Protein AF-0000000084860671 (afdb_homodimer)

InterPro domains:
  IPR021858 Fungal transcription factor [PF11951] (123-595)

Sequence (1234 aa):
METSPEPEQSTESILPTATTIDDPVDGVSTYPQFEEAPGLEALSTAATTNMEYMPQLSVHTQSPRSFNTPQHSANNLDFILNPTRPEAHQSSPLVDHSLRSLSRTSTFISDADSVREHEVAFLLRHFGETTGQWMDLFDLGCYFAHHVPILAVSNPLLKYSVCAYAAKQLSRVGGRKAIVGGIVSEQALMELYPNSDKVDWVYISAKYYDRAISLLVEELSKSGGKDFPITPSIDGHFNSPVNIESPQSTPSQSNKRRRLSKPIHRDADETIAAAAILCVYEFLDNALHAWSRHLSGTKSLFDLAEREGMMPLHSPSPSTPGSLSFRTKPSVARRATFWNFARQDFLAAFINEGQTRLNTEDWDLWRAAGLLIDDHGFVISSNKESSYPELQMSMREDMISNALIWLMSKIVNFIATGDSIDNVYPQDRGSPTAVFGINQMTLLERWHELANELDVWYQGLPDTFKPCARLSIVTDGSLPKDSPRTVFPEIWYSIPMCGSTMQSYHFTRILLLTNKPHESTTKRTTVSNRLHSYRSIEMEVRHHSHEICGIALGRPEGSVRIHQVQPLFIAGQCLTETRERKVILDLLKDVEIDLGWATDYRVKQLVKDWNWHETMIMETSPEPEQSTESILPTATTIDDPVDGVSTYPQFEEAPGLEALSTAATTNMEYMPQLSVHTQSPRSFNTPQHSANNLDFILNPTRPEAHQSSPLVDHSLRSLSRTSTFISDADSVREHEVAFLLRHFGETTGQWMDLFDLGCYFAHHVPILAVSNPLLKYSVCAYAAKQLSRVGGRKAIVGGIVSEQALMELYPNSDKVDWVYISAKYYDRAISLLVEELSKSGGKDFPITPSIDGHFNSPVNIESPQSTPSQSNKRRRLSKPIHRDADETIAAAAILCVYEFLDNALHAWSRHLSGTKSLFDLAEREGMMPLHSPSPSTPGSLSFRTKPSVARRATFWNFARQDFLAAFINEGQTRLNTEDWDLWRAAGLLIDDHGFVISSNKESSYPELQMSMREDMISNALIWLMSKIVNFIATGDSIDNVYPQDRGSPTAVFGINQMTLLERWHELANELDVWYQGLPDTFKPCARLSIVTDGSLPKDSPRTVFPEIWYSIPMCGSTMQSYHFTRILLLTNKPHESTTKRTTVSNRLHSYRSIEMEVRHHSHEICGIALGRPEGSVRIHQVQPLFIAGQCLTETRERKVILDLLKDVEIDLGWATDYRVKQLVKDWNWHETMI

Secondary structure (DSSP, 8-state):
-------------------------------------HHHHHHHHHHHTT------------------------------------------------------------GGGSB--HHHHHHHHHIIIIIHHHHTTT-TT-IIIIIHHHHHTT-HHHHHHHHHHHHHHHHHTTT-----SS--SS--GGG--TTGGGS-HHHHHHHHHHHHHHHHHHHHHHHHTTT------------------------------------HHHHHHHHHHHHHHHHHHHHTT--SHHHHHHHHHHHHHHHHHHHHTSS------TTSTT-----PPPPHHHHHHHHHHHHHHHHHHHHTTS--SS-TT-HHHHHHTT--B-TTSPBPP-STTT--TTS-----HHHHHHHHHHHHHHHHHHHHHTT-GGGTS---TT-SHHHHHHHHHHHHHHHHHHHHHHHHHHHT--GGGS-SEEEPPP-SSSS-TT-GGGTS-EEE-SSHHHHHHHHHHHHHHHHHHHTPPPP-TTS---HHHHHHHHHHHHHHHHHHHHHHHHHHHT---HHHHHTTHHHHHHHHHH---HHHHHHHHHHHHHHHHHH----HHHHHHHHHHTT--GGG-/-------------------------------------HHHHHHHHHHHTT------------------------------------------------------------GGGSB--HHHHHHHHHIIIIIHHHHTTT-TT-IIIIIHHHHHTT-HHHHHHHHHHHHHHHHHTTT-----SS--SS--GGG--TTGGGS-HHHHHHHHHHHHHHHHHHHHHHHHTTT------------------------------------THHHHHHHHHHHHHHHHHHHTT--SHHHHHHHHHHHHHHHHHHHHTSS------TTSTT-----PPPPHHHHHHHHHHHHHHHHHHHHTTS--SS-TT-HHHHHHTT--B-TTSPBPP-STTT--TTS-----HHHHHHHHHHHHHHHHHHHHHTT-GGGTS---TT-HHHHHHHHHHHHHHHHHHHHHHHHHHHHT--GGGS-SEEEPPP-SS-S-TT-GGGTS-EEE-SSHHHHHHHHHHHHHHHHHHHTPPPP-TTS---HHHHHHHHHHHHHHHHHHHHHHHHHHHT---HHHHHTTHHHHHHHHHH---HHHHHHHHHHHHHHHHHH----HHHHHHHHHHTT--GGG-

Structure (mmCIF, N/CA/C/O backbone):
data_AF-0000000084860671-model_v1
#
loop_
_entity.id
_entity.type
_entity.pdbx_description
1 polymer 'Similar to transcription factor Cys6'
#
loop_
_atom_site.group_PDB
_atom_site.id
_atom_site.type_symbol
_atom_site.label_atom_id
_atom_site.label_alt_id
_atom_site.label_comp_id
_atom_site.label_asym_id
_atom_site.label_entity_id
_atom_site.label_seq_id
_atom_site.pdbx_PDB_ins_code
_atom_site.Cartn_x
_atom_site.Cartn_y
_atom_site.Cartn_z
_atom_site.occupancy
_atom_site.B_iso_or_equiv
_atom_site.auth_seq_id
_atom_site.auth_comp_id
_atom_site.auth_asym_id
_atom_site.auth_atom_id
_atom_site.pdbx_PDB_model_num
ATOM 1 N N . MET A 1 1 ? 19.609 88.75 -30.234 1 20.58 1 MET A N 1
ATOM 2 C CA . MET A 1 1 ? 18.484 88.312 -29.391 1 20.58 1 MET A CA 1
ATOM 3 C C . MET A 1 1 ? 18.797 87 -28.641 1 20.58 1 MET A C 1
ATOM 5 O O . MET A 1 1 ? 19.594 86.188 -29.109 1 20.58 1 MET A O 1
ATOM 9 N N . GLU A 1 2 ? 17.953 86.625 -27.656 1 18.27 2 GLU A N 1
ATOM 10 C CA . GLU A 1 2 ? 18.031 85.812 -26.422 1 18.27 2 GLU A CA 1
ATOM 11 C C . GLU A 1 2 ? 18.109 84.312 -26.719 1 18.27 2 GLU A C 1
ATOM 13 O O . GLU A 1 2 ? 17.672 83.875 -27.781 1 18.27 2 GLU A O 1
ATOM 18 N N . THR A 1 3 ? 18.031 83.438 -25.656 1 19.91 3 THR A N 1
ATOM 19 C CA . THR A 1 3 ? 18.781 82.312 -25.047 1 19.91 3 THR A CA 1
ATOM 20 C C . THR A 1 3 ? 18.203 81 -25.469 1 19.91 3 THR A C 1
ATOM 22 O O . THR A 1 3 ? 17.078 80.938 -25.984 1 19.91 3 THR A O 1
ATOM 25 N N . SER A 1 4 ? 18.203 79.812 -24.594 1 20.17 4 SER A N 1
ATOM 26 C CA . SER A 1 4 ? 18.938 78.562 -24.484 1 20.17 4 SER A CA 1
ATOM 27 C C . SER A 1 4 ? 18.047 77.375 -24.797 1 20.17 4 SER A C 1
ATOM 29 O O . SER A 1 4 ? 18.359 76.562 -25.672 1 20.17 4 SER A O 1
ATOM 31 N N . PRO A 1 5 ? 17.484 76.5 -23.75 1 19.53 5 PRO A N 1
ATOM 32 C CA . PRO A 1 5 ? 17.906 75.188 -23.328 1 19.53 5 PRO A CA 1
ATOM 33 C C . PRO A 1 5 ? 16.984 74.062 -23.828 1 19.53 5 PRO A C 1
ATOM 35 O O . PRO A 1 5 ? 17.266 73.438 -24.844 1 19.53 5 PRO A O 1
ATOM 38 N N . GLU A 1 6 ? 16.141 73.188 -22.938 1 19.88 6 GLU A N 1
ATOM 39 C CA . GLU A 1 6 ? 16.234 71.875 -22.328 1 19.88 6 GLU A CA 1
ATOM 40 C C . GLU A 1 6 ? 15.195 70.938 -22.922 1 19.88 6 GLU A C 1
ATOM 42 O O . GLU A 1 6 ? 14.156 71.375 -23.422 1 19.88 6 GLU A O 1
ATOM 47 N N . PRO A 1 7 ? 15.25 69.375 -22.922 1 22.77 7 PRO A N 1
ATOM 48 C CA . PRO A 1 7 ? 15.047 68.125 -23.641 1 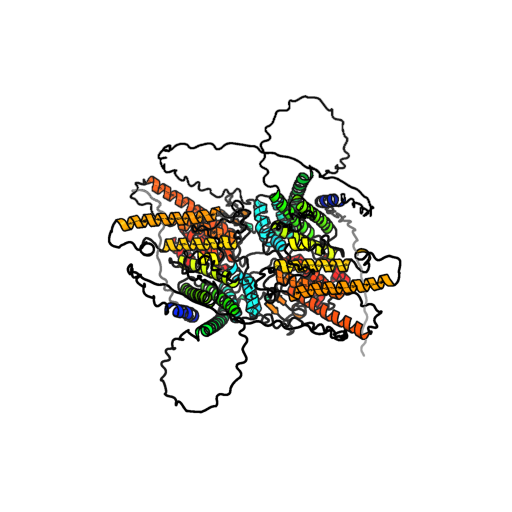22.77 7 PRO A CA 1
ATOM 49 C C . PRO A 1 7 ? 13.711 67.438 -23.297 1 22.77 7 PRO A C 1
ATOM 51 O O . PRO A 1 7 ? 13.344 66.438 -23.906 1 22.77 7 PRO A O 1
ATOM 54 N N . GLU A 1 8 ? 12.719 67.875 -22.469 1 18.59 8 GLU A N 1
ATOM 55 C CA . GLU A 1 8 ? 12.109 67 -21.438 1 18.59 8 GLU A CA 1
ATOM 56 C C . GLU A 1 8 ? 11.062 66.062 -22.016 1 18.59 8 GLU A C 1
ATOM 58 O O . GLU A 1 8 ? 10.195 66.5 -22.781 1 18.59 8 GLU A O 1
ATOM 63 N N . GLN A 1 9 ? 11.102 64.625 -21.906 1 20.14 9 GLN A N 1
ATOM 64 C CA . GLN A 1 9 ? 10.68 63.312 -22.391 1 20.14 9 GLN A CA 1
ATOM 65 C C . GLN A 1 9 ? 9.297 62.938 -21.859 1 20.14 9 GLN A C 1
ATOM 67 O O . GLN A 1 9 ? 8.789 61.844 -22.141 1 20.14 9 GLN A O 1
ATOM 72 N N . SER A 1 10 ? 8.43 63.75 -21.297 1 17.53 10 SER A N 1
ATOM 73 C CA . SER A 1 10 ? 7.57 63.25 -20.219 1 17.53 10 SER A CA 1
ATOM 74 C C . SER A 1 10 ? 6.5 62.312 -20.75 1 17.53 10 SER A C 1
ATOM 76 O O . SER A 1 10 ? 6.125 62.375 -21.922 1 17.53 10 SER A O 1
ATOM 78 N N . THR A 1 11 ? 5.961 61.25 -19.875 1 18.98 11 THR A N 1
ATOM 79 C CA . THR A 1 11 ? 5.391 59.969 -19.469 1 18.98 11 THR A CA 1
ATOM 80 C C . THR A 1 11 ? 3.867 60 -19.562 1 18.98 11 THR A C 1
ATOM 82 O O . THR A 1 11 ? 3.201 59 -19.281 1 18.98 11 THR A O 1
ATOM 85 N N . GLU A 1 12 ? 3.109 60.969 -20.031 1 17.53 12 GLU A N 1
ATOM 86 C CA . GLU A 1 12 ? 1.861 61.125 -19.297 1 17.53 12 GLU A CA 1
ATOM 87 C C . GLU A 1 12 ? 0.852 60.062 -19.641 1 17.53 12 GLU A C 1
ATOM 89 O O . GLU A 1 12 ? 0.796 59.594 -20.797 1 17.53 12 GLU A O 1
ATOM 94 N N . SER A 1 13 ? 0.077 59.562 -18.609 1 18.95 13 SER A N 1
ATOM 95 C CA . SER A 1 13 ? -0.787 58.562 -17.953 1 18.95 13 SER A CA 1
ATOM 96 C C . SER A 1 13 ? -2.191 58.594 -18.547 1 18.95 13 SER A C 1
ATOM 98 O O . SER A 1 13 ? -3.115 58 -17.984 1 18.95 13 SER A O 1
ATOM 100 N N . ILE A 1 14 ? -2.443 59.062 -19.719 1 17.92 14 ILE A N 1
ATOM 101 C CA . ILE A 1 14 ? -3.781 59.625 -19.734 1 17.92 14 ILE A CA 1
ATOM 102 C C . ILE A 1 14 ? -4.824 58.531 -19.562 1 17.92 14 ILE A C 1
ATOM 104 O O . ILE A 1 14 ? -4.555 57.375 -19.844 1 17.92 14 ILE A O 1
ATOM 108 N N . LEU A 1 15 ? -6.125 58.906 -19.891 1 17.97 15 LEU A N 1
ATOM 109 C CA . LEU A 1 15 ? -7.492 59.062 -19.391 1 17.97 15 LEU A CA 1
ATOM 110 C C . LEU A 1 15 ? -8.336 57.844 -19.781 1 17.97 15 LEU A C 1
ATOM 112 O O . LEU A 1 15 ? -8.164 57.281 -20.859 1 17.97 15 LEU A O 1
ATOM 116 N N . PRO A 1 16 ? -9.172 57.375 -18.844 1 19.84 16 PRO A N 1
ATOM 117 C CA . PRO A 1 16 ? -9.961 56.219 -18.375 1 19.84 16 PRO A CA 1
ATOM 118 C C . PRO A 1 16 ? -11.148 55.938 -19.281 1 19.84 16 PRO A C 1
ATOM 120 O O . PRO A 1 16 ? -11.977 55.062 -18.953 1 19.84 16 PRO A O 1
ATOM 123 N N . THR A 1 17 ? -11.188 56.25 -20.562 1 19.16 17 THR A N 1
ATOM 124 C CA . THR A 1 17 ? -12.555 56.5 -21 1 19.16 17 THR A CA 1
ATOM 125 C C . THR A 1 17 ? -13.391 55.219 -20.922 1 19.16 17 THR A C 1
ATOM 127 O O . THR A 1 17 ? -12.953 54.156 -21.391 1 19.16 17 THR A O 1
ATOM 130 N N . ALA A 1 18 ? -14.562 55.375 -20.312 1 19.67 18 ALA A N 1
ATOM 131 C CA . ALA A 1 18 ? -15.648 54.688 -19.609 1 19.67 18 ALA A CA 1
ATOM 132 C C . ALA A 1 18 ? -16.516 53.906 -20.578 1 19.67 18 ALA A C 1
ATOM 134 O O . ALA A 1 18 ? -17.75 53.969 -20.516 1 19.67 18 ALA A O 1
ATOM 135 N N . THR A 1 19 ? -15.969 53.312 -21.656 1 20.05 19 THR A N 1
ATOM 136 C CA . THR A 1 19 ? -16.984 52.906 -22.625 1 20.05 19 THR A CA 1
ATOM 137 C C . THR A 1 19 ? -17.969 51.938 -21.969 1 20.05 19 THR A C 1
ATOM 139 O O . THR A 1 19 ? -17.578 50.938 -21.359 1 20.05 19 THR A O 1
ATOM 142 N N . THR A 1 20 ? -19.234 52.344 -21.781 1 20.3 20 THR A N 1
ATOM 143 C CA . THR A 1 20 ? -20.469 51.906 -21.141 1 20.3 20 THR A CA 1
ATOM 144 C C . THR A 1 20 ? -20.938 50.562 -21.734 1 20.3 20 THR A C 1
ATOM 146 O O . THR A 1 20 ? -21.359 50.5 -22.891 1 20.3 20 THR A O 1
ATOM 149 N N . ILE A 1 21 ? -20.203 49.5 -21.5 1 20.02 21 ILE A N 1
ATOM 150 C CA . ILE A 1 21 ? -20.5 48.156 -22.016 1 20.02 21 ILE A CA 1
ATOM 151 C C . ILE A 1 21 ? -21.828 47.688 -21.453 1 20.02 21 ILE A C 1
ATOM 153 O O . ILE A 1 21 ? -21.969 47.438 -20.25 1 20.02 21 ILE A O 1
ATOM 157 N N . ASP A 1 22 ? -22.969 48.125 -21.906 1 20.52 22 ASP A N 1
ATOM 158 C CA . ASP A 1 22 ? -24.297 47.906 -21.312 1 20.52 22 ASP A CA 1
ATOM 159 C C . ASP A 1 22 ? -24.656 46.406 -21.344 1 20.52 22 ASP A C 1
ATOM 161 O O . ASP A 1 22 ? -25.75 46.031 -20.891 1 20.52 22 ASP A O 1
ATOM 165 N N . ASP A 1 23 ? -23.938 45.562 -21.953 1 21.27 23 ASP A N 1
ATOM 166 C CA . ASP A 1 23 ? -24.75 44.438 -22.406 1 21.27 23 ASP A CA 1
ATOM 167 C C . ASP A 1 23 ? -25.391 43.719 -21.234 1 21.27 23 ASP A C 1
ATOM 169 O O . ASP A 1 23 ? -24.75 43.531 -20.188 1 21.27 23 ASP A O 1
ATOM 173 N N . PRO A 1 24 ? -26.734 43.5 -21.219 1 22.77 24 PRO A N 1
ATOM 174 C CA . PRO A 1 24 ? -27.672 43.062 -20.172 1 22.77 24 PRO A CA 1
ATOM 175 C C . PRO A 1 24 ? -27.422 41.625 -19.719 1 22.77 24 PRO A C 1
ATOM 177 O O . PRO A 1 24 ? -28.234 41.062 -18.969 1 22.77 24 PRO A O 1
ATOM 180 N N . VAL A 1 25 ? -26.266 41.094 -19.859 1 20.64 25 VAL A N 1
ATOM 181 C CA . VAL A 1 25 ? -26.266 39.625 -19.906 1 20.64 25 VAL A CA 1
ATOM 182 C C . VAL A 1 25 ? -26.672 39.062 -18.547 1 20.64 25 VAL A C 1
ATOM 184 O O . VAL A 1 25 ? -26.406 37.906 -18.266 1 20.64 25 VAL A O 1
ATOM 187 N N . ASP A 1 26 ? -27.422 39.656 -17.703 1 21.41 26 ASP A N 1
ATOM 188 C CA . ASP A 1 26 ? -27.234 39.188 -16.328 1 21.41 26 ASP A CA 1
ATOM 189 C C . ASP A 1 26 ? -27.75 37.75 -16.172 1 21.41 26 ASP A C 1
ATOM 191 O O . ASP A 1 26 ? -27.922 37.281 -15.047 1 21.41 26 ASP A O 1
ATOM 195 N N . GLY A 1 27 ? -28.031 36.969 -17.219 1 22.3 27 GLY A N 1
ATOM 196 C CA . GLY A 1 27 ? -28.984 36 -16.719 1 22.3 27 GLY A CA 1
ATOM 197 C C . GLY A 1 27 ? -28.422 35.125 -15.609 1 22.3 27 GLY A C 1
ATOM 198 O O . GLY A 1 27 ? -27.5 34.344 -15.836 1 22.3 27 GLY A O 1
ATOM 199 N N . VAL A 1 28 ? -28.297 35.594 -14.375 1 23.42 28 VAL A N 1
ATOM 200 C CA . VAL A 1 28 ? -27.766 34.875 -13.211 1 23.42 28 VAL A CA 1
ATOM 201 C C . VAL A 1 28 ? -28.5 33.562 -13.016 1 23.42 28 VAL A C 1
ATOM 203 O O . VAL A 1 28 ? -29.703 33.562 -12.719 1 23.42 28 VAL A O 1
ATOM 206 N N . SER A 1 29 ? -28.312 32.625 -13.914 1 21.89 29 SER A N 1
ATOM 207 C CA . SER A 1 29 ? -28.984 31.375 -13.594 1 21.89 29 SER A CA 1
ATOM 208 C C . SER A 1 29 ? -28.766 31 -12.141 1 21.89 29 SER A C 1
ATOM 210 O O . SER A 1 29 ? -27.641 30.906 -11.672 1 21.89 29 SER A O 1
ATOM 212 N N . THR A 1 30 ? -29.688 31.312 -11.273 1 21.98 30 THR A N 1
ATOM 213 C CA . THR A 1 30 ? -29.781 31.016 -9.852 1 21.98 30 THR A CA 1
ATOM 214 C C . THR A 1 30 ? -29.594 29.531 -9.594 1 21.98 30 THR A C 1
ATOM 216 O O . THR A 1 30 ? -30.375 28.703 -10.062 1 21.98 30 THR A O 1
ATOM 219 N N . TYR A 1 31 ? -28.406 29.078 -9.711 1 22.3 31 TYR A N 1
ATOM 220 C CA . TYR A 1 31 ? -28.234 27.688 -9.305 1 22.3 31 TYR A CA 1
ATOM 221 C C . TYR A 1 31 ? -28.922 27.422 -7.969 1 22.3 31 TYR A C 1
ATOM 223 O O . TYR A 1 31 ? -28.828 28.234 -7.043 1 22.3 31 TYR A O 1
ATOM 231 N N . PRO A 1 32 ? -30.047 26.703 -7.953 1 24.75 32 PRO A N 1
ATOM 232 C CA . PRO A 1 32 ? -30.766 26.484 -6.691 1 24.75 32 PRO A CA 1
ATOM 233 C C . PRO A 1 32 ? -29.828 26.156 -5.535 1 24.75 32 PRO A C 1
ATOM 235 O O . PRO A 1 32 ? -28.734 25.625 -5.754 1 24.75 32 PRO A O 1
ATOM 238 N N . GLN A 1 33 ? -29.797 27.047 -4.582 1 23.75 33 GLN A N 1
ATOM 239 C CA . GLN A 1 33 ? -29.172 26.891 -3.27 1 23.75 33 GLN A CA 1
ATOM 240 C C . GLN A 1 33 ? -29.359 25.469 -2.742 1 23.75 33 GLN A C 1
ATOM 242 O O . GLN A 1 33 ? -30.469 24.953 -2.707 1 23.75 33 GLN A O 1
ATOM 247 N N . PHE A 1 34 ? -28.422 24.625 -3.016 1 24.25 34 PHE A N 1
ATOM 248 C CA . PHE A 1 34 ? -28.391 23.328 -2.367 1 24.25 34 PHE A CA 1
ATOM 249 C C . PHE A 1 34 ? -28.875 23.422 -0.927 1 24.25 34 PHE A C 1
ATOM 251 O O . PHE A 1 34 ? -28.328 24.172 -0.128 1 24.25 34 PHE A O 1
ATOM 258 N N . GLU A 1 35 ? -30.203 23.375 -0.723 1 27.14 35 GLU A N 1
ATOM 259 C CA . GLU A 1 35 ? -30.812 23.203 0.588 1 27.14 35 GLU A CA 1
ATOM 260 C C . GLU A 1 35 ? -29.938 22.359 1.507 1 27.14 35 GLU A C 1
ATOM 262 O O . GLU A 1 35 ? -29.281 21.422 1.052 1 27.14 35 GLU A O 1
ATOM 267 N N . GLU A 1 36 ? -29.547 22.875 2.646 1 31.39 36 GLU A N 1
ATOM 268 C CA . GLU A 1 36 ? -28.797 22.359 3.781 1 31.39 36 GLU A CA 1
ATOM 269 C C . GLU A 1 36 ? -29.109 20.875 4.027 1 31.39 36 GLU A C 1
ATOM 271 O O . GLU A 1 36 ? -30.281 20.5 4.109 1 31.39 36 GLU A O 1
ATOM 276 N N . ALA A 1 37 ? -28.422 20.062 3.492 1 32.78 37 ALA A N 1
ATOM 277 C CA . ALA A 1 37 ? -28.656 18.625 3.643 1 32.78 37 ALA A CA 1
ATOM 278 C C . ALA A 1 37 ? -29.016 18.281 5.082 1 32.78 37 ALA A C 1
ATOM 280 O O . ALA A 1 37 ? -28.172 18.375 5.98 1 32.78 37 ALA A O 1
ATOM 281 N N . PRO A 1 38 ? -30.25 18.172 5.469 1 34.84 38 PRO A N 1
ATOM 282 C CA . PRO A 1 38 ? -30.875 18 6.777 1 34.84 38 PRO A CA 1
ATOM 283 C C . PRO A 1 38 ? -30.375 16.766 7.512 1 34.84 38 PRO A C 1
ATOM 285 O O . PRO A 1 38 ? -30.531 16.656 8.734 1 34.84 38 PRO A O 1
ATOM 288 N N . GLY A 1 39 ? -29.781 15.938 6.75 1 35.28 39 GLY A N 1
ATOM 289 C CA . GLY A 1 39 ? -29.656 14.648 7.418 1 35.28 39 GLY A CA 1
ATOM 290 C C . GLY A 1 39 ? -28.625 14.656 8.539 1 35.28 39 GLY A C 1
ATOM 291 O O . GLY A 1 39 ? -28.922 14.234 9.656 1 35.28 39 GLY A O 1
ATOM 292 N N . LEU A 1 40 ? -27.375 15.016 8.117 1 43.53 40 LEU A N 1
ATOM 293 C CA . LEU A 1 40 ? -26.375 14.977 9.18 1 43.53 40 LEU A CA 1
ATOM 294 C C . LEU A 1 40 ? -26.672 16.047 10.234 1 43.53 40 LEU A C 1
ATOM 296 O O . LEU A 1 40 ? -26.203 15.938 11.375 1 43.53 40 LEU A O 1
ATOM 300 N N . GLU A 1 41 ? -27.328 17.156 9.828 1 44.06 41 GLU A N 1
ATOM 301 C CA . GLU A 1 41 ? -27.797 18.141 10.805 1 44.06 41 GLU A CA 1
ATOM 302 C C . GLU A 1 41 ? -28.766 17.5 11.805 1 44.06 41 GLU A C 1
ATOM 304 O O . GLU A 1 41 ? -28.75 17.828 12.992 1 44.06 41 GLU A O 1
ATOM 309 N N . ALA A 1 42 ? -29.516 16.703 11.242 1 39.72 42 ALA A N 1
ATOM 310 C CA . ALA A 1 42 ? -30.438 15.977 12.109 1 39.72 42 ALA A CA 1
ATOM 311 C C . ALA A 1 42 ? -29.672 15.133 13.125 1 39.72 42 ALA A C 1
ATOM 313 O O . ALA A 1 42 ? -30.078 15.023 14.289 1 39.72 42 ALA A O 1
ATOM 314 N N . LEU A 1 43 ? -28.562 14.672 12.727 1 40.09 43 LEU A N 1
ATOM 315 C CA . LEU A 1 43 ? -27.719 13.93 13.641 1 40.09 43 LEU A CA 1
ATOM 316 C C . LEU A 1 43 ? -27.094 14.859 14.688 1 40.09 43 LEU A C 1
ATOM 318 O O . LEU A 1 43 ? -27.031 14.516 15.867 1 40.09 43 LEU A O 1
ATOM 322 N N . SER A 1 44 ? -26.703 16.109 14.25 1 40.09 44 SER A N 1
ATOM 323 C CA . SER A 1 44 ? -26.172 17.109 15.172 1 40.09 44 SER A CA 1
ATOM 324 C C . SER A 1 44 ? -27.234 17.609 16.125 1 40.09 44 SER A C 1
ATOM 326 O O . SER A 1 44 ? -26.984 17.766 17.328 1 40.09 44 SER A O 1
ATOM 328 N N . THR A 1 45 ? -28.406 18.031 15.68 1 37.78 45 THR A N 1
ATOM 329 C CA . THR A 1 45 ? -29.5 18.5 16.531 1 37.78 45 THR A CA 1
ATOM 330 C C . THR A 1 45 ? -29.906 17.438 17.531 1 37.78 45 THR A C 1
ATOM 332 O O . THR A 1 45 ? -30.188 17.734 18.688 1 37.78 45 THR A O 1
ATOM 335 N N . ALA A 1 46 ? -29.891 16.266 17.172 1 33.72 46 ALA A N 1
ATOM 336 C CA . ALA A 1 46 ? -30.234 15.195 18.094 1 33.72 46 ALA A CA 1
ATOM 337 C C . ALA A 1 46 ? -29.203 15.07 19.203 1 33.72 46 ALA A C 1
ATOM 339 O O . ALA A 1 46 ? -29.547 14.766 20.344 1 33.72 46 ALA A O 1
ATOM 340 N N . ALA A 1 47 ? -27.953 15.367 18.938 1 31.84 47 ALA A N 1
ATOM 341 C CA . ALA A 1 47 ? -26.891 15.289 19.922 1 31.84 47 ALA A CA 1
ATOM 342 C C . ALA A 1 47 ? -26.922 16.484 20.875 1 31.84 47 ALA A C 1
ATOM 344 O O . ALA A 1 47 ? -26.562 16.375 22.047 1 31.84 47 ALA A O 1
ATOM 345 N N . THR A 1 48 ? -27.25 17.734 20.422 1 31.92 48 THR A N 1
ATOM 346 C CA . THR A 1 48 ? -27.188 18.922 21.25 1 31.92 48 THR A CA 1
ATOM 347 C C . THR A 1 48 ? -28.359 18.969 22.219 1 31.92 48 THR A C 1
ATOM 349 O O . THR A 1 48 ? -28.359 19.75 23.172 1 31.92 48 THR A O 1
ATOM 352 N N . THR A 1 49 ? -29.469 18.5 21.844 1 28.98 49 THR A N 1
ATOM 353 C CA . THR A 1 49 ? -30.594 18.766 22.75 1 28.98 49 THR A CA 1
ATOM 354 C C . THR A 1 49 ? -30.391 18.047 24.078 1 28.98 49 THR A C 1
ATOM 356 O O . THR A 1 49 ? -31.031 18.391 25.078 1 28.98 49 THR A O 1
ATOM 359 N N . ASN A 1 50 ? -29.844 16.875 24.078 1 26.69 50 ASN A N 1
ATOM 360 C CA . ASN A 1 50 ? -29.984 16.125 25.312 1 26.69 50 ASN A CA 1
ATOM 361 C C . ASN A 1 50 ? -28.969 16.562 26.359 1 26.69 50 ASN A C 1
ATOM 363 O O . ASN A 1 50 ? -28.75 15.859 27.359 1 26.69 50 ASN A O 1
ATOM 367 N N . MET A 1 51 ? -28.078 17.453 25.969 1 23.77 51 MET A N 1
ATOM 368 C CA . MET A 1 51 ? -27.047 17.641 26.984 1 23.77 51 MET A CA 1
ATOM 369 C C . MET A 1 51 ? -27.578 18.484 28.141 1 23.77 51 MET A C 1
ATOM 371 O O . MET A 1 51 ? -27.5 19.719 28.109 1 23.77 51 MET A O 1
ATOM 375 N N . GLU A 1 52 ? -28.828 18.172 28.625 1 21.62 52 GLU A N 1
ATOM 376 C CA . GLU A 1 52 ? -29.062 18.906 29.875 1 21.62 52 GLU A CA 1
ATOM 377 C C . GLU A 1 52 ? -27.906 18.75 30.844 1 21.62 52 GLU A C 1
ATOM 379 O O . GLU A 1 52 ? -27.406 17.641 31.047 1 21.62 52 GLU A O 1
ATOM 384 N N . TYR A 1 53 ? -27.172 19.75 31.031 1 18.69 53 TYR A N 1
ATOM 385 C CA . TYR A 1 53 ? -26.047 20.047 31.906 1 18.69 53 TYR A CA 1
ATOM 386 C C . TYR A 1 53 ? -26.328 19.609 33.344 1 18.69 53 TYR A C 1
ATOM 388 O O . TYR A 1 53 ? -27.234 20.141 34 1 18.69 53 TYR A O 1
ATOM 396 N N . MET A 1 54 ? -26.25 18.266 33.625 1 19.09 54 MET A N 1
ATOM 397 C CA . MET A 1 54 ? -26.5 17.844 35 1 19.09 54 MET A CA 1
ATOM 398 C C . MET A 1 54 ? -25.703 18.688 36 1 19.09 54 MET A C 1
ATOM 400 O O . MET A 1 54 ? -24.516 18.953 35.781 1 19.09 54 MET A O 1
ATOM 404 N N . PRO A 1 55 ? -26.359 19.406 36.844 1 19.09 55 PRO A N 1
ATOM 405 C CA . PRO A 1 55 ? -25.875 20.328 37.875 1 19.09 55 PRO A CA 1
ATOM 406 C C . PRO A 1 55 ? -24.812 19.688 38.781 1 19.09 55 PRO A C 1
ATOM 408 O O . PRO A 1 55 ? -24.75 18.469 38.906 1 19.09 55 PRO A O 1
ATOM 411 N N . GLN A 1 56 ? -23.781 20.438 39.062 1 17.95 56 GLN A N 1
ATOM 412 C CA . GLN A 1 56 ? -22.562 20.312 39.844 1 17.95 56 GLN A CA 1
ATOM 413 C C . GLN A 1 56 ? -22.844 19.875 41.25 1 17.95 56 GLN A C 1
ATOM 415 O O . GLN A 1 56 ? -23.5 20.594 42 1 17.95 56 GLN A O 1
ATOM 420 N N . LEU A 1 57 ? -23.188 18.531 41.344 1 17.58 57 LEU A N 1
ATOM 421 C CA . LEU A 1 57 ? -23.562 18.062 42.688 1 17.58 57 LEU A CA 1
ATOM 422 C C . LEU A 1 57 ? -22.516 18.438 43.719 1 17.58 57 LEU A C 1
ATOM 424 O O . LEU A 1 57 ? -21.312 18.203 43.531 1 17.58 57 LEU A O 1
ATOM 428 N N . SER A 1 58 ? -22.812 19.422 44.5 1 17.64 58 SER A N 1
ATOM 429 C CA . SER A 1 58 ? -22.172 20.031 45.656 1 17.64 58 SER A CA 1
ATOM 430 C C . SER A 1 58 ? -21.797 18.984 46.688 1 17.64 58 SER A C 1
ATOM 432 O O . SER A 1 58 ? -22.641 18.188 47.094 1 17.64 58 SER A O 1
ATOM 434 N N . VAL A 1 59 ? -20.516 18.641 46.562 1 18.64 59 VAL A N 1
ATOM 435 C CA . VAL A 1 59 ? -19.812 17.703 47.406 1 18.64 59 VAL A CA 1
ATOM 436 C C . VAL A 1 59 ? -20.016 18.094 48.875 1 18.64 59 VAL A C 1
ATOM 438 O O . VAL A 1 59 ? -19.516 19.125 49.344 1 18.64 59 VAL A O 1
ATOM 441 N N . HIS A 1 60 ? -21.266 17.969 49.312 1 16.73 60 HIS A N 1
ATOM 442 C CA . HIS A 1 60 ? -21.438 18.281 50.719 1 16.73 60 HIS A CA 1
ATOM 443 C C . HIS A 1 60 ? -20.5 17.469 51.594 1 16.73 60 HIS A C 1
ATOM 445 O O . HIS A 1 60 ? -20.297 16.281 51.344 1 16.73 60 HIS A O 1
ATOM 451 N N . THR A 1 61 ? -19.703 18.203 52.375 1 17.89 61 THR A N 1
ATOM 452 C CA . THR A 1 61 ? -18.641 17.953 53.312 1 17.89 61 THR A CA 1
ATOM 453 C C . THR A 1 61 ? -19.156 17.188 54.531 1 17.89 61 THR A C 1
ATOM 455 O O . THR A 1 61 ? -18.438 16.984 55.5 1 17.89 61 THR A O 1
ATOM 458 N N . GLN A 1 62 ? -20.281 16.438 54.312 1 15.95 62 GLN A N 1
ATOM 459 C CA . GLN A 1 62 ? -20.781 16.234 55.688 1 15.95 62 GLN A CA 1
ATOM 460 C C . GLN A 1 62 ? -19.766 15.5 56.531 1 15.95 62 GLN A C 1
ATOM 462 O O . GLN A 1 62 ? -18.891 14.805 56.031 1 15.95 62 GLN A O 1
ATOM 467 N N . SER A 1 63 ? -19.938 15.719 57.875 1 17.08 63 SER A N 1
ATOM 468 C CA . SER A 1 63 ? -19.359 15.617 59.219 1 17.08 63 SER A CA 1
ATOM 469 C C . SER A 1 63 ? -19.109 14.164 59.594 1 17.08 63 SER A C 1
ATOM 471 O O . SER A 1 63 ? -19.672 13.25 59 1 17.08 63 SER A O 1
ATOM 473 N N . PRO A 1 64 ? -18.516 13.977 60.75 1 17.48 64 PRO A N 1
ATOM 474 C CA . PRO A 1 64 ? -17.594 13.055 61.406 1 17.48 64 PRO A CA 1
ATOM 475 C C . PRO A 1 64 ? -18.281 11.773 61.875 1 17.48 64 PRO A C 1
ATOM 477 O O . PRO A 1 64 ? -17.609 10.82 62.281 1 17.48 64 PRO A O 1
ATOM 480 N N . ARG A 1 65 ? -19.609 11.539 61.844 1 15.2 65 ARG A N 1
ATOM 481 C CA . ARG A 1 65 ? -20.094 11.156 63.156 1 15.2 65 ARG A CA 1
ATOM 482 C C . ARG A 1 65 ? -19.562 9.789 63.562 1 15.2 65 ARG A C 1
ATOM 484 O O . ARG A 1 65 ? -19.109 9.016 62.719 1 15.2 65 ARG A O 1
ATOM 491 N N . SER A 1 66 ? -20.312 9.188 64.438 1 15.6 66 SER A N 1
ATOM 492 C CA . SER A 1 66 ? -20.172 8.523 65.75 1 15.6 66 SER A CA 1
ATOM 493 C C . SER A 1 66 ? -19.938 7.027 65.562 1 15.6 66 SER A C 1
ATOM 495 O O . SER A 1 66 ? -20.047 6.5 64.438 1 15.6 66 SER A O 1
ATOM 497 N N . PHE A 1 67 ? -20.672 6.203 66.25 1 16.02 67 PHE A N 1
ATOM 498 C CA . PHE A 1 67 ? -20.328 5.332 67.375 1 16.02 67 PHE A CA 1
ATOM 499 C C . PHE A 1 67 ? -20.234 3.883 66.938 1 16.02 67 PHE A C 1
ATOM 501 O O . PHE A 1 67 ? -19.234 3.213 67.188 1 16.02 67 PHE A O 1
ATOM 508 N N . ASN A 1 68 ? -21.375 3.072 66.938 1 14.98 68 ASN A N 1
ATOM 509 C CA . ASN A 1 68 ? -21.516 2.045 67.938 1 14.98 68 ASN A CA 1
ATOM 510 C C . ASN A 1 68 ? -21.094 0.674 67.438 1 14.98 68 ASN A C 1
ATOM 512 O O . ASN A 1 68 ? -20.906 0.491 66.25 1 14.98 68 ASN A O 1
ATOM 516 N N . THR A 1 69 ? -21.984 -0.372 67.625 1 15.29 69 THR A N 1
ATOM 517 C CA . THR A 1 69 ? -21.906 -1.487 68.562 1 15.29 69 THR A CA 1
ATOM 518 C C . THR A 1 69 ? -21.547 -2.779 67.812 1 15.29 69 THR A C 1
ATOM 520 O O . THR A 1 69 ? -20.625 -3.488 68.25 1 15.29 69 THR A O 1
ATOM 523 N N . PRO A 1 70 ? -22.5 -3.865 67.688 1 15.64 70 PRO A N 1
ATOM 524 C CA . PRO A 1 70 ? -22.359 -5.086 68.5 1 15.64 70 PRO A CA 1
ATOM 525 C C . PRO A 1 70 ? -21.766 -6.246 67.688 1 15.64 70 PRO A C 1
ATOM 527 O O . PRO A 1 70 ? -21.656 -6.172 66.5 1 15.64 70 PRO A O 1
ATOM 530 N N . GLN A 1 71 ? -22.156 -7.59 68.062 1 15.47 71 GLN A N 1
ATOM 531 C CA . GLN A 1 71 ? -21.703 -8.859 68.625 1 15.47 71 GLN A CA 1
ATOM 532 C C . GLN A 1 71 ? -21.703 -9.961 67.562 1 15.47 71 GLN A C 1
ATOM 534 O O . GLN A 1 71 ? -20.703 -10.664 67.438 1 15.47 71 GLN A O 1
ATOM 539 N N . HIS A 1 72 ? -22.891 -10.68 67.25 1 14.47 72 HIS A N 1
ATOM 540 C CA . HIS A 1 72 ? -23.047 -12.062 67.688 1 14.47 72 HIS A CA 1
ATOM 541 C C . HIS A 1 72 ? -22.578 -13.023 66.562 1 14.47 72 HIS A C 1
ATOM 543 O O . HIS A 1 72 ? -22.359 -12.609 65.438 1 14.47 72 HIS A O 1
ATOM 549 N N . SER A 1 73 ? -23.391 -14.18 66.312 1 15.03 73 SER A N 1
ATOM 550 C CA . SER A 1 73 ? -23.344 -15.57 66.75 1 15.03 73 SER A CA 1
ATOM 551 C C . SER A 1 73 ? -23.047 -16.5 65.562 1 15.03 73 SER A C 1
ATOM 553 O O . SER A 1 73 ? -22.125 -17.328 65.625 1 15.03 73 SER A O 1
ATOM 555 N N . ALA A 1 74 ? -24.125 -17.188 64.875 1 14.64 74 ALA A N 1
ATOM 556 C CA . ALA A 1 74 ? -24.5 -18.578 65.125 1 14.64 74 ALA A CA 1
ATOM 557 C C . ALA A 1 74 ? -23.953 -19.453 64 1 14.64 74 ALA A C 1
ATOM 559 O O . ALA A 1 74 ? -23.562 -18.953 62.938 1 14.64 74 ALA A O 1
ATOM 560 N N . ASN A 1 75 ? -24.766 -20.516 63.406 1 14.36 75 ASN A N 1
ATOM 561 C CA . ASN A 1 75 ? -24.906 -21.969 63.5 1 14.36 75 ASN A CA 1
ATOM 562 C C . ASN A 1 75 ? -24.422 -22.656 62.25 1 14.36 75 ASN A C 1
ATOM 564 O O . ASN A 1 75 ? -24.203 -22.016 61.219 1 14.36 75 ASN A O 1
ATOM 568 N N . ASN A 1 76 ? -25.188 -23.781 61.594 1 14.88 76 ASN A N 1
ATOM 569 C CA . ASN A 1 76 ? -25.281 -25.219 61.688 1 14.88 76 ASN A CA 1
ATOM 570 C C . ASN A 1 76 ? -24.984 -25.906 60.344 1 14.88 76 ASN A C 1
ATOM 572 O O . ASN A 1 76 ? -24.188 -26.859 60.312 1 14.88 76 ASN A O 1
ATOM 576 N N . LEU A 1 77 ? -25.812 -25.984 59.156 1 14.42 77 LEU A N 1
ATOM 577 C CA . LEU A 1 77 ? -26.469 -27.234 58.781 1 14.42 77 LEU A CA 1
ATOM 578 C C . LEU A 1 77 ? -25.562 -28.062 57.844 1 14.42 77 LEU A C 1
ATOM 580 O O . LEU A 1 77 ? -24.75 -27.5 57.125 1 14.42 77 LEU A O 1
ATOM 584 N N . ASP A 1 78 ? -25.766 -29.547 57.562 1 15.09 78 ASP A N 1
ATOM 585 C CA . ASP A 1 78 ? -25.516 -30.984 57.594 1 15.09 78 ASP A CA 1
ATOM 586 C C . ASP A 1 78 ? -25.375 -31.547 56.156 1 15.09 78 ASP A C 1
ATOM 588 O O . ASP A 1 78 ? -24.75 -32.562 55.969 1 15.09 78 ASP A O 1
ATOM 592 N N . PHE A 1 79 ? -26.188 -31.375 54.969 1 14.61 79 PHE A N 1
ATOM 593 C CA . PHE A 1 79 ? -26.922 -32.5 54.406 1 14.61 79 PHE A CA 1
ATOM 594 C C . PHE A 1 79 ? -26 -33.375 53.531 1 14.61 79 PHE A C 1
ATOM 596 O O . PHE A 1 79 ? -25.938 -34.594 53.719 1 14.61 79 PHE A O 1
ATOM 603 N N . ILE A 1 80 ? -26.297 -33.594 52.062 1 15.23 80 ILE A N 1
ATOM 604 C CA . ILE A 1 80 ? -26.844 -34.781 51.406 1 15.23 80 ILE A CA 1
ATOM 605 C C . ILE A 1 80 ? -25.703 -35.594 50.75 1 15.23 80 ILE A C 1
ATOM 607 O O . ILE A 1 80 ? -24.844 -35.031 50.062 1 15.23 80 ILE A O 1
ATOM 611 N N . LEU A 1 81 ? -25.656 -37.125 50.688 1 15.52 81 LEU A N 1
ATOM 612 C CA . LEU A 1 81 ? -25.078 -38.438 50.812 1 15.52 81 LEU A CA 1
ATOM 613 C C . LEU A 1 81 ? -24.719 -39.031 49.469 1 15.52 81 LEU A C 1
ATOM 615 O O . LEU A 1 81 ? -23.609 -39.531 49.281 1 15.52 81 LEU A O 1
ATOM 619 N N . ASN A 1 82 ? -25.531 -39.594 48.375 1 15.23 82 ASN A N 1
ATOM 620 C CA . ASN A 1 82 ? -25.641 -41.031 48.156 1 15.23 82 ASN A CA 1
ATOM 621 C C . ASN A 1 82 ? -24.672 -41.5 47.094 1 15.23 82 ASN A C 1
ATOM 623 O O . ASN A 1 82 ? -24.391 -40.781 46.125 1 15.23 82 ASN A O 1
ATOM 627 N N . PRO A 1 83 ? -24.109 -42.969 47 1 16.86 83 PRO A N 1
ATOM 628 C CA . PRO A 1 83 ? -22.969 -43.75 46.531 1 16.86 83 PRO A CA 1
ATOM 629 C C . PRO A 1 83 ? -23.219 -44.438 45.188 1 16.86 83 PRO A C 1
ATOM 631 O O . PRO A 1 83 ? -22.359 -45.188 44.719 1 16.86 83 PRO A O 1
ATOM 634 N N . THR A 1 84 ? -24.25 -44.281 44.438 1 15.45 84 THR A N 1
ATOM 635 C CA . THR A 1 84 ? -24.75 -45.5 43.844 1 15.45 84 THR A CA 1
ATOM 636 C C . THR A 1 84 ? -23.688 -46.156 42.969 1 15.45 84 THR A C 1
ATOM 638 O O . THR A 1 84 ? -22.797 -45.469 42.438 1 15.45 84 THR A O 1
ATOM 641 N N . ARG A 1 85 ? -24 -47.469 42.344 1 16.02 85 ARG A N 1
ATOM 642 C CA . ARG A 1 85 ? -23.594 -48.844 42.156 1 16.02 85 ARG A CA 1
ATOM 643 C C . ARG A 1 85 ? -22.938 -49.031 40.781 1 16.02 85 ARG A C 1
ATOM 645 O O . ARG A 1 85 ? -23.172 -48.219 39.875 1 16.02 85 ARG A O 1
ATOM 652 N N . PRO A 1 86 ? -22.766 -50.344 40.156 1 17.59 86 PRO A N 1
ATOM 653 C CA . PRO A 1 86 ? -21.734 -51.219 39.594 1 17.59 86 PRO A CA 1
ATOM 654 C C . PRO A 1 86 ? -21.844 -51.344 38.062 1 17.59 86 PRO A C 1
ATOM 656 O O . PRO A 1 86 ? -20.828 -51.406 37.375 1 17.59 86 PRO A O 1
ATOM 659 N N . GLU A 1 87 ? -23.031 -51.344 37.375 1 16.14 87 GLU A N 1
ATOM 660 C CA . GLU A 1 87 ? -23.328 -52.562 36.594 1 16.14 87 GLU A CA 1
ATOM 661 C C . GLU A 1 87 ? -22.531 -52.594 35.281 1 16.14 87 GLU A C 1
ATOM 663 O O . GLU A 1 87 ? -21.984 -51.594 34.844 1 16.14 87 GLU A O 1
ATOM 668 N N . ALA A 1 88 ? -23.172 -53.375 34.062 1 18.44 88 ALA A N 1
ATOM 669 C CA . ALA A 1 88 ? -23.062 -54.531 33.188 1 18.44 88 ALA A CA 1
ATOM 670 C C . ALA A 1 88 ? -22.406 -54.125 31.844 1 18.44 88 ALA A C 1
ATOM 672 O O . ALA A 1 88 ? -22.453 -52.969 31.453 1 18.44 88 ALA A O 1
ATOM 673 N N . HIS A 1 89 ? -22.016 -55.125 30.859 1 18.45 89 HIS A N 1
ATOM 674 C CA . HIS A 1 89 ? -21.062 -55.688 29.906 1 18.45 89 HIS A CA 1
ATOM 675 C C . HIS A 1 89 ? -21.438 -55.344 28.469 1 18.45 89 HIS A C 1
ATOM 677 O O . HIS A 1 89 ? -20.688 -55.625 27.531 1 18.45 89 HIS A O 1
ATOM 683 N N . GLN A 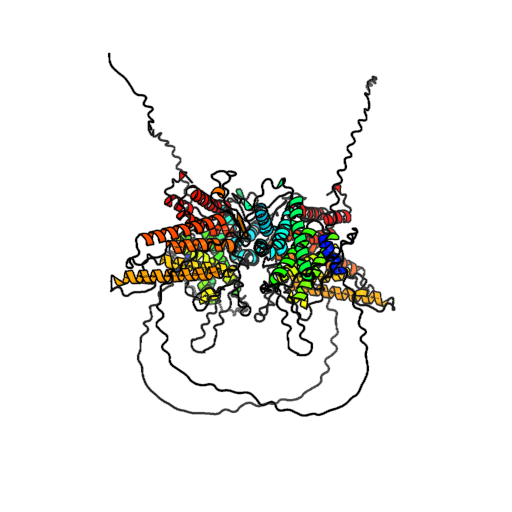1 90 ? -22.688 -54.844 28.156 1 16.86 90 GLN A N 1
ATOM 684 C CA . GLN A 1 90 ? -23.234 -55.406 26.922 1 16.86 90 GLN A CA 1
ATOM 685 C C . GLN A 1 90 ? -22.406 -55 25.719 1 16.86 90 GLN A C 1
ATOM 687 O O . GLN A 1 90 ? -21.766 -53.969 25.703 1 16.86 90 GLN A O 1
ATOM 692 N N . SER A 1 91 ? -22.453 -55.844 24.547 1 19.02 91 SER A N 1
ATOM 693 C CA . SER A 1 91 ? -21.875 -56.438 23.359 1 19.02 91 SER A CA 1
ATOM 694 C C . SER A 1 91 ? -22.078 -55.531 22.141 1 19.02 91 SER A C 1
ATOM 696 O O . SER A 1 91 ? -21.734 -55.938 21.016 1 19.02 91 SER A O 1
ATOM 698 N N . SER A 1 92 ? -22.172 -54.188 22.188 1 18.34 92 SER A N 1
ATOM 699 C CA . SER A 1 92 ? -22.891 -53.656 21.047 1 18.34 92 SER A CA 1
ATOM 700 C C . SER A 1 92 ? -22.188 -53.969 19.734 1 18.34 92 SER A C 1
ATOM 702 O O . SER A 1 92 ? -20.953 -53.938 19.672 1 18.34 92 SER A O 1
ATOM 704 N N . PRO A 1 93 ? -23.047 -54.375 18.719 1 20.11 93 PRO A N 1
ATOM 705 C CA . PRO A 1 93 ? -22.891 -55 17.391 1 20.11 93 PRO A CA 1
ATOM 706 C C . PRO A 1 93 ? -22.062 -54.125 16.453 1 20.11 93 PRO A C 1
ATOM 708 O O . PRO A 1 93 ? -21.922 -52.906 16.672 1 20.11 93 PRO A O 1
ATOM 711 N N . LEU A 1 94 ? -21.484 -54.781 15.359 1 20.22 94 LEU A N 1
ATOM 712 C CA . LEU A 1 94 ? -20.516 -54.688 14.273 1 20.22 94 LEU A CA 1
ATOM 713 C C . LEU A 1 94 ? -20.984 -53.688 13.211 1 20.22 94 LEU A C 1
ATOM 715 O O . LEU A 1 94 ? -21.953 -53.969 12.492 1 20.22 94 LEU A O 1
ATOM 719 N N . VAL A 1 95 ? -21.219 -52.344 13.547 1 20.52 95 VAL A N 1
ATOM 720 C CA . VAL A 1 95 ? -21.844 -51.469 12.57 1 20.52 95 VAL A CA 1
ATOM 721 C C . VAL A 1 95 ? -21.016 -51.469 11.281 1 20.52 95 VAL A C 1
ATOM 723 O O . VAL A 1 95 ? -19.812 -51.281 11.305 1 20.52 95 VAL A O 1
ATOM 726 N N . ASP A 1 96 ? -21.625 -52 10.289 1 19.92 96 ASP A N 1
ATOM 727 C CA . ASP A 1 96 ? -21.328 -52.219 8.875 1 19.92 96 ASP A CA 1
ATOM 728 C C . ASP A 1 96 ? -20.906 -50.906 8.195 1 19.92 96 ASP A C 1
ATOM 730 O O . ASP A 1 96 ? -21.531 -49.875 8.422 1 19.92 96 ASP A O 1
ATOM 734 N N . HIS A 1 97 ? -19.688 -50.719 7.68 1 20.81 97 HIS A N 1
ATOM 735 C CA . HIS A 1 97 ? -18.828 -49.75 7.031 1 20.81 97 HIS A CA 1
ATOM 736 C C . HIS A 1 97 ? -19.438 -49.25 5.723 1 20.81 97 HIS A C 1
ATOM 738 O O . HIS A 1 97 ? -18.922 -49.562 4.641 1 20.81 97 HIS A O 1
ATOM 744 N N . SER A 1 98 ? -20.797 -49.156 5.555 1 22.11 98 SER A N 1
ATOM 745 C CA . SER A 1 98 ? -21.25 -48.781 4.219 1 22.11 98 SER A CA 1
ATOM 746 C C . SER A 1 98 ? -20.594 -47.5 3.754 1 22.11 98 SER A C 1
ATOM 748 O O . SER A 1 98 ? -20.359 -46.594 4.555 1 22.11 98 SER A O 1
ATOM 750 N N . LEU A 1 99 ? -19.953 -47.5 2.52 1 21.47 99 LEU A N 1
ATOM 751 C CA . LEU A 1 99 ? -19.219 -46.625 1.611 1 21.47 99 LEU A CA 1
ATOM 752 C C . LEU A 1 99 ? -20 -45.344 1.322 1 21.47 99 LEU A C 1
ATOM 754 O O . LEU A 1 99 ? -20.984 -45.375 0.567 1 21.47 99 LEU A O 1
ATOM 758 N N . ARG A 1 100 ? -20.391 -44.531 2.264 1 25.39 100 ARG A N 1
ATOM 759 C CA . ARG A 1 100 ? -21.031 -43.281 1.952 1 25.39 100 ARG A CA 1
ATOM 760 C C . ARG A 1 100 ? -20.297 -42.531 0.84 1 25.39 100 ARG A C 1
ATOM 762 O O . ARG A 1 100 ? -19.078 -42.312 0.936 1 25.39 100 ARG A O 1
ATOM 769 N N . SER A 1 101 ? -20.797 -42.656 -0.395 1 24.62 101 SER A N 1
ATOM 770 C CA . SER A 1 101 ? -20.5 -41.906 -1.623 1 24.62 101 SER A CA 1
ATOM 771 C C . SER A 1 101 ? -20.344 -40.438 -1.353 1 24.62 101 SER A C 1
ATOM 773 O O . SER A 1 101 ? -21.234 -39.781 -0.773 1 24.62 101 SER A O 1
ATOM 775 N N . LEU A 1 102 ? -19.234 -40 -1.036 1 28.2 102 LEU A N 1
ATOM 776 C CA . LEU A 1 102 ? -18.859 -38.594 -0.946 1 28.2 102 LEU A CA 1
ATOM 777 C C . LEU A 1 102 ? -19.391 -37.781 -2.143 1 28.2 102 LEU A C 1
ATOM 779 O O . LEU A 1 102 ? -18.891 -37.969 -3.262 1 28.2 102 LEU A O 1
ATOM 783 N N . SER A 1 103 ? -20.719 -37.781 -2.377 1 28.97 103 SER A N 1
ATOM 784 C CA . SER A 1 103 ? -21.219 -36.781 -3.305 1 28.97 103 SER A CA 1
ATOM 785 C C . SER A 1 103 ? -20.578 -35.438 -3.053 1 28.97 103 SER A C 1
ATOM 787 O O . SER A 1 103 ? -20.844 -34.781 -2.031 1 28.97 103 SER A O 1
ATOM 789 N N . ARG A 1 104 ? -19.344 -35.219 -3.389 1 33.78 104 ARG A N 1
ATOM 790 C CA . ARG A 1 104 ? -18.578 -34 -3.461 1 33.78 104 ARG A CA 1
ATOM 791 C C . ARG A 1 104 ? -19.391 -32.875 -4.117 1 33.78 104 ARG A C 1
ATOM 793 O O . ARG A 1 104 ? -19.641 -32.906 -5.328 1 33.78 104 ARG A O 1
ATOM 800 N N . THR A 1 105 ? -20.516 -32.375 -3.514 1 31.59 105 THR A N 1
ATOM 801 C CA . THR A 1 105 ? -21.156 -31.109 -3.902 1 31.59 105 THR A CA 1
ATOM 802 C C . THR A 1 105 ? -20.094 -30.078 -4.289 1 31.59 105 THR A C 1
ATOM 804 O O . THR A 1 105 ? -19.25 -29.719 -3.471 1 31.59 105 THR A O 1
ATOM 807 N N . SER A 1 106 ? -19.578 -30.141 -5.441 1 34.59 106 SER A N 1
ATOM 808 C CA . SER A 1 106 ? -18.875 -29.031 -6.082 1 34.59 106 SER A CA 1
ATOM 809 C C . SER A 1 106 ? -19.516 -27.688 -5.715 1 34.59 106 SER A C 1
ATOM 811 O O . SER A 1 106 ? -20.594 -27.344 -6.215 1 34.59 106 SER A O 1
ATOM 813 N N . THR A 1 107 ? -19.719 -27.281 -4.562 1 36.88 107 THR A N 1
ATOM 814 C CA . THR A 1 107 ? -20.188 -25.938 -4.215 1 36.88 107 THR A CA 1
ATOM 815 C C . THR A 1 107 ? -19.469 -24.875 -5.051 1 36.88 107 THR A C 1
ATOM 817 O O . THR A 1 107 ? -18.328 -24.516 -4.754 1 36.88 107 THR A O 1
ATOM 820 N N . PHE A 1 108 ? -19.703 -24.906 -6.348 1 39.03 108 PHE A N 1
ATOM 821 C CA . PHE A 1 108 ? -19.375 -23.703 -7.113 1 39.03 108 PHE A CA 1
ATOM 822 C C . PHE A 1 108 ? -19.688 -22.453 -6.305 1 39.03 108 PHE A C 1
ATOM 824 O O . PHE A 1 108 ? -20.703 -22.375 -5.617 1 39.03 108 PHE A O 1
ATOM 831 N N . ILE A 1 109 ? -18.828 -21.812 -5.699 1 41.66 109 ILE A N 1
ATOM 832 C CA . ILE A 1 109 ? -18.906 -20.516 -5.047 1 41.66 109 ILE A CA 1
ATOM 833 C C . ILE A 1 109 ? -20.062 -19.703 -5.652 1 41.66 109 ILE A C 1
ATOM 835 O O . ILE A 1 109 ? -20.062 -19.438 -6.855 1 41.66 109 ILE A O 1
ATOM 839 N N . SER A 1 110 ? -21.281 -19.797 -5.238 1 42.31 110 SER A N 1
ATOM 840 C CA . SER A 1 110 ? -22.438 -18.984 -5.59 1 42.31 110 SER A CA 1
ATOM 841 C C . SER A 1 110 ? -22.047 -17.531 -5.812 1 42.31 110 SER A C 1
ATOM 843 O O . SER A 1 110 ? -21.281 -16.953 -5.023 1 42.31 110 SER A O 1
ATOM 845 N N . ASP A 1 111 ? -22.047 -16.984 -6.984 1 46.56 111 ASP A N 1
ATOM 846 C CA . ASP A 1 111 ? -21.953 -15.656 -7.602 1 46.56 111 ASP A CA 1
ATOM 847 C C . ASP A 1 111 ? -22.641 -14.594 -6.742 1 46.56 111 ASP A C 1
ATOM 849 O O . ASP A 1 111 ? -22.625 -13.414 -7.09 1 46.56 111 ASP A O 1
ATOM 853 N N . ALA A 1 112 ? -23.531 -14.969 -5.867 1 52.19 112 ALA A N 1
ATOM 854 C CA . ALA A 1 112 ? -24.375 -14.031 -5.125 1 52.19 112 ALA A CA 1
ATOM 855 C C . ALA A 1 112 ? -23.531 -13.117 -4.238 1 52.19 112 ALA A C 1
ATOM 857 O O . ALA A 1 112 ? -24.031 -12.125 -3.703 1 52.19 112 ALA A O 1
ATOM 858 N N . ASP A 1 113 ? -22.125 -13.266 -4.355 1 80.81 113 ASP A N 1
ATOM 859 C CA . ASP A 1 113 ? -21.297 -12.766 -3.26 1 80.81 113 ASP A CA 1
ATOM 860 C C . ASP A 1 113 ? -20.297 -11.727 -3.752 1 80.81 113 ASP A C 1
ATOM 862 O O . ASP A 1 113 ? -19.188 -11.609 -3.209 1 80.81 113 ASP A O 1
ATOM 866 N N . SER A 1 114 ? -20.703 -11.078 -5.008 1 89.62 114 SER A N 1
ATOM 867 C CA . SER A 1 114 ? -19.906 -9.961 -5.504 1 89.62 114 SER A CA 1
ATOM 868 C C . SER A 1 114 ? -20.766 -8.938 -6.227 1 89.62 114 SER A C 1
ATOM 870 O O . SER A 1 114 ? -21.906 -9.234 -6.613 1 89.62 114 SER A O 1
ATOM 872 N N . VAL A 1 115 ? -20.328 -7.75 -6.324 1 94.69 115 VAL A N 1
ATOM 873 C CA . VAL A 1 115 ? -21.016 -6.699 -7.07 1 94.69 115 VAL A CA 1
ATOM 874 C C . VAL A 1 115 ? -20.984 -7.02 -8.562 1 94.69 115 VAL A C 1
ATOM 876 O O . VAL A 1 115 ? -19.922 -7.363 -9.102 1 94.69 115 VAL A O 1
ATOM 879 N N . ARG A 1 116 ? -22.109 -6.836 -9.281 1 94.5 116 ARG A N 1
ATOM 880 C CA . ARG A 1 116 ? -22.188 -7.207 -10.688 1 94.5 116 ARG A CA 1
ATOM 881 C C . ARG A 1 116 ? -22.5 -5.996 -11.555 1 94.5 116 ARG A C 1
ATOM 883 O O . ARG A 1 116 ? -22.266 -6.012 -12.766 1 94.5 116 ARG A O 1
ATOM 890 N N . GLU A 1 117 ? -23.094 -5.035 -10.961 1 95.31 117 GLU A N 1
ATOM 891 C CA . GLU A 1 117 ? -23.438 -3.82 -11.703 1 95.31 117 GLU A CA 1
ATOM 892 C C . GLU A 1 117 ? -22.188 -2.998 -12 1 95.31 117 GLU A C 1
ATOM 894 O O . GLU A 1 117 ? -21.406 -2.686 -11.094 1 95.31 117 GLU A O 1
ATOM 899 N N . HIS A 1 118 ? -22.016 -2.539 -13.203 1 96.56 118 HIS A N 1
ATOM 900 C CA . HIS A 1 118 ? -20.781 -1.897 -13.664 1 96.56 118 HIS A CA 1
ATOM 901 C C . HIS A 1 118 ? -20.516 -0.605 -12.898 1 96.56 118 HIS A C 1
ATOM 903 O O . HIS A 1 118 ? -19.406 -0.367 -12.445 1 96.56 118 HIS A O 1
ATOM 909 N N . GLU A 1 119 ? -21.547 0.268 -12.773 1 97.56 119 GLU A N 1
ATOM 910 C CA . GLU A 1 119 ? -21.359 1.548 -12.094 1 97.56 119 GLU A CA 1
ATOM 911 C C . GLU A 1 119 ? -20.859 1.349 -10.672 1 97.56 119 GLU A C 1
ATOM 913 O O . GLU A 1 119 ? -19.891 1.993 -10.242 1 97.56 119 GLU A O 1
ATOM 918 N N . VAL A 1 120 ? -21.5 0.435 -9.961 1 98.19 120 VAL A N 1
ATOM 919 C CA . VAL A 1 120 ? -21.141 0.173 -8.57 1 98.19 120 VAL A CA 1
ATOM 920 C C . VAL A 1 120 ? -19.766 -0.471 -8.5 1 98.19 120 VAL A C 1
ATOM 922 O O . VAL A 1 120 ? -18.938 -0.119 -7.648 1 98.19 120 VAL A O 1
ATOM 925 N N . ALA A 1 121 ? -19.469 -1.432 -9.414 1 98.44 121 ALA A N 1
ATOM 926 C CA . ALA A 1 121 ? -18.156 -2.076 -9.453 1 98.44 121 ALA A CA 1
ATOM 927 C C . ALA A 1 121 ? -17.062 -1.055 -9.719 1 98.44 121 ALA A C 1
ATOM 929 O O . ALA A 1 121 ? -16.016 -1.091 -9.07 1 98.44 121 ALA A O 1
ATOM 930 N N . PHE A 1 122 ? -17.359 -0.123 -10.633 1 98.38 122 PHE A N 1
ATOM 931 C CA . PHE A 1 122 ? -16.406 0.931 -10.977 1 98.38 122 PHE A CA 1
ATOM 932 C C . PHE A 1 122 ? -16.125 1.823 -9.773 1 98.38 122 PHE A C 1
ATOM 934 O O . PHE A 1 122 ? -14.969 2.1 -9.461 1 98.38 122 PHE A O 1
ATOM 941 N N . LEU A 1 123 ? -17.172 2.246 -9.148 1 98.75 123 LEU A N 1
ATOM 942 C CA . LEU A 1 123 ? -17.031 3.186 -8.047 1 98.75 123 LEU A CA 1
ATOM 943 C C . LEU A 1 123 ? -16.422 2.502 -6.824 1 98.75 123 LEU A C 1
ATOM 945 O O . LEU A 1 123 ? -15.617 3.098 -6.109 1 98.75 123 LEU A O 1
ATOM 949 N N . LEU A 1 124 ? -16.844 1.263 -6.594 1 98.62 124 LEU A N 1
ATOM 950 C CA . LEU A 1 124 ? -16.297 0.482 -5.492 1 98.62 124 LEU A CA 1
ATOM 951 C C . LEU A 1 124 ? -14.789 0.293 -5.66 1 98.62 124 LEU A C 1
ATOM 953 O O . LEU A 1 124 ? -14.031 0.444 -4.703 1 98.62 124 LEU A O 1
ATOM 957 N N . ARG A 1 125 ? -14.367 -0.027 -6.84 1 98.31 125 ARG A N 1
ATOM 958 C CA . ARG A 1 125 ? -12.953 -0.204 -7.129 1 98.31 125 ARG A CA 1
ATOM 959 C C . ARG A 1 125 ? -12.203 1.122 -7.035 1 98.31 125 ARG A C 1
ATOM 961 O O . ARG A 1 125 ? -11.094 1.18 -6.508 1 98.31 125 ARG A O 1
ATOM 968 N N . HIS A 1 126 ? -12.789 2.188 -7.562 1 98.31 126 HIS A N 1
ATOM 969 C CA . HIS A 1 126 ? -12.188 3.51 -7.457 1 98.31 126 HIS A CA 1
ATOM 970 C C . HIS A 1 126 ? -12 3.912 -5.996 1 98.31 126 HIS A C 1
ATOM 972 O O . HIS A 1 126 ? -10.977 4.5 -5.637 1 98.31 126 HIS A O 1
ATOM 978 N N . PHE A 1 127 ? -13.008 3.582 -5.141 1 98.5 127 PHE A N 1
ATOM 979 C CA . PHE A 1 127 ? -12.875 3.82 -3.709 1 98.5 127 PHE A CA 1
ATOM 980 C C . PHE A 1 127 ? -11.703 3.037 -3.133 1 98.5 127 PHE A C 1
ATOM 982 O O . PHE A 1 127 ? -10.867 3.598 -2.426 1 98.5 127 PHE A O 1
ATOM 989 N N . GLY A 1 128 ? -11.586 1.78 -3.445 1 97.88 128 GLY A N 1
ATOM 990 C CA . GLY A 1 128 ? -10.539 0.925 -2.916 1 97.88 128 GLY A CA 1
ATOM 991 C C . GLY A 1 128 ? -9.148 1.347 -3.354 1 97.88 128 GLY A C 1
ATOM 992 O O . GLY A 1 128 ? -8.18 1.196 -2.604 1 97.88 128 GLY A O 1
ATOM 993 N N . GLU A 1 129 ? -9.023 1.907 -4.527 1 97.12 129 GLU A N 1
ATOM 994 C CA . GLU A 1 129 ? -7.715 2.186 -5.113 1 97.12 129 GLU A CA 1
ATOM 995 C C . GLU A 1 129 ? -7.32 3.646 -4.914 1 97.12 129 GLU A C 1
ATOM 997 O O . GLU A 1 129 ? -6.172 4.023 -5.16 1 97.12 129 GLU A O 1
ATOM 1002 N N . THR A 1 130 ? -8.258 4.484 -4.383 1 97.5 130 THR A N 1
ATOM 1003 C CA . THR A 1 130 ? -7.945 5.91 -4.297 1 97.5 130 THR A CA 1
ATOM 1004 C C . THR A 1 130 ? -8.453 6.492 -2.98 1 97.5 130 THR A C 1
ATOM 1006 O O . THR A 1 130 ? -7.699 6.59 -2.008 1 97.5 130 THR A O 1
ATOM 1009 N N . THR A 1 131 ? -9.812 6.723 -2.928 1 98 131 THR A N 1
ATOM 1010 C CA . THR A 1 131 ? -10.336 7.52 -1.821 1 98 131 THR A CA 1
ATOM 1011 C C . THR A 1 131 ? -10.258 6.738 -0.512 1 98 131 THR A C 1
ATOM 1013 O O . THR A 1 131 ? -10.008 7.316 0.547 1 98 131 THR A O 1
ATOM 1016 N N . GLY A 1 132 ? -10.555 5.426 -0.56 1 98.19 132 GLY A N 1
ATOM 1017 C CA . GLY A 1 132 ? -10.367 4.609 0.628 1 98.19 132 GLY A CA 1
ATOM 1018 C C . GLY A 1 132 ? -8.93 4.594 1.123 1 98.19 132 GLY A C 1
ATOM 1019 O O . GLY A 1 132 ? -8.688 4.582 2.33 1 98.19 132 GLY A O 1
ATOM 1020 N N . GLN A 1 133 ? -7.996 4.617 0.203 1 97.06 133 GLN A N 1
ATOM 1021 C CA . GLN A 1 133 ? -6.578 4.672 0.55 1 97.06 133 GLN A CA 1
ATOM 1022 C C . GLN A 1 133 ? -6.23 5.988 1.241 1 97.06 133 GLN A C 1
ATOM 1024 O O . GLN A 1 133 ? -5.367 6.023 2.121 1 97.06 133 GLN A O 1
ATOM 1029 N N . TRP A 1 134 ? -6.883 7.055 0.804 1 98 134 TRP A N 1
ATOM 1030 C CA . TRP A 1 134 ? -6.652 8.352 1.436 1 98 134 TRP A CA 1
ATOM 1031 C C . TRP A 1 134 ? -7.012 8.305 2.918 1 98 134 TRP A C 1
ATOM 1033 O O . TRP A 1 134 ? -6.32 8.898 3.748 1 98 134 TRP A O 1
ATOM 1043 N N . MET A 1 135 ? -8.055 7.566 3.229 1 97.81 135 MET A N 1
ATOM 1044 C CA . MET A 1 135 ? -8.516 7.465 4.609 1 97.81 135 MET A CA 1
ATOM 1045 C C . MET A 1 135 ? -7.586 6.578 5.43 1 97.81 135 MET A C 1
ATOM 1047 O O . MET A 1 135 ? -7.609 6.621 6.664 1 97.81 135 MET A O 1
ATOM 1051 N N . ASP A 1 136 ? -6.727 5.816 4.723 1 97.75 136 ASP A N 1
ATOM 1052 C CA . ASP A 1 136 ? -5.918 4.797 5.387 1 97.75 136 ASP A CA 1
ATOM 1053 C C . ASP A 1 136 ? -4.461 5.23 5.488 1 97.75 136 ASP A C 1
ATOM 1055 O O . ASP A 1 136 ? -3.59 4.43 5.836 1 97.75 136 ASP A O 1
ATOM 1059 N N . LEU A 1 137 ? -4.133 6.441 5.125 1 97.94 137 LEU A N 1
ATOM 1060 C CA . LEU A 1 137 ? -2.734 6.855 5.117 1 97.94 137 LEU A CA 1
ATOM 1061 C C . LEU A 1 137 ? -2.041 6.453 6.414 1 97.94 137 LEU A C 1
ATOM 1063 O O . LEU A 1 137 ? -0.893 6.004 6.395 1 97.94 137 LEU A O 1
ATOM 1067 N N . PHE A 1 138 ? -2.705 6.559 7.547 1 97.81 138 PHE A N 1
ATOM 1068 C CA . PHE A 1 138 ? -2.08 6.32 8.844 1 97.81 138 PHE A CA 1
ATOM 1069 C C . PHE A 1 138 ? -2.596 5.027 9.461 1 97.81 138 PHE A C 1
ATOM 1071 O O . PHE A 1 138 ? -2.654 4.898 10.688 1 97.81 138 PHE A O 1
ATOM 1078 N N . ASP A 1 139 ? -3.072 4.16 8.672 1 96.5 139 ASP A N 1
ATOM 1079 C CA . ASP A 1 139 ? -3.539 2.842 9.094 1 96.5 139 ASP A CA 1
ATOM 1080 C C . ASP A 1 139 ? -2.822 1.735 8.32 1 96.5 139 ASP A C 1
ATOM 1082 O O . ASP A 1 139 ? -3.15 1.467 7.16 1 96.5 139 ASP A O 1
ATOM 1086 N N . LEU A 1 140 ? -1.996 0.994 9.008 1 93.75 140 LEU A N 1
ATOM 1087 C CA . LEU A 1 140 ? -1.247 -0.085 8.375 1 93.75 140 LEU A CA 1
ATOM 1088 C C . LEU A 1 140 ? -2.18 -1.207 7.934 1 93.75 140 LEU A C 1
ATOM 1090 O O . LEU A 1 140 ? -1.854 -1.967 7.016 1 93.75 140 LEU A O 1
ATOM 1094 N N . GLY A 1 141 ? -3.328 -1.246 8.5 1 92.62 141 GLY A N 1
ATOM 1095 C CA . GLY A 1 141 ? -4.273 -2.301 8.172 1 92.62 141 GLY A CA 1
ATOM 1096 C C . GLY A 1 141 ? -5.121 -1.986 6.953 1 92.62 141 GLY A C 1
ATOM 1097 O O . GLY A 1 141 ? -5.812 -2.861 6.426 1 92.62 141 GLY A O 1
ATOM 1098 N N . CYS A 1 142 ? -5.105 -0.764 6.535 1 96.31 142 CYS A N 1
ATOM 1099 C CA . CYS A 1 142 ? -5.84 -0.316 5.359 1 96.31 142 CYS A CA 1
ATOM 1100 C C . CYS A 1 142 ? -7.305 -0.731 5.438 1 96.31 142 CYS A C 1
ATOM 1102 O O . CYS A 1 142 ? -7.832 -1.339 4.504 1 96.31 142 CYS A O 1
ATOM 1104 N N . TYR A 1 143 ? -7.914 -0.433 6.496 1 97 143 TYR A N 1
ATOM 1105 C CA . TYR A 1 143 ? -9.273 -0.889 6.762 1 97 143 TYR A CA 1
ATOM 1106 C C . TYR A 1 143 ? -10.234 -0.425 5.672 1 97 143 TYR A C 1
ATOM 1108 O O . TYR A 1 143 ? -10.992 -1.226 5.121 1 97 143 TYR A O 1
ATOM 1116 N N . PHE A 1 144 ? -10.25 0.78 5.289 1 98.12 144 PHE A N 1
ATOM 1117 C CA . PHE A 1 144 ? -11.227 1.349 4.371 1 98.12 144 PHE A CA 1
ATOM 1118 C C . PHE A 1 144 ? -10.977 0.866 2.947 1 98.12 144 PHE A C 1
ATOM 1120 O O . PHE A 1 144 ? -11.906 0.44 2.26 1 98.12 144 PHE A O 1
ATOM 1127 N N . ALA A 1 145 ? -9.773 0.812 2.508 1 98.06 145 ALA A N 1
ATOM 1128 C CA . ALA A 1 145 ? -9.461 0.426 1.134 1 98.06 145 ALA A CA 1
ATOM 1129 C C . ALA A 1 145 ? -9.594 -1.082 0.944 1 98.06 145 ALA A C 1
ATOM 1131 O O . ALA A 1 145 ? -9.953 -1.548 -0.139 1 98.06 145 ALA A O 1
ATOM 1132 N N . HIS A 1 146 ? -9.297 -1.806 1.997 1 97 146 HIS A N 1
ATOM 1133 C CA . HIS A 1 146 ? -9.188 -3.252 1.848 1 97 146 HIS A CA 1
ATOM 1134 C C . HIS A 1 146 ? -10.438 -3.955 2.363 1 97 146 HIS A C 1
ATOM 1136 O O . HIS A 1 146 ? -10.961 -4.855 1.708 1 97 146 HIS A O 1
ATOM 1142 N N . HIS A 1 147 ? -10.992 -3.576 3.5 1 96.44 147 HIS A N 1
ATOM 1143 C CA . HIS A 1 147 ? -12.047 -4.336 4.156 1 96.44 147 HIS A CA 1
ATOM 1144 C C . HIS A 1 147 ? -13.422 -3.775 3.814 1 96.44 147 HIS A C 1
ATOM 1146 O O . HIS A 1 147 ? -14.383 -4.535 3.641 1 96.44 147 HIS A O 1
ATOM 1152 N N . VAL A 1 148 ? -13.531 -2.508 3.711 1 98 148 VAL A N 1
ATOM 1153 C CA . VAL A 1 148 ? -14.82 -1.864 3.504 1 98 148 VAL A CA 1
ATOM 1154 C C . VAL A 1 148 ? -15.43 -2.334 2.184 1 98 148 VAL A C 1
ATOM 1156 O O . VAL A 1 148 ? -16.625 -2.643 2.115 1 98 148 VAL A O 1
ATOM 1159 N N . PRO A 1 149 ? -14.633 -2.465 1.078 1 98.38 149 PRO A N 1
ATOM 1160 C CA . PRO A 1 149 ? -15.234 -2.947 -0.165 1 98.38 149 PRO A CA 1
ATOM 1161 C C . PRO A 1 149 ? -15.812 -4.355 -0.033 1 98.38 149 PRO A C 1
ATOM 1163 O O . PRO A 1 149 ? -16.844 -4.66 -0.635 1 98.38 149 PRO A O 1
ATOM 1166 N N . ILE A 1 150 ? -15.156 -5.172 0.78 1 97.38 150 ILE A N 1
ATOM 1167 C CA . ILE A 1 150 ? -15.633 -6.531 1.003 1 97.38 150 ILE A CA 1
ATOM 1168 C C . ILE A 1 150 ? -16.953 -6.496 1.761 1 97.38 150 ILE A C 1
ATOM 1170 O O . ILE A 1 150 ? -17.922 -7.176 1.385 1 97.38 150 ILE A O 1
ATOM 1174 N N . LEU A 1 151 ? -17.031 -5.672 2.762 1 96.69 151 LEU A N 1
ATOM 1175 C CA . LEU A 1 151 ? -18.25 -5.523 3.568 1 96.69 151 LEU A CA 1
ATOM 1176 C C . LEU A 1 151 ? -19.359 -4.883 2.756 1 96.69 151 LEU A C 1
ATOM 1178 O O . LEU A 1 151 ? -20.547 -5.207 2.947 1 96.69 151 LEU A O 1
ATOM 1182 N N . ALA A 1 152 ? -19 -4 1.846 1 97.56 152 ALA A N 1
ATOM 1183 C CA . ALA A 1 152 ? -19.953 -3.223 1.062 1 97.56 152 ALA A CA 1
ATOM 1184 C C . ALA A 1 152 ? -20.734 -4.121 0.113 1 97.56 152 ALA A C 1
ATOM 1186 O O . ALA A 1 152 ? -21.812 -3.746 -0.351 1 97.56 152 ALA A O 1
ATOM 1187 N N . VAL A 1 153 ? -20.172 -5.273 -0.149 1 97 153 VAL A N 1
ATOM 1188 C CA . VAL A 1 153 ? -20.859 -6.203 -1.045 1 97 153 VAL A CA 1
ATOM 1189 C C . VAL A 1 153 ? -22.219 -6.574 -0.465 1 97 153 VAL A C 1
ATOM 1191 O O . VAL A 1 153 ? -23.219 -6.645 -1.192 1 97 153 VAL A O 1
ATOM 1194 N N . SER A 1 154 ? -22.297 -6.766 0.867 1 95.12 154 SER A N 1
ATOM 1195 C CA . SER A 1 154 ? -23.531 -7.227 1.496 1 95.12 154 SER A CA 1
ATOM 1196 C C . SER A 1 154 ? -24.125 -6.156 2.398 1 95.12 154 SER A C 1
ATOM 1198 O O . SER A 1 154 ? -25.141 -6.387 3.064 1 95.12 154 SER A O 1
ATOM 1200 N N . ASN A 1 155 ? -23.531 -4.992 2.537 1 96.38 155 ASN A N 1
ATOM 1201 C CA . ASN A 1 155 ? -24.016 -3.893 3.361 1 96.38 155 ASN A CA 1
ATOM 1202 C C . ASN A 1 155 ? -24.344 -2.66 2.52 1 96.38 155 ASN A C 1
ATOM 1204 O O . ASN A 1 155 ? -23.453 -1.855 2.227 1 96.38 155 ASN A O 1
ATOM 1208 N N . PRO A 1 156 ? -25.609 -2.459 2.246 1 97 156 PRO A N 1
ATOM 1209 C CA . PRO A 1 156 ? -26 -1.356 1.363 1 97 156 PRO A CA 1
ATOM 1210 C C . PRO A 1 156 ? -25.562 0.008 1.899 1 97 156 PRO A C 1
ATOM 1212 O O . PRO A 1 156 ? -25.234 0.902 1.121 1 97 156 PRO A O 1
ATOM 1215 N N . LEU A 1 157 ? -25.656 0.224 3.23 1 97.19 157 LEU A N 1
ATOM 1216 C CA . LEU A 1 157 ? -25.234 1.497 3.807 1 97.19 157 LEU A CA 1
ATOM 1217 C C . LEU A 1 157 ? -23.781 1.803 3.457 1 97.19 157 LEU A C 1
ATOM 1219 O O . LEU A 1 157 ? -23.469 2.896 2.982 1 97.19 157 LEU A O 1
ATOM 1223 N N . LEU A 1 158 ? -22.922 0.855 3.645 1 97.94 158 LEU A N 1
ATOM 1224 C CA . LEU A 1 158 ? -21.516 1.014 3.287 1 97.94 158 LEU A CA 1
ATOM 1225 C C . LEU A 1 158 ? -21.344 1.164 1.778 1 97.94 158 LEU A C 1
ATOM 1227 O O . LEU A 1 158 ? -20.562 2 1.314 1 97.94 158 LEU A O 1
ATOM 1231 N N . LYS A 1 159 ? -22.047 0.36 1.051 1 98.44 159 LYS A N 1
ATOM 1232 C CA . LYS A 1 159 ? -21.969 0.374 -0.407 1 98.44 159 LYS A CA 1
ATOM 1233 C C . LYS A 1 159 ? -22.266 1.764 -0.961 1 98.44 159 LYS A C 1
ATOM 1235 O O . LYS A 1 159 ? -21.5 2.301 -1.758 1 98.44 159 LYS A O 1
ATOM 1240 N N . TYR A 1 160 ? -23.328 2.352 -0.502 1 98.62 160 TYR A N 1
ATOM 1241 C CA . TYR A 1 160 ? -23.75 3.645 -1.031 1 98.62 160 TYR A CA 1
ATOM 1242 C C . TYR A 1 160 ? -22.859 4.766 -0.507 1 98.62 160 TYR A C 1
ATOM 1244 O O . TYR A 1 160 ? -22.609 5.746 -1.209 1 98.62 160 TYR A O 1
ATOM 1252 N N . SER A 1 161 ? -22.359 4.668 0.762 1 98.44 161 SER A N 1
ATOM 1253 C CA . SER A 1 161 ? -21.422 5.652 1.289 1 98.44 161 SER A CA 1
ATOM 1254 C C . SER A 1 161 ? -20.125 5.691 0.468 1 98.44 161 SER A C 1
ATOM 1256 O O . SER A 1 161 ? -19.625 6.766 0.135 1 98.44 161 SER A O 1
ATOM 1258 N N . VAL A 1 162 ? -19.656 4.484 0.124 1 98.69 162 VAL A N 1
ATOM 1259 C CA . VAL A 1 162 ? -18.438 4.332 -0.651 1 98.69 162 VAL A CA 1
ATOM 1260 C C . VAL A 1 162 ? -18.641 4.902 -2.053 1 98.69 162 VAL A C 1
ATOM 1262 O O . VAL A 1 162 ? -17.781 5.641 -2.559 1 98.69 162 VAL A O 1
ATOM 1265 N N . CYS A 1 163 ? -19.766 4.574 -2.666 1 98.81 163 CYS A N 1
ATOM 1266 C CA . CYS A 1 163 ? -20.047 5.043 -4.016 1 98.81 163 CYS A CA 1
ATOM 1267 C C . CYS A 1 163 ? -20.234 6.555 -4.043 1 98.81 163 CYS A C 1
ATOM 1269 O O . CYS A 1 163 ? -19.781 7.223 -4.977 1 98.81 163 CYS A O 1
ATOM 1271 N N . ALA A 1 164 ? -20.859 7.086 -2.982 1 98.75 164 ALA A N 1
ATOM 1272 C CA . ALA A 1 164 ? -21.062 8.531 -2.891 1 98.75 164 ALA A CA 1
ATOM 1273 C C . ALA A 1 164 ? -19.734 9.273 -2.84 1 98.75 164 ALA A C 1
ATOM 1275 O O . ALA A 1 164 ? -19.516 10.227 -3.592 1 98.75 164 ALA A O 1
ATOM 1276 N N . TYR A 1 165 ? -18.859 8.852 -1.945 1 98.5 165 TYR A N 1
ATOM 1277 C CA . TYR A 1 165 ? -17.562 9.508 -1.767 1 98.5 165 TYR A CA 1
ATOM 1278 C C . TYR A 1 165 ? -16.734 9.414 -3.039 1 98.5 165 TYR A C 1
ATOM 1280 O O . TYR A 1 165 ? -16.156 10.414 -3.484 1 98.5 165 TYR A O 1
ATOM 1288 N N . ALA A 1 166 ? -16.703 8.227 -3.68 1 98.75 166 ALA A N 1
ATOM 1289 C CA . ALA A 1 166 ? -15.93 8.031 -4.906 1 98.75 166 ALA A CA 1
ATOM 1290 C C . ALA A 1 166 ? -16.453 8.914 -6.031 1 98.75 166 ALA A C 1
ATOM 1292 O O . ALA A 1 166 ? -15.68 9.555 -6.738 1 98.75 166 ALA A O 1
ATOM 1293 N N . ALA A 1 167 ? -17.734 8.93 -6.184 1 98.75 167 ALA A N 1
ATOM 1294 C CA . ALA A 1 167 ? -18.344 9.727 -7.246 1 98.75 167 ALA A CA 1
ATOM 1295 C C . ALA A 1 167 ? -18.109 11.219 -7.02 1 98.75 167 ALA A C 1
ATOM 1297 O O . ALA A 1 167 ? -17.922 11.977 -7.973 1 98.75 167 ALA A O 1
ATOM 1298 N N . LYS A 1 168 ? -18.172 11.641 -5.773 1 98.19 168 LYS A N 1
ATOM 1299 C CA . LYS A 1 168 ? -17.922 13.047 -5.484 1 98.19 168 LYS A CA 1
ATOM 1300 C C . LYS A 1 168 ? -16.5 13.453 -5.883 1 98.19 168 LYS A C 1
ATOM 1302 O O . LYS A 1 168 ? -16.297 14.523 -6.453 1 98.19 168 LYS A O 1
ATOM 1307 N N . GLN A 1 169 ? -15.594 12.641 -5.52 1 98.31 169 GLN A N 1
ATOM 1308 C CA . GLN A 1 169 ? -14.211 12.922 -5.887 1 98.31 169 GLN A CA 1
ATOM 1309 C C . GLN A 1 169 ? -14.055 13.031 -7.402 1 98.31 169 GLN A C 1
ATOM 1311 O O . GLN A 1 169 ? -13.352 13.914 -7.898 1 98.31 169 GLN A O 1
ATOM 1316 N N . LEU A 1 170 ? -14.703 12.18 -8.148 1 98.31 170 LEU A N 1
ATOM 1317 C CA . LEU A 1 170 ? -14.68 12.227 -9.609 1 98.31 170 LEU A CA 1
ATOM 1318 C C . LEU A 1 170 ? -15.297 13.523 -10.117 1 98.31 170 LEU A C 1
ATOM 1320 O O . LEU A 1 170 ? -14.82 14.102 -11.102 1 98.31 170 LEU A O 1
ATOM 1324 N N . SER A 1 171 ? -16.328 13.953 -9.461 1 97.94 171 SER A N 1
ATOM 1325 C CA . SER A 1 171 ? -16.984 15.195 -9.867 1 97.94 171 SER A CA 1
ATOM 1326 C C . SER A 1 171 ? -16.031 16.391 -9.727 1 97.94 171 SER A C 1
ATOM 1328 O O . SER A 1 171 ? -16.062 17.312 -10.547 1 97.94 171 SER A O 1
ATOM 1330 N N . ARG A 1 172 ? -15.195 16.328 -8.742 1 97.06 172 ARG A N 1
ATOM 1331 C CA . ARG A 1 172 ? -14.305 17.438 -8.43 1 97.06 172 ARG A CA 1
ATOM 1332 C C . ARG A 1 172 ? -13.125 17.484 -9.398 1 97.06 172 ARG A C 1
ATOM 1334 O O . ARG A 1 172 ? -12.492 18.531 -9.562 1 97.06 172 ARG A O 1
ATOM 1341 N N . VAL A 1 173 ? -12.852 16.375 -10.07 1 97.44 173 VAL A N 1
ATOM 1342 C CA . VAL A 1 173 ? -11.711 16.344 -10.984 1 97.44 173 VAL A CA 1
ATOM 1343 C C . VAL A 1 173 ? -12.203 16.141 -12.414 1 97.44 173 VAL A C 1
ATOM 1345 O O . VAL A 1 173 ? -11.438 15.695 -13.281 1 97.44 173 VAL A O 1
ATOM 1348 N N . GLY A 1 174 ? -13.406 16.297 -12.703 1 96.38 174 GLY A N 1
ATOM 1349 C CA . GLY A 1 174 ? -13.969 16.25 -14.039 1 96.38 174 GLY A CA 1
ATOM 1350 C C . GLY A 1 174 ? -14 14.852 -14.617 1 96.38 174 GLY A C 1
ATOM 1351 O O . GLY A 1 174 ? -13.805 14.664 -15.82 1 96.38 174 GLY A O 1
ATOM 1352 N N . GLY A 1 175 ? -14.078 13.875 -13.758 1 97.38 175 GLY A N 1
ATOM 1353 C CA . GLY A 1 175 ? -14.195 12.492 -14.203 1 97.38 175 GLY A CA 1
ATOM 1354 C C . GLY A 1 175 ? -12.852 11.844 -14.484 1 97.38 175 GLY A C 1
ATOM 1355 O O . GLY A 1 175 ? -12.789 10.688 -14.906 1 97.38 175 GLY A O 1
ATOM 1356 N N . ARG A 1 176 ? -11.75 12.508 -14.242 1 96.31 176 ARG A N 1
ATOM 1357 C CA . ARG A 1 176 ? -10.422 11.953 -14.5 1 96.31 176 ARG A CA 1
ATOM 1358 C C . ARG A 1 176 ? -10.055 10.914 -13.445 1 96.31 176 ARG A C 1
ATOM 1360 O O . ARG A 1 176 ? -10.312 11.102 -12.258 1 96.31 176 ARG A O 1
ATOM 1367 N N . LYS A 1 177 ? -9.578 9.836 -13.93 1 95.44 177 LYS A N 1
ATOM 1368 C CA . LYS A 1 177 ? -9.125 8.758 -13.047 1 95.44 177 LYS A CA 1
ATOM 1369 C C . LYS A 1 177 ? -7.711 8.32 -13.406 1 95.44 177 LYS A C 1
ATOM 1371 O O . LYS A 1 177 ? -7.402 8.086 -14.57 1 95.44 177 LYS A O 1
ATOM 1376 N N . ALA A 1 178 ? -6.832 8.328 -12.406 1 94.5 178 ALA A N 1
ATOM 1377 C CA . ALA A 1 178 ? -5.461 7.875 -12.625 1 94.5 178 ALA A CA 1
ATOM 1378 C C . ALA A 1 178 ? -5.422 6.379 -12.914 1 94.5 178 ALA A C 1
ATOM 1380 O O . ALA A 1 178 ? -6.219 5.609 -12.375 1 94.5 178 ALA A O 1
ATOM 1381 N N . ILE A 1 179 ? -4.496 5.988 -13.781 1 93.69 179 ILE A N 1
ATOM 1382 C CA . ILE A 1 179 ? -4.242 4.566 -13.992 1 93.69 179 ILE A CA 1
ATOM 1383 C C . ILE A 1 179 ? -3.389 4.02 -12.852 1 93.69 179 ILE A C 1
ATOM 1385 O O . ILE A 1 179 ? -2.289 4.516 -12.594 1 93.69 179 ILE A O 1
ATOM 1389 N N . VAL A 1 180 ? -3.938 3.08 -12.172 1 92.44 180 VAL A N 1
ATOM 1390 C CA . VAL A 1 180 ? -3.264 2.514 -11.008 1 92.44 180 VAL A CA 1
ATOM 1391 C C . VAL A 1 180 ? -2.68 1.148 -11.359 1 92.44 180 VAL A C 1
ATOM 1393 O O . VAL A 1 180 ? -3.252 0.412 -12.164 1 92.44 180 VAL A O 1
ATOM 1396 N N . GLY A 1 181 ? -1.501 0.807 -10.789 1 90.56 181 GLY A N 1
ATOM 1397 C CA . GLY A 1 181 ? -0.989 -0.55 -10.906 1 90.56 181 GLY A CA 1
ATOM 1398 C C . GLY A 1 181 ? 0.193 -0.664 -11.852 1 90.56 181 GLY A C 1
ATOM 1399 O O . GLY A 1 181 ? 0.599 -1.77 -12.219 1 90.56 181 GLY A O 1
ATOM 1400 N N . GLY A 1 182 ? 0.716 0.381 -12.32 1 91.5 182 GLY A N 1
ATOM 1401 C CA . GLY A 1 182 ? 1.891 0.352 -13.18 1 91.5 182 GLY A CA 1
ATOM 1402 C C . GLY A 1 182 ? 1.571 0.602 -14.641 1 91.5 182 GLY A C 1
ATOM 1403 O O . GLY A 1 182 ? 0.466 1.036 -14.977 1 91.5 182 GLY A O 1
ATOM 1404 N N . ILE A 1 183 ? 2.562 0.37 -15.461 1 93.5 183 ILE A N 1
ATOM 1405 C CA . ILE A 1 183 ? 2.4 0.541 -16.906 1 93.5 183 ILE A CA 1
ATOM 1406 C C . ILE A 1 183 ? 1.364 -0.45 -17.422 1 93.5 183 ILE A C 1
ATOM 1408 O O . ILE A 1 183 ? 1.311 -1.598 -16.984 1 93.5 183 ILE A O 1
ATOM 1412 N N . VAL A 1 184 ? 0.548 0.054 -18.359 1 93.31 184 VAL A N 1
ATOM 1413 C CA . VAL A 1 184 ? -0.55 -0.8 -18.797 1 93.31 184 VAL A CA 1
ATOM 1414 C C . VAL A 1 184 ? -0.759 -0.635 -20.297 1 93.31 184 VAL A C 1
ATOM 1416 O O . VAL A 1 184 ? -0.743 0.485 -20.812 1 93.31 184 VAL A O 1
ATOM 1419 N N . SER A 1 185 ? -0.896 -1.721 -20.938 1 91.44 185 SER A N 1
ATOM 1420 C CA . SER A 1 185 ? -1.249 -1.728 -22.344 1 91.44 185 SER A CA 1
ATOM 1421 C C . SER A 1 185 ? -2.76 -1.665 -22.547 1 91.44 185 SER A C 1
ATOM 1423 O O . SER A 1 185 ? -3.252 -0.937 -23.406 1 91.44 185 SER A O 1
ATOM 1425 N N . GLU A 1 186 ? -3.449 -2.463 -21.703 1 92.62 186 GLU A N 1
ATOM 1426 C CA . GLU A 1 186 ? -4.906 -2.504 -21.781 1 92.62 186 GLU A CA 1
ATOM 1427 C C . GLU A 1 186 ? -5.531 -2.479 -20.391 1 92.62 186 GLU A C 1
ATOM 1429 O O . GLU A 1 186 ? -5.223 -3.328 -19.547 1 92.62 186 GLU A O 1
ATOM 1434 N N . GLN A 1 187 ? -6.41 -1.574 -20.219 1 94.69 187 GLN A N 1
ATOM 1435 C CA . GLN A 1 187 ? -7.105 -1.485 -18.938 1 94.69 187 GLN A CA 1
ATOM 1436 C C . GLN A 1 187 ? -8.328 -2.393 -18.906 1 94.69 187 GLN A C 1
ATOM 1438 O O . GLN A 1 187 ? -8.914 -2.688 -19.953 1 94.69 187 GLN A O 1
ATOM 1443 N N . ALA A 1 188 ? -8.695 -2.861 -17.734 1 96.88 188 ALA A N 1
ATOM 1444 C CA . ALA A 1 188 ? -9.945 -3.598 -17.578 1 96.88 188 ALA A CA 1
ATOM 1445 C C . ALA A 1 188 ? -11.148 -2.689 -17.797 1 96.88 188 ALA A C 1
ATOM 1447 O O . ALA A 1 188 ? -11.094 -1.493 -17.5 1 96.88 188 ALA A O 1
ATOM 1448 N N . LEU A 1 189 ? -12.211 -3.273 -18.25 1 94.5 189 LEU A N 1
ATOM 1449 C CA . LEU A 1 189 ? -13.43 -2.506 -18.469 1 94.5 189 LEU A CA 1
ATOM 1450 C C . LEU A 1 189 ? -13.969 -1.969 -17.141 1 94.5 189 LEU A C 1
ATOM 1452 O O . LEU A 1 189 ? -14.555 -0.884 -17.109 1 94.5 189 LEU A O 1
ATOM 1456 N N . MET A 1 190 ? -13.773 -2.717 -16.109 1 95.94 190 MET A N 1
ATOM 1457 C CA . MET A 1 190 ? -14.258 -2.33 -14.789 1 95.94 190 MET A CA 1
ATOM 1458 C C . MET A 1 190 ? -13.594 -1.039 -14.328 1 95.94 190 MET A C 1
ATOM 1460 O O . MET A 1 190 ? -14.141 -0.318 -13.492 1 95.94 190 MET A O 1
ATOM 1464 N N . GLU A 1 191 ? -12.445 -0.733 -14.852 1 96.12 191 GLU A N 1
ATOM 1465 C CA . GLU A 1 191 ? -11.695 0.457 -14.477 1 96.12 191 GLU A CA 1
ATOM 1466 C C . GLU A 1 191 ? -12.172 1.685 -15.242 1 96.12 191 GLU A C 1
ATOM 1468 O O . GLU A 1 191 ? -11.828 2.814 -14.898 1 96.12 191 GLU A O 1
ATOM 1473 N N . LEU A 1 192 ? -12.969 1.46 -16.203 1 95.88 192 LEU A N 1
ATOM 1474 C CA . LEU A 1 192 ? -13.375 2.529 -17.109 1 95.88 192 LEU A CA 1
ATOM 1475 C C . LEU A 1 192 ? -14.859 2.828 -16.969 1 95.88 192 LEU A C 1
ATOM 1477 O O . LEU A 1 192 ? -15.648 1.939 -16.641 1 95.88 192 LEU A O 1
ATOM 1481 N N . TYR A 1 193 ? -15.141 4.039 -17.125 1 96.06 193 TYR A N 1
ATOM 1482 C CA . TYR A 1 193 ? -16.516 4.488 -17.281 1 96.06 193 TYR A CA 1
ATOM 1483 C C . TYR A 1 193 ? -16.719 5.234 -18.594 1 96.06 193 TYR A C 1
ATOM 1485 O O . TYR A 1 193 ? -16.047 6.238 -18.844 1 96.06 193 TYR A O 1
ATOM 1493 N N . PRO A 1 194 ? -17.578 4.742 -19.438 1 92.5 194 PRO A N 1
ATOM 1494 C CA . PRO A 1 194 ? -17.719 5.355 -20.766 1 92.5 194 PRO A CA 1
ATOM 1495 C C . PRO A 1 194 ? -17.984 6.855 -20.688 1 92.5 194 PRO A C 1
ATOM 1497 O O . PRO A 1 194 ? -18.875 7.297 -19.953 1 92.5 194 PRO A O 1
ATOM 1500 N N . ASN A 1 195 ? -17.234 7.652 -21.391 1 93.81 195 ASN A N 1
ATOM 1501 C CA . ASN A 1 195 ? -17.375 9.102 -21.469 1 93.81 195 ASN A CA 1
ATOM 1502 C C . ASN A 1 195 ? -17.375 9.742 -20.078 1 93.81 195 ASN A C 1
ATOM 1504 O O . ASN A 1 195 ? -18.25 10.547 -19.766 1 93.81 195 ASN A O 1
ATOM 1508 N N . SER A 1 196 ? -16.5 9.266 -19.344 1 95.62 196 SER A N 1
ATOM 1509 C CA . SER A 1 196 ? -16.422 9.695 -17.953 1 95.62 196 SER A CA 1
ATOM 1510 C C . SER A 1 196 ? -16.406 11.211 -17.844 1 95.62 196 SER A C 1
ATOM 1512 O O . SER A 1 196 ? -16.938 11.781 -16.875 1 95.62 196 SER A O 1
ATOM 1514 N N . ASP A 1 197 ? -15.867 11.961 -18.828 1 94.06 197 ASP A N 1
ATOM 1515 C CA . ASP A 1 197 ? -15.734 13.414 -18.797 1 94.06 197 ASP A CA 1
ATOM 1516 C C . ASP A 1 197 ? -17.094 14.086 -19.016 1 94.06 197 ASP A C 1
ATOM 1518 O O . ASP A 1 197 ? -17.25 15.273 -18.719 1 94.06 197 ASP A O 1
ATOM 1522 N N . LYS A 1 198 ? -18.078 13.422 -19.469 1 96.31 198 LYS A N 1
ATOM 1523 C CA . LYS A 1 198 ? -19.391 13.992 -19.75 1 96.31 198 LYS A CA 1
ATOM 1524 C C . LYS A 1 198 ? -20.422 13.5 -18.75 1 96.31 198 LYS A C 1
ATOM 1526 O O . LYS A 1 198 ? -21.578 13.961 -18.75 1 96.31 198 LYS A O 1
ATOM 1531 N N . VAL A 1 199 ? -20 12.602 -17.953 1 97.19 199 VAL A N 1
ATOM 1532 C CA . VAL A 1 199 ? -20.906 12.031 -16.969 1 97.19 199 VAL A CA 1
ATOM 1533 C C . VAL A 1 199 ? -21.203 13.062 -15.883 1 97.19 199 VAL A C 1
ATOM 1535 O O . VAL A 1 199 ? -20.328 13.812 -15.461 1 97.19 199 VAL A O 1
ATOM 1538 N N . ASP A 1 200 ? -22.422 13.148 -15.414 1 97.94 200 ASP A N 1
ATOM 1539 C CA . ASP A 1 200 ? -22.828 14.008 -14.305 1 97.94 200 ASP A CA 1
ATOM 1540 C C . ASP A 1 200 ? -22.484 13.359 -12.969 1 97.94 200 ASP A C 1
ATOM 1542 O O . ASP A 1 200 ? -23.375 12.93 -12.234 1 97.94 200 ASP A O 1
ATOM 1546 N N . TRP A 1 201 ? -21.312 13.406 -12.625 1 98.38 201 TRP A N 1
ATOM 1547 C CA . TRP A 1 201 ? -20.828 12.789 -11.391 1 98.38 201 TRP A CA 1
ATOM 1548 C C . TRP A 1 201 ? -21.453 13.461 -10.164 1 98.38 201 TRP A C 1
ATOM 1550 O O . TRP A 1 201 ? -21.578 12.836 -9.109 1 98.38 201 TRP A O 1
ATOM 1560 N N . VAL A 1 202 ? -21.812 14.727 -10.227 1 97.62 202 VAL A N 1
ATOM 1561 C CA . VAL A 1 202 ? -22.469 15.422 -9.133 1 97.62 202 VAL A CA 1
ATOM 1562 C C . VAL A 1 202 ? -23.797 14.734 -8.812 1 97.62 202 VAL A C 1
ATOM 1564 O O . VAL A 1 202 ? -24.109 14.469 -7.648 1 97.62 202 VAL A O 1
ATOM 1567 N N . TYR A 1 203 ? -24.469 14.43 -9.836 1 98.12 203 TYR A N 1
ATOM 1568 C CA . TYR A 1 203 ? -25.75 13.758 -9.664 1 98.12 203 TYR A CA 1
ATOM 1569 C C . TYR A 1 203 ? -25.562 12.367 -9.07 1 98.12 203 TYR A C 1
ATOM 1571 O O . TYR A 1 203 ? -26.281 11.977 -8.148 1 98.12 203 TYR A O 1
ATOM 1579 N N . ILE A 1 204 ? -24.641 11.547 -9.656 1 98.44 204 ILE A N 1
ATOM 1580 C CA . ILE A 1 204 ? -24.422 10.18 -9.195 1 98.44 204 ILE A CA 1
ATOM 1581 C C . ILE A 1 204 ? -24 10.195 -7.727 1 98.44 204 ILE A C 1
ATOM 1583 O O . ILE A 1 204 ? -24.469 9.383 -6.93 1 98.44 204 ILE A O 1
ATOM 1587 N N . SER A 1 205 ? -23.125 11.125 -7.383 1 98.31 205 SER A N 1
ATOM 1588 C CA . SER A 1 205 ? -22.688 11.281 -6 1 98.31 205 SER A CA 1
ATOM 1589 C C . SER A 1 205 ? -23.859 11.586 -5.074 1 98.31 205 SER A C 1
ATOM 1591 O O . SER A 1 205 ? -24 10.961 -4.02 1 98.31 205 SER A O 1
ATOM 1593 N N . ALA A 1 206 ? -24.688 12.547 -5.457 1 97.75 206 ALA A N 1
ATOM 1594 C CA . ALA A 1 206 ? -25.844 12.938 -4.656 1 97.75 206 ALA A CA 1
ATOM 1595 C C . ALA A 1 206 ? -26.828 11.781 -4.512 1 97.75 206 ALA A C 1
ATOM 1597 O O . ALA A 1 206 ? -27.422 11.602 -3.447 1 97.75 206 ALA A O 1
ATOM 1598 N N . LYS A 1 207 ? -26.969 11.062 -5.582 1 98.06 207 LYS A N 1
ATOM 1599 C CA . LYS A 1 207 ? -27.859 9.906 -5.582 1 98.06 207 LYS A CA 1
ATOM 1600 C C . LYS A 1 207 ? -27.438 8.891 -4.516 1 98.06 207 LYS A C 1
ATOM 1602 O O . LYS A 1 207 ? -28.25 8.484 -3.688 1 98.06 207 LYS A O 1
ATOM 1607 N N . TYR A 1 208 ? -26.219 8.484 -4.574 1 98.5 208 TYR A N 1
ATOM 1608 C CA . TYR A 1 208 ? -25.734 7.5 -3.617 1 98.5 208 TYR A CA 1
ATOM 1609 C C . TYR A 1 208 ? -25.688 8.086 -2.211 1 98.5 208 TYR A C 1
ATOM 1611 O O . TYR A 1 208 ? -25.906 7.375 -1.228 1 98.5 208 TYR A O 1
ATOM 1619 N N . TYR A 1 209 ? -25.359 9.352 -2.109 1 97.25 209 TYR A N 1
ATOM 1620 C CA . TYR A 1 209 ? -25.344 10.023 -0.813 1 97.25 209 TYR A CA 1
ATOM 1621 C C . TYR A 1 209 ? -26.734 10 -0.17 1 97.25 209 TYR A C 1
ATOM 1623 O O . TYR A 1 209 ? -26.859 9.68 1.016 1 97.25 209 TYR A O 1
ATOM 1631 N N . ASP A 1 210 ? -27.766 10.289 -0.897 1 97.31 210 ASP A N 1
ATOM 1632 C CA . ASP A 1 210 ? -29.141 10.297 -0.398 1 97.31 210 ASP A CA 1
ATOM 1633 C C . ASP A 1 210 ? -29.562 8.914 0.086 1 97.31 210 ASP A C 1
ATOM 1635 O O . ASP A 1 210 ? -30.219 8.781 1.121 1 97.31 210 ASP A O 1
ATOM 1639 N N . ARG A 1 211 ? -29.156 7.941 -0.654 1 97.69 211 ARG A N 1
ATOM 1640 C CA . ARG A 1 211 ? -29.469 6.574 -0.254 1 97.69 211 ARG A CA 1
ATOM 1641 C C . ARG A 1 211 ? -28.75 6.203 1.036 1 97.69 211 ARG A C 1
ATOM 1643 O O . ARG A 1 211 ? -29.328 5.574 1.923 1 97.69 211 ARG A O 1
ATOM 1650 N N . ALA A 1 212 ? -27.516 6.566 1.133 1 96.94 212 ALA A N 1
ATOM 1651 C CA . ALA A 1 212 ? -26.703 6.254 2.312 1 96.94 212 ALA A CA 1
ATOM 1652 C C . ALA A 1 212 ? -27.266 6.938 3.555 1 96.94 212 ALA A C 1
ATOM 1654 O O . ALA A 1 212 ? -27.406 6.312 4.609 1 96.94 212 ALA A O 1
ATOM 1655 N N . ILE A 1 213 ? -27.609 8.188 3.439 1 93.62 213 ILE A N 1
ATOM 1656 C CA . ILE A 1 213 ? -28.109 8.953 4.566 1 93.62 213 ILE A CA 1
ATOM 1657 C C . ILE A 1 213 ? -29.453 8.375 5.027 1 93.62 213 ILE A C 1
ATOM 1659 O O . ILE A 1 213 ? -29.719 8.289 6.227 1 93.62 213 ILE A O 1
ATOM 1663 N N . SER A 1 214 ? -30.281 8.023 4.09 1 94.94 214 SER A N 1
ATOM 1664 C CA . SER A 1 214 ? -31.562 7.41 4.422 1 94.94 214 SER A CA 1
ATOM 1665 C C . SER A 1 214 ? -31.375 6.125 5.227 1 94.94 214 SER A C 1
ATOM 1667 O O . SER A 1 214 ? -32.062 5.91 6.23 1 94.94 214 SER A O 1
ATOM 1669 N N . LEU A 1 215 ? -30.406 5.34 4.777 1 93.81 215 LEU A N 1
ATOM 1670 C CA . LEU A 1 215 ? -30.141 4.082 5.465 1 93.81 215 LEU A CA 1
ATOM 1671 C C . LEU A 1 215 ? -29.516 4.34 6.836 1 93.81 215 LEU A C 1
ATOM 1673 O O . LEU A 1 215 ? -29.797 3.615 7.793 1 93.81 215 LEU A O 1
ATOM 1677 N N . LEU A 1 216 ? -28.672 5.316 6.891 1 90 216 LEU A N 1
ATOM 1678 C CA . LEU A 1 216 ? -28.031 5.66 8.148 1 90 216 LEU A CA 1
ATOM 1679 C C . LEU A 1 216 ? -29.062 6.098 9.188 1 90 216 LEU A C 1
ATOM 1681 O O . LEU A 1 216 ? -29 5.672 10.344 1 90 216 LEU A O 1
ATOM 1685 N N . VAL A 1 217 ? -29.984 6.91 8.781 1 86.88 217 VAL A N 1
ATOM 1686 C CA . VAL A 1 217 ? -31.047 7.387 9.664 1 86.88 217 VAL A CA 1
ATOM 1687 C C . VAL A 1 217 ? -31.906 6.211 10.133 1 86.88 217 VAL A C 1
ATOM 1689 O O . VAL A 1 217 ? -32.281 6.133 11.312 1 86.88 217 VAL A O 1
ATOM 1692 N N . GLU A 1 218 ? -32.156 5.344 9.242 1 88.56 218 GLU A N 1
ATOM 1693 C CA . GLU A 1 218 ? -32.938 4.152 9.586 1 88.56 218 GLU A CA 1
ATOM 1694 C C . GLU A 1 218 ? -32.219 3.309 10.633 1 88.56 218 GLU A C 1
ATOM 1696 O O . GLU A 1 218 ? -32.812 2.832 11.586 1 88.56 218 GLU A O 1
ATOM 1701 N N . GLU A 1 219 ? -30.922 3.111 10.391 1 83.69 219 GLU A N 1
ATOM 1702 C CA . GLU A 1 219 ? -30.125 2.309 11.312 1 83.69 219 GLU A CA 1
ATOM 1703 C C . GLU A 1 219 ? -30.078 2.949 12.695 1 83.69 219 GLU A C 1
ATOM 1705 O O . GLU A 1 219 ? -30.109 2.252 13.711 1 83.69 219 GLU A O 1
ATOM 1710 N N . LEU A 1 220 ? -30 4.211 12.734 1 78.06 220 LEU A N 1
ATOM 1711 C CA . LEU A 1 220 ? -29.906 4.938 13.992 1 78.06 220 LEU A CA 1
ATOM 1712 C C . LEU A 1 220 ? -31.234 4.961 14.719 1 78.06 220 LEU A C 1
ATOM 1714 O O . LEU A 1 220 ? -31.281 4.984 15.953 1 78.06 220 LEU A O 1
ATOM 1718 N N . SER A 1 221 ? -32.312 5.074 13.977 1 75.75 221 SER A N 1
ATOM 1719 C CA . SER A 1 221 ? -33.656 5.059 14.562 1 75.75 221 SER A CA 1
ATOM 1720 C C . SER A 1 221 ? -33.969 3.699 15.172 1 75.75 221 SER A C 1
ATOM 1722 O O . SER A 1 221 ? -34.719 3.613 16.156 1 75.75 221 SER A O 1
ATOM 1724 N N . LYS A 1 222 ? -33.562 2.744 14.547 1 64.44 222 LYS A N 1
ATOM 1725 C CA . LYS A 1 222 ? -33.75 1.401 15.086 1 64.44 222 LYS A CA 1
ATOM 1726 C C . LYS A 1 222 ? -33.031 1.214 16.406 1 64.44 222 LYS A C 1
ATOM 1728 O O . LYS A 1 222 ? -33.5 0.512 17.297 1 64.44 222 LYS A O 1
ATOM 1733 N N . SER A 1 223 ? -31.953 1.793 16.422 1 56 223 SER A N 1
ATOM 1734 C CA . SER A 1 223 ? -31.156 1.693 17.641 1 56 223 SER A CA 1
ATOM 1735 C C . SER A 1 223 ? -31.734 2.566 18.75 1 56 223 SER A C 1
ATOM 1737 O O . SER A 1 223 ? -31.562 2.271 19.938 1 56 223 SER A O 1
ATOM 1739 N N . GLY A 1 224 ? -32.469 3.785 18.359 1 46.97 224 GLY A N 1
ATOM 1740 C CA . GLY A 1 224 ? -33.125 4.691 19.297 1 46.97 224 GLY A CA 1
ATOM 1741 C C . GLY A 1 224 ? -34.531 4.262 19.641 1 46.97 224 GLY A C 1
ATOM 1742 O O . GLY A 1 224 ? -35.219 4.922 20.438 1 46.97 224 GLY A O 1
ATOM 1743 N N . GLY A 1 225 ? -35.5 3.555 18.906 1 39.53 225 GLY A N 1
ATOM 1744 C CA . GLY A 1 225 ? -36.844 3.281 19.328 1 39.53 225 GLY A CA 1
ATOM 1745 C C . GLY A 1 225 ? -36.938 2.781 20.766 1 39.53 225 GLY A C 1
ATOM 1746 O O . GLY A 1 225 ? -38.062 2.635 21.297 1 39.53 225 GLY A O 1
ATOM 1747 N N . LYS A 1 226 ? -36.281 1.986 21.359 1 38.06 226 LYS A N 1
ATOM 1748 C CA . LYS A 1 226 ? -36.656 1.85 22.766 1 38.06 226 LYS A CA 1
ATOM 1749 C C . LYS A 1 226 ? -36.438 3.164 23.516 1 38.06 226 LYS A C 1
ATOM 1751 O O . LYS A 1 226 ? -37.281 3.555 24.328 1 38.06 226 LYS A O 1
ATOM 1756 N N . ASP A 1 227 ? -35.406 3.887 23.797 1 34.59 227 ASP A N 1
ATOM 1757 C CA . ASP A 1 227 ? -35.344 5.117 24.594 1 34.59 227 ASP A CA 1
ATOM 1758 C C . ASP A 1 227 ? -35.125 6.332 23.688 1 34.59 227 ASP A C 1
ATOM 1760 O O . ASP A 1 227 ? -34.719 7.398 24.156 1 34.59 227 ASP A O 1
ATOM 1764 N N . PHE A 1 228 ? -35.125 6.25 22.328 1 32.5 228 PHE A N 1
ATOM 1765 C CA . PHE A 1 228 ? -34.844 7.492 21.625 1 32.5 228 PHE A CA 1
ATOM 1766 C C . PHE A 1 228 ? -36.125 8.258 21.312 1 32.5 228 PHE A C 1
ATOM 1768 O O . PHE A 1 228 ? -37 7.746 20.641 1 32.5 228 PHE A O 1
ATOM 1775 N N . PRO A 1 229 ? -36.75 9.219 22.109 1 28.8 229 PRO A N 1
ATOM 1776 C CA . PRO A 1 229 ? -37.969 9.969 21.766 1 28.8 229 PRO A CA 1
ATOM 1777 C C . PRO A 1 229 ? -37.875 10.625 20.391 1 28.8 229 PRO A C 1
ATOM 1779 O O . PRO A 1 229 ? -36.906 11.328 20.094 1 28.8 229 PRO A O 1
ATOM 1782 N N . ILE A 1 230 ? -38.438 10.109 19.406 1 28.98 230 ILE A N 1
ATOM 1783 C CA . ILE A 1 230 ? -38.688 10.703 18.094 1 28.98 230 ILE A CA 1
ATOM 1784 C C . ILE A 1 230 ? -39.406 12.055 18.266 1 28.98 230 ILE A C 1
ATOM 1786 O O . ILE A 1 230 ? -40.5 12.133 18.797 1 28.98 230 ILE A O 1
ATOM 1790 N N . THR A 1 231 ? -38.812 13.211 18.484 1 27.02 231 THR A N 1
ATOM 1791 C CA . THR A 1 231 ? -39.562 14.453 18.531 1 27.02 231 THR A CA 1
ATOM 1792 C C . THR A 1 231 ? -40.469 14.57 17.312 1 27.02 231 THR A C 1
ATOM 1794 O O . THR A 1 231 ? -40.062 14.312 16.188 1 27.02 231 THR A O 1
ATOM 1797 N N . PRO A 1 232 ? -41.844 14.852 17.516 1 25.19 232 PRO A N 1
ATOM 1798 C CA . PRO A 1 232 ? -43 15.039 16.625 1 25.19 232 PRO A CA 1
ATOM 1799 C C . PRO A 1 232 ? -42.719 16.062 15.516 1 25.19 232 PRO A C 1
ATOM 1801 O O . PRO A 1 232 ? -41.969 17.031 15.727 1 25.19 232 PRO A O 1
ATOM 1804 N N . SER A 1 233 ? -42.594 15.703 14.312 1 25.86 233 SER A N 1
ATOM 1805 C CA . SER A 1 233 ? -42.75 16.609 13.172 1 25.86 233 SER A CA 1
ATOM 1806 C C . SER A 1 233 ? -43.906 17.578 13.391 1 25.86 233 SER A C 1
ATOM 1808 O O . SER A 1 233 ? -44.906 17.203 13.977 1 25.86 233 SER A O 1
ATOM 1810 N N . ILE A 1 234 ? -43.688 18.906 13.469 1 24.52 234 ILE A N 1
ATOM 1811 C CA . ILE A 1 234 ? -44.688 19.969 13.5 1 24.52 234 ILE A CA 1
ATOM 1812 C C . ILE A 1 234 ? -45.688 19.781 12.352 1 24.52 234 ILE A C 1
ATOM 1814 O O . ILE A 1 234 ? -45.406 20.172 11.219 1 24.52 234 ILE A O 1
ATOM 1818 N N . ASP A 1 235 ? -46.156 18.578 11.953 1 23.36 235 ASP A N 1
ATOM 1819 C CA . ASP A 1 235 ? -47.312 18.641 11.062 1 23.36 235 ASP A CA 1
ATOM 1820 C C . ASP A 1 235 ? -48.438 19.469 11.672 1 23.36 235 ASP A C 1
ATOM 1822 O O . ASP A 1 235 ? -48.812 19.25 12.828 1 23.36 235 ASP A O 1
ATOM 1826 N N . GLY A 1 236 ? -48.594 20.75 11.32 1 22.55 236 GLY A N 1
ATOM 1827 C CA . GLY A 1 236 ? -49.812 21.516 11.555 1 22.55 236 GLY A CA 1
ATOM 1828 C C . GLY A 1 236 ? -51.062 20.703 11.32 1 22.55 236 GLY A C 1
ATOM 1829 O O . GLY A 1 236 ? -52.188 21.234 11.445 1 22.55 236 GLY A O 1
ATOM 1830 N N . HIS A 1 237 ? -51.094 19.781 10.312 1 21.28 237 HIS A N 1
ATOM 1831 C CA . HIS A 1 237 ? -52.5 19.516 10.008 1 21.28 237 HIS A CA 1
ATOM 1832 C C . HIS A 1 237 ? -53.25 19.016 11.234 1 21.28 237 HIS A C 1
ATOM 1834 O O . HIS A 1 237 ? -52.656 18.422 12.133 1 21.28 237 HIS A O 1
ATOM 1840 N N . PHE A 1 238 ? -54.625 19.453 11.281 1 20.3 238 PHE A N 1
ATOM 1841 C CA . PHE A 1 238 ? -55.875 19.344 12 1 20.3 238 PHE A CA 1
ATOM 1842 C C . PHE A 1 238 ? -56.219 17.891 12.297 1 20.3 238 PHE A C 1
ATOM 1844 O O . PHE A 1 238 ? -56.062 17.031 11.43 1 20.3 238 PHE A O 1
ATOM 1851 N N . ASN A 1 239 ? -56.188 17.562 13.586 1 19.58 239 ASN A N 1
ATOM 1852 C CA . ASN A 1 239 ? -56.562 16.375 14.359 1 19.58 239 ASN A CA 1
ATOM 1853 C C . ASN A 1 239 ? -57.938 15.859 13.984 1 19.58 239 ASN A C 1
ATOM 1855 O O . ASN A 1 239 ? -58.969 16.438 14.391 1 19.58 239 ASN A O 1
ATOM 1859 N N . SER A 1 240 ? -58.188 15.711 12.555 1 19.22 240 SER A N 1
ATOM 1860 C CA . SER A 1 240 ? -59.562 15.242 12.602 1 19.22 240 SER A CA 1
ATOM 1861 C C . SER A 1 240 ? -59.688 13.977 13.438 1 19.22 240 SER A C 1
ATOM 1863 O O . SER A 1 240 ? -58.781 13.133 13.445 1 19.22 240 SER A O 1
ATOM 1865 N N . PRO A 1 241 ? -60.625 13.93 14.383 1 20.61 241 PRO A N 1
ATOM 1866 C CA . PRO A 1 241 ? -61 12.992 15.438 1 20.61 241 PRO A CA 1
ATOM 1867 C C . PRO A 1 241 ? -61.312 11.602 14.898 1 20.61 241 PRO A C 1
ATOM 1869 O O . PRO A 1 241 ? -62.219 10.922 15.422 1 20.61 241 PRO A O 1
ATOM 1872 N N . VAL A 1 242 ? -60.562 11.148 13.82 1 19.45 242 VAL A N 1
ATOM 1873 C CA . VAL A 1 242 ? -61.312 10.008 13.305 1 19.45 242 VAL A CA 1
ATOM 1874 C C . VAL A 1 242 ? -61.531 8.992 14.422 1 19.45 242 VAL A C 1
ATOM 1876 O O . VAL A 1 242 ? -60.688 8.828 15.305 1 19.45 242 VAL A O 1
ATOM 1879 N N . ASN A 1 243 ? -62.719 8.367 14.406 1 19.58 243 ASN A N 1
ATOM 1880 C CA . ASN A 1 243 ? -63.562 7.469 15.195 1 19.58 243 ASN A CA 1
ATOM 1881 C C . ASN A 1 243 ? -62.844 6.148 15.469 1 19.58 243 ASN A C 1
ATOM 1883 O O . ASN A 1 243 ? -62.25 5.555 14.562 1 19.58 243 ASN A O 1
ATOM 1887 N N . ILE A 1 244 ? -62.469 5.898 16.734 1 19.67 244 ILE A N 1
ATOM 1888 C CA . ILE A 1 244 ? -61.844 4.883 17.578 1 19.67 244 ILE A CA 1
ATOM 1889 C C . ILE A 1 244 ? -62.562 3.551 17.406 1 19.67 244 ILE A C 1
ATOM 1891 O O . ILE A 1 244 ? -62.562 2.707 18.297 1 19.67 244 ILE A O 1
ATOM 1895 N N . GLU A 1 245 ? -63.156 3.209 16.156 1 18.92 245 GLU A N 1
ATOM 1896 C CA . GLU A 1 245 ? -64 2.074 16.422 1 18.92 245 GLU A CA 1
ATOM 1897 C C . GLU A 1 245 ? -63.25 0.906 17.031 1 18.92 245 GLU A C 1
ATOM 1899 O O . GLU A 1 245 ? -62.031 0.815 16.859 1 18.92 245 GLU A O 1
ATOM 1904 N N . SER A 1 246 ? -63.969 -0.119 17.562 1 19.22 246 SER A N 1
ATOM 1905 C CA . SER A 1 246 ? -64.062 -1.091 18.656 1 19.22 246 SER A CA 1
ATOM 1906 C C . SER A 1 246 ? -63.219 -2.328 18.359 1 19.22 246 SER A C 1
ATOM 1908 O O . SER A 1 246 ? -62.812 -3.047 19.281 1 19.22 246 SER A O 1
ATOM 1910 N N . PRO A 1 247 ? -62.906 -2.818 17.062 1 21.12 247 PRO A N 1
ATOM 1911 C CA . PRO A 1 247 ? -63.312 -4.23 17.062 1 21.12 247 PRO A CA 1
ATOM 1912 C C . PRO A 1 247 ? -62.312 -5.109 17.844 1 21.12 247 PRO A C 1
ATOM 1914 O O . PRO A 1 247 ? -61.156 -4.723 18.031 1 21.12 247 PRO A O 1
ATOM 1917 N N . GLN A 1 248 ? -62.656 -6.367 18.328 1 21.03 248 GLN A N 1
ATOM 1918 C CA . GLN A 1 248 ? -62.469 -7.488 19.25 1 21.03 248 GLN A CA 1
ATOM 1919 C C . GLN A 1 248 ? -61.344 -8.398 18.766 1 21.03 248 GLN A C 1
ATOM 1921 O O . GLN A 1 248 ? -61.094 -9.453 19.375 1 21.03 248 GLN A O 1
ATOM 1926 N N . SER A 1 249 ? -60.531 -8.031 17.672 1 21.55 249 SER A N 1
ATOM 1927 C CA . SER A 1 249 ? -60.031 -9.273 17.125 1 21.55 249 SER A CA 1
ATOM 1928 C C . SER A 1 249 ? -59.062 -9.953 18.094 1 21.55 249 SER A C 1
ATOM 1930 O O . SER A 1 249 ? -58.375 -9.281 18.875 1 21.55 249 SER A O 1
ATOM 1932 N N . THR A 1 250 ? -59.156 -11.297 18.203 1 23.56 250 THR A N 1
ATOM 1933 C CA . THR A 1 250 ? -58.688 -12.391 19.031 1 23.56 250 THR A CA 1
ATOM 1934 C C . THR A 1 250 ? -57.156 -12.516 18.922 1 23.56 250 THR A C 1
ATOM 1936 O O . THR A 1 250 ? -56.594 -12.406 17.828 1 23.56 250 THR A O 1
ATOM 1939 N N . PRO A 1 251 ? -56.406 -12.633 20.125 1 24.8 251 PRO A N 1
ATOM 1940 C CA . PRO A 1 251 ? -54.969 -12.594 20.422 1 24.8 251 PRO A CA 1
ATOM 1941 C C . PRO A 1 251 ? -54.219 -13.766 19.797 1 24.8 251 PRO A C 1
ATOM 1943 O O . PRO A 1 251 ? -54.438 -14.914 20.172 1 24.8 251 PRO A O 1
ATOM 1946 N N . SER A 1 252 ? -54.375 -14.047 18.438 1 24.72 252 SER A N 1
ATOM 1947 C CA . SER A 1 252 ? -53.75 -15.312 18.078 1 24.72 252 SER A CA 1
ATOM 1948 C C . SER A 1 252 ? -52.281 -15.32 18.453 1 24.72 252 SER A C 1
ATOM 1950 O O . SER A 1 252 ? -51.594 -14.289 18.375 1 24.72 252 SER A O 1
ATOM 1952 N N . GLN A 1 253 ? -51.812 -16.375 19.188 1 24.66 253 GLN A N 1
ATOM 1953 C CA . GLN A 1 253 ? -50.594 -16.797 19.844 1 24.66 253 GLN A CA 1
ATOM 1954 C C . GLN A 1 253 ? -49.438 -16.875 18.859 1 24.66 253 GLN A C 1
ATOM 1956 O O . GLN A 1 253 ? -49.344 -17.828 18.078 1 24.66 253 GLN A O 1
ATOM 1961 N N . SER A 1 254 ? -49.281 -15.922 17.984 1 23.66 254 SER A N 1
ATOM 1962 C CA . SER A 1 254 ? -48.25 -16.125 16.984 1 23.66 254 SER A CA 1
ATOM 1963 C C . SER A 1 254 ? -46.906 -16.422 17.641 1 23.66 254 SER A C 1
ATOM 1965 O O . SER A 1 254 ? -46.562 -15.812 18.656 1 23.66 254 SER A O 1
ATOM 1967 N N . ASN A 1 255 ? -46.438 -17.672 17.469 1 22.5 255 ASN A N 1
ATOM 1968 C CA . ASN A 1 255 ? -45.188 -18.312 17.859 1 22.5 255 ASN A CA 1
ATOM 1969 C C . ASN A 1 255 ? -44 -17.438 17.531 1 22.5 255 ASN A C 1
ATOM 1971 O O . ASN A 1 255 ? -43.75 -17.078 16.375 1 22.5 255 ASN A O 1
ATOM 1975 N N . LYS A 1 256 ? -43.562 -16.609 18.484 1 24.58 256 LYS A N 1
ATOM 1976 C CA . LYS A 1 256 ? -42.375 -15.773 18.469 1 24.58 256 LYS A CA 1
ATOM 1977 C C . LYS A 1 256 ? -41.125 -16.578 18.141 1 24.58 256 LYS A C 1
ATOM 1979 O O . LYS A 1 256 ? -40.594 -17.297 18.984 1 24.58 256 LYS A O 1
ATOM 1984 N N . ARG A 1 257 ? -41.062 -17.344 17 1 26.22 257 ARG A N 1
ATOM 1985 C CA . ARG A 1 257 ? -39.781 -17.875 16.531 1 26.22 257 ARG A CA 1
ATOM 1986 C C . ARG A 1 257 ? -38.656 -16.891 16.844 1 26.22 257 ARG A C 1
ATOM 1988 O O . ARG A 1 257 ? -38.781 -15.695 16.562 1 26.22 257 ARG A O 1
ATOM 1995 N N . ARG A 1 258 ? -37.844 -17.219 17.766 1 25.69 258 ARG A N 1
ATOM 1996 C CA . ARG A 1 258 ? -36.562 -16.641 18.234 1 25.69 258 ARG A CA 1
ATOM 1997 C C . ARG A 1 258 ? -35.719 -16.172 17.047 1 25.69 258 ARG A C 1
ATOM 1999 O O . ARG A 1 258 ? -35.188 -16.984 16.297 1 25.69 258 ARG A O 1
ATOM 2006 N N . ARG A 1 259 ? -36.25 -15.18 16.438 1 26.48 259 ARG A N 1
ATOM 2007 C CA . ARG A 1 259 ? -35.281 -14.555 15.531 1 26.48 259 ARG A CA 1
ATOM 2008 C C . ARG A 1 259 ? -33.906 -14.523 16.141 1 26.48 259 ARG A C 1
ATOM 2010 O O . ARG A 1 259 ? -33.688 -13.938 17.203 1 26.48 259 ARG A O 1
ATOM 2017 N N . LEU A 1 260 ? -33.156 -15.648 16.109 1 27.08 260 LEU A N 1
ATOM 2018 C CA . LEU A 1 260 ? -31.719 -15.664 16.344 1 27.08 260 LEU A CA 1
ATOM 2019 C C . LEU A 1 260 ? -31.094 -14.32 15.969 1 27.08 260 LEU A C 1
ATOM 2021 O O . LEU A 1 260 ? -31.188 -13.891 14.812 1 27.08 260 LEU A O 1
ATOM 2025 N N . SER A 1 261 ? -31.078 -13.445 16.828 1 27.92 261 SER A N 1
ATOM 2026 C CA . SER A 1 261 ? -30.469 -12.117 16.766 1 27.92 261 SER A CA 1
ATOM 2027 C C . SER A 1 261 ? -29.094 -12.18 16.125 1 27.92 261 SER A C 1
ATOM 2029 O O . SER A 1 261 ? -28.188 -12.836 16.641 1 27.92 261 SER A O 1
ATOM 2031 N N . LYS A 1 262 ? -28.938 -12.242 14.828 1 33.41 262 LYS A N 1
ATOM 2032 C CA . LYS A 1 262 ? -27.656 -11.93 14.219 1 33.41 262 LYS A CA 1
ATOM 2033 C C . LYS A 1 262 ? -26.844 -10.969 15.086 1 33.41 262 LYS A C 1
ATOM 2035 O O . LYS A 1 262 ? -27.391 -10 15.617 1 33.41 262 LYS A O 1
ATOM 2040 N N . PRO A 1 263 ? -25.672 -11.32 15.625 1 37.09 263 PRO A N 1
ATOM 2041 C CA . PRO A 1 263 ? -24.922 -10.477 16.547 1 37.09 263 PRO A CA 1
ATOM 2042 C C . PRO A 1 263 ? -24.969 -9 16.156 1 37.09 263 PRO A C 1
ATOM 2044 O O . PRO A 1 263 ? -24.656 -8.648 15.016 1 37.09 263 PRO A O 1
ATOM 2047 N N . ILE A 1 264 ? -25.656 -8.086 16.703 1 40.06 264 ILE A N 1
ATOM 2048 C CA . ILE A 1 264 ? -25.875 -6.645 16.797 1 40.06 264 ILE A CA 1
ATOM 2049 C C . ILE A 1 264 ? -24.547 -5.91 16.578 1 40.06 264 ILE A C 1
ATOM 2051 O O . ILE A 1 264 ? -24.531 -4.797 16.047 1 40.06 264 ILE A O 1
ATOM 2055 N N . HIS A 1 265 ? -23.297 -6.574 16.844 1 44.69 265 HIS A N 1
ATOM 2056 C CA . HIS A 1 265 ? -22 -5.934 16.906 1 44.69 265 HIS A CA 1
ATOM 2057 C C . HIS A 1 265 ? -21.469 -5.613 15.516 1 44.69 265 HIS A C 1
ATOM 2059 O O . HIS A 1 265 ? -20.844 -4.562 15.312 1 44.69 265 HIS A O 1
ATOM 2065 N N . ARG A 1 266 ? -21.641 -6.469 14.445 1 53.91 266 ARG A N 1
ATOM 2066 C CA . ARG A 1 266 ? -21.156 -6.246 13.086 1 53.91 266 ARG A CA 1
ATOM 2067 C C . ARG A 1 266 ? -21.859 -5.062 12.438 1 53.91 266 ARG A C 1
ATOM 2069 O O . ARG A 1 266 ? -21.234 -4.234 11.781 1 53.91 266 ARG A O 1
ATOM 2076 N N . ASP A 1 267 ? -22.953 -4.785 12.945 1 67.31 267 ASP A N 1
ATOM 2077 C CA . ASP A 1 267 ? -23.75 -3.734 12.32 1 67.31 267 ASP A CA 1
ATOM 2078 C C . ASP A 1 267 ? -23.359 -2.357 12.844 1 67.31 267 ASP A C 1
ATOM 2080 O O . ASP A 1 267 ? -23.344 -1.379 12.094 1 67.31 267 ASP A O 1
ATOM 2084 N N . ALA A 1 268 ? -22.734 -2.486 14.023 1 77.94 268 ALA A N 1
ATOM 2085 C CA . ALA A 1 268 ? -22.359 -1.189 14.586 1 77.94 268 ALA A CA 1
ATOM 2086 C C . ALA A 1 268 ? -21.078 -0.671 13.961 1 77.94 268 ALA A C 1
ATOM 2088 O O . ALA A 1 268 ? -20.953 0.518 13.648 1 77.94 268 ALA A O 1
ATOM 2089 N N . ASP A 1 269 ? -20.141 -1.589 13.672 1 86.94 269 ASP A N 1
ATOM 2090 C CA . ASP A 1 269 ? -18.875 -1.193 13.07 1 86.94 269 ASP A CA 1
ATOM 2091 C C . ASP A 1 269 ? -19.078 -0.662 11.648 1 86.94 269 ASP A C 1
ATOM 2093 O O . ASP A 1 269 ? -18.469 0.33 11.258 1 86.94 269 ASP A O 1
ATOM 2097 N N . GLU A 1 270 ? -19.984 -1.287 11 1 91.81 270 GLU A N 1
ATOM 2098 C CA . GLU A 1 270 ? -20.266 -0.864 9.633 1 91.81 270 GLU A CA 1
ATOM 2099 C C . GLU A 1 270 ? -20.953 0.5 9.609 1 91.81 270 GLU A C 1
ATOM 2101 O O . GLU A 1 270 ? -20.688 1.321 8.727 1 91.81 270 GLU A O 1
ATOM 2106 N N . THR A 1 271 ? -21.766 0.681 10.602 1 90.75 271 THR A N 1
ATOM 2107 C CA . THR A 1 271 ? -22.469 1.955 10.688 1 90.75 271 THR A CA 1
ATOM 2108 C C . THR A 1 271 ? -21.5 3.092 10.984 1 90.75 271 THR A C 1
ATOM 2110 O O . THR A 1 271 ? -21.562 4.156 10.367 1 90.75 271 THR A O 1
ATOM 2113 N N . ILE A 1 272 ? -20.609 2.867 11.875 1 89.62 272 ILE A N 1
ATOM 2114 C CA . ILE A 1 272 ? -19.625 3.887 12.242 1 89.62 272 ILE A CA 1
ATOM 2115 C C . ILE A 1 272 ? -18.688 4.148 11.062 1 89.62 272 ILE A C 1
ATOM 2117 O O . ILE A 1 272 ? -18.312 5.289 10.812 1 89.62 272 ILE A O 1
ATOM 2121 N N . ALA A 1 273 ? -18.344 3.084 10.383 1 94.31 273 ALA A N 1
ATOM 2122 C CA . ALA A 1 273 ? -17.484 3.232 9.203 1 94.31 273 ALA A CA 1
ATOM 2123 C C . ALA A 1 273 ? -18.188 4.055 8.125 1 94.31 273 ALA A C 1
ATOM 2125 O O . ALA A 1 273 ? -17.562 4.922 7.496 1 94.31 273 ALA A O 1
ATOM 2126 N N . ALA A 1 274 ? -19.453 3.768 7.945 1 95.5 274 ALA A N 1
ATOM 2127 C CA . ALA A 1 274 ? -20.219 4.527 6.965 1 95.5 274 ALA A CA 1
ATOM 2128 C C . ALA A 1 274 ? -20.297 6.004 7.344 1 95.5 274 ALA A C 1
ATOM 2130 O O . ALA A 1 274 ? -20.125 6.879 6.488 1 95.5 274 ALA A O 1
ATOM 2131 N N . ALA A 1 275 ? -20.516 6.242 8.633 1 91.31 275 ALA A N 1
ATOM 2132 C CA . ALA A 1 275 ? -20.562 7.621 9.109 1 91.31 275 ALA A CA 1
ATOM 2133 C C . ALA A 1 275 ? -19.234 8.336 8.883 1 91.31 275 ALA A C 1
ATOM 2135 O O . ALA A 1 275 ? -19.203 9.508 8.516 1 91.31 275 ALA A O 1
ATOM 2136 N N . ALA A 1 276 ? -18.172 7.645 9.133 1 92.94 276 ALA A N 1
ATOM 2137 C CA . ALA A 1 276 ? -16.844 8.219 8.906 1 92.94 276 ALA A CA 1
ATOM 2138 C C . ALA A 1 276 ? -16.641 8.562 7.434 1 92.94 276 ALA A C 1
ATOM 2140 O O . ALA A 1 276 ? -16.078 9.617 7.113 1 92.94 276 ALA A O 1
ATOM 2141 N N . ILE A 1 277 ? -17.031 7.715 6.504 1 96.5 277 ILE A N 1
ATOM 2142 C CA . ILE A 1 277 ? -16.891 7.941 5.07 1 96.5 277 ILE A CA 1
ATOM 2143 C C . ILE A 1 277 ? -17.719 9.164 4.66 1 96.5 277 ILE A C 1
ATOM 2145 O O . ILE A 1 277 ? -17.234 10.016 3.902 1 96.5 277 ILE A O 1
ATOM 2149 N N . LEU A 1 278 ? -18.906 9.25 5.172 1 93.06 278 LEU A N 1
ATOM 2150 C CA . LEU A 1 278 ? -19.781 10.359 4.816 1 93.06 278 LEU A CA 1
ATOM 2151 C C . LEU A 1 278 ? -19.25 11.672 5.379 1 93.06 278 LEU A C 1
ATOM 2153 O O . LEU A 1 278 ? -19.422 12.727 4.766 1 93.06 278 LEU A O 1
ATOM 2157 N N . CYS A 1 279 ? -18.594 11.578 6.504 1 90.69 279 CYS A N 1
ATOM 2158 C CA . CYS A 1 279 ? -17.953 12.766 7.059 1 90.69 279 CYS A CA 1
ATOM 2159 C C . CYS A 1 279 ? -16.844 13.273 6.133 1 90.69 279 CYS A C 1
ATOM 2161 O O . CYS A 1 279 ? -16.703 14.477 5.945 1 90.69 279 CYS A O 1
ATOM 2163 N N . VAL A 1 280 ? -16.078 12.398 5.578 1 93.25 280 VAL A N 1
ATOM 2164 C CA . VAL A 1 280 ? -15.016 12.781 4.652 1 93.25 280 VAL A CA 1
ATOM 2165 C C . VAL A 1 280 ? -15.625 13.312 3.355 1 93.25 280 VAL A C 1
ATOM 2167 O O . VAL A 1 280 ? -15.102 14.242 2.748 1 93.25 280 VAL A O 1
ATOM 2170 N N . TYR A 1 281 ? -16.734 12.672 2.922 1 94.19 281 TYR A N 1
ATOM 2171 C CA . TYR A 1 281 ? -17.5 13.148 1.777 1 94.19 281 TYR A CA 1
ATOM 2172 C C . TYR A 1 281 ? -17.828 14.625 1.929 1 94.19 281 TYR A C 1
ATOM 2174 O O . TYR A 1 281 ? -17.688 15.406 0.985 1 94.19 281 TYR A O 1
ATOM 2182 N N . GLU A 1 282 ? -18.203 15.008 3.125 1 89.62 282 GLU A N 1
ATOM 2183 C CA . GLU A 1 282 ? -18.594 16.391 3.393 1 89.62 282 GLU A CA 1
ATOM 2184 C C . GLU A 1 282 ? -17.391 17.312 3.469 1 89.62 282 GLU A C 1
ATOM 2186 O O . GLU A 1 282 ? -17.469 18.484 3.094 1 89.62 282 GLU A O 1
ATOM 2191 N N . PHE A 1 283 ? -16.359 16.766 3.943 1 88.62 283 PHE A N 1
ATOM 2192 C CA . PHE A 1 283 ? -15.141 17.547 4.145 1 88.62 283 PHE A CA 1
ATOM 2193 C C . PHE A 1 283 ? -14.445 17.812 2.816 1 88.62 283 PHE A C 1
ATOM 2195 O O . PHE A 1 283 ? -13.719 18.812 2.684 1 88.62 283 PHE A O 1
ATOM 2202 N N . LEU A 1 284 ? -14.664 17.031 1.799 1 92.06 284 LEU A N 1
ATOM 2203 C CA . LEU A 1 284 ? -13.938 17.047 0.536 1 92.06 284 LEU A CA 1
ATOM 2204 C C . LEU A 1 284 ? -14.016 18.422 -0.123 1 92.06 284 LEU A C 1
ATOM 2206 O O . LEU A 1 284 ? -13.023 18.906 -0.676 1 92.06 284 LEU A O 1
ATOM 2210 N N . ASP A 1 285 ? -15.141 19.062 -0.151 1 85.88 285 ASP A N 1
ATOM 2211 C CA . ASP A 1 285 ? -15.266 20.328 -0.859 1 85.88 285 ASP A CA 1
ATOM 2212 C C . ASP A 1 285 ? -15.648 21.453 0.098 1 85.88 285 ASP A C 1
ATOM 2214 O O . ASP A 1 285 ? -15.836 22.594 -0.324 1 85.88 285 ASP A O 1
ATOM 2218 N N . ASN A 1 286 ? -15.938 21.094 1.313 1 72.88 286 ASN A N 1
ATOM 2219 C CA . ASN A 1 286 ? -16.406 22.125 2.23 1 72.88 286 ASN A CA 1
ATOM 2220 C C . ASN A 1 286 ? -15.672 22.047 3.572 1 72.88 286 ASN A C 1
ATOM 2222 O O . ASN A 1 286 ? -16.109 21.344 4.48 1 72.88 286 ASN A O 1
ATOM 2226 N N . ALA A 1 287 ? -14.68 22.766 3.588 1 64.25 287 ALA A N 1
ATOM 2227 C CA . ALA A 1 287 ? -13.883 22.688 4.809 1 64.25 287 ALA A CA 1
ATOM 2228 C C . ALA A 1 287 ? -14.406 23.656 5.871 1 64.25 287 ALA A C 1
ATOM 2230 O O . ALA A 1 287 ? -13.969 23.609 7.023 1 64.25 287 ALA A O 1
ATOM 2231 N N . LEU A 1 288 ? -15.508 24.297 5.602 1 65.88 288 LEU A N 1
ATOM 2232 C CA . LEU A 1 288 ? -15.883 25.359 6.527 1 65.88 288 LEU A CA 1
ATOM 2233 C C . LEU A 1 288 ? -16.938 24.875 7.52 1 65.88 288 LEU A C 1
ATOM 2235 O O . LEU A 1 288 ? -17.031 23.672 7.797 1 65.88 288 LEU A O 1
ATOM 2239 N N . HIS A 1 289 ? -17.719 25.625 8.008 1 66.12 289 HIS A N 1
ATOM 2240 C CA . HIS A 1 289 ? -18.547 25.5 9.211 1 66.12 289 HIS A CA 1
ATOM 2241 C C . HIS A 1 289 ? -19.562 24.375 9.078 1 66.12 289 HIS A C 1
ATOM 2243 O O . HIS A 1 289 ? -19.812 23.641 10.039 1 66.12 289 HIS A O 1
ATOM 2249 N N . ALA A 1 290 ? -19.969 24.031 7.953 1 66 290 ALA A N 1
ATOM 2250 C CA . ALA A 1 290 ? -20.984 23 7.805 1 66 290 ALA A CA 1
ATOM 2251 C C . ALA A 1 290 ? -20.406 21.609 8.078 1 66 290 ALA A C 1
ATOM 2253 O O . ALA A 1 290 ? -21.016 20.797 8.773 1 66 290 ALA A O 1
ATOM 2254 N N . TRP A 1 291 ? -19.234 21.422 7.637 1 73.69 291 TRP A N 1
ATOM 2255 C CA . TRP A 1 291 ? -18.547 20.156 7.859 1 73.69 291 TRP A CA 1
ATOM 2256 C C . TRP A 1 291 ? -18.281 19.938 9.344 1 73.69 291 TRP A C 1
ATOM 2258 O O . TRP A 1 291 ? -18.469 18.828 9.859 1 73.69 291 TRP A O 1
ATOM 2268 N N . SER A 1 292 ? -18.031 20.953 10.078 1 77.31 292 SER A N 1
ATOM 2269 C CA . SER A 1 292 ? -17.703 20.859 11.5 1 77.31 292 SER A CA 1
ATOM 2270 C C . SER A 1 292 ? -18.906 20.422 12.32 1 77.31 292 SER A C 1
ATOM 2272 O O . SER A 1 292 ? -18.766 19.672 13.289 1 77.31 292 SER A O 1
ATOM 2274 N N . ARG A 1 293 ? -20.062 20.797 11.867 1 74.62 293 ARG A N 1
ATOM 2275 C CA . ARG A 1 293 ? -21.297 20.359 12.539 1 74.62 293 ARG A CA 1
ATOM 2276 C C . ARG A 1 293 ? -21.531 18.875 12.344 1 74.62 293 ARG A C 1
ATOM 2278 O O . ARG A 1 293 ? -21.953 18.172 13.266 1 74.62 293 ARG A O 1
ATOM 2285 N N . HIS A 1 294 ? -21.203 18.438 11.219 1 76.75 294 HIS A N 1
ATOM 2286 C CA . HIS A 1 294 ? -21.344 17.016 10.922 1 76.75 294 HIS A CA 1
ATOM 2287 C C . HIS A 1 294 ? -20.359 16.188 11.711 1 76.75 294 HIS A C 1
ATOM 2289 O O . HIS A 1 294 ? -20.656 15.047 12.086 1 76.75 294 HIS A O 1
ATOM 2295 N N . LEU A 1 295 ? -19.281 16.75 11.953 1 81.12 295 LEU A N 1
ATOM 2296 C CA . LEU A 1 295 ? -18.266 16.062 12.742 1 81.12 295 LEU A CA 1
ATOM 2297 C C . LEU A 1 295 ? -18.766 15.836 14.172 1 81.12 295 LEU A C 1
ATOM 2299 O O . LEU A 1 295 ? -18.484 14.797 14.766 1 81.12 295 LEU A O 1
ATOM 2303 N N . SER A 1 296 ? -19.547 16.797 14.703 1 80.88 296 SER A N 1
ATOM 2304 C CA . SER A 1 296 ? -20.109 16.641 16.031 1 80.88 296 SER A CA 1
ATOM 2305 C C . SER A 1 296 ? -21.109 15.492 16.078 1 80.88 296 SER A C 1
ATOM 2307 O O . SER A 1 296 ? -21.188 14.766 17.078 1 80.88 296 SER A O 1
ATOM 2309 N N . GLY A 1 297 ? -21.828 15.336 15.008 1 74.31 297 GLY A N 1
ATOM 2310 C CA . GLY A 1 297 ? -22.734 14.203 14.898 1 74.31 297 GLY A CA 1
ATOM 2311 C C . GLY A 1 297 ? -22.016 12.867 14.906 1 74.31 297 GLY A C 1
ATOM 2312 O O . GLY A 1 297 ? -22.438 11.93 15.578 1 74.31 297 GLY A O 1
ATOM 2313 N N . THR A 1 298 ? -20.922 12.828 14.203 1 75.94 298 THR A N 1
ATOM 2314 C CA . THR A 1 298 ? -20.141 11.609 14.141 1 75.94 298 THR A CA 1
ATOM 2315 C C . THR A 1 298 ? -19.547 11.273 15.508 1 75.94 298 THR A C 1
ATOM 2317 O O . THR A 1 298 ? -19.5 10.102 15.898 1 75.94 298 THR A O 1
ATOM 2320 N N . LYS A 1 299 ? -19.188 12.258 16.281 1 80.19 299 LYS A N 1
ATOM 2321 C CA . LYS A 1 299 ? -18.672 12.062 17.625 1 80.19 299 LYS A CA 1
ATOM 2322 C C . LYS A 1 299 ? -19.734 11.406 18.516 1 80.19 299 LYS A C 1
ATOM 2324 O O . LYS A 1 299 ? -19.422 10.5 19.297 1 80.19 299 LYS A O 1
ATOM 2329 N N . SER A 1 300 ? -20.875 11.852 18.328 1 76.94 300 SER A N 1
ATOM 2330 C CA . SER A 1 300 ? -21.969 11.312 19.125 1 76.94 300 SER A CA 1
ATOM 2331 C C . SER A 1 300 ? -22.203 9.836 18.828 1 76.94 300 SER A C 1
ATOM 2333 O O . SER A 1 300 ? -22.547 9.062 19.719 1 76.94 300 SER A O 1
ATOM 2335 N N . LEU A 1 301 ? -21.984 9.477 17.578 1 72.31 301 LEU A N 1
ATOM 2336 C CA . LEU A 1 301 ? -22.125 8.078 17.188 1 72.31 301 LEU A CA 1
ATOM 2337 C C . LEU A 1 301 ? -21.031 7.223 17.844 1 72.31 301 LEU A C 1
ATOM 2339 O O . LEU A 1 301 ? -21.297 6.094 18.266 1 72.31 301 LEU A O 1
ATOM 2343 N N . PHE A 1 302 ? -19.922 7.82 17.922 1 73.75 302 PHE A N 1
ATOM 2344 C CA . PHE A 1 302 ? -18.812 7.121 18.578 1 73.75 302 PHE A CA 1
ATOM 2345 C C . PHE A 1 302 ? -19.109 6.934 20.062 1 73.75 302 PHE A C 1
ATOM 2347 O O . PHE A 1 302 ? -18.828 5.871 20.625 1 73.75 302 PHE A O 1
ATOM 2354 N N . ASP A 1 303 ? -19.641 7.934 20.656 1 74.25 303 ASP A N 1
ATOM 2355 C CA . ASP A 1 303 ? -19.969 7.875 22.078 1 74.25 303 ASP A CA 1
ATOM 2356 C C . ASP A 1 303 ? -21.031 6.82 22.344 1 74.25 303 ASP A C 1
ATOM 2358 O O . ASP A 1 303 ? -20.969 6.094 23.344 1 74.25 303 ASP A O 1
ATOM 2362 N N . LEU A 1 304 ? -21.953 6.746 21.453 1 61.62 304 LEU A N 1
ATOM 2363 C CA . LEU A 1 304 ? -23.031 5.773 21.578 1 61.62 304 LEU A CA 1
ATOM 2364 C C . LEU A 1 304 ? -22.5 4.352 21.422 1 61.62 304 LEU A C 1
ATOM 2366 O O . LEU A 1 304 ? -22.891 3.459 22.172 1 61.62 304 LEU A O 1
ATOM 2370 N N . ALA A 1 305 ? -21.688 4.211 20.391 1 63.19 305 ALA A N 1
ATOM 2371 C CA . ALA A 1 305 ? -21.109 2.891 20.141 1 63.19 305 ALA A CA 1
ATOM 2372 C C . ALA A 1 305 ? -20.266 2.436 21.328 1 63.19 305 ALA A C 1
ATOM 2374 O O . ALA A 1 305 ? -20.234 1.248 21.672 1 63.19 305 ALA A O 1
ATOM 2375 N N . GLU A 1 306 ? -19.578 3.34 21.859 1 61.78 306 GLU A N 1
ATOM 2376 C CA . GLU A 1 306 ? -18.75 3.047 23.016 1 61.78 306 GLU A CA 1
ATOM 2377 C C . GLU A 1 306 ? -19.625 2.641 24.219 1 61.78 306 GLU A C 1
ATOM 2379 O O . GLU A 1 306 ? -19.25 1.75 24.984 1 61.78 306 GLU A O 1
ATOM 2384 N N . ARG A 1 307 ? -20.766 3.305 24.406 1 55.75 307 ARG A N 1
ATOM 2385 C CA . ARG A 1 307 ? -21.672 3.016 25.516 1 55.75 307 ARG A CA 1
ATOM 2386 C C . ARG A 1 307 ? -22.328 1.647 25.328 1 55.75 307 ARG A C 1
ATOM 2388 O O . ARG A 1 307 ? -22.531 0.918 26.312 1 55.75 307 ARG A O 1
ATOM 2395 N N . GLU A 1 308 ? -23.109 1.487 24.156 1 48.94 308 GLU A N 1
ATOM 2396 C CA . GLU A 1 308 ? -23.828 0.24 23.922 1 48.94 308 GLU A CA 1
ATOM 2397 C C . GLU A 1 308 ? -22.891 -0.961 23.984 1 48.94 308 GLU A C 1
ATOM 2399 O O . GLU A 1 308 ? -23.328 -2.09 24.203 1 48.94 308 GLU A O 1
ATOM 2404 N N . GLY A 1 309 ? -21.797 -1.017 23.641 1 44.03 309 GLY A N 1
ATOM 2405 C CA . GLY A 1 309 ? -20.891 -2.148 23.516 1 44.03 309 GLY A CA 1
ATOM 2406 C C . GLY A 1 309 ? -19.562 -1.916 24.203 1 44.03 309 GLY A C 1
ATOM 2407 O O . GLY A 1 309 ? -18.969 -2.842 24.766 1 44.03 309 GLY A O 1
ATOM 2408 N N . MET A 1 310 ? -18.609 -1.221 23.5 1 38.66 310 MET A N 1
ATOM 2409 C CA . MET A 1 310 ? -17.25 -1.476 23.016 1 38.66 310 MET A CA 1
ATOM 2410 C C . MET A 1 310 ? -16.219 -1.205 24.109 1 38.66 310 MET A C 1
ATOM 2412 O O . MET A 1 310 ? -15.281 -1.981 24.281 1 38.66 310 MET A O 1
ATOM 2416 N N . MET A 1 311 ? -15.664 0.137 24.406 1 37.84 311 MET A N 1
ATOM 2417 C CA . MET A 1 311 ? -14.594 -0.033 25.375 1 37.84 311 MET A CA 1
ATOM 2418 C C . MET A 1 311 ? -15.148 -0.5 26.719 1 37.84 311 MET A C 1
ATOM 2420 O O . MET A 1 311 ? -16 0.171 27.312 1 37.84 311 MET A O 1
ATOM 2424 N N . PRO A 1 312 ? -15.367 -1.713 26.906 1 36.78 312 PRO A N 1
ATOM 2425 C CA . PRO A 1 312 ? -15.766 -2.033 28.281 1 36.78 312 PRO A CA 1
ATOM 2426 C C . PRO A 1 312 ? -15.078 -1.149 29.312 1 36.78 312 PRO A C 1
ATOM 2428 O O . PRO A 1 312 ? -13.852 -1.211 29.469 1 36.78 312 PRO A O 1
ATOM 2431 N N . LEU A 1 313 ? -15.273 0.095 29.344 1 34.5 313 LEU A N 1
ATOM 2432 C CA . LEU A 1 313 ? -14.844 0.71 30.594 1 34.5 313 LEU A CA 1
ATOM 2433 C C . LEU A 1 313 ? -15.461 -0.005 31.781 1 34.5 313 LEU A C 1
ATOM 2435 O O . LEU A 1 313 ? -16.562 0.341 32.219 1 34.5 313 LEU A O 1
ATOM 2439 N N . HIS A 1 314 ? -15.617 -1.285 31.844 1 33.56 314 HIS A N 1
ATOM 2440 C CA . HIS A 1 314 ? -16.016 -1.64 33.188 1 33.56 314 HIS A CA 1
ATOM 2441 C C . HIS A 1 314 ? -15.062 -1.053 34.219 1 33.56 314 HIS A C 1
ATOM 2443 O O . HIS A 1 314 ? -13.883 -1.41 34.25 1 33.56 314 HIS A O 1
ATOM 2449 N N . SER A 1 315 ? -15.156 0.18 34.531 1 32.81 315 SER A N 1
ATOM 2450 C CA . SER A 1 315 ? -14.586 0.517 35.812 1 32.81 315 SER A CA 1
ATOM 2451 C C . SER A 1 315 ? -14.906 -0.551 36.875 1 32.81 315 SER A C 1
ATOM 2453 O O . SER A 1 315 ? -16.062 -0.887 37.094 1 32.81 315 SER A O 1
ATOM 2455 N N . PRO A 1 316 ? -14.094 -1.545 37.156 1 33.88 316 PRO A N 1
ATOM 2456 C CA . PRO A 1 316 ? -14.5 -2.205 38.406 1 33.88 316 PRO A CA 1
ATOM 2457 C C . PRO A 1 316 ? -15 -1.223 39.469 1 33.88 316 PRO A C 1
ATOM 2459 O O . PRO A 1 316 ? -14.656 -0.039 39.438 1 33.88 316 PRO A O 1
ATOM 2462 N N . SER A 1 317 ? -16.188 -1.293 39.969 1 32.59 317 SER A N 1
ATOM 2463 C CA . SER A 1 317 ? -16.453 -0.615 41.219 1 32.59 317 SER A CA 1
ATOM 2464 C C . SER A 1 317 ? -15.18 -0.446 42.062 1 32.59 317 SER A C 1
ATOM 2466 O O . SER A 1 317 ? -14.289 -1.303 42 1 32.59 317 SER A O 1
ATOM 2468 N N . PRO A 1 318 ? -14.859 0.769 42.594 1 35.25 318 PRO A N 1
ATOM 2469 C CA . PRO A 1 318 ? -13.719 1.088 43.438 1 35.25 318 PRO A CA 1
ATOM 2470 C C . PRO A 1 318 ? -13.352 -0.058 44.375 1 35.25 318 PRO A C 1
ATOM 2472 O O . PRO A 1 318 ? -12.422 0.066 45.188 1 35.25 318 PRO A O 1
ATOM 2475 N N . SER A 1 319 ? -14.336 -0.992 44.719 1 34.44 319 SER A N 1
ATOM 2476 C CA . SER A 1 319 ? -14.016 -1.792 45.906 1 34.44 319 SER A CA 1
ATOM 2477 C C . SER A 1 319 ? -12.852 -2.738 45.625 1 34.44 319 SER A C 1
ATOM 2479 O O . SER A 1 319 ? -12.141 -3.137 46.562 1 34.44 319 SER A O 1
ATOM 2481 N N . THR A 1 320 ? -13.055 -3.824 44.688 1 32.59 320 THR A N 1
ATOM 2482 C CA . THR A 1 320 ? -12.008 -4.824 44.812 1 32.59 320 THR A CA 1
ATOM 2483 C C . THR A 1 320 ? -10.703 -4.332 44.188 1 32.59 320 THR A C 1
ATOM 2485 O O . THR A 1 320 ? -10.695 -3.893 43.031 1 32.59 320 THR A O 1
ATOM 2488 N N . PRO A 1 321 ? -9.625 -4.027 44.906 1 31.52 321 PRO A N 1
ATOM 2489 C CA . PRO A 1 321 ? -8.18 -3.924 44.688 1 31.52 321 PRO A CA 1
ATOM 2490 C C . PRO A 1 321 ? -7.629 -5.043 43.812 1 31.52 321 PRO A C 1
ATOM 2492 O O . PRO A 1 321 ? -7.777 -6.223 44.125 1 31.52 321 PRO A O 1
ATOM 2495 N N . GLY A 1 322 ? -7.57 -4.945 42.438 1 34.41 322 GLY A N 1
ATOM 2496 C CA . GLY A 1 322 ? -6.949 -5.828 41.469 1 34.41 322 GLY A CA 1
ATOM 2497 C C . GLY A 1 322 ? -7.703 -5.891 40.156 1 34.41 322 GLY A C 1
ATOM 2498 O O . GLY A 1 322 ? -7.387 -6.711 39.281 1 34.41 322 GLY A O 1
ATOM 2499 N N . SER A 1 323 ? -8.953 -5.617 40.094 1 32.84 323 SER A N 1
ATOM 2500 C CA . SER A 1 323 ? -9.641 -5.867 38.844 1 32.84 323 SER A CA 1
ATOM 2501 C C . SER A 1 323 ? -9.133 -4.934 37.719 1 32.84 323 SER A C 1
ATOM 2503 O O . SER A 1 323 ? -9.367 -3.725 37.781 1 32.84 323 SER A O 1
ATOM 2505 N N . LEU A 1 324 ? -7.887 -5.082 37.25 1 34.28 324 LEU A N 1
ATOM 2506 C CA . LEU A 1 324 ? -7.453 -4.457 36 1 34.28 324 LEU A CA 1
ATOM 2507 C C . LEU A 1 324 ? -8.594 -4.406 35 1 34.28 324 LEU A C 1
ATOM 2509 O O . LEU A 1 324 ? -9.133 -5.441 34.594 1 34.28 324 LEU A O 1
ATOM 2513 N N . SER A 1 325 ? -9.461 -3.521 35.062 1 36.78 325 SER A N 1
ATOM 2514 C CA . SER A 1 325 ? -10.453 -3.279 34.031 1 36.78 325 SER A CA 1
ATOM 2515 C C . SER A 1 325 ? -9.898 -3.59 32.625 1 36.78 325 SER A C 1
ATOM 2517 O O . SER A 1 325 ? -8.891 -3.01 32.219 1 36.78 325 SER A O 1
ATOM 2519 N N . PHE A 1 326 ? -9.812 -4.789 32.281 1 36.38 326 PHE A N 1
ATOM 2520 C CA . PHE A 1 326 ? -9.398 -5.25 30.969 1 36.38 326 PHE A CA 1
ATOM 2521 C C . PHE A 1 326 ? -10.148 -4.508 29.859 1 36.38 326 PHE A C 1
ATOM 2523 O O . PHE A 1 326 ? -11.344 -4.727 29.656 1 36.38 326 PHE A O 1
ATOM 2530 N N . ARG A 1 327 ? -10.109 -3.156 29.781 1 44.94 327 ARG A N 1
ATOM 2531 C CA . ARG A 1 327 ? -10.656 -2.521 28.578 1 44.94 327 ARG A CA 1
ATOM 2532 C C . ARG A 1 327 ? -10.398 -3.369 27.344 1 44.94 327 ARG A C 1
ATOM 2534 O O . ARG A 1 327 ? -9.258 -3.76 27.078 1 44.94 327 ARG A O 1
ATOM 2541 N N . THR A 1 328 ? -11.383 -4.102 26.891 1 51.69 328 THR A N 1
ATOM 2542 C CA . THR A 1 328 ? -11.352 -4.93 25.688 1 51.69 328 THR A CA 1
ATOM 2543 C C . THR A 1 328 ? -10.789 -4.145 24.5 1 51.69 328 THR A C 1
ATOM 2545 O O . THR A 1 328 ? -11.086 -2.961 24.328 1 51.69 328 THR A O 1
ATOM 2548 N N . LYS A 1 329 ? -9.781 -4.5 23.844 1 65.56 329 LYS A N 1
ATOM 2549 C CA . LYS A 1 329 ? -9.148 -3.963 22.641 1 65.56 329 LYS A CA 1
ATOM 2550 C C . LYS A 1 329 ? -10.172 -3.707 21.547 1 65.56 329 LYS A C 1
ATOM 2552 O O . LYS A 1 329 ? -11 -4.57 21.25 1 65.56 329 LYS A O 1
ATOM 2557 N N . PRO A 1 330 ? -10.32 -2.365 21.141 1 78.81 330 PRO A N 1
ATOM 2558 C CA . PRO A 1 330 ? -11.258 -2.062 20.047 1 78.81 330 PRO A CA 1
ATOM 2559 C C . PRO A 1 330 ? -11.031 -2.936 18.812 1 78.81 330 PRO A C 1
ATOM 2561 O O . PRO A 1 330 ? -9.93 -3.467 18.625 1 78.81 330 PRO A O 1
ATOM 2564 N N . SER A 1 331 ? -12.117 -3.146 18.141 1 84.19 331 SER A N 1
ATOM 2565 C CA . SER A 1 331 ? -12.008 -3.852 16.859 1 84.19 331 SER A CA 1
ATOM 2566 C C . SER A 1 331 ? -11.141 -3.076 15.875 1 84.19 331 SER A C 1
ATOM 2568 O O . SER A 1 331 ? -10.859 -1.896 16.094 1 84.19 331 SER A O 1
ATOM 2570 N N . VAL A 1 332 ? -10.734 -3.709 14.867 1 87.38 332 VAL A N 1
ATOM 2571 C CA . VAL A 1 332 ? -9.938 -3.105 13.805 1 87.38 332 VAL A CA 1
ATOM 2572 C C . VAL A 1 332 ? -10.711 -1.953 13.172 1 87.38 332 VAL A C 1
ATOM 2574 O O . VAL A 1 332 ? -10.148 -0.893 12.891 1 87.38 332 VAL A O 1
ATOM 2577 N N . ALA A 1 333 ? -12 -2.137 12.984 1 90.44 333 ALA A N 1
ATOM 2578 C CA . ALA A 1 333 ? -12.859 -1.124 12.375 1 90.44 333 ALA A CA 1
ATOM 2579 C C . ALA A 1 333 ? -12.969 0.108 13.273 1 90.44 333 ALA A C 1
ATOM 2581 O O . ALA A 1 333 ? -12.875 1.24 12.789 1 90.44 333 ALA A O 1
ATOM 2582 N N . ARG A 1 334 ? -13.133 -0.091 14.484 1 89.19 334 ARG A N 1
ATOM 2583 C CA . ARG A 1 334 ? -13.305 1.003 15.43 1 89.19 334 ARG A CA 1
ATOM 2584 C C . ARG A 1 334 ? -12.023 1.815 15.578 1 89.19 334 ARG A C 1
ATOM 2586 O O . ARG A 1 334 ? -12.07 3.045 15.641 1 89.19 334 ARG A O 1
ATOM 2593 N N . ARG A 1 335 ? -11 1.141 15.641 1 92.25 335 ARG A N 1
ATOM 2594 C CA . ARG A 1 335 ? -9.727 1.846 15.742 1 92.25 335 ARG A CA 1
ATOM 2595 C C . ARG A 1 335 ? -9.469 2.697 14.508 1 92.25 335 ARG A C 1
ATOM 2597 O O . ARG A 1 335 ? -9.062 3.855 14.617 1 92.25 335 ARG A O 1
ATOM 2604 N N . ALA A 1 336 ? -9.664 2.113 13.336 1 94.69 336 ALA A N 1
ATOM 2605 C CA . ALA A 1 336 ? -9.477 2.846 12.086 1 94.69 336 ALA A CA 1
ATOM 2606 C C . ALA A 1 336 ? -10.383 4.07 12.023 1 94.69 336 ALA A C 1
ATOM 2608 O O . ALA A 1 336 ? -9.945 5.156 11.633 1 94.69 336 ALA A O 1
ATOM 2609 N N . THR A 1 337 ? -11.648 3.939 12.438 1 93.19 337 THR A N 1
ATOM 2610 C CA . THR A 1 337 ? -12.609 5.031 12.391 1 93.19 337 THR A CA 1
ATOM 2611 C C . THR A 1 337 ? -12.281 6.094 13.438 1 93.19 337 THR A C 1
ATOM 2613 O O . THR A 1 337 ? -12.461 7.289 13.195 1 93.19 337 THR A O 1
ATOM 2616 N N . PHE A 1 338 ? -11.805 5.652 14.641 1 93.25 338 PHE A N 1
ATOM 2617 C CA . PHE A 1 338 ? -11.406 6.586 15.688 1 93.25 338 PHE A CA 1
ATOM 2618 C C . PHE A 1 338 ? -10.328 7.539 15.188 1 93.25 338 PHE A C 1
ATOM 2620 O O . PHE A 1 338 ? -10.43 8.75 15.375 1 93.25 338 PHE A O 1
ATOM 2627 N N . TRP A 1 339 ? -9.344 7.043 14.547 1 96.25 339 TRP A N 1
ATOM 2628 C CA . TRP A 1 339 ? -8.211 7.871 14.141 1 96.25 339 TRP A CA 1
ATOM 2629 C C . TRP A 1 339 ? -8.586 8.758 12.953 1 96.25 339 TRP A C 1
ATOM 2631 O O . TRP A 1 339 ? -8.078 9.875 12.828 1 96.25 339 TRP A O 1
ATOM 2641 N N . ASN A 1 340 ? -9.445 8.273 12.039 1 94.06 340 ASN A N 1
ATOM 2642 C CA . ASN A 1 340 ? -9.984 9.164 11.016 1 94.06 340 ASN A CA 1
ATOM 2643 C C . ASN A 1 340 ? -10.719 10.352 11.641 1 94.06 340 ASN A C 1
ATOM 2645 O O . ASN A 1 340 ? -10.539 11.492 11.203 1 94.06 340 ASN A O 1
ATOM 2649 N N . PHE A 1 341 ? -11.477 10.07 12.68 1 92.44 341 PHE A N 1
ATOM 2650 C CA . PHE A 1 341 ? -12.195 11.125 13.375 1 92.44 341 PHE A CA 1
ATOM 2651 C C . PHE A 1 341 ? -11.234 12.07 14.078 1 92.44 341 PHE A C 1
ATOM 2653 O O . PHE A 1 341 ? -11.391 13.289 14.008 1 92.44 341 PHE A O 1
ATOM 2660 N N . ALA A 1 342 ? -10.289 11.469 14.773 1 95.12 342 ALA A N 1
ATOM 2661 C CA . ALA A 1 342 ? -9.336 12.273 15.531 1 95.12 342 ALA A CA 1
ATOM 2662 C C . ALA A 1 342 ? -8.609 13.266 14.625 1 95.12 342 ALA A C 1
ATOM 2664 O O . ALA A 1 342 ? -8.391 14.414 15.008 1 95.12 342 ALA A O 1
ATOM 2665 N N . ARG A 1 343 ? -8.25 12.867 13.461 1 95.62 343 ARG A N 1
ATOM 2666 C CA . ARG A 1 343 ? -7.559 13.75 12.523 1 95.62 343 ARG A CA 1
ATOM 2667 C C . ARG A 1 343 ? -8.484 14.859 12.031 1 95.62 343 ARG A C 1
ATOM 2669 O O . ARG A 1 343 ? -8.078 16.016 11.914 1 95.62 343 ARG A O 1
ATOM 2676 N N . GLN A 1 344 ? -9.703 14.5 11.758 1 93.12 344 GLN A N 1
ATOM 2677 C CA . GLN A 1 344 ? -10.68 15.508 11.344 1 93.12 344 GLN A CA 1
ATOM 2678 C C . GLN A 1 344 ? -10.977 16.484 12.477 1 93.12 344 GLN A C 1
ATOM 2680 O O . GLN A 1 344 ? -11.164 17.688 12.234 1 93.12 344 GLN A O 1
ATOM 2685 N N . ASP A 1 345 ? -11.039 15.906 13.625 1 93.38 345 ASP A N 1
ATOM 2686 C CA . ASP A 1 345 ? -11.273 16.734 14.812 1 93.38 345 ASP A CA 1
ATOM 2687 C C . ASP A 1 345 ? -10.156 17.75 14.992 1 93.38 345 ASP A C 1
ATOM 2689 O O . ASP A 1 345 ? -10.422 18.922 15.258 1 93.38 345 ASP A O 1
ATOM 2693 N N . PHE A 1 346 ? -8.961 17.344 14.859 1 95.88 346 PHE A N 1
ATOM 2694 C CA . PHE A 1 346 ? -7.828 18.25 14.906 1 95.88 346 PHE A CA 1
ATOM 2695 C C . PHE A 1 346 ? -7.949 19.328 13.844 1 95.88 346 PHE A C 1
ATOM 2697 O O . PHE A 1 346 ? -7.766 20.516 14.125 1 95.88 346 PHE A O 1
ATOM 2704 N N . LEU A 1 347 ? -8.18 18.906 12.602 1 94.06 347 LEU A N 1
ATOM 2705 C CA . LEU A 1 347 ? -8.258 19.844 11.484 1 94.06 347 LEU A CA 1
ATOM 2706 C C . LEU A 1 347 ? -9.359 20.859 11.719 1 94.06 347 LEU A C 1
ATOM 2708 O O . LEU A 1 347 ? -9.172 22.047 11.453 1 94.06 347 LEU A O 1
ATOM 2712 N N . ALA A 1 348 ? -10.477 20.359 12.211 1 91.62 348 ALA A N 1
ATOM 2713 C CA . ALA A 1 348 ? -11.578 21.281 12.508 1 91.62 348 ALA A CA 1
ATOM 2714 C C . ALA A 1 348 ? -11.18 22.297 13.562 1 91.62 348 ALA A C 1
ATOM 2716 O O . ALA A 1 348 ? -11.492 23.484 13.438 1 91.62 348 ALA A O 1
ATOM 2717 N N . ALA A 1 349 ? -10.523 21.812 14.578 1 93.12 349 ALA A N 1
ATOM 2718 C CA . ALA A 1 349 ? -10.078 22.703 15.641 1 93.12 349 ALA A CA 1
ATOM 2719 C C . ALA A 1 349 ? -9.086 23.734 15.109 1 93.12 349 ALA A C 1
ATOM 2721 O O . ALA A 1 349 ? -9.172 24.906 15.453 1 93.12 349 ALA A O 1
ATOM 2722 N N . PHE A 1 350 ? -8.18 23.375 14.297 1 94.62 350 PHE A N 1
ATOM 2723 C CA . PHE A 1 350 ? -7.16 24.266 13.75 1 94.62 350 PHE A CA 1
ATOM 2724 C C . PHE A 1 350 ? -7.781 25.266 12.797 1 94.62 350 PHE A C 1
ATOM 2726 O O . PHE A 1 350 ? -7.496 26.469 12.883 1 94.62 350 PHE A O 1
ATOM 2733 N N . ILE A 1 351 ? -8.594 24.766 11.859 1 91.44 351 ILE A N 1
ATOM 2734 C CA . ILE A 1 351 ? -9.156 25.609 10.812 1 91.44 351 ILE A CA 1
ATOM 2735 C C . ILE A 1 351 ? -10.117 26.625 11.422 1 91.44 351 ILE A C 1
ATOM 2737 O O . ILE A 1 351 ? -10.125 27.797 11.031 1 91.44 351 ILE A O 1
ATOM 2741 N N . ASN A 1 352 ? -10.852 26.125 12.438 1 87.69 352 ASN A N 1
ATOM 2742 C CA . ASN A 1 352 ? -11.859 27 13.039 1 87.69 352 ASN A CA 1
ATOM 2743 C C . ASN A 1 352 ? -11.312 27.719 14.273 1 87.69 352 ASN A C 1
ATOM 2745 O O . ASN A 1 352 ? -12.055 28.406 14.977 1 87.69 352 ASN A O 1
ATOM 2749 N N . GLU A 1 353 ? -10.039 27.594 14.594 1 89.56 353 GLU A N 1
ATOM 2750 C CA . GLU A 1 353 ? -9.367 28.234 15.727 1 89.56 353 GLU A CA 1
ATOM 2751 C C . GLU A 1 353 ? -10.109 27.953 17.031 1 89.56 353 GLU A C 1
ATOM 2753 O O . GLU A 1 353 ? -10.438 28.891 17.781 1 89.56 353 GLU A O 1
ATOM 2758 N N . GLY A 1 354 ? -10.414 26.656 17.219 1 89.88 354 GLY A N 1
ATOM 2759 C CA . GLY A 1 354 ? -11.102 26.203 18.406 1 89.88 354 GLY A CA 1
ATOM 2760 C C . GLY A 1 354 ? -10.445 24.984 19.031 1 89.88 354 GLY A C 1
ATOM 2761 O O . GLY A 1 354 ? -9.273 24.688 18.781 1 89.88 354 GLY A O 1
ATOM 2762 N N . GLN A 1 355 ? -11.188 24.375 19.938 1 92.19 355 GLN A N 1
ATOM 2763 C CA . GLN A 1 355 ? -10.68 23.203 20.641 1 92.19 355 GLN A CA 1
ATOM 2764 C C . GLN A 1 355 ? -11.203 21.922 20 1 92.19 355 GLN A C 1
ATOM 2766 O O . GLN A 1 355 ? -12.234 21.922 19.328 1 92.19 355 GLN A O 1
ATOM 2771 N N . THR A 1 356 ? -10.453 20.891 20.188 1 94.56 356 THR A N 1
ATOM 2772 C CA . THR A 1 356 ? -10.883 19.578 19.703 1 94.56 356 THR A CA 1
ATOM 2773 C C . THR A 1 356 ? -12.07 19.062 20.5 1 94.56 356 THR A C 1
ATOM 2775 O O . THR A 1 356 ? -12.258 19.438 21.656 1 94.56 356 THR A O 1
ATOM 2778 N N . ARG A 1 357 ? -12.875 18.25 19.922 1 91.56 357 ARG A N 1
ATOM 2779 C CA . ARG A 1 357 ? -13.992 17.578 20.578 1 91.56 357 ARG A CA 1
ATOM 2780 C C . ARG A 1 357 ? -13.5 16.469 21.5 1 91.56 357 ARG A C 1
ATOM 2782 O O . ARG A 1 357 ? -14.07 16.234 22.562 1 91.56 357 ARG A O 1
ATOM 2789 N N . LEU A 1 358 ? -12.438 15.742 21.062 1 92.88 358 LEU A N 1
ATOM 2790 C CA . LEU A 1 358 ? -11.844 14.703 21.891 1 92.88 358 LEU A CA 1
ATOM 2791 C C . LEU A 1 358 ? -11.016 15.312 23.016 1 92.88 358 LEU A C 1
ATOM 2793 O O . LEU A 1 358 ? -10.305 16.297 22.797 1 92.88 358 LEU A O 1
ATOM 2797 N N . ASN A 1 359 ? -11.148 14.75 24.219 1 93.31 359 ASN A N 1
ATOM 2798 C CA . ASN A 1 359 ? -10.367 15.195 25.359 1 93.31 359 ASN A CA 1
ATOM 2799 C C . ASN A 1 359 ? -8.938 14.664 25.297 1 93.31 359 ASN A C 1
ATOM 2801 O O . ASN A 1 359 ? -8.695 13.477 25.516 1 93.31 359 ASN A O 1
ATOM 2805 N N . THR A 1 360 ? -7.996 15.547 25.109 1 96.12 360 THR A N 1
ATOM 2806 C CA . THR A 1 360 ? -6.605 15.156 24.938 1 96.12 360 THR A CA 1
ATOM 2807 C C . THR A 1 360 ? -6 14.688 26.25 1 96.12 360 THR A C 1
ATOM 2809 O O . THR A 1 360 ? -4.949 14.039 26.266 1 96.12 360 THR A O 1
ATOM 2812 N N . GLU A 1 361 ? -6.641 14.984 27.375 1 94.06 361 GLU A N 1
ATOM 2813 C CA . GLU A 1 361 ? -6.102 14.625 28.688 1 94.06 361 GLU A CA 1
ATOM 2814 C C . GLU A 1 361 ? -6.625 13.273 29.141 1 94.06 361 GLU A C 1
ATOM 2816 O O . GLU A 1 361 ? -6.191 12.75 30.172 1 94.06 361 GLU A O 1
ATOM 2821 N N . ASP A 1 362 ? -7.508 12.695 28.375 1 92.56 362 ASP A N 1
ATOM 2822 C CA . ASP A 1 362 ? -8.008 11.352 28.672 1 92.56 362 ASP A CA 1
ATOM 2823 C C . ASP A 1 362 ? -7.043 10.289 28.156 1 92.56 362 ASP A C 1
ATOM 2825 O O . ASP A 1 362 ? -7.301 9.648 27.125 1 92.56 362 ASP A O 1
ATOM 2829 N N . TRP A 1 363 ? -6.047 9.984 28.922 1 93.75 363 TRP A N 1
ATOM 2830 C CA . TRP A 1 363 ? -4.988 9.078 28.5 1 93.75 363 TRP A CA 1
ATOM 2831 C C . TRP A 1 363 ? -5.543 7.684 28.219 1 93.75 363 TRP A C 1
ATOM 2833 O O . TRP A 1 363 ? -5.051 6.98 27.328 1 93.75 363 TRP A O 1
ATOM 2843 N N . ASP A 1 364 ? -6.531 7.312 28.938 1 88.44 364 ASP A N 1
ATOM 2844 C CA . ASP A 1 364 ? -7.105 5.977 28.766 1 88.44 364 ASP A CA 1
ATOM 2845 C C . ASP A 1 364 ? -7.73 5.82 27.391 1 88.44 364 ASP A C 1
ATOM 2847 O O . ASP A 1 364 ? -7.641 4.75 26.781 1 88.44 364 ASP A O 1
ATOM 2851 N N . LEU A 1 365 ? -8.367 6.84 26.969 1 89.06 365 LEU A N 1
ATOM 2852 C CA . LEU A 1 365 ? -8.961 6.828 25.641 1 89.06 365 LEU A CA 1
ATOM 2853 C C . LEU A 1 365 ? -7.895 6.613 24.562 1 89.06 365 LEU A C 1
ATOM 2855 O O . LEU A 1 365 ? -8.055 5.758 23.688 1 89.06 365 LEU A O 1
ATOM 2859 N N . TRP A 1 366 ? -6.859 7.344 24.688 1 95.12 366 TRP A N 1
ATOM 2860 C CA . TRP A 1 366 ? -5.809 7.316 23.672 1 95.12 366 TRP A CA 1
ATOM 2861 C C . TRP A 1 366 ? -5.008 6.02 23.75 1 95.12 366 TRP A C 1
ATOM 2863 O O . TRP A 1 366 ? -4.594 5.477 22.719 1 95.12 366 TRP A O 1
ATOM 2873 N N . ARG A 1 367 ? -4.809 5.48 24.938 1 93.38 367 ARG A N 1
ATOM 2874 C CA . ARG A 1 367 ? -4.188 4.172 25.109 1 93.38 367 ARG A CA 1
ATOM 2875 C C . ARG A 1 367 ? -5.051 3.072 24.5 1 93.38 367 ARG A C 1
ATOM 2877 O O . ARG A 1 367 ? -4.535 2.15 23.859 1 93.38 367 ARG A O 1
ATOM 2884 N N . ALA A 1 368 ? -6.328 3.232 24.688 1 88.56 368 ALA A N 1
ATOM 2885 C CA . ALA A 1 368 ? -7.258 2.262 24.109 1 88.56 368 ALA A CA 1
ATOM 2886 C C . ALA A 1 368 ? -7.215 2.291 22.594 1 88.56 368 ALA A C 1
ATOM 2888 O O . ALA A 1 368 ? -7.418 1.266 21.938 1 88.56 368 ALA A O 1
ATOM 2889 N N . ALA A 1 369 ? -6.918 3.451 22.125 1 92.81 369 ALA A N 1
ATOM 2890 C CA . ALA A 1 369 ? -6.84 3.615 20.672 1 92.81 369 ALA A CA 1
ATOM 2891 C C . ALA A 1 369 ? -5.5 3.119 20.141 1 92.81 369 ALA A C 1
ATOM 2893 O O . ALA A 1 369 ? -5.254 3.16 18.922 1 92.81 369 ALA A O 1
ATOM 2894 N N . GLY A 1 370 ? -4.586 2.721 21.016 1 93.06 370 GLY A N 1
ATOM 2895 C CA . GLY A 1 370 ? -3.396 2.021 20.547 1 93.06 370 GLY A CA 1
ATOM 2896 C C . GLY A 1 370 ? -2.105 2.721 20.938 1 93.06 370 GLY A C 1
ATOM 2897 O O . GLY A 1 370 ? -1.017 2.176 20.734 1 93.06 370 GLY A O 1
ATOM 2898 N N . LEU A 1 371 ? -2.162 3.883 21.516 1 96.06 371 LEU A N 1
ATOM 2899 C CA . LEU A 1 371 ? -0.949 4.621 21.844 1 96.06 371 LEU A CA 1
ATOM 2900 C C . LEU A 1 371 ? -0.29 4.043 23.094 1 96.06 371 LEU A C 1
ATOM 2902 O O . LEU A 1 371 ? -0.978 3.627 24.031 1 96.06 371 LEU A O 1
ATOM 2906 N N . LEU A 1 372 ? 0.996 4.004 23.062 1 95.62 372 LEU A N 1
ATOM 2907 C CA . LEU A 1 372 ? 1.759 3.705 24.266 1 95.62 372 LEU A CA 1
ATOM 2908 C C . LEU A 1 372 ? 2.215 4.988 24.953 1 95.62 372 LEU A C 1
ATOM 2910 O O . LEU A 1 372 ? 3.123 5.668 24.469 1 95.62 372 LEU A O 1
ATOM 2914 N N . ILE A 1 373 ? 1.571 5.312 26 1 95.38 373 ILE A N 1
ATOM 2915 C CA . ILE A 1 373 ? 1.823 6.508 26.797 1 95.38 373 ILE A CA 1
ATOM 2916 C C . ILE A 1 373 ? 2.273 6.109 28.203 1 95.38 373 ILE A C 1
ATOM 2918 O O . ILE A 1 373 ? 1.634 5.277 28.859 1 95.38 373 ILE A O 1
ATOM 2922 N N . ASP A 1 374 ? 3.346 6.621 28.703 1 93.88 374 ASP A N 1
ATOM 2923 C CA . ASP A 1 374 ? 3.83 6.27 30.031 1 93.88 374 ASP A CA 1
ATOM 2924 C C . ASP A 1 374 ? 3.029 6.992 31.109 1 93.88 374 ASP A C 1
ATOM 2926 O O . ASP A 1 374 ? 2.062 7.695 30.812 1 93.88 374 ASP A O 1
ATOM 2930 N N . ASP A 1 375 ? 3.406 6.859 32.312 1 92.19 375 ASP A N 1
ATOM 2931 C CA . ASP A 1 375 ? 2.617 7.355 33.438 1 92.19 375 ASP A CA 1
ATOM 2932 C C . ASP A 1 375 ? 2.805 8.859 33.625 1 92.19 375 ASP A C 1
ATOM 2934 O O . ASP A 1 375 ? 2.041 9.508 34.344 1 92.19 375 ASP A O 1
ATOM 2938 N N . HIS A 1 376 ? 3.752 9.461 32.969 1 93.25 376 HIS A N 1
ATOM 2939 C CA . HIS A 1 376 ? 3.986 10.898 33.031 1 93.25 376 HIS A CA 1
ATOM 2940 C C . HIS A 1 376 ? 3.377 11.625 31.844 1 93.25 376 HIS A C 1
ATOM 2942 O O . HIS A 1 376 ? 3.512 12.844 31.719 1 93.25 376 HIS A O 1
ATOM 2948 N N . GLY A 1 377 ? 2.762 10.852 30.922 1 93.56 377 GLY A N 1
ATOM 2949 C CA . GLY A 1 377 ? 2.076 11.461 29.797 1 93.56 377 GLY A CA 1
ATOM 2950 C C . GLY A 1 377 ? 2.955 11.594 28.562 1 93.56 377 GLY A C 1
ATOM 2951 O O . GLY A 1 377 ? 2.607 12.305 27.625 1 93.56 377 GLY A O 1
ATOM 2952 N N . PHE A 1 378 ? 4.113 10.906 28.562 1 95.88 378 PHE A N 1
ATOM 2953 C CA . PHE A 1 378 ? 5.004 10.953 27.406 1 95.88 378 PHE A CA 1
ATOM 2954 C C . PHE A 1 378 ? 4.801 9.742 26.516 1 95.88 378 PHE A C 1
ATOM 2956 O O . PHE A 1 378 ? 4.523 8.641 27 1 95.88 378 PHE A O 1
ATOM 2963 N N . VAL A 1 379 ? 4.887 9.984 25.234 1 96.5 379 VAL A N 1
ATOM 2964 C CA . VAL A 1 379 ? 4.863 8.883 24.281 1 96.5 379 VAL A CA 1
ATOM 2965 C C . VAL A 1 379 ? 6.102 8.008 24.484 1 96.5 379 VAL A C 1
ATOM 2967 O O . VAL A 1 379 ? 7.223 8.516 24.547 1 96.5 379 VAL A O 1
ATOM 2970 N N . ILE A 1 380 ? 5.918 6.75 24.562 1 93.94 380 ILE A N 1
ATOM 2971 C CA . ILE A 1 380 ? 7.023 5.816 24.734 1 93.94 380 ILE A CA 1
ATOM 2972 C C . ILE A 1 380 ? 7.82 5.711 23.422 1 93.94 380 ILE A C 1
ATOM 2974 O O . ILE A 1 380 ? 7.238 5.625 22.344 1 93.94 380 ILE A O 1
ATOM 2978 N N . SER A 1 381 ? 9.109 5.684 23.562 1 91.25 381 SER A N 1
ATOM 2979 C CA . SER A 1 381 ? 10 5.68 22.406 1 91.25 381 SER A CA 1
ATOM 2980 C C . SER A 1 381 ? 9.898 4.371 21.625 1 91.25 381 SER A C 1
ATOM 2982 O O . SER A 1 381 ? 9.734 3.303 22.219 1 91.25 381 SER A O 1
ATOM 2984 N N . SER A 1 382 ? 10.047 4.461 20.312 1 88 382 SER A N 1
ATOM 2985 C CA . SER A 1 382 ? 9.945 3.285 19.453 1 88 382 SER A CA 1
ATOM 2986 C C . SER A 1 382 ? 11.258 3.021 18.719 1 88 382 SER A C 1
ATOM 2988 O O . SER A 1 382 ? 11.328 2.15 17.844 1 88 382 SER A O 1
ATOM 2990 N N . ASN A 1 383 ? 12.273 3.734 19 1 82 383 ASN A N 1
ATOM 2991 C CA . ASN A 1 383 ? 13.547 3.506 18.328 1 82 383 ASN A CA 1
ATOM 2992 C C . ASN A 1 383 ? 14.367 2.43 19.047 1 82 383 ASN A C 1
ATOM 2994 O O . ASN A 1 383 ? 14.055 2.045 20.172 1 82 383 ASN A O 1
ATOM 2998 N N . LYS A 1 384 ? 15.172 1.648 18.312 1 65.56 384 LYS A N 1
ATOM 2999 C CA . LYS A 1 384 ? 15.93 0.47 18.719 1 65.56 384 LYS A CA 1
ATOM 3000 C C . LYS A 1 384 ? 16.766 0.759 19.953 1 65.56 384 LYS A C 1
ATOM 3002 O O . LYS A 1 384 ? 16.984 -0.129 20.781 1 65.56 384 LYS A O 1
ATOM 3007 N N . GLU A 1 385 ? 17.281 1.867 20.031 1 52.25 385 GLU A N 1
ATOM 3008 C CA . GLU A 1 385 ? 18.141 2.193 21.156 1 52.25 385 GLU A CA 1
ATOM 3009 C C . GLU A 1 385 ? 17.391 2.104 22.484 1 52.25 385 GLU A C 1
ATOM 3011 O O . GLU A 1 385 ? 17.969 1.776 23.516 1 52.25 385 GLU A O 1
ATOM 3016 N N . SER A 1 386 ? 16.219 2.41 22.406 1 44.66 386 SER A N 1
ATOM 3017 C CA . SER A 1 386 ? 15.414 2.488 23.625 1 44.66 386 SER A CA 1
ATOM 3018 C C . SER A 1 386 ? 14.664 1.185 23.891 1 44.66 386 SER A C 1
ATOM 3020 O O . SER A 1 386 ? 14.086 0.992 24.953 1 44.66 386 SER A O 1
ATOM 3022 N N . SER A 1 387 ? 14.477 0.42 22.781 1 47.28 387 SER A N 1
ATOM 3023 C CA . SER A 1 387 ? 13.578 -0.71 22.969 1 47.28 387 SER A CA 1
ATOM 3024 C C . SER A 1 387 ? 14.188 -1.772 23.875 1 47.28 387 SER A C 1
ATOM 3026 O O . SER A 1 387 ? 15.281 -2.271 23.609 1 47.28 387 SER A O 1
ATOM 3028 N N . TYR A 1 388 ? 14.047 -1.61 25.125 1 38.41 388 TYR A N 1
ATOM 3029 C CA . TYR A 1 388 ? 14.367 -2.707 26.031 1 38.41 388 TYR A CA 1
ATOM 3030 C C . TYR A 1 388 ? 14.023 -4.051 25.391 1 38.41 388 TYR A C 1
ATOM 3032 O O . TYR A 1 388 ? 12.883 -4.277 24.984 1 38.41 388 TYR A O 1
ATOM 3040 N N . PRO A 1 389 ? 15.008 -4.801 25.094 1 44.03 389 PRO A N 1
ATOM 3041 C CA . PRO A 1 389 ? 14.828 -6.102 24.453 1 44.03 389 PRO A CA 1
ATOM 3042 C C . PRO A 1 389 ? 13.625 -6.867 24.984 1 44.03 389 PRO A C 1
ATOM 3044 O O . PRO A 1 389 ? 12.953 -7.582 24.234 1 44.03 389 PRO A O 1
ATOM 3047 N N . GLU A 1 390 ? 13.578 -6.805 26.297 1 40.78 390 GLU A N 1
ATOM 3048 C CA . GLU A 1 390 ? 12.641 -7.656 27.016 1 40.78 390 GLU A CA 1
ATOM 3049 C C . GLU A 1 390 ? 11.203 -7.199 26.797 1 40.78 390 GLU A C 1
ATOM 3051 O O . GLU A 1 390 ? 10.273 -8 26.906 1 40.78 390 GLU A O 1
ATOM 3056 N N . LEU A 1 391 ? 10.945 -5.871 27.031 1 45.03 391 LEU A N 1
ATOM 3057 C CA . LEU A 1 391 ? 9.586 -5.34 26.984 1 45.03 391 LEU A CA 1
ATOM 3058 C C . LEU A 1 391 ? 9.188 -5.008 25.547 1 45.03 391 LEU A C 1
ATOM 3060 O O . LEU A 1 391 ? 9.578 -3.965 25.016 1 45.03 391 LEU A O 1
ATOM 3064 N N . GLN A 1 392 ? 9.242 -5.77 24.609 1 51.75 392 GLN A N 1
ATOM 3065 C CA . GLN A 1 392 ? 9.031 -6.055 23.203 1 51.75 392 GLN A CA 1
ATOM 3066 C C . GLN A 1 392 ? 7.895 -5.211 22.625 1 51.75 392 GLN A C 1
ATOM 3068 O O . GLN A 1 392 ? 7.395 -5.488 21.547 1 51.75 392 GLN A O 1
ATOM 3073 N N . MET A 1 393 ? 7.309 -4.172 23.453 1 63.34 393 MET A N 1
ATOM 3074 C CA . MET A 1 393 ? 6.125 -3.535 22.875 1 63.34 393 MET A CA 1
ATOM 3075 C C . MET A 1 393 ? 6.492 -2.238 22.172 1 63.34 393 MET A C 1
ATOM 3077 O O . MET A 1 393 ? 6.914 -1.273 22.812 1 63.34 393 MET A O 1
ATOM 3081 N N . SER A 1 394 ? 6.836 -2.164 20.984 1 81.25 394 SER A N 1
ATOM 3082 C CA . SER A 1 394 ? 7.051 -0.935 20.219 1 81.25 394 SER A CA 1
ATOM 3083 C C . SER A 1 394 ? 5.918 -0.694 19.234 1 81.25 394 SER A C 1
ATOM 3085 O O . SER A 1 394 ? 5.301 -1.644 18.734 1 81.25 394 SER A O 1
ATOM 3087 N N . MET A 1 395 ? 5.609 0.654 19.25 1 91.56 395 MET A N 1
ATOM 3088 C CA . MET A 1 395 ? 4.617 1.048 18.266 1 91.56 395 MET A CA 1
ATOM 3089 C C . MET A 1 395 ? 5.199 0.969 16.844 1 91.56 395 MET A C 1
ATOM 3091 O O . MET A 1 395 ? 6.387 1.231 16.656 1 91.56 395 MET A O 1
ATOM 3095 N N . ARG A 1 396 ? 4.391 0.563 15.984 1 93 396 ARG A N 1
ATOM 3096 C CA . ARG A 1 396 ? 4.773 0.618 14.578 1 93 396 ARG A CA 1
ATOM 3097 C C . ARG A 1 396 ? 4.555 2.014 14.008 1 93 396 ARG A C 1
ATOM 3099 O O . ARG A 1 396 ? 4.086 2.912 14.711 1 93 396 ARG A O 1
ATOM 3106 N N . GLU A 1 397 ? 4.887 2.258 12.828 1 96.62 397 GLU A N 1
ATOM 3107 C CA . GLU A 1 397 ? 4.906 3.582 12.219 1 96.62 397 GLU A CA 1
ATOM 3108 C C . GLU A 1 397 ? 3.539 4.254 12.297 1 96.62 397 GLU A C 1
ATOM 3110 O O . GLU A 1 397 ? 3.449 5.469 12.469 1 96.62 397 GLU A O 1
ATOM 3115 N N . ASP A 1 398 ? 2.451 3.461 12.156 1 96.75 398 ASP A N 1
ATOM 3116 C CA . ASP A 1 398 ? 1.124 4.074 12.164 1 96.75 398 ASP A CA 1
ATOM 3117 C C . ASP A 1 398 ? 0.805 4.672 13.531 1 96.75 398 ASP A C 1
ATOM 3119 O O . ASP A 1 398 ? 0.429 5.844 13.625 1 96.75 398 ASP A O 1
ATOM 3123 N N . MET A 1 399 ? 1.076 3.924 14.609 1 96.81 399 MET A N 1
ATOM 3124 C CA . MET A 1 399 ? 0.775 4.441 15.945 1 96.81 399 MET A CA 1
ATOM 3125 C C . MET A 1 399 ? 1.739 5.559 16.328 1 96.81 399 MET A C 1
ATOM 3127 O O . MET A 1 399 ? 1.362 6.496 17.031 1 96.81 399 MET A O 1
ATOM 3131 N N . ILE A 1 400 ? 2.961 5.488 15.836 1 98 400 ILE A N 1
ATOM 3132 C CA . ILE A 1 400 ? 3.902 6.582 16.047 1 98 400 ILE A CA 1
ATOM 3133 C C . ILE A 1 400 ? 3.363 7.855 15.391 1 98 400 ILE A C 1
ATOM 3135 O O . ILE A 1 400 ? 3.385 8.93 16 1 98 400 ILE A O 1
ATOM 3139 N N . SER A 1 401 ? 2.893 7.719 14.172 1 98.62 401 SER A N 1
ATOM 3140 C CA . SER A 1 401 ? 2.303 8.836 13.445 1 98.62 401 SER A CA 1
ATOM 3141 C C . SER A 1 401 ? 1.055 9.359 14.148 1 98.62 401 SER A C 1
ATOM 3143 O O . SER A 1 401 ? 0.853 10.57 14.25 1 98.62 401 SER A O 1
ATOM 3145 N N . ASN A 1 402 ? 0.239 8.438 14.641 1 98.44 402 ASN A N 1
ATOM 3146 C CA . ASN A 1 402 ? -0.984 8.805 15.344 1 98.44 402 ASN A CA 1
ATOM 3147 C C . ASN A 1 402 ? -0.682 9.523 16.656 1 98.44 402 ASN A C 1
ATOM 3149 O O . ASN A 1 402 ? -1.44 10.398 17.078 1 98.44 402 ASN A O 1
ATOM 3153 N N . ALA A 1 403 ? 0.378 9.188 17.281 1 98.56 403 ALA A N 1
ATOM 3154 C CA . ALA A 1 403 ? 0.791 9.883 18.484 1 98.56 403 ALA A CA 1
ATOM 3155 C C . ALA A 1 403 ? 1.036 11.367 18.219 1 98.56 403 ALA A C 1
ATOM 3157 O O . ALA A 1 403 ? 0.758 12.219 19.062 1 98.56 403 ALA A O 1
ATOM 3158 N N . LEU A 1 404 ? 1.546 11.625 17.062 1 98.75 404 LEU A N 1
ATOM 3159 C CA . LEU A 1 404 ? 1.747 13.023 16.719 1 98.75 404 LEU A CA 1
ATOM 3160 C C . LEU A 1 404 ? 0.413 13.758 16.609 1 98.75 404 LEU A C 1
ATOM 3162 O O . LEU A 1 404 ? 0.307 14.922 17 1 98.75 404 LEU A O 1
ATOM 3166 N N . ILE A 1 405 ? -0.593 13.125 16.109 1 98.44 405 ILE A N 1
ATOM 3167 C CA . ILE A 1 405 ? -1.912 13.734 16 1 98.44 405 ILE A CA 1
ATOM 3168 C C . ILE A 1 405 ? -2.432 14.078 17.391 1 98.44 405 ILE A C 1
ATOM 3170 O O . ILE A 1 405 ? -3.035 15.133 17.594 1 98.44 405 ILE A O 1
ATOM 3174 N N . TRP A 1 406 ? -2.213 13.188 18.297 1 98.5 406 TRP A N 1
ATOM 3175 C CA . TRP A 1 406 ? -2.57 13.438 19.688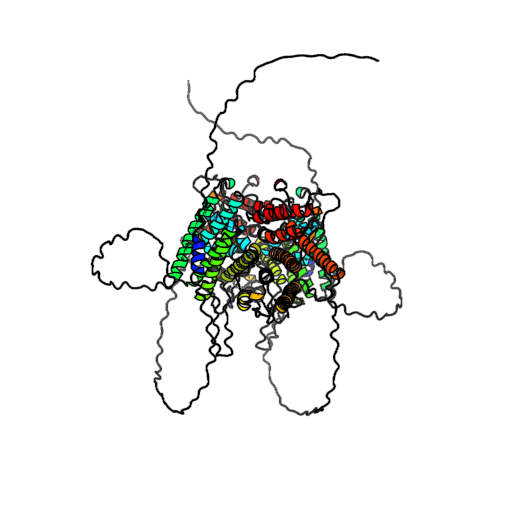 1 98.5 406 TRP A CA 1
ATOM 3176 C C . TRP A 1 406 ? -1.836 14.664 20.234 1 98.5 406 TRP A C 1
ATOM 3178 O O . TRP A 1 406 ? -2.447 15.539 20.844 1 98.5 406 TRP A O 1
ATOM 3188 N N . LEU A 1 407 ? -0.586 14.789 19.969 1 98.62 407 LEU A N 1
ATOM 3189 C CA . LEU A 1 407 ? 0.219 15.914 20.422 1 98.62 407 LEU A CA 1
ATOM 3190 C C . LEU A 1 407 ? -0.219 17.203 19.734 1 98.62 407 LEU A C 1
ATOM 3192 O O . LEU A 1 407 ? -0.297 18.25 20.375 1 98.62 407 LEU A O 1
ATOM 3196 N N . MET A 1 408 ? -0.455 17.109 18.469 1 98.56 408 MET A N 1
ATOM 3197 C CA . MET A 1 408 ? -0.935 18.266 17.719 1 98.56 408 MET A CA 1
ATOM 3198 C C . MET A 1 408 ? -2.262 18.766 18.281 1 98.56 408 MET A C 1
ATOM 3200 O O . MET A 1 408 ? -2.496 19.969 18.359 1 98.56 408 MET A O 1
ATOM 3204 N N . SER A 1 409 ? -3.123 17.812 18.672 1 98.19 409 SER A N 1
ATOM 3205 C CA . SER A 1 409 ? -4.402 18.172 19.266 1 98.19 409 SER A CA 1
ATOM 3206 C C . SER A 1 409 ? -4.199 18.922 20.578 1 98.19 409 SER A C 1
ATOM 3208 O O . SER A 1 409 ? -4.902 19.891 20.859 1 98.19 409 SER A O 1
ATOM 3210 N N . LYS A 1 410 ? -3.232 18.516 21.359 1 97.38 410 LYS A N 1
ATOM 3211 C CA . LYS A 1 410 ? -2.891 19.203 22.594 1 97.38 410 LYS A CA 1
ATOM 3212 C C . LYS A 1 410 ? -2.434 20.641 22.312 1 97.38 410 LYS A C 1
ATOM 3214 O O . LYS A 1 410 ? -2.836 21.578 23 1 97.38 410 LYS A O 1
ATOM 3219 N N . ILE A 1 411 ? -1.66 20.781 21.344 1 97 411 ILE A N 1
ATOM 3220 C CA . ILE A 1 411 ? -1.043 22.062 21.031 1 97 411 ILE A CA 1
ATOM 3221 C C . ILE A 1 411 ? -2.098 23.016 20.469 1 97 411 ILE A C 1
ATOM 3223 O O . ILE A 1 411 ? -2.133 24.188 20.844 1 97 411 ILE A O 1
ATOM 3227 N N . VAL A 1 412 ? -2.957 22.484 19.609 1 96.69 412 VAL A N 1
ATOM 3228 C CA . VAL A 1 412 ? -4.004 23.328 19.047 1 96.69 412 VAL A CA 1
ATOM 3229 C C . VAL A 1 412 ? -4.953 23.781 20.156 1 96.69 412 VAL A C 1
ATOM 3231 O O . VAL A 1 412 ? -5.43 24.922 20.156 1 96.69 412 VAL A O 1
ATOM 3234 N N . ASN A 1 413 ? -5.258 22.875 21.078 1 95.12 413 ASN A N 1
ATOM 3235 C CA . ASN A 1 413 ? -6.078 23.234 22.234 1 95.12 413 ASN A CA 1
ATOM 3236 C C . ASN A 1 413 ? -5.414 24.328 23.062 1 95.12 413 ASN A C 1
ATOM 3238 O O . ASN A 1 413 ? -6.086 25.234 23.562 1 95.12 413 ASN A O 1
ATOM 3242 N N . PHE A 1 414 ? -4.145 24.281 23.297 1 94.19 414 PHE A N 1
ATOM 3243 C CA . PHE A 1 414 ? -3.385 25.297 24 1 94.19 414 PHE A CA 1
ATOM 3244 C C . PHE A 1 414 ? -3.494 26.656 23.297 1 94.19 414 PHE A C 1
ATOM 3246 O O . PHE A 1 414 ? -3.732 27.672 23.938 1 94.19 414 PHE A O 1
ATOM 3253 N N . ILE A 1 415 ? -3.314 26.609 21.984 1 92.88 415 ILE A N 1
ATOM 3254 C CA . ILE A 1 415 ? -3.355 27.844 21.203 1 92.88 415 ILE A CA 1
ATOM 3255 C C . ILE A 1 415 ? -4.754 28.453 21.25 1 92.88 415 ILE A C 1
ATOM 3257 O O . ILE A 1 415 ? -4.906 29.672 21.344 1 92.88 415 ILE A O 1
ATOM 3261 N N . ALA A 1 416 ? -5.73 27.625 21.219 1 91.19 416 ALA A N 1
ATOM 3262 C CA . ALA A 1 416 ? -7.117 28.078 21.219 1 91.19 416 ALA A CA 1
ATOM 3263 C C . ALA A 1 416 ? -7.488 28.703 22.547 1 91.19 416 ALA A C 1
ATOM 3265 O O . ALA A 1 416 ? -8.375 29.562 22.625 1 91.19 416 ALA A O 1
ATOM 3266 N N . THR A 1 417 ? -6.914 28.281 23.594 1 83.31 417 THR A N 1
ATOM 3267 C CA . THR A 1 417 ? -7.211 28.812 24.922 1 83.31 417 THR A CA 1
ATOM 3268 C C . THR A 1 417 ? -6.75 30.25 25.031 1 83.31 417 THR A C 1
ATOM 3270 O O . THR A 1 417 ? -7.348 31.047 25.766 1 83.31 417 THR A O 1
ATOM 3273 N N . GLY A 1 418 ? -5.918 30.719 24.172 1 70.56 418 GLY A N 1
ATOM 3274 C CA . GLY A 1 418 ? -5.449 32.094 24.172 1 70.56 418 GLY A CA 1
ATOM 3275 C C . GLY A 1 418 ? -4.98 32.562 25.531 1 70.56 418 GLY A C 1
ATOM 3276 O O . GLY A 1 418 ? -4.383 31.797 26.297 1 70.56 418 GLY A O 1
ATOM 3277 N N . ASP A 1 419 ? -5.062 33.906 25.844 1 59.66 419 ASP A N 1
ATOM 3278 C CA . ASP A 1 419 ? -4.668 34.531 27.109 1 59.66 419 ASP A CA 1
ATOM 3279 C C . ASP A 1 419 ? -5.703 34.281 28.203 1 59.66 419 ASP A C 1
ATOM 3281 O O . ASP A 1 419 ? -5.48 34.625 29.359 1 59.66 419 ASP A O 1
ATOM 3285 N N . SER A 1 420 ? -6.848 33.75 27.844 1 55.12 420 SER A N 1
ATOM 3286 C CA . SER A 1 420 ? -7.891 33.562 28.844 1 55.12 420 SER A CA 1
ATOM 3287 C C . SER A 1 420 ? -7.688 32.25 29.609 1 55.12 420 SER A C 1
ATOM 3289 O O . SER A 1 420 ? -8.07 31.188 29.125 1 55.12 420 SER A O 1
ATOM 3291 N N . ILE A 1 421 ? -6.676 32.094 30.281 1 49 421 ILE A N 1
ATOM 3292 C CA . ILE A 1 421 ? -6.406 30.922 31.109 1 49 421 ILE A CA 1
ATOM 3293 C C . ILE A 1 421 ? -7.621 30.609 31.984 1 49 421 ILE A C 1
ATOM 3295 O O . ILE A 1 421 ? -7.613 29.641 32.75 1 49 421 ILE A O 1
ATOM 3299 N N . ASP A 1 422 ? -8.523 31.531 32.094 1 45.94 422 ASP A N 1
ATOM 3300 C CA . ASP A 1 422 ? -9.609 31.312 33.062 1 45.94 422 ASP A CA 1
ATOM 3301 C C . ASP A 1 422 ? -10.211 29.922 32.875 1 45.94 422 ASP A C 1
ATOM 3303 O O 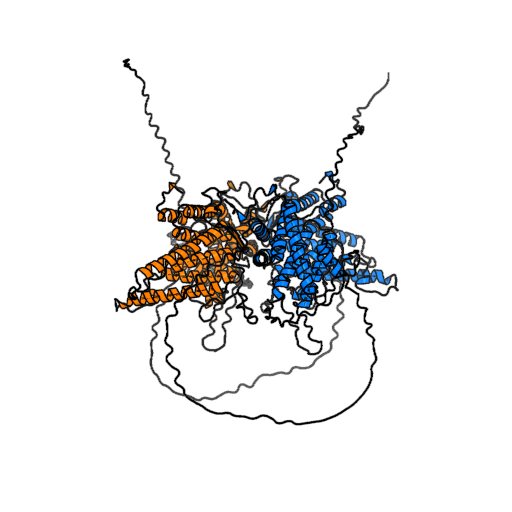. ASP A 1 422 ? -10.695 29.328 33.844 1 45.94 422 ASP A O 1
ATOM 3307 N N . ASN A 1 423 ? -10.383 29.516 31.781 1 41.84 423 ASN A N 1
ATOM 3308 C CA . ASN A 1 423 ? -11.102 28.25 31.641 1 41.84 423 ASN A CA 1
ATOM 3309 C C . ASN A 1 423 ? -10.242 27.062 32.062 1 41.84 423 ASN A C 1
ATOM 3311 O O . ASN A 1 423 ? -10.758 25.969 32.281 1 41.84 423 ASN A O 1
ATOM 3315 N N . VAL A 1 424 ? -8.969 27.047 31.859 1 43.69 424 VAL A N 1
ATOM 3316 C CA . VAL A 1 424 ? -8.172 25.875 32.25 1 43.69 424 VAL A CA 1
ATOM 3317 C C . VAL A 1 424 ? -7.801 25.953 33.719 1 43.69 424 VAL A C 1
ATOM 3319 O O . VAL A 1 424 ? -7.805 24.938 34.406 1 43.69 424 VAL A O 1
ATOM 3322 N N . TYR A 1 425 ? -7.383 27.219 34.375 1 38.34 425 TYR A N 1
ATOM 3323 C CA . TYR A 1 425 ? -7.168 27.453 35.781 1 38.34 425 TYR A CA 1
ATOM 3324 C C . TYR A 1 425 ? -8.141 28.484 36.312 1 38.34 425 TYR A C 1
ATOM 3326 O O . TYR A 1 425 ? -7.922 29.688 36.156 1 38.34 425 TYR A O 1
ATOM 3334 N N . PRO A 1 426 ? -9.359 28.078 36.719 1 38.19 426 PRO A N 1
ATOM 3335 C CA . PRO A 1 426 ? -10.312 29.047 37.281 1 38.19 426 PRO A CA 1
ATOM 3336 C C . PRO A 1 426 ? -9.688 29.922 38.344 1 38.19 426 PRO A C 1
ATOM 3338 O O . PRO A 1 426 ? -9.234 29.422 39.375 1 38.19 426 PRO A O 1
ATOM 3341 N N . GLN A 1 427 ? -8.844 30.875 38.094 1 38.5 427 GLN A N 1
ATOM 3342 C CA . GLN A 1 427 ? -8.367 31.75 39.156 1 38.5 427 GLN A CA 1
ATOM 3343 C C . GLN A 1 427 ? -9.492 32.625 39.688 1 38.5 427 GLN A C 1
ATOM 3345 O O . GLN A 1 427 ? -10.469 32.906 39 1 38.5 427 GLN A O 1
ATOM 3350 N N . ASP A 1 428 ? -9.477 32.875 41.031 1 37.91 428 ASP A N 1
ATOM 3351 C CA . ASP A 1 428 ? -10.32 33.812 41.75 1 37.91 428 ASP A CA 1
ATOM 3352 C C . ASP A 1 428 ? -10.266 35.188 41.094 1 37.91 428 ASP A C 1
ATOM 3354 O O . ASP A 1 428 ? -9.18 35.75 40.875 1 37.91 428 ASP A O 1
ATOM 3358 N N . ARG A 1 429 ? -11.195 35.812 40.531 1 43.81 429 ARG A N 1
ATOM 3359 C CA . ARG A 1 429 ? -11.469 37.125 39.906 1 43.81 429 ARG A CA 1
ATOM 3360 C C . ARG A 1 429 ? -10.867 38.25 40.719 1 43.81 429 ARG A C 1
ATOM 3362 O O . ARG A 1 429 ? -10.945 39.406 40.312 1 43.81 429 ARG A O 1
ATOM 3369 N N . GLY A 1 430 ? -10.711 38.219 42 1 38.09 430 GLY A N 1
ATOM 3370 C CA . GLY A 1 430 ? -10.391 39.406 42.75 1 38.09 430 GLY A CA 1
ATOM 3371 C C . GLY A 1 430 ? -9.023 39.969 42.406 1 38.09 430 GLY A C 1
ATOM 3372 O O . GLY A 1 430 ? -8.664 41.062 42.844 1 38.09 430 GLY A O 1
ATOM 3373 N N . SER A 1 431 ? -7.844 39.375 42.594 1 37.97 431 SER A N 1
ATOM 3374 C CA . SER A 1 431 ? -6.598 40.125 42.531 1 37.97 431 SER A CA 1
ATOM 3375 C C . SER A 1 431 ? -6.18 40.438 41.094 1 37.97 431 SER A C 1
ATOM 3377 O O . SER A 1 431 ? -5.98 39.5 40.312 1 37.97 431 SER A O 1
ATOM 3379 N N . PRO A 1 432 ? -6.379 41.688 40.625 1 39.97 432 PRO A N 1
ATOM 3380 C CA . PRO A 1 432 ? -6.18 42.188 39.281 1 39.97 432 PRO A CA 1
ATOM 3381 C C . PRO A 1 432 ? -4.852 41.75 38.656 1 39.97 432 PRO A C 1
ATOM 3383 O O . PRO A 1 432 ? -4.797 41.406 37.469 1 39.97 432 PRO A O 1
ATOM 3386 N N . THR A 1 433 ? -3.719 42.438 39.156 1 42 433 THR A N 1
ATOM 3387 C CA . THR A 1 433 ? -2.365 42.406 38.625 1 42 433 THR A CA 1
ATOM 3388 C C . THR A 1 433 ? -1.862 40.969 38.5 1 42 433 THR A C 1
ATOM 3390 O O . THR A 1 433 ? -0.924 40.688 37.75 1 42 433 THR A O 1
ATOM 3393 N N . ALA A 1 434 ? -1.909 40.219 39.531 1 43.16 434 ALA A N 1
ATOM 3394 C CA . ALA A 1 434 ? -1.374 38.906 39.844 1 43.16 434 ALA A CA 1
ATOM 3395 C C . ALA A 1 434 ? -1.87 37.875 38.844 1 43.16 434 ALA A C 1
ATOM 3397 O O . ALA A 1 434 ? -1.24 36.812 38.656 1 43.16 434 ALA A O 1
ATOM 3398 N N . VAL A 1 435 ? -2.93 38.125 38.219 1 42.56 435 VAL A N 1
ATOM 3399 C CA . VAL A 1 435 ? -3.713 37.219 37.375 1 42.56 435 VAL A CA 1
ATOM 3400 C C . VAL A 1 435 ? -3.1 37.125 35.969 1 42.56 435 VAL A C 1
ATOM 3402 O O . VAL A 1 435 ? -2.967 36.031 35.406 1 42.56 435 VAL A O 1
ATOM 3405 N N . PHE A 1 436 ? -2.768 38.344 35.562 1 43.78 436 PHE A N 1
ATOM 3406 C CA . PHE A 1 436 ? -2.197 38.344 34.219 1 43.78 436 PHE A CA 1
ATOM 3407 C C . PHE A 1 436 ? -0.858 37.625 34.188 1 43.78 436 PHE A C 1
ATOM 3409 O O . PHE A 1 436 ? -0.583 36.875 33.25 1 43.78 436 PHE A O 1
ATOM 3416 N N . GLY A 1 437 ? 0.077 38 35.156 1 46.44 437 GLY A N 1
ATOM 3417 C CA . GLY A 1 437 ? 1.422 37.469 35.281 1 46.44 437 GLY A CA 1
ATOM 3418 C C . GLY A 1 437 ? 1.444 35.969 35.469 1 46.44 437 GLY A C 1
ATOM 3419 O O . GLY A 1 437 ? 2.289 35.281 34.906 1 46.44 437 GLY A O 1
ATOM 3420 N N . ILE A 1 438 ? 0.667 35.5 36.406 1 51.09 438 ILE A N 1
ATOM 3421 C CA . ILE A 1 438 ? 0.575 34.094 36.781 1 51.09 438 ILE A CA 1
ATOM 3422 C C . ILE A 1 438 ? 0.043 33.312 35.594 1 51.09 438 ILE A C 1
ATOM 3424 O O . ILE A 1 438 ? 0.52 32.188 35.312 1 51.09 438 ILE A O 1
ATOM 3428 N N . ASN A 1 439 ? -0.764 34.125 34.75 1 61.25 439 ASN A N 1
ATOM 3429 C CA . ASN A 1 439 ? -1.395 33.5 33.594 1 61.25 439 ASN A CA 1
ATOM 3430 C C . ASN A 1 439 ? -0.398 33.281 32.469 1 61.25 439 ASN A C 1
ATOM 3432 O O . ASN A 1 439 ? -0.354 32.188 31.875 1 61.25 439 ASN A O 1
ATOM 3436 N N . GLN A 1 440 ? 0.548 34.25 32.531 1 67.25 440 GLN A N 1
ATOM 3437 C CA . GLN A 1 440 ? 1.544 34.156 31.469 1 67.25 440 GLN A CA 1
ATOM 3438 C C . GLN A 1 440 ? 2.602 33.125 31.812 1 67.25 440 GLN A C 1
ATOM 3440 O O . GLN A 1 440 ? 3.07 32.375 30.938 1 67.25 440 GLN A O 1
ATOM 3445 N N . MET A 1 441 ? 2.939 33.156 33.125 1 73.88 441 MET A N 1
ATOM 3446 C CA . MET A 1 441 ? 3.926 32.156 33.531 1 73.88 441 MET A CA 1
ATOM 3447 C C . MET A 1 441 ? 3.373 30.75 33.406 1 73.88 441 MET A C 1
ATOM 3449 O O . MET A 1 441 ? 4.09 29.844 33 1 73.88 441 MET A O 1
ATOM 3453 N N . THR A 1 442 ? 2.139 30.672 33.719 1 81.19 442 THR A N 1
ATOM 3454 C CA . THR A 1 442 ? 1.502 29.359 33.594 1 81.19 442 THR A CA 1
ATOM 3455 C C . THR A 1 442 ? 1.402 28.953 32.125 1 81.19 442 THR A C 1
ATOM 3457 O O . THR A 1 442 ? 1.604 27.781 31.797 1 81.19 442 THR A O 1
ATOM 3460 N N . LEU A 1 443 ? 1.178 29.969 31.344 1 86 443 LEU A N 1
ATOM 3461 C CA . LEU A 1 443 ? 1.094 29.703 29.906 1 86 443 LEU A CA 1
ATOM 3462 C C . LEU A 1 443 ? 2.459 29.312 29.344 1 86 443 L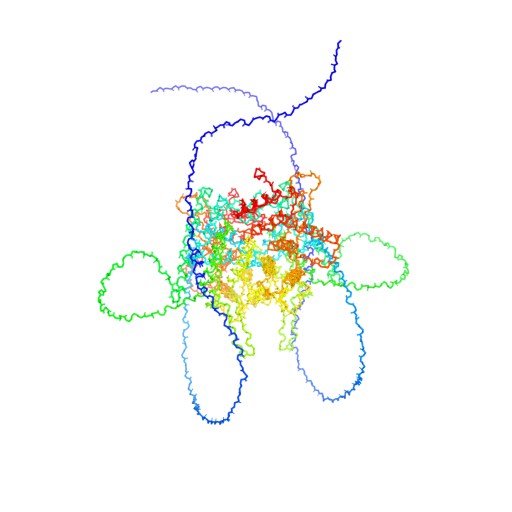EU A C 1
ATOM 3464 O O . LEU A 1 443 ? 2.559 28.422 28.5 1 86 443 LEU A O 1
ATOM 3468 N N . LEU A 1 444 ? 3.414 30 29.812 1 89.12 444 LEU A N 1
ATOM 3469 C CA . LEU A 1 444 ? 4.77 29.703 29.359 1 89.12 444 LEU A CA 1
ATOM 3470 C C . LEU A 1 444 ? 5.207 28.328 29.828 1 89.12 444 LEU A C 1
ATOM 3472 O O . LEU A 1 444 ? 5.887 27.594 29.109 1 89.12 444 LEU A O 1
ATOM 3476 N N . GLU A 1 445 ? 4.855 27.984 31.031 1 90.94 445 GLU A N 1
ATOM 3477 C CA . GLU A 1 445 ? 5.16 26.656 31.562 1 90.94 445 GLU A CA 1
ATOM 3478 C C . GLU A 1 445 ? 4.477 25.562 30.734 1 90.94 445 GLU A C 1
ATOM 3480 O O . GLU A 1 445 ? 5.086 24.547 30.422 1 90.94 445 GLU A O 1
ATOM 3485 N N . ARG A 1 446 ? 3.238 25.797 30.469 1 92.38 446 ARG A N 1
ATOM 3486 C CA . ARG A 1 446 ? 2.516 24.828 29.641 1 92.38 446 ARG A CA 1
ATOM 3487 C C . ARG A 1 446 ? 3.139 24.703 28.25 1 92.38 446 ARG A C 1
ATOM 3489 O O . ARG A 1 446 ? 3.219 23.609 27.703 1 92.38 446 ARG A O 1
ATOM 3496 N N . TRP A 1 447 ? 3.518 25.812 27.719 1 94.19 447 TRP A N 1
ATOM 3497 C CA . TRP A 1 447 ? 4.207 25.797 26.438 1 94.19 447 TRP A CA 1
ATOM 3498 C C . TRP A 1 447 ? 5.457 24.922 26.484 1 94.19 447 TRP A C 1
ATOM 3500 O O . TRP A 1 447 ? 5.688 24.109 25.594 1 94.19 447 TRP A O 1
ATOM 3510 N N . HIS A 1 448 ? 6.234 25.109 27.547 1 95.19 448 HIS A N 1
ATOM 3511 C CA . HIS A 1 448 ? 7.457 24.344 27.703 1 95.19 448 HIS A CA 1
ATOM 3512 C C . HIS A 1 448 ? 7.145 22.859 27.859 1 95.19 448 HIS A C 1
ATOM 3514 O O . HIS A 1 448 ? 7.891 22 27.375 1 95.19 448 HIS A O 1
ATOM 3520 N N . GLU A 1 449 ? 6.078 22.578 28.5 1 96.19 449 GLU A N 1
ATOM 3521 C CA . GLU A 1 449 ? 5.66 21.188 28.656 1 96.19 449 GLU A CA 1
ATOM 3522 C C . GLU A 1 449 ? 5.32 20.547 27.312 1 96.19 449 GLU A C 1
ATOM 3524 O O . GLU A 1 449 ? 5.754 19.438 27.016 1 96.19 449 GLU A O 1
ATOM 3529 N N . LEU A 1 450 ? 4.547 21.266 26.531 1 97.19 450 LEU A N 1
ATOM 3530 C CA . LEU A 1 450 ? 4.145 20.766 25.234 1 97.19 450 LEU A CA 1
ATOM 3531 C C . LEU A 1 450 ? 5.352 20.609 24.312 1 97.19 450 LEU A C 1
ATOM 3533 O O . LEU A 1 450 ? 5.461 19.625 23.578 1 97.19 450 LEU A O 1
ATOM 3537 N N . ALA A 1 451 ? 6.25 21.594 24.391 1 97.56 451 ALA A N 1
ATOM 3538 C CA . ALA A 1 451 ? 7.477 21.516 23.609 1 97.56 451 ALA A CA 1
ATOM 3539 C C . ALA A 1 451 ? 8.305 20.297 23.984 1 97.56 451 ALA A C 1
ATOM 3541 O O . ALA A 1 451 ? 8.883 19.641 23.125 1 97.56 451 ALA A O 1
ATOM 3542 N N . ASN A 1 452 ? 8.367 20.109 25.25 1 97.62 452 ASN A N 1
ATOM 3543 C CA . ASN A 1 452 ? 9.117 18.953 25.734 1 97.62 452 ASN A CA 1
ATOM 3544 C C . ASN A 1 452 ? 8.469 17.641 25.281 1 97.62 452 ASN A C 1
ATOM 3546 O O . ASN A 1 452 ? 9.172 16.703 24.922 1 97.62 452 ASN A O 1
ATOM 3550 N N . GLU A 1 453 ? 7.145 17.516 25.375 1 98 453 GLU A N 1
ATOM 3551 C CA . GLU A 1 453 ? 6.438 16.328 24.906 1 98 453 GLU A CA 1
ATOM 3552 C C . GLU A 1 453 ? 6.734 16.062 23.438 1 98 453 GLU A C 1
ATOM 3554 O O . GLU A 1 453 ? 6.953 14.906 23.047 1 98 453 GLU A O 1
ATOM 3559 N N . LEU A 1 454 ? 6.691 17.078 22.641 1 98.44 454 LEU A N 1
ATOM 3560 C CA . LEU A 1 454 ? 6.98 16.938 21.219 1 98.44 454 LEU A CA 1
ATOM 3561 C C . LEU A 1 454 ? 8.414 16.484 20.984 1 98.44 454 LEU A C 1
ATOM 3563 O O . LEU A 1 454 ? 8.68 15.656 20.125 1 98.44 454 LEU A O 1
ATOM 3567 N N . ASP A 1 455 ? 9.344 17.047 21.797 1 97.88 455 ASP A N 1
ATOM 3568 C CA . ASP A 1 455 ? 10.758 16.688 21.672 1 97.88 455 ASP A CA 1
ATOM 3569 C C . ASP A 1 455 ? 10.992 15.219 22.047 1 97.88 455 ASP A C 1
ATOM 3571 O O . ASP A 1 455 ? 11.773 14.531 21.391 1 97.88 455 ASP A O 1
ATOM 3575 N N . VAL A 1 456 ? 10.344 14.797 23.062 1 97.31 456 VAL A N 1
ATOM 3576 C CA . VAL A 1 456 ? 10.469 13.414 23.5 1 97.31 456 VAL A CA 1
ATOM 3577 C C . VAL A 1 456 ? 9.977 12.477 22.391 1 97.31 456 VAL A C 1
ATOM 3579 O O . VAL A 1 456 ? 10.609 11.461 22.109 1 97.31 456 VAL A O 1
ATOM 3582 N N . TRP A 1 457 ? 8.844 12.797 21.812 1 98 457 TRP A N 1
ATOM 3583 C CA . TRP A 1 457 ? 8.328 12.016 20.703 1 98 457 TRP A CA 1
ATOM 3584 C C . TRP A 1 457 ? 9.328 11.984 19.547 1 98 457 TRP A C 1
ATOM 3586 O O . TRP A 1 457 ? 9.617 10.914 19 1 98 457 TRP A O 1
ATOM 3596 N N . TYR A 1 458 ? 9.859 13.094 19.188 1 98.12 458 TYR A N 1
ATOM 3597 C CA . TYR A 1 458 ? 10.773 13.211 18.062 1 98.12 458 TYR A CA 1
ATOM 3598 C C . TYR A 1 458 ? 12.047 12.414 18.297 1 98.12 458 TYR A C 1
ATOM 3600 O O . TYR A 1 458 ? 12.531 11.719 17.391 1 98.12 458 TYR A O 1
ATOM 3608 N N . GLN A 1 459 ? 12.578 12.523 19.469 1 96.44 459 GLN A N 1
ATOM 3609 C CA . GLN A 1 459 ? 13.828 11.852 19.812 1 96.44 459 GLN A CA 1
ATOM 3610 C C . GLN A 1 459 ? 13.633 10.336 19.844 1 96.44 459 GLN A C 1
ATOM 3612 O O . GLN A 1 459 ? 14.602 9.578 19.734 1 96.44 459 GLN A O 1
ATOM 3617 N N . GLY A 1 460 ? 12.367 9.922 19.969 1 95.5 460 GLY A N 1
ATOM 3618 C CA . GLY A 1 460 ? 12.062 8.5 20.047 1 95.5 460 GLY A CA 1
ATOM 3619 C C . GLY A 1 460 ? 11.734 7.887 18.703 1 95.5 460 GLY A C 1
ATOM 3620 O O . GLY A 1 460 ? 11.383 6.711 18.609 1 95.5 460 GLY A O 1
ATOM 3621 N N . LEU A 1 461 ? 11.914 8.555 17.594 1 97.06 461 LEU A N 1
ATOM 3622 C CA . LEU A 1 461 ? 11.523 8.086 16.266 1 97.06 461 LEU A CA 1
ATOM 3623 C C . LEU A 1 461 ? 12.523 7.07 15.734 1 97.06 461 LEU A C 1
ATOM 3625 O O . LEU A 1 461 ? 13.734 7.223 15.93 1 97.06 461 LEU A O 1
ATOM 3629 N N . PRO A 1 462 ? 12.078 5.996 15.125 1 95 462 PRO A N 1
ATOM 3630 C CA . PRO A 1 462 ? 12.969 5.098 14.391 1 95 462 PRO A CA 1
ATOM 3631 C C . PRO A 1 462 ? 13.438 5.691 13.062 1 95 462 PRO A C 1
ATOM 3633 O O . PRO A 1 462 ? 12.953 6.742 12.648 1 95 462 PRO A O 1
ATOM 3636 N N . ASP A 1 463 ? 14.289 4.969 12.312 1 94 463 ASP A N 1
ATOM 3637 C CA . ASP A 1 463 ? 14.891 5.445 11.078 1 94 463 ASP A CA 1
ATOM 3638 C C . ASP A 1 463 ? 13.867 5.492 9.945 1 94 463 ASP A C 1
ATOM 3640 O O . ASP A 1 463 ? 14.094 6.129 8.914 1 94 463 ASP A O 1
ATOM 3644 N N . THR A 1 464 ? 12.781 4.848 10.18 1 95.88 464 THR A N 1
ATOM 3645 C CA . THR A 1 464 ? 11.75 4.836 9.156 1 95.88 464 THR A CA 1
ATOM 3646 C C . THR A 1 464 ? 11.18 6.238 8.938 1 95.88 464 THR A C 1
ATOM 3648 O O . THR A 1 464 ? 10.516 6.496 7.934 1 95.88 464 THR A O 1
ATOM 3651 N N . PHE A 1 465 ? 11.484 7.16 9.828 1 97.88 465 PHE A N 1
ATOM 3652 C CA . PHE A 1 465 ? 10.977 8.523 9.727 1 97.88 465 PHE A CA 1
ATOM 3653 C C . PHE A 1 465 ? 12.047 9.453 9.164 1 97.88 465 PHE A C 1
ATOM 3655 O O . PHE A 1 465 ? 11.906 10.68 9.227 1 97.88 465 PHE A O 1
ATOM 3662 N N . LYS A 1 466 ? 13.07 8.875 8.57 1 96.88 466 LYS A N 1
ATOM 3663 C CA . LYS A 1 466 ? 14.102 9.648 7.887 1 96.88 466 LYS A CA 1
ATOM 3664 C C . LYS A 1 466 ? 13.914 9.594 6.371 1 96.88 466 LYS A C 1
ATOM 3666 O O . LYS A 1 466 ? 13.461 8.578 5.84 1 96.88 466 LYS A O 1
ATOM 3671 N N . PRO A 1 467 ? 14.25 10.711 5.723 1 97.75 467 PRO A N 1
ATOM 3672 C CA . PRO A 1 467 ? 14.141 10.688 4.262 1 97.75 467 PRO A CA 1
ATOM 3673 C C . PRO A 1 467 ? 15.172 9.766 3.604 1 97.75 467 PRO A C 1
ATOM 3675 O O . PRO A 1 467 ? 16.297 9.656 4.09 1 97.75 467 PRO A O 1
ATOM 3678 N N . CYS A 1 468 ? 14.852 9.172 2.525 1 98.12 468 CYS A N 1
ATOM 3679 C CA . CYS A 1 468 ? 15.75 8.312 1.765 1 98.12 468 CYS A CA 1
ATOM 3680 C C . CYS A 1 468 ? 16.578 9.125 0.776 1 98.12 468 CYS A C 1
ATOM 3682 O O . CYS A 1 468 ? 17.719 8.766 0.468 1 98.12 468 CYS A O 1
ATOM 3684 N N . ALA A 1 469 ? 15.969 10.188 0.302 1 98.38 469 ALA A N 1
ATOM 3685 C CA . ALA A 1 469 ? 16.656 11.016 -0.682 1 98.38 469 ALA A CA 1
ATOM 3686 C C . ALA A 1 469 ? 16.344 12.492 -0.477 1 98.38 469 ALA A C 1
ATOM 3688 O O . ALA A 1 469 ? 15.242 12.844 -0.037 1 98.38 469 ALA A O 1
ATOM 3689 N N . ARG A 1 470 ? 17.25 13.328 -0.709 1 97.81 470 ARG A N 1
ATOM 3690 C CA . ARG A 1 470 ? 17.156 14.789 -0.689 1 97.81 470 ARG A CA 1
ATOM 3691 C C . ARG A 1 470 ? 17.969 15.406 -1.828 1 97.81 470 ARG A C 1
ATOM 3693 O O . ARG A 1 470 ? 19.203 15.406 -1.791 1 97.81 470 ARG A O 1
ATOM 3700 N N . LEU A 1 471 ? 17.297 15.836 -2.84 1 97.38 471 LEU A N 1
ATOM 3701 C CA . LEU A 1 471 ? 17.969 16.547 -3.916 1 97.38 471 LEU A CA 1
ATOM 3702 C C . LEU A 1 471 ? 18.078 18.031 -3.596 1 97.38 471 LEU A C 1
ATOM 3704 O O . LEU A 1 471 ? 17.078 18.703 -3.354 1 97.38 471 LEU A O 1
ATOM 3708 N N . SER A 1 472 ? 19.203 18.531 -3.643 1 95.69 472 SER A N 1
ATOM 3709 C CA . SER A 1 472 ? 19.453 19.922 -3.289 1 95.69 472 SER A CA 1
ATOM 3710 C C . SER A 1 472 ? 18.891 20.875 -4.34 1 95.69 472 SER A C 1
ATOM 3712 O O . SER A 1 472 ? 18.594 20.453 -5.465 1 95.69 472 SER A O 1
ATOM 3714 N N . ILE A 1 473 ? 18.797 22.062 -3.938 1 95.81 473 ILE A N 1
ATOM 3715 C CA . ILE A 1 473 ? 18.344 23.125 -4.824 1 95.81 473 ILE A CA 1
ATOM 3716 C C . ILE A 1 473 ? 19.281 23.234 -6.027 1 95.81 473 ILE A C 1
ATOM 3718 O O . ILE A 1 473 ? 20.484 23 -5.898 1 95.81 473 ILE A O 1
ATOM 3722 N N . VAL A 1 474 ? 18.719 23.578 -7.137 1 94.38 474 VAL A N 1
ATOM 3723 C CA . VAL A 1 474 ? 19.5 23.719 -8.352 1 94.38 474 VAL A CA 1
ATOM 3724 C C . VAL A 1 474 ? 19.844 25.188 -8.57 1 94.38 474 VAL A C 1
ATOM 3726 O O . VAL A 1 474 ? 18.969 26.016 -8.82 1 94.38 474 VAL A O 1
ATOM 3729 N N . THR A 1 475 ? 21.109 25.516 -8.555 1 91.81 475 THR A N 1
ATOM 3730 C CA . THR A 1 475 ? 21.516 26.922 -8.648 1 91.81 475 THR A CA 1
ATOM 3731 C C . THR A 1 475 ? 22.438 27.125 -9.836 1 91.81 475 THR A C 1
ATOM 3733 O O . THR A 1 475 ? 22.984 28.219 -10.023 1 91.81 475 THR A O 1
ATOM 3736 N N . ASP A 1 476 ? 22.609 26.125 -10.695 1 91.19 476 ASP A N 1
ATOM 3737 C CA . ASP A 1 476 ? 23.609 26.219 -11.758 1 91.19 476 ASP A CA 1
ATOM 3738 C C . ASP A 1 476 ? 23.031 26.844 -13.016 1 91.19 476 ASP A C 1
ATOM 3740 O O . ASP A 1 476 ? 23.688 26.875 -14.062 1 91.19 476 ASP A O 1
ATOM 3744 N N . GLY A 1 477 ? 21.875 27.266 -13.047 1 89.94 477 GLY A N 1
ATOM 3745 C CA . GLY A 1 477 ? 21.266 27.938 -14.18 1 89.94 477 GLY A CA 1
ATOM 3746 C C . GLY A 1 477 ? 20.656 26.984 -15.195 1 89.94 477 GLY A C 1
ATOM 3747 O O . GLY A 1 477 ? 20.156 27.406 -16.234 1 89.94 477 GLY A O 1
ATOM 3748 N N . SER A 1 478 ? 20.641 25.75 -14.82 1 90.06 478 SER A N 1
ATOM 3749 C CA . SER A 1 478 ? 20.141 24.75 -15.75 1 90.06 478 SER A CA 1
ATOM 3750 C C . SER A 1 478 ? 18.609 24.781 -15.828 1 90.06 478 SER A C 1
ATOM 3752 O O . SER A 1 478 ? 18.016 24.312 -16.797 1 90.06 478 SER A O 1
ATOM 3754 N N . LEU A 1 479 ? 18 25.422 -14.805 1 92.56 479 LEU A N 1
ATOM 3755 C CA . LEU A 1 479 ? 16.547 25.516 -14.758 1 92.56 479 LEU A CA 1
ATOM 3756 C C . LEU A 1 479 ? 16.094 26.969 -14.82 1 92.56 479 LEU A C 1
ATOM 3758 O O . LEU A 1 479 ? 16.844 27.875 -14.453 1 92.56 479 LEU A O 1
ATOM 3762 N N . PRO A 1 480 ? 14.898 27.109 -15.336 1 91.56 480 PRO A N 1
ATOM 3763 C CA . PRO A 1 480 ? 14.336 28.469 -15.297 1 91.56 480 PRO A CA 1
ATOM 3764 C C . PRO A 1 480 ? 14.258 29.031 -13.875 1 91.56 480 PRO A C 1
ATOM 3766 O O . PRO A 1 480 ? 14.07 28.266 -12.922 1 91.56 480 PRO A O 1
ATOM 3769 N N . LYS A 1 481 ? 14.328 30.281 -13.82 1 87.56 481 LYS A N 1
ATOM 3770 C CA . LYS A 1 481 ? 14.359 30.969 -12.531 1 87.56 481 LYS A CA 1
ATOM 3771 C C . LYS A 1 481 ? 13.078 30.719 -11.742 1 87.56 481 LYS A C 1
ATOM 3773 O O . LYS A 1 481 ? 13.094 30.719 -10.508 1 87.56 481 LYS A O 1
ATOM 3778 N N . ASP A 1 482 ? 12.047 30.453 -12.406 1 88.5 482 ASP A N 1
ATOM 3779 C CA . ASP A 1 482 ? 10.766 30.297 -11.727 1 88.5 482 ASP A CA 1
ATOM 3780 C C . ASP A 1 482 ? 10.516 28.844 -11.352 1 88.5 482 ASP A C 1
ATOM 3782 O O . ASP A 1 482 ? 9.461 28.5 -10.805 1 88.5 482 ASP A O 1
ATOM 3786 N N . SER A 1 483 ? 11.539 28.062 -11.578 1 93.62 483 SER A N 1
ATOM 3787 C CA . SER A 1 483 ? 11.398 26.656 -11.195 1 93.62 483 SER A CA 1
ATOM 3788 C C . SER A 1 483 ? 11.406 26.484 -9.68 1 93.62 483 SER A C 1
ATOM 3790 O O . SER A 1 483 ? 12.234 27.094 -8.992 1 93.62 483 SER A O 1
ATOM 3792 N N . PRO A 1 484 ? 10.453 25.672 -9.18 1 95.94 484 PRO A N 1
ATOM 3793 C CA . PRO A 1 484 ? 10.445 25.422 -7.734 1 95.94 484 PRO A CA 1
ATOM 3794 C C . PRO A 1 484 ? 11.766 24.844 -7.227 1 95.94 484 PRO A C 1
ATOM 3796 O O . PRO A 1 484 ? 12.133 25.062 -6.066 1 95.94 484 PRO A O 1
ATOM 3799 N N . ARG A 1 485 ? 12.562 24.25 -8.133 1 96 485 ARG A N 1
ATOM 3800 C CA . ARG A 1 485 ? 13.789 23.578 -7.746 1 96 485 ARG A CA 1
ATOM 3801 C C . ARG A 1 485 ? 14.922 24.578 -7.531 1 96 485 ARG A C 1
ATOM 3803 O O . ARG A 1 485 ? 15.961 24.234 -6.961 1 96 485 ARG A O 1
ATOM 3810 N N . THR A 1 486 ? 14.703 25.766 -7.898 1 95.62 486 THR A N 1
ATOM 3811 C CA . THR A 1 486 ? 15.703 26.797 -7.648 1 95.62 486 THR A CA 1
ATOM 3812 C C . THR A 1 486 ? 15.555 27.359 -6.238 1 95.62 486 THR A C 1
ATOM 3814 O O . THR A 1 486 ? 16.453 28.062 -5.746 1 95.62 486 THR A O 1
ATOM 3817 N N . VAL A 1 487 ? 14.422 27.047 -5.578 1 95.12 487 VAL A N 1
ATOM 3818 C CA . VAL A 1 487 ? 14.148 27.656 -4.289 1 95.12 487 VAL A CA 1
ATOM 3819 C C . VAL A 1 487 ? 14.102 26.594 -3.199 1 95.12 487 VAL A C 1
ATOM 3821 O O . VAL A 1 487 ? 14.516 26.844 -2.064 1 95.12 487 VAL A O 1
ATOM 3824 N N . PHE A 1 488 ? 13.555 25.422 -3.535 1 97.75 488 PHE A N 1
ATOM 3825 C CA . PHE A 1 488 ? 13.352 24.391 -2.529 1 97.75 488 PHE A CA 1
ATOM 3826 C C . PHE A 1 488 ? 14.008 23.078 -2.969 1 97.75 488 PHE A C 1
ATOM 3828 O O . PHE A 1 488 ? 14.141 22.812 -4.164 1 97.75 488 PHE A O 1
ATOM 3835 N N . PRO A 1 489 ? 14.445 22.203 -1.994 1 97.56 489 PRO A N 1
ATOM 3836 C CA . PRO A 1 489 ? 14.859 20.828 -2.328 1 97.56 489 PRO A CA 1
ATOM 3837 C C . PRO A 1 489 ? 13.672 19.906 -2.6 1 97.56 489 PRO A C 1
ATOM 3839 O O . PRO A 1 489 ? 12.516 20.312 -2.432 1 97.56 489 PRO A O 1
ATOM 3842 N N . GLU A 1 490 ? 13.984 18.781 -3.129 1 98.38 490 GLU A N 1
ATOM 3843 C CA . GLU A 1 490 ? 13.023 17.688 -3.152 1 98.38 490 GLU A CA 1
ATOM 3844 C C . GLU A 1 490 ? 13.406 16.609 -2.146 1 98.38 490 GLU A C 1
ATOM 3846 O O . GLU A 1 490 ? 14.555 16.172 -2.092 1 98.38 490 GLU A O 1
ATOM 3851 N N . ILE A 1 491 ? 12.492 16.25 -1.363 1 98.62 491 ILE A N 1
ATOM 3852 C CA . ILE A 1 491 ? 12.734 15.281 -0.308 1 98.62 491 ILE A CA 1
ATOM 3853 C C . ILE A 1 491 ? 11.805 14.078 -0.489 1 98.62 491 ILE A C 1
ATOM 3855 O O . ILE A 1 491 ? 10.602 14.25 -0.709 1 98.62 491 ILE A O 1
ATOM 3859 N N . TRP A 1 492 ? 12.375 12.836 -0.377 1 98.5 492 TRP A N 1
ATOM 3860 C CA . TRP A 1 492 ? 11.578 11.633 -0.588 1 98.5 492 TRP A CA 1
ATOM 3861 C C . TRP A 1 492 ? 11.688 10.688 0.605 1 98.5 492 TRP A C 1
ATOM 3863 O O . TRP A 1 492 ? 12.789 10.43 1.095 1 98.5 492 TRP A O 1
ATOM 3873 N N . TYR A 1 493 ? 10.523 10.289 1.118 1 98.44 493 TYR A N 1
ATOM 3874 C CA . TYR A 1 493 ? 10.383 9.227 2.105 1 98.44 493 TYR A CA 1
ATOM 3875 C C . TYR A 1 493 ? 9.828 7.957 1.467 1 98.44 493 TYR A C 1
ATOM 3877 O O . TYR A 1 493 ? 8.836 8.008 0.74 1 98.44 493 TYR A O 1
ATOM 3885 N N . SER A 1 494 ? 10.414 6.805 1.722 1 97.75 494 SER A N 1
ATOM 3886 C CA . SER A 1 494 ? 9.961 5.551 1.13 1 97.75 494 SER A CA 1
ATOM 3887 C C . SER A 1 494 ? 8.617 5.117 1.71 1 97.75 494 SER A C 1
ATOM 3889 O O . SER A 1 494 ? 7.875 4.363 1.078 1 97.75 494 SER A O 1
ATOM 3891 N N . ILE A 1 495 ? 8.344 5.531 2.93 1 97.88 495 ILE A N 1
ATOM 3892 C CA . ILE A 1 495 ? 7.055 5.266 3.568 1 97.88 495 ILE A CA 1
ATOM 3893 C C . ILE A 1 495 ? 6.211 6.535 3.576 1 97.88 495 ILE A C 1
ATOM 3895 O O . ILE A 1 495 ? 6.465 7.453 4.363 1 97.88 495 ILE A O 1
ATOM 3899 N N . PRO A 1 496 ? 5.152 6.578 2.781 1 97.75 496 PRO A N 1
ATOM 3900 C CA . PRO A 1 496 ? 4.363 7.809 2.654 1 97.75 496 PRO A CA 1
ATOM 3901 C C . PRO A 1 496 ? 3.848 8.32 3.998 1 97.75 496 PRO A C 1
ATOM 3903 O O . PRO A 1 496 ? 3.906 9.523 4.27 1 97.75 496 PRO A O 1
ATOM 3906 N N . MET A 1 497 ? 3.385 7.445 4.801 1 97.94 497 MET A N 1
ATOM 3907 C CA . MET A 1 497 ? 2.887 7.824 6.121 1 97.94 497 MET A CA 1
ATOM 3908 C C . MET A 1 497 ? 3.961 8.555 6.918 1 97.94 497 MET A C 1
ATOM 3910 O O . MET A 1 497 ? 3.676 9.555 7.582 1 97.94 497 MET A O 1
ATOM 3914 N N . CYS A 1 498 ? 5.168 8.109 6.875 1 98.56 498 CYS A N 1
ATOM 3915 C CA . CYS A 1 498 ? 6.254 8.719 7.629 1 98.56 498 CYS A CA 1
ATOM 3916 C C . CYS A 1 498 ? 6.605 10.094 7.074 1 98.56 498 CYS A C 1
ATOM 3918 O O . CYS A 1 498 ? 6.879 11.023 7.832 1 98.56 498 CYS A O 1
ATOM 3920 N N . GLY A 1 499 ? 6.598 10.195 5.746 1 98.56 499 GLY A N 1
ATOM 3921 C CA . GLY A 1 499 ? 6.801 11.508 5.148 1 98.56 499 GLY A CA 1
ATOM 3922 C C . GLY A 1 499 ? 5.746 12.516 5.562 1 98.56 499 GLY A C 1
ATOM 3923 O O . GLY A 1 499 ? 6.07 13.656 5.902 1 98.56 499 GLY A O 1
ATOM 3924 N N . SER A 1 500 ? 4.492 12.094 5.523 1 98.75 500 SER A N 1
ATOM 3925 C CA . SER A 1 500 ? 3.393 12.953 5.941 1 98.75 500 SER A CA 1
ATOM 3926 C C . SER A 1 500 ? 3.525 13.352 7.41 1 98.75 500 SER A C 1
ATOM 3928 O O . SER A 1 500 ? 3.254 14.5 7.773 1 98.75 500 SER A O 1
ATOM 3930 N N . THR A 1 501 ? 3.891 12.383 8.195 1 98.81 501 THR A N 1
ATOM 3931 C CA . THR A 1 501 ? 4.062 12.617 9.625 1 98.81 501 THR A CA 1
ATOM 3932 C C . THR A 1 501 ? 5.156 13.648 9.875 1 98.81 501 THR A C 1
ATOM 3934 O O . THR A 1 501 ? 4.98 14.562 10.68 1 98.81 501 THR A O 1
ATOM 3937 N N . MET A 1 502 ? 6.258 13.547 9.172 1 98.81 502 MET A N 1
ATOM 3938 C CA . MET A 1 502 ? 7.363 14.477 9.367 1 98.81 502 MET A CA 1
ATOM 3939 C C . MET A 1 502 ? 6.992 15.867 8.867 1 98.81 502 MET A C 1
ATOM 3941 O O . MET A 1 502 ? 7.422 16.875 9.438 1 98.81 502 MET A O 1
ATOM 3945 N N . GLN A 1 503 ? 6.242 15.891 7.816 1 98.75 503 GLN A N 1
ATOM 3946 C CA . GLN A 1 503 ? 5.742 17.188 7.383 1 98.75 503 GLN A CA 1
ATOM 3947 C C . GLN A 1 503 ? 4.852 17.812 8.453 1 98.75 503 GLN A C 1
ATOM 3949 O O . GLN A 1 503 ? 4.953 19.016 8.719 1 98.75 503 GLN A O 1
ATOM 3954 N N . SER A 1 504 ? 3.988 17.078 9.094 1 98.75 504 SER A N 1
ATOM 3955 C CA . SER A 1 504 ? 3.139 17.531 10.188 1 98.75 504 SER A CA 1
ATOM 3956 C C . SER A 1 504 ? 3.971 17.938 11.398 1 98.75 504 SER A C 1
ATOM 3958 O O . SER A 1 504 ? 3.605 18.875 12.117 1 98.75 504 SER A O 1
ATOM 3960 N N . TYR A 1 505 ? 5.043 17.234 11.609 1 98.81 505 TYR A N 1
ATOM 3961 C CA . TYR A 1 505 ? 5.953 17.625 12.688 1 98.81 505 TYR A CA 1
ATOM 3962 C C . TYR A 1 505 ? 6.492 19.031 12.477 1 98.81 505 TYR A C 1
ATOM 3964 O O . TYR A 1 505 ? 6.492 19.844 13.398 1 98.81 505 TYR A O 1
ATOM 3972 N N . HIS A 1 506 ? 6.988 19.312 11.266 1 98.75 506 HIS A N 1
ATOM 3973 C CA . HIS A 1 506 ? 7.512 20.625 10.953 1 98.75 506 HIS A CA 1
ATOM 3974 C C . HIS A 1 506 ? 6.434 21.703 11.102 1 98.75 506 HIS A C 1
ATOM 3976 O O . HIS A 1 506 ? 6.699 22.797 11.617 1 98.75 506 HIS A O 1
ATOM 3982 N N . PHE A 1 507 ? 5.262 21.344 10.672 1 98.56 507 PHE A N 1
ATOM 3983 C CA . PHE A 1 507 ? 4.09 22.188 10.859 1 98.56 507 PHE A CA 1
ATOM 3984 C C . PHE A 1 507 ? 3.865 22.484 12.344 1 98.56 507 PHE A C 1
ATOM 3986 O O . PHE A 1 507 ? 3.666 23.641 12.727 1 98.56 507 PHE A O 1
ATOM 3993 N N . THR A 1 508 ? 3.934 21.484 13.117 1 98.5 508 THR A N 1
ATOM 3994 C CA . THR A 1 508 ? 3.684 21.578 14.547 1 98.5 508 THR A CA 1
ATOM 3995 C C . THR A 1 508 ? 4.766 22.422 15.227 1 98.5 508 THR A C 1
ATOM 3997 O O . THR A 1 508 ? 4.473 23.203 16.141 1 98.5 508 THR A O 1
ATOM 4000 N N . ARG A 1 509 ? 5.965 22.297 14.789 1 98.31 509 ARG A N 1
ATOM 4001 C CA . ARG A 1 509 ? 7.074 23.094 15.32 1 98.31 509 ARG A CA 1
ATOM 4002 C C . ARG A 1 509 ? 6.863 24.578 15.062 1 98.31 509 ARG A C 1
ATOM 4004 O O . ARG A 1 509 ? 7.121 25.406 15.93 1 98.31 509 ARG A O 1
ATOM 4011 N N . ILE A 1 510 ? 6.438 24.875 13.914 1 98 510 ILE A N 1
ATOM 4012 C CA . ILE A 1 510 ? 6.164 26.266 13.57 1 98 510 ILE A CA 1
ATOM 4013 C C . ILE A 1 510 ? 5.07 26.812 14.492 1 98 510 ILE A C 1
ATOM 4015 O O . ILE A 1 510 ? 5.199 27.922 15.023 1 98 510 ILE A O 1
ATOM 4019 N N . LEU A 1 511 ? 4.008 26.016 14.711 1 97 511 LEU A N 1
ATOM 4020 C CA . LEU A 1 511 ? 2.914 26.438 15.57 1 97 511 LEU A CA 1
ATOM 4021 C C . LEU A 1 511 ? 3.412 26.719 16.984 1 97 511 LEU A C 1
ATOM 4023 O O . LEU A 1 511 ? 3.025 27.719 17.609 1 97 511 LEU A O 1
ATOM 4027 N N . LEU A 1 512 ? 4.254 25.875 17.484 1 96.31 512 LEU A N 1
ATOM 4028 C CA . LEU A 1 512 ? 4.785 26.047 18.828 1 96.31 512 LEU A CA 1
ATOM 4029 C C . LEU A 1 512 ? 5.664 27.297 18.906 1 96.31 512 LEU A C 1
ATOM 4031 O O . LEU A 1 512 ? 5.531 28.094 19.828 1 96.31 512 LEU A O 1
ATOM 4035 N N . LEU A 1 513 ? 6.508 27.469 17.953 1 95.06 513 LEU A N 1
ATOM 4036 C CA . LEU A 1 513 ? 7.465 28.562 17.953 1 95.06 513 LEU A CA 1
ATOM 4037 C C . LEU A 1 513 ? 6.75 29.906 17.828 1 95.06 513 LEU A C 1
ATOM 4039 O O . LEU A 1 513 ? 7.098 30.875 18.531 1 95.06 513 LEU A O 1
ATOM 4043 N N . THR A 1 514 ? 5.762 29.984 17 1 93.06 514 THR A N 1
ATOM 4044 C CA . THR A 1 514 ? 5.086 31.234 16.719 1 93.06 514 THR A CA 1
ATOM 4045 C C . THR A 1 514 ? 4.074 31.578 17.812 1 93.06 514 THR A C 1
ATOM 4047 O O . THR A 1 514 ? 3.58 32.688 17.891 1 93.06 514 THR A O 1
ATOM 4050 N N . ASN A 1 515 ? 3.764 30.609 18.656 1 91.19 515 ASN A N 1
ATOM 4051 C CA . ASN A 1 515 ? 2.809 30.859 19.719 1 91.19 515 ASN A CA 1
ATOM 4052 C C . ASN A 1 515 ? 3.471 30.75 21.094 1 91.19 515 ASN A C 1
ATOM 4054 O O . ASN A 1 515 ? 2.803 30.484 22.094 1 91.19 515 ASN A O 1
ATOM 4058 N N . LYS A 1 516 ? 4.75 30.922 21.141 1 89.19 516 LYS A N 1
ATOM 4059 C CA . LYS A 1 516 ? 5.449 30.984 22.422 1 89.19 516 LYS A CA 1
ATOM 4060 C C . LYS A 1 516 ? 5.09 32.25 23.188 1 89.19 516 LYS A C 1
ATOM 4062 O O . LYS A 1 516 ? 5.266 33.375 22.688 1 89.19 516 LYS A O 1
ATOM 4067 N N . PRO A 1 517 ? 4.559 32.031 24.391 1 85.12 517 PRO A N 1
ATOM 4068 C CA . PRO A 1 517 ? 4.25 33.219 25.188 1 85.12 517 PRO A CA 1
ATOM 4069 C C . PRO A 1 517 ? 5.496 34.031 25.531 1 85.12 517 PRO A C 1
ATOM 4071 O O . PRO A 1 517 ? 6.586 33.469 25.672 1 85.12 517 PRO A O 1
ATOM 4074 N N . HIS A 1 518 ? 5.312 35.469 25.531 1 74.25 518 HIS A N 1
ATOM 4075 C CA . HIS A 1 518 ? 6.426 36.344 25.875 1 74.25 518 HIS A CA 1
ATOM 4076 C C . HIS A 1 518 ? 6.859 36.125 27.312 1 74.25 518 HIS A C 1
ATOM 4078 O O . HIS A 1 518 ? 6.02 35.938 28.203 1 74.25 518 HIS A O 1
ATOM 4084 N N . GLU A 1 519 ? 8.164 35.844 27.469 1 61.12 519 GLU A N 1
ATOM 4085 C CA . GLU A 1 519 ? 8.688 35.781 28.828 1 61.12 519 GLU A CA 1
ATOM 4086 C C . GLU A 1 519 ? 8.398 37.062 29.594 1 61.12 519 GLU A C 1
ATOM 4088 O O . GLU A 1 519 ? 8.352 38.156 29.016 1 61.12 519 GLU A O 1
ATOM 4093 N N . SER A 1 520 ? 7.617 37.094 30.672 1 52.94 520 SER A N 1
ATOM 4094 C CA . SER A 1 520 ? 7.293 38.281 31.484 1 52.94 520 SER A CA 1
ATOM 4095 C C . SER A 1 520 ? 8.414 39.312 31.438 1 52.94 520 SER A C 1
ATOM 4097 O O . SER A 1 520 ? 9.594 38.969 31.375 1 52.94 520 SER A O 1
ATOM 4099 N N . THR A 1 521 ? 8.039 40.5 30.828 1 48 521 THR A N 1
ATOM 4100 C CA . THR A 1 521 ? 8.844 41.719 30.859 1 48 521 THR A CA 1
ATOM 4101 C C . THR A 1 521 ? 9.492 41.906 32.219 1 48 521 THR A C 1
ATOM 4103 O O . THR A 1 521 ? 10.297 42.812 32.438 1 48 521 THR A O 1
ATOM 4106 N N . THR A 1 522 ? 8.852 41.281 33.156 1 47.16 522 THR A N 1
ATOM 4107 C CA . THR A 1 522 ? 9.469 41.688 34.406 1 47.16 522 THR A CA 1
ATOM 4108 C C . THR A 1 522 ? 10.953 41.312 34.438 1 47.16 522 THR A C 1
ATOM 4110 O O . THR A 1 522 ? 11.703 41.781 35.281 1 47.16 522 THR A O 1
ATOM 4113 N N . LYS A 1 523 ? 11.273 40.156 33.875 1 50.38 523 LYS A N 1
ATOM 4114 C CA . LYS A 1 523 ? 12.719 39.969 33.906 1 50.38 523 LYS A CA 1
ATOM 4115 C C . LYS A 1 523 ? 13.406 40.75 32.812 1 50.38 523 LYS A C 1
ATOM 4117 O O . LYS A 1 523 ? 12.906 40.812 31.672 1 50.38 523 LYS A O 1
ATOM 4122 N N . ARG A 1 524 ? 14.203 41.594 33.125 1 54.03 524 ARG A N 1
ATOM 4123 C CA . ARG A 1 524 ? 15.062 42.562 32.469 1 54.03 524 ARG A CA 1
ATOM 4124 C C . ARG A 1 524 ? 15.734 41.969 31.234 1 54.03 524 ARG A C 1
ATOM 4126 O O . ARG A 1 524 ? 16.891 41.531 31.297 1 54.03 524 ARG A O 1
ATOM 4133 N N . THR A 1 525 ? 14.875 41.156 30.359 1 60.47 525 THR A N 1
ATOM 4134 C CA . THR A 1 525 ? 15.617 40.781 29.156 1 60.47 525 THR A CA 1
ATOM 4135 C C . THR A 1 525 ? 15.953 42 28.328 1 60.47 525 THR A C 1
ATOM 4137 O O . THR A 1 525 ? 15.211 43 28.359 1 60.47 525 THR A O 1
ATOM 4140 N N . THR A 1 526 ? 17.203 42.156 27.938 1 70.56 526 THR A N 1
ATOM 4141 C CA . THR A 1 526 ? 17.641 43.281 27.109 1 70.56 526 THR A CA 1
ATOM 4142 C C . THR A 1 526 ? 16.984 43.219 25.734 1 70.56 526 THR A C 1
ATOM 4144 O O . THR A 1 526 ? 16.438 42.188 25.344 1 70.56 526 THR A O 1
ATOM 4147 N N . VAL A 1 527 ? 16.812 44.312 25.125 1 76.25 527 VAL A N 1
ATOM 4148 C CA . VAL A 1 527 ? 16.344 44.438 23.734 1 76.25 527 VAL A CA 1
ATOM 4149 C C . VAL A 1 527 ? 17.156 43.469 22.844 1 76.25 527 VAL A C 1
ATOM 4151 O O . VAL A 1 527 ? 16.594 42.844 21.969 1 76.25 527 VAL A O 1
ATOM 4154 N N . SER A 1 528 ? 18.406 43.375 23.188 1 77.69 528 SER A N 1
ATOM 4155 C CA . SER A 1 528 ? 19.281 42.5 22.391 1 77.69 528 SER A CA 1
ATOM 4156 C C . SER A 1 528 ? 18.891 41.062 22.531 1 77.69 528 SER A C 1
ATOM 4158 O O . SER A 1 528 ? 18.875 40.312 21.547 1 77.69 528 SER A O 1
ATOM 4160 N N . ASN A 1 529 ? 18.531 40.688 23.641 1 74.31 529 ASN A N 1
ATOM 4161 C CA . ASN A 1 529 ? 18.125 39.281 23.891 1 74.31 529 ASN A CA 1
ATOM 4162 C C . ASN A 1 529 ? 16.812 38.969 23.203 1 74.31 529 ASN A C 1
ATOM 4164 O O . ASN A 1 529 ? 16.656 37.875 22.656 1 74.31 529 ASN A O 1
ATOM 4168 N N . ARG A 1 530 ? 15.938 39.906 23.266 1 75.69 530 ARG A N 1
ATOM 4169 C CA . ARG A 1 530 ? 14.648 39.719 22.609 1 75.69 530 ARG A CA 1
ATOM 4170 C C . ARG A 1 530 ? 14.805 39.594 21.094 1 75.69 530 ARG A C 1
ATOM 4172 O O . ARG A 1 530 ? 14.203 38.75 20.453 1 75.69 530 ARG A O 1
ATOM 4179 N N . LEU A 1 531 ? 15.648 40.469 20.625 1 80.06 531 LEU A N 1
ATOM 4180 C CA . LEU A 1 531 ? 15.875 40.438 19.188 1 80.06 531 LEU A CA 1
ATOM 4181 C C . LEU A 1 531 ? 16.562 39.156 18.75 1 80.06 531 LEU A C 1
ATOM 4183 O O . LEU A 1 531 ? 16.266 38.625 17.688 1 80.06 531 LEU A O 1
ATOM 4187 N N . HIS A 1 532 ? 17.438 38.75 19.547 1 81.19 532 HIS A N 1
ATOM 4188 C CA . HIS A 1 532 ? 18.109 37.5 19.266 1 81.19 532 HIS A CA 1
ATOM 4189 C C . HIS A 1 532 ? 17.125 36.312 19.297 1 81.19 532 HIS A C 1
ATOM 4191 O O . HIS A 1 532 ? 17.219 35.406 18.484 1 81.19 532 HIS A O 1
ATOM 4197 N N . SER A 1 533 ? 16.328 36.375 20.234 1 80.94 533 SER A N 1
ATOM 4198 C CA . SER A 1 533 ? 15.312 35.344 20.344 1 80.94 533 SER A CA 1
ATOM 4199 C C . SER A 1 533 ? 14.391 35.344 19.125 1 80.94 533 SER A C 1
ATOM 4201 O O . SER A 1 533 ? 14.078 34.312 18.578 1 80.94 533 SER A O 1
ATOM 4203 N N . TYR A 1 534 ? 14.047 36.469 18.719 1 84.56 534 TYR A N 1
ATOM 4204 C CA . TYR A 1 534 ? 13.18 36.594 17.547 1 84.56 534 TYR A CA 1
ATOM 4205 C C . TYR A 1 534 ? 13.875 36.094 16.281 1 84.56 534 TYR A C 1
ATOM 4207 O O . TYR A 1 534 ? 13.266 35.438 15.453 1 84.56 534 TYR A O 1
ATOM 4215 N N . ARG A 1 535 ? 15.125 36.469 16.172 1 88.25 535 ARG A N 1
ATOM 4216 C CA . ARG A 1 535 ? 15.883 36.031 15 1 88.25 535 ARG A CA 1
ATOM 4217 C C . ARG A 1 535 ? 16.047 34.5 14.992 1 88.25 535 ARG A C 1
ATOM 4219 O O . ARG A 1 535 ? 15.977 33.875 13.93 1 88.25 535 ARG A O 1
ATOM 4226 N N . SER A 1 536 ? 16.25 34 16.109 1 89.25 536 SER A N 1
ATOM 4227 C CA . SER A 1 536 ? 16.391 32.562 16.219 1 89.25 536 SER A CA 1
ATOM 4228 C C . SER A 1 536 ? 15.086 31.844 15.836 1 89.25 536 SER A C 1
ATOM 4230 O O . SER A 1 536 ? 15.109 30.844 15.109 1 89.25 536 SER A O 1
ATOM 4232 N N . ILE A 1 537 ? 14.062 32.344 16.312 1 91.56 537 ILE A N 1
ATOM 4233 C CA . ILE A 1 537 ? 12.75 31.781 15.992 1 91.56 537 ILE A CA 1
ATOM 4234 C C . ILE A 1 537 ? 12.484 31.906 14.492 1 91.56 537 ILE A C 1
ATOM 4236 O O . ILE A 1 537 ? 12 30.953 13.867 1 91.56 537 ILE A O 1
ATOM 4240 N N . GLU A 1 538 ? 12.844 33 13.953 1 93.25 538 GLU A N 1
ATOM 4241 C CA . GLU A 1 538 ? 12.641 33.219 12.523 1 93.25 538 GLU A CA 1
ATOM 4242 C C . GLU A 1 538 ? 13.438 32.219 11.695 1 93.25 538 GLU A C 1
ATOM 4244 O O . GLU A 1 538 ? 12.93 31.672 10.703 1 93.25 538 GLU A O 1
ATOM 4249 N N . MET A 1 539 ? 14.617 31.984 12.102 1 94.81 539 MET A N 1
ATOM 4250 C CA . MET A 1 539 ? 15.477 31.031 11.383 1 94.81 539 MET A CA 1
ATOM 4251 C C . MET A 1 539 ? 14.906 29.609 11.477 1 94.81 539 MET A C 1
ATOM 4253 O O . MET A 1 539 ? 14.906 28.875 10.484 1 94.81 539 MET A O 1
ATOM 4257 N N . GLU A 1 540 ? 14.453 29.281 12.586 1 96.06 540 GLU A N 1
ATOM 4258 C CA . GLU A 1 540 ? 13.875 27.953 12.781 1 96.06 540 GLU A CA 1
ATOM 4259 C C . GLU A 1 540 ? 12.586 27.781 11.992 1 96.06 540 GLU A C 1
ATOM 4261 O O . GLU A 1 540 ? 12.352 26.734 11.383 1 96.06 540 GLU A O 1
ATOM 4266 N N . VAL A 1 541 ? 11.797 28.766 12.086 1 97.06 541 VAL A N 1
ATOM 4267 C CA . VAL A 1 541 ? 10.531 28.75 11.359 1 97.06 541 VAL A CA 1
ATOM 4268 C C . VAL A 1 541 ? 10.797 28.625 9.859 1 97.06 541 VAL A C 1
ATOM 4270 O O . VAL A 1 541 ? 10.102 27.891 9.164 1 97.06 541 VAL A O 1
ATOM 4273 N N . ARG A 1 542 ? 11.797 29.328 9.367 1 97.12 542 ARG A N 1
ATOM 4274 C CA . ARG A 1 542 ? 12.156 29.25 7.957 1 97.12 542 ARG A CA 1
ATOM 4275 C C . ARG A 1 542 ? 12.617 27.844 7.586 1 97.12 542 ARG A C 1
ATOM 4277 O O . ARG A 1 542 ? 12.234 27.312 6.543 1 97.12 542 ARG A O 1
ATOM 4284 N N . HIS A 1 543 ? 13.398 27.266 8.422 1 97.25 543 HIS A N 1
ATOM 4285 C CA . HIS A 1 543 ? 13.883 25.906 8.188 1 97.25 543 HIS A CA 1
ATOM 4286 C C . HIS A 1 543 ? 12.719 24.922 8.07 1 97.25 543 HIS A C 1
ATOM 4288 O O . HIS A 1 543 ? 12.648 24.141 7.125 1 97.25 543 HIS A O 1
ATOM 4294 N N . HIS A 1 544 ? 11.844 24.969 9.023 1 98.5 544 HIS A N 1
ATOM 4295 C CA . HIS A 1 544 ? 10.695 24.078 9.023 1 98.5 544 HIS A CA 1
ATOM 4296 C C . HIS A 1 544 ? 9.805 24.312 7.809 1 98.5 544 HIS A C 1
ATOM 4298 O O . HIS A 1 544 ? 9.25 23.375 7.238 1 98.5 544 HIS A O 1
ATOM 4304 N N . SER A 1 545 ? 9.641 25.578 7.43 1 98.69 545 SER A N 1
ATOM 4305 C CA . SER A 1 545 ? 8.852 25.906 6.246 1 98.69 545 SER A CA 1
ATOM 4306 C C . SER A 1 545 ? 9.469 25.312 4.988 1 98.69 545 SER A C 1
ATOM 4308 O O . SER A 1 545 ? 8.758 24.781 4.129 1 98.69 545 SER A O 1
ATOM 4310 N N . HIS A 1 546 ? 10.789 25.328 4.918 1 98.38 546 HIS A N 1
ATOM 4311 C CA . HIS A 1 546 ? 11.492 24.781 3.766 1 98.38 546 HIS A CA 1
ATOM 4312 C C . HIS A 1 546 ? 11.375 23.266 3.725 1 98.38 546 HIS A C 1
ATOM 4314 O O . HIS A 1 546 ? 11.266 22.672 2.648 1 98.38 546 HIS A O 1
ATOM 4320 N N . GLU A 1 547 ? 11.398 22.625 4.891 1 98.56 547 GLU A N 1
ATOM 4321 C CA . GLU A 1 547 ? 11.203 21.188 4.957 1 98.56 547 GLU A CA 1
ATOM 4322 C C . GLU A 1 547 ? 9.812 20.781 4.469 1 98.56 547 GLU A C 1
ATOM 4324 O O . GLU A 1 547 ? 9.664 19.812 3.738 1 98.56 547 GLU A O 1
ATOM 4329 N N . ILE A 1 548 ? 8.82 21.547 4.895 1 98.88 548 ILE A N 1
ATOM 4330 C CA . ILE A 1 548 ? 7.441 21.297 4.477 1 98.88 548 ILE A CA 1
ATOM 4331 C C . ILE A 1 548 ? 7.348 21.375 2.953 1 98.88 548 ILE A C 1
ATOM 4333 O O . ILE A 1 548 ? 6.793 20.469 2.32 1 98.88 548 ILE A O 1
ATOM 4337 N N . CYS A 1 549 ? 7.949 22.406 2.379 1 98.75 549 CYS A N 1
ATOM 4338 C CA . CYS A 1 549 ? 7.883 22.609 0.936 1 98.75 549 CYS A CA 1
ATOM 4339 C C . CYS A 1 549 ? 8.703 21.562 0.2 1 98.75 549 CYS A C 1
ATOM 4341 O O . CYS A 1 549 ? 8.297 21.078 -0.86 1 98.75 549 CYS A O 1
ATOM 4343 N N . GLY A 1 550 ? 9.883 21.203 0.778 1 98.69 550 GLY A N 1
ATOM 4344 C CA . GLY A 1 550 ? 10.703 20.172 0.17 1 98.69 550 GLY A CA 1
ATOM 4345 C C . GLY A 1 550 ? 10.008 18.828 0.086 1 98.69 550 GLY A C 1
ATOM 4346 O O . GLY A 1 550 ? 10.094 18.141 -0.933 1 98.69 550 GLY A O 1
ATOM 4347 N N . ILE A 1 551 ? 9.289 18.422 1.118 1 98.75 551 ILE A N 1
ATOM 4348 C CA . ILE A 1 551 ? 8.531 17.172 1.141 1 98.75 551 ILE A CA 1
ATOM 4349 C C . ILE A 1 551 ? 7.402 17.234 0.117 1 98.75 551 ILE A C 1
ATOM 4351 O O . ILE A 1 551 ? 7.152 16.266 -0.601 1 98.75 551 ILE A O 1
ATOM 4355 N N . ALA A 1 552 ? 6.75 18.406 0.029 1 98.69 552 ALA A N 1
ATOM 4356 C CA . ALA A 1 552 ? 5.668 18.578 -0.934 1 98.69 552 ALA A CA 1
ATOM 4357 C C . ALA A 1 552 ? 6.184 18.469 -2.365 1 98.69 552 ALA A C 1
ATOM 4359 O O . ALA A 1 552 ? 5.543 17.859 -3.219 1 98.69 552 ALA A O 1
ATOM 4360 N N . LEU A 1 553 ? 7.355 19.047 -2.625 1 98.44 553 LEU A N 1
ATOM 4361 C CA . LEU A 1 553 ? 7.918 19.062 -3.973 1 98.44 553 LEU A CA 1
ATOM 4362 C C . LEU A 1 553 ? 8.398 17.672 -4.379 1 98.44 553 LEU A C 1
ATOM 4364 O O . LEU A 1 553 ? 8.578 17.391 -5.566 1 98.44 553 LEU A O 1
ATOM 4368 N N . GLY A 1 554 ? 8.617 16.797 -3.355 1 97.94 554 GLY A N 1
ATOM 4369 C CA . GLY A 1 554 ? 8.891 15.406 -3.664 1 97.94 554 GLY A CA 1
ATOM 4370 C C . GLY A 1 554 ? 7.695 14.68 -4.246 1 97.94 554 GLY A C 1
ATOM 4371 O O . GLY A 1 554 ? 7.812 13.539 -4.695 1 97.94 554 GLY A O 1
ATOM 4372 N N . ARG A 1 555 ? 6.547 15.234 -4.258 1 97.5 555 ARG A N 1
ATOM 4373 C CA . ARG A 1 555 ? 5.277 14.773 -4.809 1 97.5 555 ARG A CA 1
ATOM 4374 C C . ARG A 1 555 ? 4.941 13.367 -4.309 1 97.5 555 ARG A C 1
ATOM 4376 O O . ARG A 1 555 ? 4.797 12.438 -5.105 1 97.5 555 ARG A O 1
ATOM 4383 N N . PRO A 1 556 ? 4.766 13.273 -3.029 1 97.44 556 PRO A N 1
ATOM 4384 C CA . PRO A 1 556 ? 4.297 11.984 -2.508 1 97.44 556 PRO A CA 1
ATOM 4385 C C . PRO A 1 556 ? 2.908 11.609 -3.023 1 97.44 556 PRO A C 1
ATOM 4387 O O . PRO A 1 556 ? 2.309 12.367 -3.795 1 97.44 556 PRO A O 1
ATOM 4390 N N . GLU A 1 557 ? 2.441 10.438 -2.711 1 96.62 557 GLU A N 1
ATOM 4391 C CA . GLU A 1 557 ? 1.161 9.938 -3.197 1 96.62 557 GLU A CA 1
ATOM 4392 C C . GLU A 1 557 ? 0.007 10.812 -2.719 1 96.62 557 GLU A C 1
ATOM 4394 O O . GLU A 1 557 ? 0.157 11.586 -1.77 1 96.62 557 GLU A O 1
ATOM 4399 N N . GLY A 1 558 ? -1.142 10.68 -3.352 1 97.31 558 GLY A N 1
ATOM 4400 C CA . GLY A 1 558 ? -2.295 11.539 -3.133 1 97.31 558 GLY A CA 1
ATOM 4401 C C . GLY A 1 558 ? -2.727 11.602 -1.68 1 97.31 558 GLY A C 1
ATOM 4402 O O . GLY A 1 558 ? -3.143 12.656 -1.193 1 97.31 558 GLY A O 1
ATOM 4403 N N . SER A 1 559 ? -2.654 10.477 -0.977 1 97.25 559 SER A N 1
ATOM 4404 C CA . SER A 1 559 ? -3.049 10.438 0.428 1 97.25 559 SER A CA 1
ATOM 4405 C C . SER A 1 559 ? -2.225 11.414 1.259 1 97.25 559 SER A C 1
ATOM 4407 O O . SER A 1 559 ? -2.742 12.047 2.186 1 97.25 559 SER A O 1
ATOM 4409 N N . VAL A 1 560 ? -0.922 11.57 0.971 1 98.38 560 VAL A N 1
ATOM 4410 C CA . VAL A 1 560 ? -0.049 12.5 1.686 1 98.38 560 VAL A CA 1
ATOM 4411 C C . VAL A 1 560 ? -0.377 13.938 1.282 1 98.38 560 VAL A C 1
ATOM 4413 O O . VAL A 1 560 ? -0.417 14.828 2.129 1 98.38 560 VAL A O 1
ATOM 4416 N N . ARG A 1 561 ? -0.608 14.172 -0 1 98.12 561 ARG A N 1
ATOM 4417 C CA . ARG A 1 561 ? -0.802 15.508 -0.542 1 98.12 561 ARG A CA 1
ATOM 4418 C C . ARG A 1 561 ? -2.043 16.172 0.054 1 98.12 561 ARG A C 1
ATOM 4420 O O . ARG A 1 561 ? -2.053 17.375 0.306 1 98.12 561 ARG A O 1
ATOM 4427 N N . ILE A 1 562 ? -3.084 15.414 0.297 1 97 562 ILE A N 1
ATOM 4428 C CA . ILE A 1 562 ? -4.289 16.016 0.86 1 97 562 ILE A CA 1
ATOM 4429 C C . ILE A 1 562 ? -4.02 16.453 2.297 1 97 562 ILE A C 1
ATOM 4431 O O . ILE A 1 562 ? -4.645 17.406 2.787 1 97 562 ILE A O 1
ATOM 4435 N N . HIS A 1 563 ? -3.076 15.82 2.971 1 97.12 563 HIS A N 1
ATOM 4436 C CA . HIS A 1 563 ? -2.738 16.188 4.34 1 97.12 563 HIS A CA 1
ATOM 4437 C C . HIS A 1 563 ? -1.718 17.328 4.367 1 97.12 563 HIS A C 1
ATOM 4439 O O . HIS A 1 563 ? -1.39 17.844 5.434 1 97.12 563 HIS A O 1
ATOM 4445 N N . GLN A 1 564 ? -1.271 17.812 3.18 1 97.81 564 GLN A N 1
ATOM 4446 C CA . GLN A 1 564 ? -0.25 18.844 3.115 1 97.81 564 GLN A CA 1
ATOM 4447 C C . GLN A 1 564 ? -0.88 20.234 3.139 1 97.81 564 GLN A C 1
ATOM 4449 O O . GLN A 1 564 ? -0.18 21.234 3.307 1 97.81 564 GLN A O 1
ATOM 4454 N N . VAL A 1 565 ? -2.168 20.312 3.066 1 97.5 565 VAL A N 1
ATOM 4455 C CA . VAL A 1 565 ? -2.863 21.578 2.854 1 97.5 565 VAL A CA 1
ATOM 4456 C C . VAL A 1 565 ? -2.539 22.547 3.992 1 97.5 565 VAL A C 1
ATOM 4458 O O . VAL A 1 565 ? -2.09 23.656 3.752 1 97.5 565 VAL A O 1
ATOM 4461 N N . GLN A 1 566 ? -2.711 22.141 5.223 1 97.56 566 GLN A N 1
ATOM 4462 C CA . GLN A 1 566 ? -2.508 23.031 6.359 1 97.56 566 GLN A CA 1
ATOM 4463 C C . GLN A 1 566 ? -1.025 23.312 6.574 1 97.56 566 GLN A C 1
ATOM 4465 O O . GLN A 1 566 ? -0.642 24.453 6.828 1 97.56 566 GLN A O 1
ATOM 4470 N N . PRO A 1 567 ? -0.13 22.297 6.434 1 98.62 567 PRO A N 1
ATOM 4471 C CA . PRO A 1 567 ? 1.302 22.594 6.516 1 98.62 567 PRO A CA 1
ATOM 4472 C C . PRO A 1 567 ? 1.755 23.609 5.473 1 98.62 567 PRO A C 1
ATOM 4474 O O . PRO A 1 567 ? 2.504 24.531 5.793 1 98.62 567 PRO A O 1
ATOM 4477 N N . LEU A 1 568 ? 1.304 23.469 4.27 1 98.69 568 LEU A N 1
ATOM 4478 C CA . LEU A 1 568 ? 1.676 24.406 3.217 1 98.69 568 LEU A CA 1
ATOM 4479 C C . LEU A 1 568 ? 1.118 25.797 3.506 1 98.69 568 LEU A C 1
ATOM 4481 O O . LEU A 1 568 ? 1.787 26.812 3.256 1 98.69 568 LEU A O 1
ATOM 4485 N N . PHE A 1 569 ? -0.075 25.875 4.008 1 98.25 569 PHE A N 1
ATOM 4486 C CA . PHE A 1 569 ? -0.693 27.141 4.367 1 98.25 569 PHE A CA 1
ATOM 4487 C C . PHE A 1 569 ? 0.152 27.891 5.398 1 98.25 569 PHE A C 1
ATOM 4489 O O . PHE A 1 569 ? 0.446 29.078 5.234 1 98.25 569 PHE A O 1
ATOM 4496 N N . ILE A 1 570 ? 0.571 27.156 6.43 1 98.25 570 ILE A N 1
ATOM 4497 C CA . ILE A 1 570 ? 1.349 27.766 7.5 1 98.25 570 ILE A CA 1
ATOM 4498 C C . ILE A 1 570 ? 2.719 28.188 6.973 1 98.25 570 ILE A C 1
ATOM 4500 O O . ILE A 1 570 ? 3.225 29.25 7.316 1 98.25 570 ILE A O 1
ATOM 4504 N N . ALA A 1 571 ? 3.32 27.344 6.16 1 98.44 571 ALA A N 1
ATOM 4505 C CA . ALA A 1 571 ? 4.578 27.734 5.523 1 98.44 571 ALA A CA 1
ATOM 4506 C C . ALA A 1 571 ? 4.41 29 4.699 1 98.44 571 ALA A C 1
ATOM 4508 O O . ALA A 1 571 ? 5.289 29.875 4.703 1 98.44 571 ALA A O 1
ATOM 4509 N N . GLY A 1 572 ? 3.291 29.094 4.023 1 98.06 572 GLY A N 1
ATOM 4510 C CA . GLY A 1 572 ? 2.998 30.281 3.225 1 98.06 572 GLY A CA 1
ATOM 4511 C C . GLY A 1 572 ? 2.861 31.531 4.051 1 98.06 572 GLY A C 1
ATOM 4512 O O . GLY A 1 572 ? 3.191 32.625 3.586 1 98.06 572 GLY A O 1
ATOM 4513 N N . GLN A 1 573 ? 2.379 31.406 5.25 1 96.88 573 GLN A N 1
ATOM 4514 C CA . GLN A 1 573 ? 2.256 32.562 6.148 1 96.88 573 GLN A CA 1
ATOM 4515 C C . GLN A 1 573 ? 3.621 33 6.664 1 96.88 573 GLN A C 1
ATOM 4517 O O . GLN A 1 573 ? 3.818 34.188 6.98 1 96.88 573 GLN A O 1
ATOM 4522 N N . CYS A 1 574 ? 4.551 32.062 6.66 1 96.62 574 CYS A N 1
ATOM 4523 C CA . CYS A 1 574 ? 5.84 32.312 7.289 1 96.62 574 CYS A CA 1
ATOM 4524 C C . CYS A 1 574 ? 6.844 32.875 6.273 1 96.62 574 CYS A C 1
ATOM 4526 O O . CYS A 1 574 ? 7.711 33.656 6.617 1 96.62 574 CYS A O 1
ATOM 4528 N N . LEU A 1 575 ? 6.734 32.406 5.059 1 96.25 575 LEU A N 1
ATOM 4529 C CA . LEU A 1 575 ? 7.727 32.781 4.055 1 96.25 575 LEU A CA 1
ATOM 4530 C C . LEU A 1 575 ? 7.371 34.094 3.398 1 96.25 575 LEU A C 1
ATOM 4532 O O . LEU A 1 575 ? 6.191 34.406 3.193 1 96.25 575 LEU A O 1
ATOM 4536 N N . THR A 1 576 ? 8.43 34.906 3.041 1 94.19 576 THR A N 1
ATOM 4537 C CA . THR A 1 576 ? 8.18 36.25 2.584 1 94.19 576 THR A CA 1
ATOM 4538 C C . THR A 1 576 ? 8.625 36.438 1.134 1 94.19 576 THR A C 1
ATOM 4540 O O . THR A 1 576 ? 8.172 37.344 0.448 1 94.19 576 THR A O 1
ATOM 4543 N N . GLU A 1 577 ? 9.484 35.562 0.644 1 94.69 577 GLU A N 1
ATOM 4544 C CA . GLU A 1 577 ? 9.961 35.719 -0.729 1 94.69 577 GLU A CA 1
ATOM 4545 C C . GLU A 1 577 ? 8.867 35.344 -1.731 1 94.69 577 GLU A C 1
ATOM 4547 O O . GLU A 1 577 ? 8.203 34.312 -1.588 1 94.69 577 GLU A O 1
ATOM 4552 N N . THR A 1 578 ? 8.742 36.156 -2.754 1 94.69 578 THR A N 1
ATOM 4553 C CA . THR A 1 578 ? 7.672 36 -3.738 1 94.69 578 THR A CA 1
ATOM 4554 C C . THR A 1 578 ? 7.777 34.656 -4.449 1 94.69 578 THR A C 1
ATOM 4556 O O . THR A 1 578 ? 6.766 34 -4.691 1 94.69 578 THR A O 1
ATOM 4559 N N . ARG A 1 579 ? 8.945 34.281 -4.824 1 94.94 579 ARG A N 1
ATOM 4560 C CA . ARG A 1 579 ? 9.141 33.031 -5.535 1 94.94 579 ARG A CA 1
ATOM 4561 C C . ARG A 1 579 ? 8.711 31.844 -4.68 1 94.94 579 ARG A C 1
ATOM 4563 O O . ARG A 1 579 ? 8.086 30.906 -5.176 1 94.94 579 ARG A O 1
ATOM 4570 N N . GLU A 1 580 ? 9.062 31.891 -3.414 1 96.88 580 GLU A N 1
ATOM 4571 C CA . GLU A 1 580 ? 8.664 30.844 -2.482 1 96.88 580 GLU A CA 1
ATOM 4572 C C . GLU A 1 580 ? 7.148 30.781 -2.334 1 96.88 580 GLU A C 1
ATOM 4574 O O . GLU A 1 580 ? 6.562 29.688 -2.346 1 96.88 580 GLU A O 1
ATOM 4579 N N . ARG A 1 581 ? 6.52 31.938 -2.189 1 97 581 ARG A N 1
ATOM 4580 C CA . ARG A 1 581 ? 5.074 32.031 -2.02 1 97 581 ARG A CA 1
ATOM 4581 C C . ARG A 1 581 ? 4.34 31.516 -3.248 1 97 581 ARG A C 1
ATOM 4583 O O . ARG A 1 581 ? 3.322 30.828 -3.125 1 97 581 ARG A O 1
ATOM 4590 N N . LYS A 1 582 ? 4.863 31.766 -4.441 1 96.62 582 LYS A N 1
ATOM 4591 C CA . LYS A 1 582 ? 4.262 31.281 -5.684 1 96.62 582 LYS A CA 1
ATOM 4592 C C . LYS A 1 582 ? 4.277 29.766 -5.75 1 96.62 582 LYS A C 1
ATOM 4594 O O . LYS A 1 582 ? 3.311 29.141 -6.199 1 96.62 582 LYS A O 1
ATOM 4599 N N . VAL A 1 583 ? 5.418 29.172 -5.328 1 97.31 583 VAL A N 1
ATOM 4600 C CA . VAL A 1 583 ? 5.52 27.719 -5.32 1 97.31 583 VAL A CA 1
ATOM 4601 C C . VAL A 1 583 ? 4.453 27.125 -4.402 1 97.31 583 VAL A C 1
ATOM 4603 O O . VAL A 1 583 ? 3.807 26.125 -4.75 1 97.31 583 VAL A O 1
ATOM 4606 N N . ILE A 1 584 ? 4.242 27.719 -3.254 1 98.19 584 ILE A N 1
ATOM 4607 C CA . ILE A 1 584 ? 3.271 27.219 -2.281 1 98.19 584 ILE A CA 1
ATOM 4608 C C . ILE A 1 584 ? 1.863 27.312 -2.865 1 98.19 584 ILE A C 1
ATOM 4610 O O . ILE A 1 584 ? 1.069 26.391 -2.742 1 98.19 584 ILE A O 1
ATOM 4614 N N . LEU A 1 585 ? 1.546 28.438 -3.537 1 97.31 585 LEU A N 1
ATOM 4615 C CA . LEU A 1 585 ? 0.24 28.609 -4.168 1 97.31 585 LEU A CA 1
ATOM 4616 C C . LEU A 1 585 ? 0.007 27.531 -5.223 1 97.31 585 LEU A C 1
ATOM 4618 O O . LEU A 1 585 ? -1.081 26.953 -5.301 1 97.31 585 LEU A O 1
ATOM 4622 N N . ASP A 1 586 ? 1.022 27.297 -5.996 1 97.31 586 ASP A N 1
ATOM 4623 C CA . ASP A 1 586 ? 0.9 26.281 -7.051 1 97.31 586 ASP A CA 1
ATOM 4624 C C . ASP A 1 586 ? 0.687 24.891 -6.461 1 97.31 586 ASP A C 1
ATOM 4626 O O . ASP A 1 586 ? -0.11 24.109 -6.98 1 97.31 586 ASP A O 1
ATOM 4630 N N . LEU A 1 587 ? 1.433 24.578 -5.406 1 97.88 587 LEU A N 1
ATOM 4631 C CA . LEU A 1 587 ? 1.29 23.297 -4.746 1 97.88 587 LEU A CA 1
ATOM 4632 C C . LEU A 1 587 ? -0.124 23.109 -4.203 1 97.88 587 LEU A C 1
ATOM 4634 O O . LEU A 1 587 ? -0.717 22.047 -4.348 1 97.88 587 LEU A O 1
ATOM 4638 N N . LEU A 1 588 ? -0.664 24.141 -3.568 1 98.06 588 LEU A N 1
ATOM 4639 C CA . LEU A 1 588 ? -2.023 24.078 -3.041 1 98.06 588 LEU A CA 1
ATOM 4640 C C . LEU A 1 588 ? -3.037 23.922 -4.168 1 98.06 588 LEU A C 1
ATOM 4642 O O . LEU A 1 588 ? -3.938 23.078 -4.082 1 98.06 588 LEU A O 1
ATOM 4646 N N . LYS A 1 589 ? -2.887 24.656 -5.215 1 97.56 589 LYS A N 1
ATOM 4647 C CA . LYS A 1 589 ? -3.793 24.562 -6.355 1 97.56 589 LYS A CA 1
ATOM 4648 C C . LYS A 1 589 ? -3.729 23.188 -7.004 1 97.56 589 LYS A C 1
ATOM 4650 O O . LYS A 1 589 ? -4.754 22.641 -7.422 1 97.56 589 LYS A O 1
ATOM 4655 N N . ASP A 1 590 ? -2.535 22.656 -7.078 1 97.56 59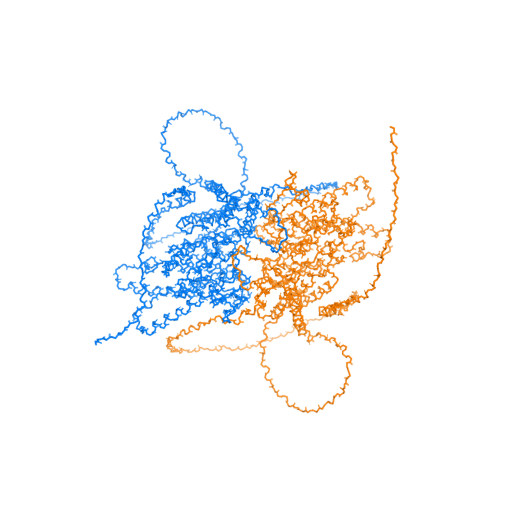0 ASP A N 1
ATOM 4656 C CA . ASP A 1 590 ? -2.35 21.344 -7.688 1 97.56 590 ASP A CA 1
ATOM 4657 C C . ASP A 1 590 ? -3.092 20.266 -6.906 1 97.56 590 ASP A C 1
ATOM 4659 O O . ASP A 1 590 ? -3.586 19.297 -7.488 1 97.56 590 ASP A O 1
ATOM 4663 N N . VAL A 1 591 ? -3.102 20.375 -5.594 1 97.44 591 VAL A N 1
ATOM 4664 C CA . VAL A 1 591 ? -3.832 19.391 -4.785 1 97.44 591 VAL A CA 1
ATOM 4665 C C . VAL A 1 591 ? -5.305 19.391 -5.195 1 97.44 591 VAL A C 1
ATOM 4667 O O . VAL A 1 591 ? -5.902 18.312 -5.355 1 97.44 591 VAL A O 1
ATOM 4670 N N . GLU A 1 592 ? -5.863 20.531 -5.375 1 96.94 592 GLU A N 1
ATOM 4671 C CA . GLU A 1 592 ? -7.273 20.625 -5.742 1 96.94 592 GLU A CA 1
ATOM 4672 C C . GLU A 1 592 ? -7.5 20.172 -7.184 1 96.94 592 GLU A C 1
ATOM 4674 O O . GLU A 1 592 ? -8.438 19.422 -7.461 1 96.94 592 GLU A O 1
ATOM 4679 N N . ILE A 1 593 ? -6.68 20.516 -8.078 1 97.31 593 ILE A N 1
ATOM 4680 C CA . ILE A 1 593 ? -6.82 20.188 -9.492 1 97.31 593 ILE A CA 1
ATOM 4681 C C . ILE A 1 593 ? -6.629 18.688 -9.695 1 97.31 593 ILE A C 1
ATOM 4683 O O . ILE A 1 593 ? -7.379 18.062 -10.445 1 97.31 593 ILE A O 1
ATOM 4687 N N . ASP A 1 594 ? -5.625 18.188 -9.047 1 97.81 594 ASP A N 1
ATOM 4688 C CA . ASP A 1 594 ? -5.238 16.797 -9.25 1 97.81 594 ASP A CA 1
ATOM 4689 C C . ASP A 1 594 ? -6.156 15.852 -8.484 1 97.81 594 ASP A C 1
ATOM 4691 O O . ASP A 1 594 ? -6.512 14.781 -8.984 1 97.81 594 ASP A O 1
ATOM 4695 N N . LEU A 1 595 ? -6.531 16.203 -7.262 1 97.69 595 LEU A N 1
ATOM 4696 C CA . LEU A 1 595 ? -7.109 15.219 -6.348 1 97.69 595 LEU A CA 1
ATOM 4697 C C . LEU A 1 595 ? -8.555 15.586 -6.004 1 97.69 595 LEU A C 1
ATOM 4699 O O . LEU A 1 595 ? -9.289 14.758 -5.469 1 97.69 595 LEU A O 1
ATOM 4703 N N . GLY A 1 596 ? -8.961 16.766 -6.285 1 97.12 596 GLY A N 1
ATOM 4704 C CA . GLY A 1 596 ? -10.32 17.188 -6 1 97.12 596 GLY A CA 1
ATOM 4705 C C . GLY A 1 596 ? -10.516 17.641 -4.562 1 97.12 596 GLY A C 1
ATOM 4706 O O . GLY A 1 596 ? -11.641 17.938 -4.148 1 97.12 596 GLY A O 1
ATOM 4707 N N . TRP A 1 597 ? -9.477 17.688 -3.752 1 96.75 597 TRP A N 1
ATOM 4708 C CA . TRP A 1 597 ? -9.547 18.141 -2.367 1 96.75 597 TRP A CA 1
ATOM 4709 C C . TRP A 1 597 ? -9.484 19.656 -2.287 1 96.75 597 TRP A C 1
ATOM 4711 O O . TRP A 1 597 ? -8.516 20.281 -2.754 1 96.75 597 TRP A O 1
ATOM 4721 N N . ALA A 1 598 ? -10.414 20.281 -1.697 1 95.12 598 ALA A N 1
ATOM 4722 C CA . ALA A 1 598 ? -10.547 21.734 -1.716 1 95.12 598 ALA A CA 1
ATOM 4723 C C . ALA A 1 598 ? -9.391 22.391 -0.975 1 95.12 598 ALA A C 1
ATOM 4725 O O . ALA A 1 598 ? -9.102 22.047 0.174 1 95.12 598 ALA A O 1
ATOM 4726 N N . THR A 1 599 ? -8.727 23.297 -1.614 1 96 599 THR A N 1
ATOM 4727 C CA . THR A 1 599 ? -7.66 24.094 -1.009 1 96 599 THR A CA 1
ATOM 4728 C C . THR A 1 599 ? -7.883 25.578 -1.258 1 96 599 THR A C 1
ATOM 4730 O O . THR A 1 599 ? -7.141 26.422 -0.74 1 96 599 THR A O 1
ATOM 4733 N N . ASP A 1 600 ? -8.922 25.953 -1.967 1 93.56 600 ASP A N 1
ATOM 4734 C CA . ASP A 1 600 ? -9.172 27.328 -2.418 1 93.56 600 ASP A CA 1
ATOM 4735 C C . ASP A 1 600 ? -9.32 28.281 -1.233 1 93.56 600 ASP A C 1
ATOM 4737 O O . ASP A 1 600 ? -8.906 29.438 -1.305 1 93.56 600 ASP A O 1
ATOM 4741 N N . TYR A 1 601 ? -9.945 27.844 -0.15 1 91.88 601 TYR A N 1
ATOM 4742 C CA . TYR A 1 601 ? -10.133 28.703 1.013 1 91.88 601 TYR A CA 1
ATOM 4743 C C . TYR A 1 601 ? -8.789 29.141 1.592 1 91.88 601 TYR A C 1
ATOM 4745 O O . TYR A 1 601 ? -8.648 30.266 2.066 1 91.88 601 TYR A O 1
ATOM 4753 N N . ARG A 1 602 ? -7.773 28.312 1.502 1 95.19 602 ARG A N 1
ATOM 4754 C CA . ARG A 1 602 ? -6.445 28.656 1.997 1 95.19 602 ARG A CA 1
ATOM 4755 C C . ARG A 1 602 ? -5.684 29.5 0.974 1 95.19 602 ARG A C 1
ATOM 4757 O O . ARG A 1 602 ? -4.941 30.406 1.341 1 95.19 602 ARG A O 1
ATOM 4764 N N . VAL A 1 603 ? -5.875 29.156 -0.291 1 96.12 603 VAL A N 1
ATOM 4765 C CA . VAL A 1 603 ? -5.258 29.953 -1.344 1 96.12 603 VAL A CA 1
ATOM 4766 C C . VAL A 1 603 ? -5.738 31.406 -1.238 1 96.12 603 VAL A C 1
ATOM 4768 O O . VAL A 1 603 ? -4.93 32.344 -1.238 1 96.12 603 VAL A O 1
ATOM 4771 N N . LYS A 1 604 ? -7.004 31.594 -1.096 1 94.19 604 LYS A N 1
ATOM 4772 C CA . LYS A 1 604 ? -7.59 32.938 -0.984 1 94.19 604 LYS A CA 1
ATOM 4773 C C . LYS A 1 604 ? -7.078 33.656 0.26 1 94.19 604 LYS A C 1
ATOM 4775 O O . LYS A 1 604 ? -6.781 34.844 0.212 1 94.19 604 LYS A O 1
ATOM 4780 N N . GLN A 1 605 ? -6.992 32.938 1.333 1 94.38 605 GLN A N 1
ATOM 4781 C CA . GLN A 1 605 ? -6.512 33.531 2.576 1 94.38 605 GLN A CA 1
ATOM 4782 C C . GLN A 1 605 ? -5.062 34 2.443 1 94.38 605 GLN A C 1
ATOM 4784 O O . GLN A 1 605 ? -4.703 35.062 2.916 1 94.38 605 GLN A O 1
ATOM 4789 N N . LEU A 1 606 ? -4.23 33.188 1.794 1 96.56 606 LEU A N 1
ATOM 4790 C CA . LEU A 1 606 ? -2.828 33.562 1.619 1 96.56 606 LEU A CA 1
ATOM 4791 C C . LEU A 1 606 ? -2.691 34.781 0.719 1 96.56 606 LEU A C 1
ATOM 4793 O O . LEU A 1 606 ? -1.918 35.688 1.02 1 96.56 606 LEU A O 1
ATOM 4797 N N . VAL A 1 607 ? -3.445 34.781 -0.299 1 95.94 607 VAL A N 1
ATOM 4798 C CA . VAL A 1 607 ? -3.395 35.906 -1.229 1 95.94 607 VAL A CA 1
ATOM 4799 C C . VAL A 1 607 ? -3.789 37.188 -0.508 1 95.94 607 VAL A C 1
ATOM 4801 O O . VAL A 1 607 ? -3.17 38.25 -0.713 1 95.94 607 VAL A O 1
ATOM 4804 N N . LYS A 1 608 ? -4.766 37.094 0.322 1 94.06 608 LYS A N 1
ATOM 4805 C CA . LYS A 1 608 ? -5.191 38.219 1.127 1 94.06 608 LYS A CA 1
ATOM 4806 C C . LYS A 1 608 ? -4.113 38.625 2.127 1 94.06 608 LYS A C 1
ATOM 4808 O O . LYS A 1 608 ? -3.777 39.812 2.244 1 94.06 608 LYS A O 1
ATOM 4813 N N . ASP A 1 609 ? -3.555 37.656 2.775 1 94.31 609 ASP A N 1
ATOM 4814 C CA . ASP A 1 609 ? -2.527 37.906 3.781 1 94.31 609 ASP A CA 1
ATOM 4815 C C . ASP A 1 609 ? -1.292 38.562 3.158 1 94.31 609 ASP A C 1
ATOM 4817 O O . ASP A 1 609 ? -0.6 39.344 3.809 1 94.31 609 ASP A O 1
ATOM 4821 N N . TRP A 1 610 ? -1.057 38.125 1.891 1 94.94 610 TRP A N 1
ATOM 4822 C CA . TRP A 1 610 ? 0.134 38.625 1.203 1 94.94 610 TRP A CA 1
ATOM 4823 C C . TRP A 1 610 ? -0.142 39.969 0.519 1 94.94 610 TRP A C 1
ATOM 4825 O O . TRP A 1 610 ? 0.755 40.531 -0.086 1 94.94 610 TRP A O 1
ATOM 4835 N N . ASN A 1 611 ? -1.342 40.469 0.59 1 92.81 611 ASN A N 1
ATOM 4836 C CA . ASN A 1 611 ? -1.762 41.688 -0.104 1 92.81 611 ASN A CA 1
ATOM 4837 C C . ASN A 1 611 ? -1.503 41.594 -1.604 1 92.81 611 ASN A C 1
ATOM 4839 O O . ASN A 1 611 ? -0.98 42.531 -2.209 1 92.81 611 ASN A O 1
ATOM 4843 N N . TRP A 1 612 ? -1.619 40.406 -2.049 1 90 612 TRP A N 1
ATOM 4844 C CA . TRP A 1 612 ? -1.517 40.156 -3.486 1 90 612 TRP A CA 1
ATOM 4845 C C . TRP A 1 612 ? -2.846 40.438 -4.18 1 90 612 TRP A C 1
ATOM 4847 O O . TRP A 1 612 ? -3.91 40.312 -3.566 1 90 612 TRP A O 1
ATOM 4857 N N . HIS A 1 613 ? -2.812 41 -5.445 1 79.06 613 HIS A N 1
ATOM 4858 C CA . HIS A 1 613 ? -4.035 41.188 -6.227 1 79.06 613 HIS A CA 1
ATOM 4859 C C . HIS A 1 613 ? -4.477 39.875 -6.859 1 79.06 613 HIS A C 1
ATOM 4861 O O . HIS A 1 613 ? -3.643 39.031 -7.242 1 79.06 613 HIS A O 1
ATOM 4867 N N . GLU A 1 614 ? -5.699 39.688 -6.809 1 68.5 614 GLU A N 1
ATOM 4868 C CA . GLU A 1 614 ? -6.297 38.438 -7.293 1 68.5 614 GLU A CA 1
ATOM 4869 C C . GLU A 1 614 ? -5.801 38.094 -8.695 1 68.5 614 GLU A C 1
ATOM 4871 O O . GLU A 1 614 ? -5.719 36.938 -9.062 1 68.5 614 GLU A O 1
ATOM 4876 N N . THR A 1 615 ? -5.406 39.062 -9.453 1 59.38 615 THR A N 1
ATOM 4877 C CA . THR A 1 615 ? -4.945 38.844 -10.82 1 59.38 615 THR A CA 1
ATOM 4878 C C . THR A 1 615 ? -3.602 38.094 -10.82 1 59.38 615 THR A C 1
ATOM 4880 O O . THR A 1 615 ? -3.158 37.625 -11.867 1 59.38 615 THR A O 1
ATOM 4883 N N . MET A 1 616 ? -3.027 38.062 -9.789 1 54.88 616 MET A N 1
ATOM 4884 C CA . MET A 1 616 ? -1.696 37.469 -9.727 1 54.88 616 MET A CA 1
ATOM 4885 C C . MET A 1 616 ? -1.781 35.969 -9.469 1 54.88 616 MET A C 1
ATOM 4887 O O . MET A 1 616 ? -0.756 35.281 -9.344 1 54.88 616 MET A O 1
ATOM 4891 N N . ILE A 1 617 ? -2.93 35.5 -9.359 1 58.22 617 ILE A N 1
ATOM 4892 C CA . ILE A 1 617 ? -3.107 34.094 -9.023 1 58.22 617 ILE A CA 1
ATOM 4893 C C . ILE A 1 617 ? -3.34 33.281 -10.297 1 58.22 617 ILE A C 1
ATOM 4895 O O . ILE A 1 617 ? -4.207 33.625 -11.102 1 58.22 617 ILE A O 1
ATOM 4899 N N . MET B 1 1 ? -24.844 -13.844 -86.875 1 18.69 1 MET B N 1
ATOM 4900 C CA . MET B 1 1 ? -23.969 -14.414 -87.875 1 18.69 1 MET B CA 1
ATOM 4901 C C . MET B 1 1 ? -22.516 -14.062 -87.625 1 18.69 1 MET B C 1
ATOM 4903 O O . MET B 1 1 ? -21.609 -14.852 -87.938 1 18.69 1 MET B O 1
ATOM 4907 N N . GLU B 1 2 ? -22.219 -12.812 -87.312 1 15.79 2 GLU B N 1
ATOM 4908 C CA . GLU B 1 2 ? -21.047 -12.164 -87.938 1 15.79 2 GLU B CA 1
ATOM 4909 C C . GLU B 1 2 ? -19.781 -12.531 -87.125 1 15.79 2 GLU B C 1
ATOM 4911 O O . GLU B 1 2 ? -19.781 -12.609 -85.938 1 15.79 2 GLU B O 1
ATOM 4916 N N . THR B 1 3 ? -18.531 -12.469 -87.688 1 17.45 3 THR B N 1
ATOM 4917 C CA . THR B 1 3 ? -17.312 -13.195 -88 1 17.45 3 THR B CA 1
ATOM 4918 C C . THR B 1 3 ? -16.125 -12.594 -87.25 1 17.45 3 THR B C 1
ATOM 4920 O O . THR B 1 3 ? -15.18 -13.305 -86.875 1 17.45 3 THR B O 1
ATOM 4923 N N . SER B 1 4 ? -15.867 -11.289 -86.938 1 16.52 4 SER B N 1
ATOM 4924 C CA . SER B 1 4 ? -14.641 -10.82 -87.562 1 16.52 4 SER B CA 1
ATOM 4925 C C . SER B 1 4 ? -13.422 -11.109 -86.688 1 16.52 4 SER B C 1
ATOM 4927 O O . SER B 1 4 ? -13.531 -11.211 -85.5 1 16.52 4 SER B O 1
ATOM 4929 N N . PRO B 1 5 ? -12.117 -10.344 -86.938 1 17.41 5 PRO B N 1
ATOM 4930 C CA . PRO B 1 5 ? -10.766 -10.781 -87.25 1 17.41 5 PRO B CA 1
ATOM 4931 C C . PRO B 1 5 ? -9.797 -10.734 -86.062 1 17.41 5 PRO B C 1
ATOM 4933 O O . PRO B 1 5 ? -10.078 -10.078 -85.062 1 17.41 5 PRO B O 1
ATOM 4936 N N . GLU B 1 6 ? -8.305 -10.844 -86.25 1 17.48 6 GLU B N 1
ATOM 4937 C CA . GLU B 1 6 ? -7.156 -11.711 -86 1 17.48 6 GLU B CA 1
ATOM 4938 C C . GLU B 1 6 ? -6.082 -10.984 -85.188 1 17.48 6 GLU B C 1
ATOM 4940 O O . GLU B 1 6 ? -5.406 -11.594 -84.375 1 17.48 6 GLU B O 1
ATOM 4945 N N . PRO B 1 7 ? -5.645 -9.641 -85.375 1 16.62 7 PRO B N 1
ATOM 4946 C CA . PRO B 1 7 ? -4.27 -9.539 -85.812 1 16.62 7 PRO B CA 1
ATOM 4947 C C . PRO B 1 7 ? -3.236 -9.617 -84.688 1 16.62 7 PRO B C 1
ATOM 4949 O O . PRO B 1 7 ? -3.566 -9.383 -83.562 1 16.62 7 PRO B O 1
ATOM 4952 N N . GLU B 1 8 ? -1.856 -9.195 -84.938 1 16.59 8 GLU B N 1
ATOM 4953 C CA . GLU B 1 8 ? -0.517 -9.758 -85.062 1 16.59 8 GLU B CA 1
ATOM 4954 C C . GLU B 1 8 ? 0.409 -9.289 -83.938 1 16.59 8 GLU B C 1
ATOM 4956 O O . GLU B 1 8 ? 1.057 -10.109 -83.312 1 16.59 8 GLU B O 1
ATOM 4961 N N . GLN B 1 9 ? 1.33 -8.219 -84.188 1 15.99 9 GLN B N 1
ATOM 4962 C CA . GLN B 1 9 ? 2.752 -8.406 -84.438 1 15.99 9 GLN B CA 1
ATOM 4963 C C . GLN B 1 9 ? 3.58 -8.195 -83.188 1 15.99 9 GLN B C 1
ATOM 4965 O O . GLN B 1 9 ? 3.086 -7.652 -82.188 1 15.99 9 GLN B O 1
ATOM 4970 N N . SER B 1 10 ? 4.793 -7.344 -83.188 1 16.03 10 SER B N 1
ATOM 4971 C CA . SER B 1 10 ? 6.211 -7.68 -83.25 1 16.03 10 SER B CA 1
ATOM 4972 C C . SER B 1 10 ? 6.926 -7.336 -81.938 1 16.03 10 SER B C 1
ATOM 4974 O O . SER B 1 10 ? 7.637 -8.172 -81.375 1 16.03 10 SER B O 1
ATOM 4976 N N . THR B 1 11 ? 7.473 -6.074 -81.75 1 16.69 11 THR B N 1
ATOM 4977 C CA . THR B 1 11 ? 8.906 -5.848 -81.812 1 16.69 11 THR B CA 1
ATOM 4978 C C . THR B 1 11 ? 9.562 -5.98 -80.438 1 16.69 11 THR B C 1
ATOM 4980 O O . THR B 1 11 ? 8.898 -5.805 -79.438 1 16.69 11 THR B O 1
ATOM 4983 N N . GLU B 1 12 ? 10.852 -5.355 -80.188 1 16.58 12 GLU B N 1
ATOM 4984 C CA . GLU B 1 12 ? 12.211 -5.828 -79.938 1 16.58 12 GLU B CA 1
ATOM 4985 C C . GLU B 1 12 ? 12.633 -5.668 -78.5 1 16.58 12 GLU B C 1
ATOM 4987 O O . GLU B 1 12 ? 13.109 -6.617 -77.875 1 16.58 12 GLU B O 1
ATOM 4992 N N . SER B 1 13 ? 13.219 -4.473 -78.062 1 16.8 13 SER B N 1
ATOM 4993 C CA . SER B 1 13 ? 14.648 -4.387 -77.812 1 16.8 13 SER B CA 1
ATOM 4994 C C . SER B 1 13 ? 14.984 -4.707 -76.375 1 16.8 13 SER B C 1
ATOM 4996 O O . SER B 1 13 ? 14.094 -4.785 -75.5 1 16.8 13 SER B O 1
ATOM 4998 N N . ILE B 1 14 ? 15.797 -3.713 -75.625 1 18.56 14 ILE B N 1
ATOM 4999 C CA . ILE B 1 14 ? 17.172 -3.729 -75.125 1 18.56 14 ILE B CA 1
ATOM 5000 C C . ILE B 1 14 ? 17.219 -4.066 -73.625 1 18.56 14 ILE B C 1
ATOM 5002 O O . ILE B 1 14 ? 16.562 -3.406 -72.812 1 18.56 14 ILE B O 1
ATOM 5006 N N . LEU B 1 15 ? 17.781 -5.168 -73.188 1 17.62 15 LEU B N 1
ATOM 5007 C CA . LEU B 1 15 ? 17.812 -6.051 -72 1 17.62 15 LEU B CA 1
ATOM 5008 C C . LEU B 1 15 ? 18.766 -5.52 -70.938 1 17.62 15 LEU B C 1
ATOM 5010 O O . LEU B 1 15 ? 19.094 -6.223 -70 1 17.62 15 LEU B O 1
ATOM 5014 N N . PRO B 1 16 ? 18.891 -4.117 -70.812 1 17.94 16 PRO B N 1
ATOM 5015 C CA . PRO B 1 16 ? 20.25 -3.941 -70.312 1 17.94 16 PRO B CA 1
ATOM 5016 C C . PRO B 1 16 ? 20.5 -4.754 -69.062 1 17.94 16 PRO B C 1
ATOM 5018 O O . PRO B 1 16 ? 19.547 -5.133 -68.375 1 17.94 16 PRO B O 1
ATOM 5021 N N . THR B 1 17 ? 21.828 -4.84 -68.688 1 17.73 17 THR B N 1
ATOM 5022 C CA . THR B 1 17 ? 22.844 -5.664 -68 1 17.73 17 THR B CA 1
ATOM 5023 C C . THR B 1 17 ? 22.719 -5.598 -66.5 1 17.73 17 THR B C 1
ATOM 5025 O O . THR B 1 17 ? 22.328 -4.57 -65.938 1 17.73 17 THR B O 1
ATOM 5028 N N . ALA B 1 18 ? 23.172 -6.695 -65.75 1 17.86 18 ALA B N 1
ATOM 5029 C CA . ALA B 1 18 ? 23.078 -7.555 -64.562 1 17.86 18 ALA B CA 1
ATOM 5030 C C . ALA B 1 18 ? 23.922 -7.012 -63.438 1 17.86 18 ALA B C 1
ATOM 5032 O O . ALA B 1 18 ? 24.078 -7.672 -62.406 1 17.86 18 ALA B O 1
ATOM 5033 N N . THR B 1 19 ? 24.359 -5.668 -63.469 1 19.38 19 THR B N 1
ATOM 5034 C CA . THR B 1 19 ? 25.625 -5.574 -62.75 1 19.38 19 THR B CA 1
ATOM 5035 C C . THR B 1 19 ? 25.438 -6.008 -61.281 1 19.38 19 THR B C 1
ATOM 5037 O O . THR B 1 19 ? 24.484 -5.578 -60.625 1 19.38 19 THR B O 1
ATOM 5040 N N . THR B 1 20 ? 26.281 -6.996 -60.75 1 19.06 20 THR B N 1
ATOM 5041 C CA . THR B 1 20 ? 26.438 -7.941 -59.625 1 19.06 20 THR B CA 1
ATOM 5042 C C . THR B 1 20 ? 26.812 -7.215 -58.344 1 19.06 20 THR B C 1
ATOM 5044 O O . THR B 1 20 ? 27.016 -7.848 -57.312 1 19.06 20 THR B O 1
ATOM 5047 N N . ILE B 1 21 ? 26.547 -5.93 -58.094 1 19.86 21 ILE B N 1
ATOM 5048 C CA . ILE B 1 21 ? 27.453 -5.344 -57.125 1 19.86 21 ILE B CA 1
ATOM 5049 C C . ILE B 1 21 ? 27.312 -6.07 -55.781 1 19.86 21 ILE B C 1
ATOM 5051 O O . ILE B 1 21 ? 26.203 -6.254 -55.281 1 19.86 21 ILE B O 1
ATOM 5055 N N . ASP B 1 22 ? 28.422 -6.699 -55.25 1 20.03 22 ASP B N 1
ATOM 5056 C CA . ASP B 1 22 ? 28.859 -7.609 -54.188 1 20.03 22 ASP B CA 1
ATOM 5057 C C . ASP B 1 22 ? 28.703 -6.969 -52.812 1 20.03 22 ASP B C 1
ATOM 5059 O O . ASP B 1 22 ? 29.234 -7.473 -51.812 1 20.03 22 ASP B O 1
ATOM 5063 N N . ASP B 1 23 ? 27.906 -6.016 -52.562 1 20.06 23 ASP B N 1
ATOM 5064 C CA . ASP B 1 23 ? 28.219 -5.258 -51.344 1 20.06 23 ASP B CA 1
ATOM 5065 C C . ASP B 1 23 ? 28.172 -6.148 -50.094 1 20.06 23 ASP B C 1
ATOM 5067 O O . ASP B 1 23 ? 27.188 -6.852 -49.875 1 20.06 23 ASP B O 1
ATOM 5071 N N . PRO B 1 24 ? 29.422 -6.488 -49.562 1 21.89 24 PRO B N 1
ATOM 5072 C CA . PRO B 1 24 ? 29.703 -7.43 -48.469 1 21.89 24 PRO B CA 1
ATOM 5073 C C . PRO B 1 24 ? 28.969 -7.062 -47.188 1 21.89 24 PRO B C 1
ATOM 5075 O O . PRO B 1 24 ? 29.203 -5.984 -46.625 1 21.89 24 PRO B O 1
ATOM 5078 N N . VAL B 1 25 ? 27.703 -7.184 -47.031 1 20.31 25 VAL B N 1
ATOM 5079 C CA . VAL B 1 25 ? 26.828 -6.746 -45.969 1 20.31 25 VAL B CA 1
ATOM 5080 C C . VAL B 1 25 ? 27.25 -7.43 -44.656 1 20.31 25 VAL B C 1
ATOM 5082 O O . VAL B 1 25 ? 26.594 -7.262 -43.625 1 20.31 25 VAL B O 1
ATOM 5085 N N . ASP B 1 26 ? 28.25 -8.375 -44.688 1 21.66 26 ASP B N 1
ATOM 5086 C CA . ASP B 1 26 ? 27.938 -9.375 -43.688 1 21.66 26 ASP B CA 1
ATOM 5087 C C . ASP B 1 26 ? 28.188 -8.828 -42.281 1 21.66 26 ASP B C 1
ATOM 5089 O O . ASP B 1 26 ? 28.219 -9.594 -41.312 1 21.66 26 ASP B O 1
ATOM 5093 N N . GLY B 1 27 ? 28.516 -7.543 -42.094 1 21.48 27 GLY B N 1
ATOM 5094 C CA . GLY B 1 27 ? 29.219 -7.465 -40.812 1 21.48 27 GLY B CA 1
ATOM 5095 C C . GLY B 1 27 ? 28.391 -7.918 -39.625 1 21.48 27 GLY B C 1
ATOM 5096 O O . GLY B 1 27 ? 27.406 -7.27 -39.281 1 21.48 27 GLY B O 1
ATOM 5097 N N . VAL B 1 28 ? 28.156 -9.242 -39.406 1 23.38 28 VAL B N 1
ATOM 5098 C CA . VAL B 1 28 ? 27.484 -9.883 -38.281 1 23.38 28 VAL B CA 1
ATOM 5099 C C . VAL B 1 28 ? 28.062 -9.344 -36.969 1 23.38 28 VAL B C 1
ATOM 5101 O O . VAL B 1 28 ? 29.234 -9.57 -36.656 1 23.38 28 VAL B O 1
ATOM 5104 N N . SER B 1 29 ? 27.844 -8.086 -36.688 1 21.91 29 SER B N 1
ATOM 5105 C CA . SER B 1 29 ? 28.359 -7.641 -35.406 1 21.91 29 SER B CA 1
ATOM 5106 C C . SER B 1 29 ? 28.047 -8.648 -34.281 1 21.91 29 SER B C 1
ATOM 5108 O O . SER B 1 29 ? 26.891 -8.984 -34.062 1 21.91 29 SER B O 1
ATOM 5110 N N . THR B 1 30 ? 28.938 -9.594 -34.062 1 22.55 30 THR B N 1
ATOM 5111 C CA . THR B 1 30 ? 28.969 -10.578 -32.969 1 22.55 30 THR B CA 1
ATOM 5112 C C . THR B 1 30 ? 28.734 -9.906 -31.625 1 22.55 30 THR B C 1
ATOM 5114 O O . THR B 1 30 ? 29.5 -9.047 -31.203 1 22.55 30 THR B O 1
ATOM 5117 N N . TYR B 1 31 ? 27.531 -9.555 -31.391 1 22.45 31 TYR B N 1
ATOM 5118 C CA . TYR B 1 31 ? 27.281 -9.078 -30.031 1 22.45 31 TYR B CA 1
ATOM 5119 C C . TYR B 1 31 ? 27.953 -9.984 -29 1 22.45 31 TYR B C 1
ATOM 5121 O O . TYR B 1 31 ? 27.875 -11.211 -29.094 1 22.45 31 TYR B O 1
ATOM 5129 N N . PRO B 1 32 ? 29.109 -9.586 -28.438 1 24.78 32 PRO B N 1
ATOM 5130 C CA . PRO B 1 32 ? 29.812 -10.445 -27.484 1 24.78 32 PRO B CA 1
ATOM 5131 C C . PRO B 1 32 ? 28.875 -11.164 -26.531 1 24.78 32 PRO B C 1
ATOM 5133 O O . PRO B 1 32 ? 27.797 -10.648 -26.203 1 24.78 32 PRO B O 1
ATOM 5136 N N . GLN B 1 33 ? 28.828 -12.469 -26.688 1 24.02 33 GLN B N 1
ATOM 5137 C CA . GLN B 1 33 ? 28.25 -13.43 -25.75 1 24.02 33 GLN B CA 1
ATOM 5138 C C . GLN B 1 33 ? 28.5 -13.008 -24.297 1 24.02 33 GLN B C 1
ATOM 5140 O O . GLN B 1 33 ? 29.625 -12.727 -23.922 1 24.02 33 GLN B O 1
ATOM 5145 N N . PHE B 1 34 ? 27.578 -12.305 -23.75 1 25.45 34 PHE B N 1
ATOM 5146 C CA . PHE B 1 34 ? 27.609 -12.016 -22.328 1 25.45 34 PHE B CA 1
ATOM 5147 C C . PHE B 1 34 ? 28.172 -13.203 -21.547 1 25.45 34 PHE B C 1
ATOM 5149 O O . PHE B 1 34 ? 27.625 -14.305 -21.625 1 25.45 34 PHE B O 1
ATOM 5156 N N . GLU B 1 35 ? 29.5 -13.289 -21.422 1 27.44 35 GLU B N 1
ATOM 5157 C CA . GLU B 1 35 ? 30.203 -14.203 -20.516 1 27.44 35 GLU B CA 1
ATOM 5158 C C . GLU B 1 35 ? 29.391 -14.461 -19.25 1 27.44 35 GLU B C 1
ATOM 5160 O O . GLU B 1 35 ? 28.688 -13.578 -18.766 1 27.44 35 GLU B O 1
ATOM 5165 N N . GLU B 1 36 ? 29.125 -15.711 -18.906 1 31.77 36 GLU B N 1
ATOM 5166 C CA . GLU B 1 36 ? 28.469 -16.344 -17.766 1 31.77 36 GLU B CA 1
ATOM 5167 C C . GLU B 1 36 ? 28.797 -15.609 -16.469 1 31.77 36 GLU B C 1
ATOM 5169 O O . GLU B 1 36 ? 29.953 -15.328 -16.172 1 31.77 36 GLU B O 1
ATOM 5174 N N . ALA B 1 37 ? 28.031 -14.781 -16.094 1 32.72 37 ALA B N 1
ATOM 5175 C CA . ALA B 1 37 ? 28.25 -14 -14.875 1 32.72 37 ALA B CA 1
ATOM 5176 C C . ALA B 1 37 ? 28.781 -14.867 -13.742 1 32.72 37 ALA B C 1
ATOM 5178 O O . ALA B 1 37 ? 28.047 -15.703 -13.203 1 32.72 37 ALA B O 1
ATOM 5179 N N . PRO B 1 38 ? 30.047 -15.016 -13.531 1 34.72 38 PRO B N 1
ATOM 5180 C CA . PRO B 1 38 ? 30.812 -15.883 -12.633 1 34.72 38 PRO B CA 1
ATOM 5181 C C . PRO B 1 38 ? 30.422 -15.688 -11.164 1 34.72 38 PRO B C 1
ATOM 5183 O O . PRO B 1 38 ? 30.703 -16.547 -10.336 1 34.72 38 PRO B O 1
ATOM 5186 N N . GLY B 1 39 ? 29.812 -14.602 -10.922 1 35.12 39 GLY B N 1
ATOM 5187 C CA . GLY B 1 39 ? 29.797 -14.32 -9.492 1 35.12 39 GLY B CA 1
ATOM 5188 C C . GLY B 1 39 ? 28.875 -15.234 -8.711 1 35.12 39 GLY B C 1
ATOM 5189 O O . GLY B 1 39 ? 29.297 -15.828 -7.711 1 35.12 39 GLY B O 1
ATOM 5190 N N . LEU B 1 40 ? 27.594 -15.203 -9.117 1 43.28 40 LEU B N 1
ATOM 5191 C CA . LEU B 1 40 ? 26.688 -16.047 -8.344 1 43.28 40 LEU B CA 1
ATOM 5192 C C . LEU B 1 40 ? 27.031 -17.531 -8.539 1 43.28 40 LEU B C 1
ATOM 5194 O O . LEU B 1 40 ? 26.672 -18.359 -7.703 1 43.28 40 LEU B O 1
ATOM 5198 N N . GLU B 1 41 ? 27.641 -17.875 -9.719 1 43.81 41 GLU B N 1
ATOM 5199 C CA . GLU B 1 41 ? 28.156 -19.234 -9.891 1 43.81 41 GLU B CA 1
ATOM 5200 C C . GLU B 1 41 ? 29.203 -19.562 -8.844 1 43.81 41 GLU B C 1
ATOM 5202 O O . GLU B 1 41 ? 29.281 -20.688 -8.352 1 43.81 41 GLU B O 1
ATOM 5207 N N . ALA B 1 42 ? 29.938 -18.594 -8.633 1 39.94 42 ALA B N 1
ATOM 5208 C CA . ALA B 1 42 ? 30.938 -18.781 -7.59 1 39.94 42 ALA B CA 1
ATOM 5209 C C . ALA B 1 42 ? 30.297 -19.078 -6.242 1 39.94 42 ALA B C 1
ATOM 5211 O O . ALA B 1 42 ? 30.797 -19.891 -5.473 1 39.94 42 ALA B O 1
ATOM 5212 N N . LEU B 1 43 ? 29.172 -18.531 -6.047 1 40.09 43 LEU B N 1
ATOM 5213 C CA . LEU B 1 43 ? 28.422 -18.812 -4.828 1 40.09 43 LEU B CA 1
ATOM 5214 C C . LEU B 1 43 ? 27.875 -20.234 -4.855 1 40.09 43 LEU B C 1
ATOM 5216 O O . LEU B 1 43 ? 27.906 -20.938 -3.846 1 40.09 43 LEU B O 1
ATOM 5220 N N . SER B 1 44 ? 27.391 -20.688 -6.07 1 40.44 44 SER B N 1
ATOM 5221 C CA . SER B 1 44 ? 26.891 -22.047 -6.223 1 40.44 44 SER B CA 1
ATOM 5222 C C . SER B 1 44 ? 28.016 -23.078 -6.102 1 40.44 44 SER B C 1
ATOM 5224 O O . SER B 1 44 ? 27.844 -24.109 -5.457 1 40.44 44 SER B O 1
ATOM 5226 N N . THR B 1 45 ? 29.109 -22.953 -6.801 1 37.91 45 THR B N 1
ATOM 5227 C CA . THR B 1 45 ? 30.25 -23.875 -6.73 1 37.91 45 THR B CA 1
ATOM 5228 C C . THR B 1 45 ? 30.781 -23.969 -5.305 1 37.91 45 THR B C 1
ATOM 5230 O O . THR B 1 45 ? 31.141 -25.047 -4.844 1 37.91 45 THR B O 1
ATOM 5233 N N . ALA B 1 46 ? 30.766 -22.969 -4.629 1 33.72 46 ALA B N 1
ATOM 5234 C CA . ALA B 1 46 ? 31.234 -23 -3.248 1 33.72 46 ALA B CA 1
ATOM 5235 C C . ALA B 1 46 ? 30.297 -23.828 -2.371 1 33.72 46 ALA B C 1
ATOM 5237 O O . ALA B 1 46 ? 30.75 -24.516 -1.456 1 33.72 46 ALA B O 1
ATOM 5238 N N . ALA B 1 47 ? 29 -23.844 -2.65 1 31.98 47 ALA B N 1
ATOM 5239 C CA . ALA B 1 47 ? 28.016 -24.594 -1.873 1 31.98 47 ALA B CA 1
ATOM 5240 C C . ALA B 1 47 ? 28.078 -26.078 -2.223 1 31.98 47 ALA B C 1
ATOM 5242 O O . ALA B 1 47 ? 27.797 -26.938 -1.378 1 31.98 47 ALA B O 1
ATOM 5243 N N . THR B 1 48 ? 28.297 -26.516 -3.496 1 32.38 48 THR B N 1
ATOM 5244 C CA . THR B 1 48 ? 28.234 -27.922 -3.896 1 32.38 48 THR B CA 1
ATOM 5245 C C . THR B 1 48 ? 29.484 -28.672 -3.439 1 32.38 48 THR B C 1
ATOM 5247 O O . THR B 1 48 ? 29.516 -29.906 -3.475 1 32.38 48 THR B O 1
ATOM 5250 N N . THR B 1 49 ? 30.578 -28.047 -3.381 1 28.94 49 THR B N 1
ATOM 5251 C CA . THR B 1 49 ? 31.75 -28.875 -3.137 1 28.94 49 THR B CA 1
ATOM 5252 C C . THR B 1 49 ? 31.688 -29.5 -1.743 1 28.94 49 THR B C 1
ATOM 5254 O O . THR B 1 49 ? 32.375 -30.484 -1.468 1 28.94 49 THR B O 1
ATOM 5257 N N . ASN B 1 50 ? 31.203 -28.812 -0.752 1 26.53 50 ASN B N 1
ATOM 5258 C CA . ASN B 1 50 ? 31.516 -29.312 0.576 1 26.53 50 ASN B CA 1
ATOM 5259 C C . ASN B 1 50 ? 30.578 -30.438 0.997 1 26.53 50 ASN B C 1
ATOM 5261 O O . ASN B 1 50 ? 30.484 -30.766 2.178 1 26.53 50 ASN B O 1
ATOM 5265 N N . MET B 1 51 ? 29.562 -30.688 0.196 1 23.89 51 MET B N 1
ATOM 5266 C CA . MET B 1 51 ? 28.609 -31.594 0.833 1 23.89 51 MET B CA 1
ATOM 5267 C C . MET B 1 51 ? 29.156 -33.031 0.819 1 23.89 51 MET B C 1
ATOM 5269 O O . MET B 1 51 ? 28.953 -33.75 -0.154 1 23.89 51 MET B O 1
ATOM 5273 N N . GLU B 1 52 ? 30.453 -33.219 1.22 1 21.55 52 GLU B N 1
ATOM 5274 C CA . GLU B 1 52 ? 30.734 -34.625 1.388 1 21.55 52 GLU B CA 1
ATOM 5275 C C . GLU B 1 52 ? 29.672 -35.312 2.26 1 21.55 52 GLU B C 1
ATOM 5277 O O . GLU B 1 52 ? 29.328 -34.781 3.322 1 21.55 52 GLU B O 1
ATOM 5282 N N . TYR B 1 53 ? 28.859 -36.062 1.697 1 18.52 53 TYR B N 1
ATOM 5283 C CA . TYR B 1 53 ? 27.797 -36.938 2.162 1 18.52 53 TYR B CA 1
ATOM 5284 C C . TYR B 1 53 ? 28.266 -37.812 3.316 1 18.52 53 TYR B C 1
ATOM 5286 O O . TYR B 1 53 ? 29.172 -38.625 3.15 1 18.52 53 TYR B O 1
ATOM 5294 N N . MET B 1 54 ? 28.328 -37.25 4.566 1 19.31 54 MET B N 1
ATOM 5295 C CA . MET B 1 54 ? 28.766 -38.031 5.711 1 19.31 54 MET B CA 1
ATOM 5296 C C . MET B 1 54 ? 28 -39.375 5.766 1 19.31 54 MET B C 1
ATOM 5298 O O . MET B 1 54 ? 26.781 -39.406 5.602 1 19.31 54 MET B O 1
ATOM 5302 N N . PRO B 1 55 ? 28.688 -40.438 5.625 1 19.05 55 PRO B N 1
ATOM 5303 C CA . PRO B 1 55 ? 28.25 -41.844 5.598 1 19.05 55 PRO B CA 1
ATOM 5304 C C . PRO B 1 55 ? 27.406 -42.219 6.812 1 19.05 55 PRO B C 1
ATOM 5306 O O . PRO B 1 55 ? 27.5 -41.562 7.859 1 19.05 55 PRO B O 1
ATOM 5309 N N . GLN B 1 56 ? 26.312 -42.875 6.566 1 17.95 56 GLN B N 1
ATOM 5310 C CA . GLN B 1 56 ? 25.234 -43.438 7.355 1 17.95 56 GLN B CA 1
ATOM 5311 C C . GLN B 1 56 ? 25.781 -44.344 8.477 1 17.95 56 GLN B C 1
ATOM 5313 O O . GLN B 1 56 ? 26.453 -45.344 8.219 1 17.95 56 GLN B O 1
ATOM 5318 N N . LEU B 1 57 ? 26.234 -43.594 9.547 1 17.73 57 LEU B N 1
ATOM 5319 C CA . LEU B 1 57 ? 26.828 -44.312 10.664 1 17.73 57 LEU B CA 1
ATOM 5320 C C . LEU B 1 57 ? 25.906 -45.438 11.141 1 17.73 57 LEU B C 1
ATOM 5322 O O . LEU B 1 57 ? 24.719 -45.219 11.344 1 17.73 57 LEU B O 1
ATOM 5326 N N . SER B 1 58 ? 26.312 -46.625 10.898 1 17.67 58 SER B N 1
ATOM 5327 C CA . SER B 1 58 ? 25.828 -47.969 11.219 1 17.67 58 SER B CA 1
ATOM 5328 C C . SER B 1 58 ? 25.594 -48.125 12.719 1 17.67 58 SER B C 1
ATOM 5330 O O . SER B 1 58 ? 26.469 -47.781 13.523 1 17.67 58 SER B O 1
ATOM 5332 N N . VAL B 1 59 ? 24.312 -48.094 13.016 1 18.72 59 VAL B N 1
ATOM 5333 C CA . VAL B 1 59 ? 23.688 -48.219 14.328 1 18.72 59 VAL B CA 1
ATOM 5334 C C . VAL B 1 59 ? 24.172 -49.5 15 1 18.72 59 VAL B C 1
ATOM 5336 O O . VAL B 1 59 ? 23.781 -50.594 14.594 1 18.72 59 VAL B O 1
ATOM 5339 N N . HIS B 1 60 ? 25.484 -49.594 15.203 1 16.61 60 HIS B N 1
ATOM 5340 C CA . HIS B 1 60 ? 25.891 -50.844 15.812 1 16.61 60 HIS B CA 1
ATOM 5341 C C . HIS B 1 60 ? 25.203 -51.062 17.156 1 16.61 60 HIS B C 1
ATOM 5343 O O . HIS B 1 60 ? 25.047 -50.125 17.938 1 16.61 60 HIS B O 1
ATOM 5349 N N . THR B 1 61 ? 24.547 -52.219 17.266 1 17.95 61 THR B N 1
ATOM 5350 C CA . THR B 1 61 ? 23.703 -52.875 18.234 1 17.95 61 THR B CA 1
ATOM 5351 C C . THR B 1 61 ? 24.5 -53.25 19.484 1 17.95 61 THR B C 1
ATOM 5353 O O . THR B 1 61 ? 23.984 -53.938 20.391 1 17.95 61 THR B O 1
ATOM 5356 N N . GLN B 1 62 ? 25.641 -52.562 19.734 1 15.66 62 GLN B N 1
ATOM 5357 C CA . GLN B 1 62 ? 26.422 -53.438 20.609 1 15.66 62 GLN B CA 1
ATOM 5358 C C . GLN B 1 62 ? 25.703 -53.688 21.922 1 15.66 62 GLN B C 1
ATOM 5360 O O . GLN B 1 62 ? 24.812 -52.938 22.312 1 15.66 62 GLN B O 1
ATOM 5365 N N . SER B 1 63 ? 26.281 -54.688 22.641 1 16.78 63 SER B N 1
ATOM 5366 C CA . SER B 1 63 ? 26.047 -55.781 23.594 1 16.78 63 SER B CA 1
ATOM 5367 C C . SER B 1 63 ? 25.844 -55.219 25 1 16.78 63 SER B C 1
ATOM 5369 O O . SER B 1 63 ? 26.094 -54.062 25.266 1 16.78 63 SER B O 1
ATOM 5371 N N . PRO B 1 64 ? 26.297 -56.031 25.953 1 17.12 64 PRO B N 1
ATOM 5372 C CA . PRO B 1 64 ? 25.719 -56.594 27.188 1 17.12 64 PRO B CA 1
ATOM 5373 C C . PRO B 1 64 ? 26 -55.719 28.406 1 17.12 64 PRO B C 1
ATOM 5375 O O . PRO B 1 64 ? 25.125 -55.531 29.266 1 17.12 64 PRO B O 1
ATOM 5378 N N . ARG B 1 65 ? 27.281 -55.219 28.688 1 15.32 65 ARG B N 1
ATOM 5379 C CA . ARG B 1 65 ? 27.906 -55.844 29.844 1 15.32 65 ARG B CA 1
ATOM 5380 C C . ARG B 1 65 ? 27.391 -55.25 31.141 1 15.32 65 ARG B C 1
ATOM 5382 O O . ARG B 1 65 ? 26.812 -54.156 31.141 1 15.32 65 ARG B O 1
ATOM 5389 N N . SER B 1 66 ? 28.203 -55.438 32.188 1 15.67 66 SER B N 1
ATOM 5390 C CA . SER B 1 66 ? 28.109 -55.938 33.531 1 15.67 66 SER B CA 1
ATOM 5391 C C . SER B 1 66 ? 27.906 -54.812 34.531 1 15.67 66 SER B C 1
ATOM 5393 O O . SER B 1 66 ? 27 -54.844 35.344 1 15.67 66 SER B O 1
ATOM 5395 N N . PHE B 1 67 ? 29.031 -54.062 34.938 1 15.43 67 PHE B N 1
ATOM 5396 C CA . PHE B 1 67 ? 29.484 -54.281 36.312 1 15.43 67 PHE B CA 1
ATOM 5397 C C . PHE B 1 67 ? 28.844 -53.312 37.281 1 15.43 67 PHE B C 1
ATOM 5399 O O . PHE B 1 67 ? 28.297 -52.281 36.844 1 15.43 67 PHE B O 1
ATOM 5406 N N . ASN B 1 68 ? 29.609 -53 38.375 1 15.53 68 ASN B N 1
ATOM 5407 C CA . ASN B 1 68 ? 29.547 -53.062 39.812 1 15.53 68 ASN B CA 1
ATOM 5408 C C . ASN B 1 68 ? 29.188 -51.719 40.438 1 15.53 68 ASN B C 1
ATOM 5410 O O . ASN B 1 68 ? 28.188 -51.594 41.156 1 15.53 68 ASN B O 1
ATOM 5414 N N . THR B 1 69 ? 30.172 -51 41.031 1 15.25 69 THR B N 1
ATOM 5415 C CA . THR B 1 69 ? 30.312 -50.938 42.5 1 15.25 69 THR B CA 1
ATOM 5416 C C . THR B 1 69 ?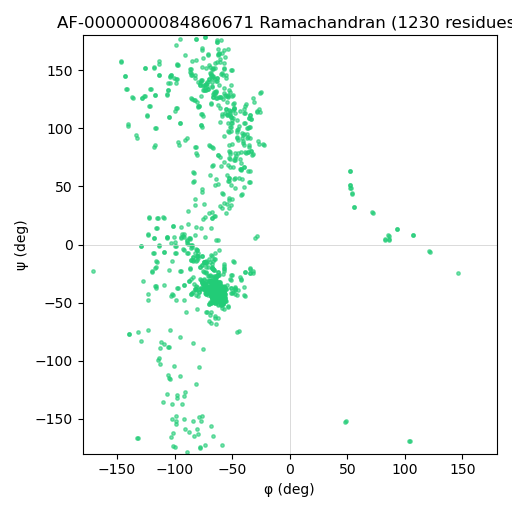 29.797 -49.594 43 1 15.25 69 THR B C 1
ATOM 5418 O O . THR B 1 69 ? 28.984 -49.562 43.938 1 15.25 69 THR B O 1
ATOM 5421 N N . PRO B 1 70 ? 30.688 -48.656 43.625 1 15.81 70 PRO B N 1
ATOM 5422 C CA . PRO B 1 70 ? 30.75 -48.406 45.062 1 15.81 70 PRO B CA 1
ATOM 5423 C C . PRO B 1 70 ? 30.031 -47.125 45.469 1 15.81 70 PRO B C 1
ATOM 5425 O O . PRO B 1 70 ? 29.734 -46.281 44.594 1 15.81 70 PRO B O 1
ATOM 5428 N N . GLN B 1 71 ? 30.125 -46.688 46.812 1 15.93 71 GLN B N 1
ATOM 5429 C CA . GLN B 1 71 ? 29.547 -46.188 48.062 1 15.93 71 GLN B CA 1
ATOM 5430 C C . GLN B 1 71 ? 29.719 -44.688 48.188 1 15.93 71 GLN B C 1
ATOM 5432 O O . GLN B 1 71 ? 28.797 -44 48.625 1 15.93 71 GLN B O 1
ATOM 5437 N N . HIS B 1 72 ? 30.953 -44.062 47.938 1 14.53 72 HIS B N 1
ATOM 5438 C CA . HIS B 1 72 ? 31.484 -43.375 49.125 1 14.53 72 HIS B CA 1
ATOM 5439 C C . HIS B 1 72 ? 30.797 -42.031 49.312 1 14.53 72 HIS B C 1
ATOM 5441 O O . HIS B 1 72 ? 30.172 -41.5 48.406 1 14.53 72 HIS B O 1
ATOM 5447 N N . SER B 1 73 ? 31.469 -41.125 50.188 1 15.23 73 SER B N 1
ATOM 5448 C CA . SER B 1 73 ? 31.422 -40.469 51.5 1 15.23 73 SER B CA 1
ATOM 5449 C C . SER B 1 73 ? 31.125 -39 51.375 1 15.23 73 SER B C 1
ATOM 5451 O O . SER B 1 73 ? 30.234 -38.469 52.062 1 15.23 73 SER B O 1
ATOM 5453 N N . ALA B 1 74 ? 32.188 -38.094 51.156 1 14.82 74 ALA B N 1
ATOM 5454 C CA . ALA B 1 74 ? 32.75 -37.281 52.219 1 14.82 74 ALA B CA 1
ATOM 5455 C C . ALA B 1 74 ? 32.125 -35.906 52.25 1 14.82 74 ALA B C 1
ATOM 5457 O O . ALA B 1 74 ? 31.672 -35.438 53.312 1 14.82 74 ALA B O 1
ATOM 5458 N N . ASN B 1 75 ? 32.875 -34.719 51.938 1 14.2 75 ASN B N 1
ATOM 5459 C CA . ASN B 1 75 ? 33.438 -33.688 52.781 1 14.2 75 ASN B CA 1
ATOM 5460 C C . ASN B 1 75 ? 32.562 -32.438 52.844 1 14.2 75 ASN B C 1
ATOM 5462 O O . ASN B 1 75 ? 31.719 -32.25 51.969 1 14.2 75 ASN B O 1
ATOM 5466 N N . ASN B 1 76 ? 33.062 -31.172 53.594 1 14.97 76 ASN B N 1
ATOM 5467 C CA . ASN B 1 76 ? 33.094 -30.281 54.75 1 14.97 76 ASN B CA 1
ATOM 5468 C C . ASN B 1 76 ? 32.812 -28.844 54.344 1 14.97 76 ASN B C 1
ATOM 5470 O O . ASN B 1 76 ? 32.469 -28.016 55.188 1 14.97 76 ASN B O 1
ATOM 5474 N N . LEU B 1 77 ? 33.094 -28.156 53.156 1 14.42 77 LEU B N 1
ATOM 5475 C CA . LEU B 1 77 ? 33.812 -26.906 53.375 1 14.42 77 LEU B CA 1
ATOM 5476 C C . LEU B 1 77 ? 32.875 -25.812 53.875 1 14.42 77 LEU B C 1
ATOM 5478 O O . LEU B 1 77 ? 31.797 -25.594 53.281 1 14.42 77 LEU B O 1
ATOM 5482 N N . ASP B 1 78 ? 33.094 -25 55.062 1 15.28 78 ASP B N 1
ATOM 5483 C CA . ASP B 1 78 ? 32.844 -24.125 56.219 1 15.28 78 ASP B CA 1
ATOM 5484 C C . ASP B 1 78 ? 32.719 -22.672 55.781 1 15.28 78 ASP B C 1
ATOM 5486 O O . ASP B 1 78 ? 32.094 -21.875 56.469 1 15.28 78 ASP B O 1
ATOM 5490 N N . PHE B 1 79 ? 33.656 -21.875 55.031 1 14.83 79 PHE B N 1
ATOM 5491 C CA . PHE B 1 79 ? 34.375 -20.75 55.594 1 14.83 79 PHE B CA 1
ATOM 5492 C C . PHE B 1 79 ? 33.5 -19.516 55.656 1 14.83 79 PHE B C 1
ATOM 5494 O O . PHE B 1 79 ? 33.375 -18.859 56.688 1 14.83 79 PHE B O 1
ATOM 5501 N N . ILE B 1 80 ? 33.719 -18.406 54.688 1 15.18 80 ILE B N 1
ATOM 5502 C CA . ILE B 1 80 ? 34.344 -17.125 55.031 1 15.18 80 ILE B CA 1
ATOM 5503 C C . ILE B 1 80 ? 33.281 -16.125 55.5 1 15.18 80 ILE B C 1
ATOM 5505 O O . ILE B 1 80 ? 32.125 -16.188 55.031 1 15.18 80 ILE B O 1
ATOM 5509 N N . LEU B 1 81 ? 33.75 -14.703 55.875 1 15.23 81 LEU B N 1
ATOM 5510 C CA . LEU B 1 81 ? 33.938 -13.727 56.938 1 15.23 81 LEU B CA 1
ATOM 5511 C C . LEU B 1 81 ? 32.875 -12.625 56.844 1 15.23 81 LEU B C 1
ATOM 5513 O O . LEU B 1 81 ? 32.188 -12.508 55.812 1 15.23 81 LEU B O 1
ATOM 5517 N N . ASN B 1 82 ? 33.219 -11.086 56.844 1 15.16 82 ASN B N 1
ATOM 5518 C CA . ASN B 1 82 ? 33.188 -10.094 57.938 1 15.16 82 ASN B CA 1
ATOM 5519 C C . ASN B 1 82 ? 32.125 -9.055 57.688 1 15.16 82 ASN B C 1
ATOM 5521 O O . ASN B 1 82 ? 31.797 -8.719 56.562 1 15.16 82 ASN B O 1
ATOM 5525 N N . PRO B 1 83 ? 31.516 -8.297 58.844 1 17.06 83 PRO B N 1
ATOM 5526 C CA . PRO B 1 83 ? 30.328 -7.555 59.25 1 17.06 83 PRO B CA 1
ATOM 5527 C C . PRO B 1 83 ? 30.469 -6.047 59.031 1 17.06 83 PRO B C 1
ATOM 5529 O O . PRO B 1 83 ? 29.594 -5.281 59.438 1 17.06 83 PRO B O 1
ATOM 5532 N N . THR B 1 84 ? 31.406 -5.508 58.281 1 15.78 84 THR B N 1
ATOM 5533 C CA . THR B 1 84 ? 31.844 -4.242 58.844 1 15.78 84 THR B CA 1
ATOM 5534 C C . THR B 1 84 ? 30.672 -3.279 58.969 1 15.78 84 THR B C 1
ATOM 5536 O O . THR B 1 84 ? 29.719 -3.338 58.219 1 15.78 84 THR B O 1
ATOM 5539 N N . ARG B 1 85 ? 30.922 -2.164 59.812 1 16.11 85 ARG B N 1
ATOM 5540 C CA . ARG B 1 85 ? 30.375 -1.267 60.812 1 16.11 85 ARG B CA 1
ATOM 5541 C C . ARG B 1 85 ? 29.594 -0.125 60.156 1 16.11 85 ARG B C 1
ATOM 5543 O O . ARG B 1 85 ? 29.812 0.179 58.969 1 16.11 85 ARG B O 1
ATOM 5550 N N . PRO B 1 86 ? 29.516 1.089 60.844 1 17.28 86 PRO B N 1
ATOM 5551 C CA . PRO B 1 86 ? 28.484 2.002 61.312 1 17.28 86 PRO B CA 1
ATOM 5552 C C . PRO B 1 86 ? 28.344 3.246 60.438 1 17.28 86 PRO B C 1
ATOM 5554 O O . PRO B 1 86 ? 27.219 3.707 60.188 1 17.28 86 PRO B O 1
ATOM 5557 N N . GLU B 1 87 ? 29.438 3.969 59.969 1 16.28 87 GLU B N 1
ATOM 5558 C CA . GLU B 1 87 ? 29.594 5.32 60.5 1 16.28 87 GLU B CA 1
ATOM 5559 C C . GLU B 1 87 ? 28.656 6.301 59.812 1 16.28 87 GLU B C 1
ATOM 5561 O O . GLU B 1 87 ? 28.109 5.992 58.75 1 16.28 87 GLU B O 1
ATOM 5566 N N . ALA B 1 88 ? 29.188 7.766 59.688 1 18.22 88 ALA B N 1
ATOM 5567 C CA . ALA B 1 88 ? 28.938 9.148 60.094 1 18.22 88 ALA B CA 1
ATOM 5568 C C . ALA B 1 88 ? 28.141 9.898 59.031 1 18.22 88 ALA B C 1
ATOM 5570 O O . ALA B 1 88 ? 28.125 9.492 57.844 1 18.22 88 ALA B O 1
ATOM 5571 N N . HIS B 1 89 ? 27.719 11.219 59.219 1 18.23 89 HIS B N 1
ATOM 5572 C CA . HIS B 1 89 ? 26.703 12.266 59.219 1 18.23 89 HIS B CA 1
ATOM 5573 C C . HIS B 1 89 ? 26.859 13.18 58 1 18.23 89 HIS B C 1
ATOM 5575 O O . HIS B 1 89 ? 25.984 13.992 57.719 1 18.23 89 HIS B O 1
ATOM 5581 N N . GLN B 1 90 ? 28.094 13.234 57.375 1 17.06 90 GLN B N 1
ATOM 5582 C CA . GLN B 1 90 ? 28.484 14.609 57.031 1 17.06 90 GLN B CA 1
ATOM 5583 C C . GLN B 1 90 ? 27.516 15.219 56.031 1 17.06 90 GLN B C 1
ATOM 5585 O O . GLN B 1 90 ? 26.922 14.5 55.219 1 17.06 90 GLN B O 1
ATOM 5590 N N . SER B 1 91 ? 27.453 16.609 56 1 19.33 91 SER B N 1
ATOM 5591 C CA . SER B 1 91 ? 26.75 17.859 55.75 1 19.33 91 SER B CA 1
ATOM 5592 C C . SER B 1 91 ? 26.797 18.234 54.25 1 19.33 91 SER B C 1
ATOM 5594 O O . SER B 1 91 ? 26.422 19.344 53.875 1 19.33 91 SER B O 1
ATOM 5596 N N . SER B 1 92 ? 26.672 17.328 53.281 1 18.36 92 SER B N 1
ATOM 5597 C CA . SER B 1 92 ? 27.188 17.781 52 1 18.36 92 SER B CA 1
ATOM 5598 C C . SER B 1 92 ? 26.453 19.031 51.531 1 18.36 92 SER B C 1
ATOM 5600 O O . SER B 1 92 ? 25.219 19.109 51.625 1 18.36 92 SER B O 1
ATOM 5602 N N . PRO B 1 93 ? 27.328 20.031 51.219 1 20.14 93 PRO B N 1
ATOM 5603 C CA . PRO B 1 93 ? 27.062 21.438 50.906 1 20.14 93 PRO B CA 1
ATOM 5604 C C . PRO B 1 93 ? 26.109 21.609 49.719 1 20.14 93 PRO B C 1
ATOM 5606 O O . PRO B 1 93 ? 25.938 20.672 48.938 1 20.14 93 PRO B O 1
ATOM 5609 N N . LEU B 1 94 ? 25.422 22.797 49.688 1 20.11 94 LEU B N 1
ATOM 5610 C CA . LEU B 1 94 ? 24.344 23.531 49.031 1 20.11 94 LEU B CA 1
ATOM 5611 C C . LEU B 1 94 ? 24.672 23.766 47.562 1 20.11 94 LEU B C 1
ATOM 5613 O O . LEU B 1 94 ? 25.547 24.578 47.25 1 20.11 94 LEU B O 1
ATOM 5617 N N . VAL B 1 95 ? 24.969 22.688 46.719 1 20.86 95 VAL B N 1
ATOM 5618 C CA . VAL B 1 95 ? 25.438 22.984 45.375 1 20.86 95 VAL B CA 1
ATOM 5619 C C . VAL B 1 95 ? 24.453 23.922 44.688 1 20.86 95 VAL B C 1
ATOM 5621 O O . VAL B 1 95 ? 23.25 23.656 44.656 1 20.86 95 VAL B O 1
ATOM 5624 N N . ASP B 1 96 ? 24.922 25.062 44.5 1 19.62 96 ASP B N 1
ATOM 5625 C CA . ASP B 1 96 ? 24.422 26.266 43.844 1 19.62 96 ASP B CA 1
ATOM 5626 C C . ASP B 1 96 ? 23.922 25.969 42.438 1 19.62 96 ASP B C 1
ATOM 5628 O O . ASP B 1 96 ? 24.578 25.234 41.688 1 19.62 96 ASP B O 1
ATOM 5632 N N . HIS B 1 97 ? 22.641 26.031 42.125 1 20.66 97 HIS B N 1
ATOM 5633 C CA . HIS B 1 97 ? 21.734 25.828 41 1 20.66 97 HIS B CA 1
ATOM 5634 C C . HIS B 1 97 ? 22.141 26.641 39.812 1 20.66 97 HIS B C 1
ATOM 5636 O O . HIS B 1 97 ? 21.484 27.641 39.469 1 20.66 97 HIS B O 1
ATOM 5642 N N . SER B 1 98 ? 23.469 26.875 39.531 1 21.97 98 SER B N 1
ATOM 5643 C CA . SER B 1 98 ? 23.75 27.734 38.406 1 21.97 98 SER B CA 1
ATOM 5644 C C . SER B 1 98 ? 23 27.25 37.156 1 21.97 98 SER B C 1
ATOM 5646 O O . SER B 1 98 ? 22.828 26.047 36.938 1 21.97 98 SER B O 1
ATOM 5648 N N . LEU B 1 99 ? 22.281 28.188 36.438 1 21.41 99 LEU B N 1
ATOM 5649 C CA . LEU B 1 99 ? 21.438 28.328 35.281 1 21.41 99 LEU B CA 1
ATOM 5650 C C . LEU B 1 99 ? 22.125 27.766 34.031 1 21.41 99 LEU B C 1
ATOM 5652 O O . LEU B 1 99 ? 23.031 28.406 33.469 1 21.41 99 LEU B O 1
ATOM 5656 N N . ARG B 1 100 ? 22.578 26.547 34 1 25.27 100 ARG B N 1
ATOM 5657 C CA . ARG B 1 100 ? 23.141 26.031 32.75 1 25.27 100 ARG B CA 1
ATOM 5658 C C . ARG B 1 100 ? 22.25 26.391 31.562 1 25.27 100 ARG B C 1
ATOM 5660 O O . ARG B 1 100 ? 21.047 26.109 31.562 1 25.27 100 ARG B O 1
ATOM 5667 N N . SER B 1 101 ? 22.625 27.438 30.844 1 24.47 101 SER B N 1
ATOM 5668 C CA . SER B 1 101 ? 22.188 27.906 29.531 1 24.47 101 SER B CA 1
ATOM 5669 C C . SER B 1 101 ? 21.969 26.734 28.562 1 24.47 101 SER B C 1
ATOM 5671 O O . SER B 1 101 ? 22.875 25.938 28.359 1 24.47 101 SER B O 1
ATOM 5673 N N . LEU B 1 102 ? 20.875 26.172 28.578 1 28.02 102 LEU B N 1
ATOM 5674 C CA . LEU B 1 102 ? 20.438 25.203 27.578 1 28.02 102 LEU B CA 1
ATOM 5675 C C . LEU B 1 102 ? 20.828 25.641 26.172 1 28.02 102 LEU B C 1
ATOM 5677 O O . LEU B 1 102 ? 20.25 26.594 25.641 1 28.02 102 LEU B O 1
ATOM 5681 N N . SER B 1 103 ? 22.125 25.875 25.938 1 28.81 103 SER B N 1
ATOM 5682 C CA . SER B 1 103 ? 22.516 25.969 24.531 1 28.81 103 SER B CA 1
ATOM 5683 C C . SER B 1 103 ? 21.828 24.891 23.688 1 28.81 103 SER B C 1
ATOM 5685 O O . SER B 1 103 ? 22.141 23.703 23.828 1 28.81 103 SER B O 1
ATOM 5687 N N . ARG B 1 104 ? 20.562 24.969 23.469 1 33.41 104 ARG B N 1
ATOM 5688 C CA . ARG B 1 104 ? 19.734 24.203 22.547 1 33.41 104 ARG B CA 1
ATOM 5689 C C . ARG B 1 104 ? 20.438 24.047 21.203 1 33.41 104 ARG B C 1
ATOM 5691 O O . ARG B 1 104 ? 20.562 25.016 20.438 1 33.41 104 ARG B O 1
ATOM 5698 N N . THR B 1 105 ? 21.594 23.328 21.109 1 31.44 105 THR B N 1
ATOM 5699 C CA . THR B 1 105 ? 22.156 22.859 19.844 1 31.44 105 THR B CA 1
ATOM 5700 C C . THR B 1 105 ? 21.031 22.453 18.875 1 31.44 105 THR B C 1
ATOM 5702 O O . THR B 1 105 ? 20.25 21.562 19.188 1 31.44 105 THR B O 1
ATOM 5705 N N . SER B 1 106 ? 20.422 23.359 18.25 1 34.47 106 SER B N 1
ATOM 5706 C CA . SER B 1 106 ? 19.625 23.109 17.047 1 34.47 106 SER B CA 1
ATOM 5707 C C . SER B 1 106 ? 20.234 22 16.188 1 34.47 106 SER B C 1
ATOM 5709 O O . SER B 1 106 ? 21.25 22.219 15.523 1 34.47 106 SER B O 1
ATOM 5711 N N . THR B 1 107 ? 20.516 20.875 16.594 1 36.34 107 THR B N 1
ATOM 5712 C CA . THR B 1 107 ? 20.953 19.781 15.734 1 36.34 107 THR B CA 1
ATOM 5713 C C . THR B 1 107 ? 20.125 19.719 14.453 1 36.34 107 THR B C 1
ATOM 5715 O O . THR B 1 107 ? 19 19.219 14.453 1 36.34 107 THR B O 1
ATOM 5718 N N . PHE B 1 108 ? 20.234 20.766 13.641 1 39.22 108 PHE B N 1
ATOM 5719 C CA . PHE B 1 108 ? 19.797 20.578 12.266 1 39.22 108 PHE B CA 1
ATOM 5720 C C . PHE B 1 108 ? 20.125 19.188 11.766 1 39.22 108 PHE B C 1
ATOM 5722 O O . PHE B 1 108 ? 21.203 18.656 12.039 1 39.22 108 PHE B O 1
ATOM 5729 N N . ILE B 1 109 ? 19.297 18.266 11.703 1 41.81 109 ILE B N 1
ATOM 5730 C CA . ILE B 1 109 ? 19.391 16.953 11.078 1 41.81 109 ILE B CA 1
ATOM 5731 C C . ILE B 1 109 ? 20.469 16.969 9.984 1 41.81 109 ILE B C 1
ATOM 5733 O O . ILE B 1 109 ? 20.359 17.75 9.031 1 41.81 109 ILE B O 1
ATOM 5737 N N . SER B 1 110 ? 21.719 16.766 10.227 1 42.28 110 SER B N 1
ATOM 5738 C CA . SER B 1 110 ? 22.828 16.578 9.297 1 42.28 110 SER B CA 1
ATOM 5739 C C . SER B 1 110 ? 22.391 15.844 8.039 1 42.28 110 SER B C 1
ATOM 5741 O O . SER B 1 110 ? 21.656 14.852 8.125 1 42.28 110 SER B O 1
ATOM 5743 N N . ASP B 1 111 ? 22.281 16.422 6.895 1 46.5 111 ASP B N 1
ATOM 5744 C CA . ASP B 1 111 ? 22.109 16.078 5.484 1 46.5 111 ASP B CA 1
ATOM 5745 C C . ASP B 1 111 ? 22.828 14.781 5.145 1 46.5 111 ASP B C 1
ATOM 5747 O O . ASP B 1 111 ? 22.766 14.305 4.012 1 46.5 111 ASP B O 1
ATOM 5751 N N . ALA B 1 112 ? 23.781 14.352 5.918 1 52.44 112 ALA B N 1
ATOM 5752 C CA . ALA B 1 112 ? 24.656 13.227 5.586 1 52.44 112 ALA B CA 1
ATOM 5753 C C . ALA B 1 112 ? 23.859 11.93 5.484 1 52.44 112 ALA B C 1
ATOM 5755 O O . ALA B 1 112 ? 24.359 10.922 4.996 1 52.44 112 ALA B O 1
ATOM 5756 N N . ASP B 1 113 ? 22.453 12.07 5.641 1 80.81 113 ASP B N 1
ATOM 5757 C CA . ASP B 1 113 ? 21.719 10.859 5.996 1 80.81 113 ASP B CA 1
ATOM 5758 C C . ASP B 1 113 ? 20.641 10.547 4.961 1 80.81 113 ASP B C 1
ATOM 5760 O O . ASP B 1 113 ? 19.609 9.977 5.297 1 80.81 113 ASP B O 1
ATOM 5764 N N . SER B 1 114 ? 20.922 11.141 3.648 1 90.62 114 SER B N 1
ATOM 5765 C CA . SER B 1 114 ? 20.047 10.789 2.541 1 90.62 114 SER B CA 1
ATOM 5766 C C . SER B 1 114 ? 20.797 10.742 1.22 1 90.62 114 SER B C 1
ATOM 5768 O O . SER B 1 114 ? 21.906 11.281 1.114 1 90.62 114 SER B O 1
ATOM 5770 N N . VAL B 1 115 ? 20.297 10.062 0.28 1 95.06 115 VAL B N 1
ATOM 5771 C CA . VAL B 1 115 ? 20.875 10.016 -1.059 1 95.06 115 VAL B CA 1
ATOM 5772 C C . VAL B 1 115 ? 20.734 11.375 -1.736 1 95.06 115 VAL B C 1
ATOM 5774 O O . VAL B 1 115 ? 19.656 11.969 -1.72 1 95.06 115 VAL B O 1
ATOM 5777 N N . ARG B 1 116 ? 21.812 11.867 -2.406 1 94.69 116 ARG B N 1
ATOM 5778 C CA . ARG B 1 116 ? 21.781 13.195 -3 1 94.69 116 ARG B CA 1
ATOM 5779 C C . ARG B 1 116 ? 21.984 13.133 -4.508 1 94.69 116 ARG B C 1
ATOM 5781 O O . ARG B 1 116 ? 21.656 14.078 -5.227 1 94.69 116 ARG B O 1
ATOM 5788 N N . GLU B 1 117 ? 22.578 12.078 -4.941 1 95.38 117 GLU B N 1
ATOM 5789 C CA . GLU B 1 117 ? 22.812 11.914 -6.375 1 95.38 117 GLU B CA 1
ATOM 5790 C C . GLU B 1 117 ? 21.516 11.586 -7.105 1 95.38 117 GLU B C 1
ATOM 5792 O O . GLU B 1 117 ? 20.797 10.656 -6.723 1 95.38 117 GLU B O 1
ATOM 5797 N N . HIS B 1 118 ? 21.234 12.227 -8.188 1 96.5 118 HIS B N 1
ATOM 5798 C CA . HIS B 1 118 ? 19.953 12.141 -8.883 1 96.5 118 HIS B CA 1
ATOM 5799 C C . HIS B 1 118 ? 19.703 10.727 -9.391 1 96.5 118 HIS B C 1
ATOM 5801 O O . HIS B 1 118 ? 18.609 10.18 -9.203 1 96.5 118 HIS B O 1
ATOM 5807 N N . GLU B 1 119 ? 20.688 10.117 -10.078 1 97.56 119 GLU B N 1
ATOM 5808 C CA . GLU B 1 119 ? 20.5 8.789 -10.633 1 97.56 119 GLU B CA 1
ATOM 5809 C C . GLU B 1 119 ? 20.125 7.777 -9.555 1 97.56 119 GLU B C 1
ATOM 5811 O O . GLU B 1 119 ? 19.172 7.008 -9.719 1 97.56 119 GLU B O 1
ATOM 5816 N N . VAL B 1 120 ? 20.875 7.824 -8.445 1 98.25 120 VAL B N 1
ATOM 5817 C CA . VAL B 1 120 ? 20.625 6.895 -7.352 1 98.25 120 VAL B CA 1
A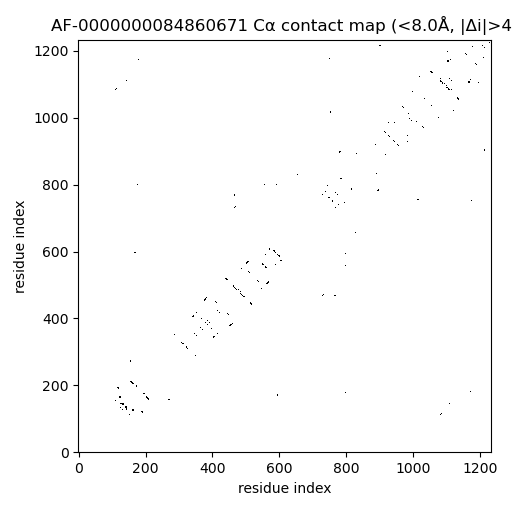TOM 5818 C C . VAL B 1 120 ? 19.281 7.191 -6.699 1 98.25 120 VAL B C 1
ATOM 5820 O O . VAL B 1 120 ? 18.516 6.277 -6.379 1 98.25 120 VAL B O 1
ATOM 5823 N N . ALA B 1 121 ? 18.969 8.492 -6.504 1 98.44 121 ALA B N 1
ATOM 5824 C CA . ALA B 1 121 ? 17.672 8.875 -5.926 1 98.44 121 ALA B CA 1
ATOM 5825 C C . ALA B 1 121 ? 16.516 8.398 -6.797 1 98.44 121 ALA B C 1
ATOM 5827 O O . ALA B 1 121 ? 15.523 7.879 -6.285 1 98.44 121 ALA B O 1
ATOM 5828 N N . PHE B 1 122 ? 16.703 8.531 -8.109 1 98.38 122 PHE B N 1
ATOM 5829 C CA . PHE B 1 122 ? 15.695 8.109 -9.07 1 98.38 122 PHE B CA 1
ATOM 5830 C C . PHE B 1 122 ? 15.477 6.605 -9 1 98.38 122 PHE B C 1
ATOM 5832 O O . PHE B 1 122 ? 14.336 6.141 -8.922 1 98.38 122 PHE B O 1
ATOM 5839 N N . LEU B 1 123 ? 16.547 5.891 -9.023 1 98.75 123 LEU B N 1
ATOM 5840 C CA . LEU B 1 123 ? 16.453 4.434 -9.055 1 98.75 123 LEU B CA 1
ATOM 5841 C C . LEU B 1 123 ? 15.977 3.887 -7.711 1 98.75 123 LEU B C 1
ATOM 5843 O O . LEU B 1 123 ? 15.203 2.926 -7.668 1 98.75 123 LEU B O 1
ATOM 5847 N N . LEU B 1 124 ? 16.469 4.504 -6.641 1 98.62 124 LEU B N 1
ATOM 5848 C CA . LEU B 1 124 ? 16.031 4.109 -5.305 1 98.62 124 LEU B CA 1
ATOM 5849 C C . LEU B 1 124 ? 14.531 4.305 -5.145 1 98.62 124 LEU B C 1
ATOM 5851 O O . LEU B 1 124 ? 13.844 3.438 -4.609 1 98.62 124 LEU B O 1
ATOM 5855 N N . ARG B 1 125 ? 14.031 5.41 -5.594 1 98.31 125 ARG B N 1
ATOM 5856 C CA . ARG B 1 125 ? 12.602 5.695 -5.523 1 98.31 125 ARG B CA 1
ATOM 5857 C C . ARG B 1 125 ? 11.812 4.762 -6.441 1 98.31 125 ARG B C 1
ATOM 5859 O O . ARG B 1 125 ? 10.75 4.273 -6.07 1 98.31 125 ARG B O 1
ATOM 5866 N N . HIS B 1 126 ? 12.32 4.535 -7.645 1 98.31 126 HIS B N 1
ATOM 5867 C CA . HIS B 1 126 ? 11.672 3.6 -8.555 1 98.31 126 HIS B CA 1
ATOM 5868 C C . HIS B 1 126 ? 11.586 2.203 -7.949 1 98.31 126 HIS B C 1
ATOM 5870 O O . HIS B 1 126 ? 10.57 1.519 -8.102 1 98.31 126 HIS B O 1
ATOM 5876 N N . PHE B 1 127 ? 12.672 1.782 -7.242 1 98.5 127 PHE B N 1
ATOM 5877 C CA . PHE B 1 127 ? 12.648 0.511 -6.527 1 98.5 127 PHE B CA 1
ATOM 5878 C C . PHE B 1 127 ? 11.555 0.509 -5.469 1 98.5 127 PHE B C 1
ATOM 5880 O O . PHE B 1 127 ? 10.75 -0.424 -5.402 1 98.5 127 PHE B O 1
ATOM 5887 N N . GLY B 1 128 ? 11.461 1.533 -4.668 1 97.94 128 GLY B N 1
ATOM 5888 C CA . GLY B 1 128 ? 10.484 1.617 -3.592 1 97.94 128 GLY B CA 1
ATOM 5889 C C . GLY B 1 128 ? 9.047 1.643 -4.086 1 97.94 128 GLY B C 1
ATOM 5890 O O . GLY B 1 128 ? 8.148 1.115 -3.426 1 97.94 128 GLY B O 1
ATOM 5891 N N . GLU B 1 129 ? 8.812 2.199 -5.246 1 97.12 129 GLU B N 1
ATOM 5892 C CA . GLU B 1 129 ? 7.453 2.43 -5.723 1 97.12 129 GLU B CA 1
ATOM 5893 C C . GLU B 1 129 ? 7.023 1.343 -6.703 1 97.12 129 GLU B C 1
ATOM 5895 O O . GLU B 1 129 ? 5.844 1.244 -7.051 1 97.12 129 GLU B O 1
ATOM 5900 N N . THR B 1 130 ? 7.965 0.451 -7.105 1 97.5 130 THR B N 1
ATOM 5901 C CA . THR B 1 130 ? 7.605 -0.521 -8.133 1 97.5 130 THR B CA 1
ATOM 5902 C C . THR B 1 130 ? 8.195 -1.893 -7.809 1 97.5 130 THR B C 1
ATOM 5904 O O . THR B 1 130 ? 7.52 -2.732 -7.207 1 97.5 130 THR B O 1
ATOM 5907 N N . THR B 1 131 ? 9.547 -2.035 -8.062 1 98 131 THR B N 1
ATOM 5908 C CA . THR B 1 131 ? 10.125 -3.375 -8.031 1 98 131 THR B CA 1
ATOM 5909 C C . THR B 1 131 ? 10.18 -3.904 -6.602 1 98 131 THR B C 1
ATOM 5911 O O . THR B 1 131 ? 9.984 -5.102 -6.371 1 98 131 THR B O 1
ATOM 5914 N N . GLY B 1 132 ? 10.516 -3.031 -5.637 1 98.19 132 GLY B N 1
ATOM 5915 C CA . GLY B 1 132 ? 10.453 -3.449 -4.246 1 98.19 132 GLY B CA 1
ATOM 5916 C C . GLY B 1 132 ? 9.07 -3.875 -3.809 1 98.19 132 GLY B C 1
ATOM 5917 O O . GLY B 1 132 ? 8.914 -4.816 -3.027 1 98.19 132 GLY B O 1
ATOM 5918 N N . GLN B 1 133 ? 8.062 -3.215 -4.332 1 97.12 133 GLN B N 1
ATOM 5919 C CA . GLN B 1 133 ? 6.68 -3.572 -4.043 1 97.12 133 GLN B CA 1
ATOM 5920 C C . GLN B 1 133 ? 6.336 -4.949 -4.609 1 97.12 133 GLN B C 1
ATOM 5922 O O . GLN B 1 133 ? 5.547 -5.688 -4.02 1 97.12 133 GLN B O 1
ATOM 5927 N N . TRP B 1 134 ? 6.906 -5.25 -5.762 1 98 134 TRP B N 1
ATOM 5928 C CA . TRP B 1 134 ? 6.676 -6.562 -6.352 1 98 134 TRP B CA 1
ATOM 5929 C C . TRP B 1 134 ? 7.148 -7.672 -5.418 1 98 134 TRP B C 1
ATOM 5931 O O . TRP B 1 134 ? 6.5 -8.711 -5.301 1 98 134 TRP B O 1
ATOM 5941 N N . MET B 1 135 ? 8.242 -7.414 -4.738 1 97.81 135 MET B N 1
ATOM 5942 C CA . MET B 1 135 ? 8.812 -8.406 -3.834 1 97.81 135 MET B CA 1
ATOM 5943 C C . MET B 1 135 ? 7.988 -8.523 -2.557 1 97.81 135 MET B C 1
ATOM 5945 O O . MET B 1 135 ? 8.102 -9.508 -1.823 1 97.81 135 MET B O 1
ATOM 5949 N N . ASP B 1 136 ? 7.109 -7.527 -2.334 1 97.81 136 ASP B N 1
ATOM 5950 C CA . ASP B 1 136 ? 6.395 -7.434 -1.065 1 97.81 136 ASP B CA 1
ATOM 5951 C C . ASP B 1 136 ? 4.93 -7.84 -1.229 1 97.81 136 ASP B C 1
ATOM 5953 O O . ASP B 1 136 ? 4.121 -7.637 -0.321 1 97.81 136 ASP B O 1
ATOM 5957 N N . LEU B 1 137 ? 4.527 -8.328 -2.373 1 97.94 137 LEU B N 1
ATOM 5958 C CA . LEU B 1 137 ? 3.119 -8.633 -2.594 1 97.94 137 LEU B CA 1
ATOM 5959 C C . LEU B 1 137 ? 2.545 -9.422 -1.42 1 97.94 137 LEU B C 1
ATOM 5961 O O . LEU B 1 137 ? 1.416 -9.164 -0.992 1 97.94 137 LEU B O 1
ATOM 5965 N N . PHE B 1 138 ? 3.295 -10.344 -0.844 1 97.81 138 PHE B N 1
ATOM 5966 C CA . PHE B 1 138 ? 2.783 -11.227 0.198 1 97.81 138 PHE B CA 1
ATOM 5967 C C . PHE B 1 138 ? 3.396 -10.883 1.55 1 97.81 138 PHE B C 1
ATOM 5969 O O . PHE B 1 138 ? 3.561 -11.758 2.404 1 97.81 138 PHE B O 1
ATOM 5976 N N . ASP B 1 139 ? 3.84 -9.703 1.696 1 96.44 139 ASP B N 1
ATOM 5977 C CA . ASP B 1 139 ? 4.387 -9.188 2.947 1 96.44 139 ASP B CA 1
ATOM 5978 C C . ASP B 1 139 ? 3.654 -7.922 3.385 1 96.44 139 ASP B C 1
ATOM 5980 O O . ASP B 1 139 ? 3.895 -6.84 2.842 1 96.44 139 ASP B O 1
ATOM 5984 N N . LEU B 1 140 ? 2.902 -8.023 4.453 1 93.75 140 LEU B N 1
ATOM 5985 C CA . LEU B 1 140 ? 2.145 -6.883 4.953 1 93.75 140 LEU B CA 1
ATOM 5986 C C . LEU B 1 140 ? 3.082 -5.801 5.477 1 93.75 140 LEU B C 1
ATOM 5988 O O . LEU B 1 140 ? 2.713 -4.625 5.523 1 93.75 140 LEU B O 1
ATOM 5992 N N . GLY B 1 141 ? 4.273 -6.172 5.773 1 92.62 141 GLY B N 1
ATOM 5993 C CA . GLY B 1 141 ? 5.23 -5.223 6.316 1 92.62 141 GLY B CA 1
ATOM 5994 C C . GLY B 1 141 ? 5.969 -4.438 5.246 1 92.62 141 GLY B C 1
ATOM 5995 O O . GLY B 1 141 ? 6.652 -3.459 5.547 1 92.62 141 GLY B O 1
ATOM 5996 N N . CYS B 1 142 ? 5.871 -4.883 4.035 1 96.38 142 CYS B N 1
ATOM 5997 C CA . CYS B 1 142 ? 6.488 -4.215 2.896 1 96.38 142 CYS B CA 1
ATOM 5998 C C . CYS B 1 142 ? 7.969 -3.961 3.15 1 96.38 142 CYS B C 1
ATOM 6000 O O . CYS B 1 142 ? 8.445 -2.834 2.998 1 96.38 142 CYS B O 1
ATOM 6002 N N . TYR B 1 143 ? 8.664 -4.945 3.529 1 97 143 TYR B N 1
ATOM 6003 C CA . TYR B 1 143 ? 10.055 -4.82 3.943 1 97 143 TYR B CA 1
ATOM 6004 C C . TYR B 1 143 ? 10.906 -4.227 2.826 1 97 143 TYR B C 1
ATOM 6006 O O . TYR B 1 143 ? 11.648 -3.268 3.047 1 97 143 TYR B O 1
ATOM 6014 N N . PHE B 1 144 ? 10.852 -4.68 1.653 1 98.12 144 PHE B N 1
ATOM 6015 C CA . PHE B 1 144 ? 11.727 -4.285 0.562 1 98.12 144 PHE B CA 1
ATOM 6016 C C . PHE B 1 144 ? 11.391 -2.881 0.074 1 98.12 144 PHE B C 1
ATOM 6018 O O . PHE B 1 144 ? 12.289 -2.045 -0.089 1 98.12 144 PHE B O 1
ATOM 6025 N N . ALA B 1 145 ? 10.148 -2.555 -0.058 1 98.06 145 ALA B N 1
ATOM 6026 C CA . ALA B 1 145 ? 9.742 -1.254 -0.584 1 98.06 145 ALA B CA 1
ATOM 6027 C C . ALA B 1 145 ? 9.914 -0.16 0.466 1 98.06 145 ALA B C 1
ATOM 6029 O O . ALA B 1 145 ? 10.203 0.992 0.129 1 98.06 145 ALA B O 1
ATOM 6030 N N . HIS B 1 146 ? 9.742 -0.536 1.7 1 96.94 146 HIS B N 1
ATOM 6031 C CA . HIS B 1 146 ? 9.672 0.48 2.744 1 96.94 146 HIS B CA 1
ATOM 6032 C C . HIS B 1 146 ? 10.984 0.562 3.516 1 96.94 146 HIS B C 1
ATOM 6034 O O . HIS B 1 146 ? 11.492 1.657 3.773 1 96.94 146 HIS B O 1
ATOM 6040 N N . HIS B 1 147 ? 11.617 -0.541 3.877 1 96.44 147 HIS B N 1
ATOM 6041 C CA . HIS B 1 147 ? 12.75 -0.539 4.797 1 96.44 147 HIS B CA 1
ATOM 6042 C C . HIS B 1 147 ? 14.07 -0.573 4.039 1 96.44 147 HIS B C 1
ATOM 6044 O O . HIS B 1 147 ? 15.039 0.073 4.445 1 96.44 147 HIS B O 1
ATOM 6050 N N . VAL B 1 148 ? 14.117 -1.276 2.979 1 98 148 VAL B N 1
ATOM 6051 C CA . VAL B 1 148 ? 15.367 -1.471 2.246 1 98 148 VAL B CA 1
ATOM 6052 C C . VAL B 1 148 ? 15.883 -0.127 1.739 1 98 148 VAL B C 1
ATOM 6054 O O . VAL B 1 148 ? 17.078 0.164 1.839 1 98 148 VAL B O 1
ATOM 6057 N N . PRO B 1 149 ? 15 0.788 1.212 1 98.38 149 PRO B N 1
ATOM 6058 C CA . PRO B 1 149 ? 15.523 2.082 0.765 1 98.38 149 PRO B CA 1
ATOM 6059 C C . PRO B 1 149 ? 16.172 2.881 1.896 1 98.38 149 PRO B C 1
ATOM 6061 O O . PRO B 1 149 ? 17.156 3.582 1.676 1 98.38 149 PRO B O 1
ATOM 6064 N N . ILE B 1 150 ? 15.602 2.732 3.092 1 97.38 150 ILE B N 1
ATOM 6065 C CA . ILE B 1 150 ? 16.156 3.43 4.25 1 97.38 150 ILE B CA 1
ATOM 6066 C C . ILE B 1 150 ? 17.531 2.867 4.586 1 97.38 150 ILE B C 1
ATOM 6068 O O . ILE B 1 150 ? 18.484 3.623 4.809 1 97.38 150 ILE B O 1
ATOM 6072 N N . LEU B 1 151 ? 17.656 1.574 4.562 1 96.69 151 LEU B N 1
ATOM 6073 C CA . LEU B 1 151 ? 18.922 0.898 4.848 1 96.69 151 LEU B CA 1
ATOM 6074 C C . LEU B 1 151 ? 19.938 1.174 3.756 1 96.69 151 LEU B C 1
ATOM 6076 O O . LEU B 1 151 ? 21.141 1.269 4.031 1 96.69 151 LEU B O 1
ATOM 6080 N N . ALA B 1 152 ? 19.469 1.318 2.531 1 97.56 152 ALA B N 1
ATOM 6081 C CA . ALA B 1 152 ? 20.328 1.48 1.361 1 97.56 152 ALA B CA 1
ATOM 6082 C C . ALA B 1 152 ? 21.078 2.811 1.409 1 97.56 152 ALA B C 1
ATOM 6084 O O . ALA B 1 152 ? 22.094 2.979 0.744 1 97.56 152 ALA B O 1
ATOM 6085 N N . VAL B 1 153 ? 20.531 3.715 2.189 1 97 153 VAL B N 1
ATOM 6086 C CA . VAL B 1 153 ? 21.172 5.02 2.301 1 97 153 VAL B CA 1
ATOM 6087 C C . VAL B 1 153 ? 22.594 4.852 2.844 1 97 153 VAL B C 1
ATOM 6089 O O . VAL B 1 153 ? 23.531 5.492 2.361 1 97 153 VAL B O 1
ATOM 6092 N N . SER B 1 154 ? 22.781 3.939 3.818 1 95.06 154 SER B N 1
ATOM 6093 C CA . SER B 1 154 ? 24.078 3.787 4.473 1 95.06 154 SER B CA 1
ATOM 6094 C C . SER B 1 154 ? 24.703 2.436 4.148 1 95.06 154 SER B C 1
ATOM 6096 O O . SER B 1 154 ? 25.781 2.104 4.656 1 95.06 154 SER B O 1
ATOM 6098 N N . ASN B 1 155 ? 24.078 1.57 3.385 1 96.25 155 ASN B N 1
ATOM 6099 C CA . ASN B 1 155 ? 24.578 0.258 3.004 1 96.25 155 ASN B CA 1
ATOM 6100 C C . ASN B 1 155 ? 24.797 0.152 1.495 1 96.25 155 ASN B C 1
ATOM 6102 O O . ASN B 1 155 ? 23.859 -0.159 0.757 1 96.25 155 ASN B O 1
ATOM 6106 N N . PRO B 1 156 ? 26.016 0.283 1.065 1 96.94 156 PRO B N 1
ATOM 6107 C CA . PRO B 1 156 ? 26.297 0.294 -0.373 1 96.94 156 PRO B CA 1
ATOM 6108 C C . PRO B 1 156 ? 25.859 -0.995 -1.066 1 96.94 156 PRO B C 1
ATOM 6110 O O . PRO B 1 156 ? 25.422 -0.963 -2.221 1 96.94 156 PRO B O 1
ATOM 6113 N N . LEU B 1 157 ? 26.047 -2.16 -0.411 1 97.25 157 LEU B N 1
ATOM 6114 C CA . LEU B 1 157 ? 25.641 -3.424 -1.011 1 97.25 157 LEU B CA 1
ATOM 6115 C C . LEU B 1 157 ? 24.141 -3.398 -1.354 1 97.25 157 LEU B C 1
ATOM 6117 O O . LEU B 1 157 ? 23.766 -3.729 -2.477 1 97.25 157 LEU B O 1
ATOM 6121 N N . LEU B 1 158 ? 23.328 -2.982 -0.427 1 97.94 158 LEU B N 1
ATOM 6122 C CA . LEU B 1 158 ? 21.906 -2.857 -0.663 1 97.94 158 LEU B CA 1
ATOM 6123 C C . LEU B 1 158 ? 21.609 -1.784 -1.707 1 97.94 158 LEU B C 1
ATOM 6125 O O . LEU B 1 158 ? 20.766 -1.978 -2.586 1 97.94 158 LEU B O 1
ATOM 6129 N N . LYS B 1 159 ? 22.281 -0.682 -1.588 1 98.44 159 LYS B N 1
ATOM 6130 C CA . LYS B 1 159 ? 22.078 0.441 -2.5 1 98.44 159 LYS B CA 1
ATOM 6131 C C . LYS B 1 159 ? 22.281 0.013 -3.951 1 98.44 159 LYS B C 1
ATOM 6133 O O . LYS B 1 159 ? 21.438 0.269 -4.805 1 98.44 159 LYS B O 1
ATOM 6138 N N . TYR B 1 160 ? 23.359 -0.671 -4.203 1 98.69 160 TYR B N 1
ATOM 6139 C CA . TYR B 1 160 ? 23.688 -1.054 -5.57 1 98.69 160 TYR B CA 1
ATOM 6140 C C . TYR B 1 160 ? 22.797 -2.197 -6.047 1 98.69 160 TYR B C 1
ATOM 6142 O O . TYR B 1 160 ? 22.453 -2.275 -7.227 1 98.69 160 TYR B O 1
ATOM 6150 N N . SER B 1 161 ? 22.406 -3.146 -5.145 1 98.44 161 SER B N 1
ATOM 6151 C CA . SER B 1 161 ? 21.469 -4.211 -5.508 1 98.44 161 SER B CA 1
ATOM 6152 C C . SER B 1 161 ? 20.125 -3.643 -5.949 1 98.44 161 SER B C 1
ATOM 6154 O O . SER B 1 161 ? 19.562 -4.078 -6.953 1 98.44 161 SER B O 1
ATOM 6156 N N . VAL B 1 162 ? 19.672 -2.635 -5.184 1 98.69 162 VAL B N 1
ATOM 6157 C CA . VAL B 1 162 ? 18.406 -1.982 -5.449 1 98.69 162 VAL B CA 1
ATOM 6158 C C . VAL B 1 162 ? 18.469 -1.241 -6.785 1 98.69 162 VAL B C 1
ATOM 6160 O O . VAL B 1 162 ? 17.547 -1.34 -7.605 1 98.69 162 VAL B O 1
ATOM 6163 N N . CYS B 1 163 ? 19.547 -0.509 -6.996 1 98.81 163 CYS B N 1
ATOM 6164 C CA . CYS B 1 163 ? 19.719 0.259 -8.227 1 98.81 163 CYS B CA 1
ATOM 6165 C C . CYS B 1 163 ? 19.844 -0.663 -9.43 1 98.81 163 CYS B C 1
ATOM 6167 O O . CYS B 1 163 ? 19.297 -0.368 -10.5 1 98.81 163 CYS B O 1
ATOM 6169 N N . ALA B 1 164 ? 20.531 -1.8 -9.242 1 98.75 164 ALA B N 1
ATOM 6170 C CA . ALA B 1 164 ? 20.688 -2.768 -10.32 1 98.75 164 ALA B CA 1
ATOM 6171 C C . ALA B 1 164 ? 19.328 -3.32 -10.766 1 98.75 164 ALA B C 1
ATOM 6173 O O . ALA B 1 164 ? 19.031 -3.34 -11.961 1 98.75 164 ALA B O 1
ATOM 6174 N N . TYR B 1 165 ? 18.562 -3.787 -9.812 1 98.5 165 TYR B N 1
ATOM 6175 C CA . TYR B 1 165 ? 17.25 -4.383 -10.109 1 98.5 165 TYR B CA 1
ATOM 6176 C C . TYR B 1 165 ? 16.328 -3.369 -10.758 1 98.5 165 TYR B C 1
ATOM 6178 O O . TYR B 1 165 ? 15.68 -3.67 -11.766 1 98.5 165 TYR B O 1
ATOM 6186 N N . ALA B 1 166 ? 16.281 -2.123 -10.234 1 98.75 166 ALA B N 1
ATOM 6187 C CA . ALA B 1 166 ? 15.43 -1.068 -10.781 1 98.75 166 ALA B CA 1
ATOM 6188 C C . ALA B 1 166 ? 15.828 -0.723 -12.211 1 98.75 166 ALA B C 1
ATOM 6190 O O . ALA B 1 166 ? 14.969 -0.605 -13.094 1 98.75 166 ALA B O 1
ATOM 6191 N N . ALA B 1 167 ? 17.094 -0.573 -12.422 1 98.81 167 ALA B N 1
ATOM 6192 C CA . ALA B 1 167 ? 17.594 -0.222 -13.75 1 98.81 167 ALA B CA 1
ATOM 6193 C C . ALA B 1 167 ? 17.312 -1.341 -14.75 1 98.81 167 ALA B C 1
ATOM 6195 O O . ALA B 1 167 ? 17.016 -1.078 -15.914 1 98.81 167 ALA B O 1
ATOM 6196 N N . LYS B 1 168 ? 17.453 -2.572 -14.312 1 98.19 168 LYS B N 1
ATOM 6197 C CA . LYS B 1 168 ? 17.172 -3.691 -15.211 1 98.19 168 LYS B CA 1
ATOM 6198 C C . LYS B 1 168 ? 15.719 -3.686 -15.656 1 98.19 168 LYS B C 1
ATOM 6200 O O . LYS B 1 168 ? 15.422 -3.922 -16.828 1 98.19 168 LYS B O 1
ATOM 6205 N N . GLN B 1 169 ? 14.875 -3.492 -14.719 1 98.31 169 GLN B N 1
ATOM 6206 C CA . GLN B 1 169 ? 13.461 -3.441 -15.062 1 98.31 169 GLN B CA 1
ATOM 6207 C C . GLN B 1 169 ? 13.18 -2.336 -16.078 1 98.31 169 GLN B C 1
ATOM 6209 O O . GLN B 1 169 ? 12.406 -2.529 -17.016 1 98.31 169 GLN B O 1
ATOM 6214 N N . LEU B 1 170 ? 13.797 -1.186 -15.922 1 98.31 170 LEU B N 1
ATOM 6215 C CA . LEU B 1 170 ? 13.648 -0.085 -16.875 1 98.31 170 LEU B CA 1
ATOM 6216 C C . LEU B 1 170 ? 14.172 -0.48 -18.25 1 98.31 170 LEU B C 1
ATOM 6218 O O . LEU B 1 170 ? 13.594 -0.094 -19.266 1 98.31 170 LEU B O 1
ATOM 6222 N N . SER B 1 171 ? 15.25 -1.218 -18.25 1 98 171 SER B N 1
ATOM 6223 C CA . SER B 1 171 ? 15.812 -1.654 -19.531 1 98 171 SER B CA 1
ATOM 6224 C C . SER B 1 171 ? 14.836 -2.545 -20.297 1 98 171 SER B C 1
ATOM 6226 O O . SER B 1 171 ? 14.766 -2.488 -21.516 1 98 171 SER B O 1
ATOM 6228 N N . ARG B 1 172 ? 14.078 -3.303 -19.562 1 97.12 172 ARG B N 1
ATOM 6229 C CA . ARG B 1 172 ? 13.164 -4.277 -20.172 1 97.12 172 ARG B CA 1
ATOM 6230 C C . ARG B 1 172 ? 11.914 -3.594 -20.719 1 97.12 172 ARG B C 1
ATOM 6232 O O . ARG B 1 172 ? 11.227 -4.148 -21.578 1 97.12 172 ARG B O 1
ATOM 6239 N N . VAL B 1 173 ? 11.633 -2.377 -20.25 1 97.44 173 VAL B N 1
ATOM 6240 C CA . VAL B 1 173 ? 10.43 -1.69 -20.703 1 97.44 173 VAL B CA 1
ATOM 6241 C C . VAL B 1 173 ? 10.805 -0.429 -21.469 1 97.44 173 VAL B C 1
ATOM 6243 O O . VAL B 1 173 ? 10 0.495 -21.594 1 97.44 173 VAL B O 1
ATOM 6246 N N . GLY B 1 174 ? 11.984 -0.265 -21.859 1 96.44 174 GLY B N 1
ATOM 6247 C CA . GLY B 1 174 ? 12.445 0.831 -22.703 1 96.44 174 GLY B CA 1
ATOM 6248 C C . GLY B 1 174 ? 12.492 2.16 -21.984 1 96.44 174 GLY B C 1
ATOM 6249 O O . GLY B 1 174 ? 12.211 3.207 -22.562 1 96.44 174 GLY B O 1
ATOM 6250 N N . GLY B 1 175 ? 12.672 2.104 -20.688 1 97.38 175 GLY B N 1
ATOM 6251 C CA . GLY B 1 175 ? 12.812 3.32 -19.906 1 97.38 175 GLY B CA 1
ATOM 6252 C C . GLY B 1 175 ? 11.477 3.9 -19.469 1 97.38 175 GLY B C 1
ATOM 6253 O O . GLY B 1 175 ? 11.438 4.945 -18.812 1 97.38 175 GLY B O 1
ATOM 6254 N N . ARG B 1 176 ? 10.383 3.256 -19.734 1 96.38 176 ARG B N 1
ATOM 6255 C CA . ARG B 1 176 ? 9.062 3.752 -19.359 1 96.38 176 ARG B CA 1
ATOM 6256 C C . ARG B 1 176 ? 8.82 3.574 -17.859 1 96.38 176 ARG B C 1
ATOM 6258 O O . ARG B 1 176 ? 9.188 2.545 -17.281 1 96.38 176 ARG B O 1
ATOM 6265 N N . LYS B 1 177 ? 8.344 4.594 -17.281 1 95.56 177 LYS B N 1
ATOM 6266 C CA . LYS B 1 177 ? 7.996 4.566 -15.875 1 95.56 177 LYS B CA 1
ATOM 6267 C C . LYS B 1 177 ? 6.57 5.062 -15.648 1 95.56 177 LYS B C 1
ATOM 6269 O O . LYS B 1 177 ? 6.184 6.109 -16.172 1 95.56 177 LYS B O 1
ATOM 6274 N N . ALA B 1 178 ? 5.781 4.25 -14.977 1 94.62 178 ALA B N 1
ATOM 6275 C CA . ALA B 1 178 ? 4.414 4.652 -14.656 1 94.62 178 ALA B CA 1
ATOM 6276 C C . ALA B 1 178 ? 4.398 5.816 -13.672 1 94.62 178 ALA B C 1
ATOM 6278 O O . ALA B 1 178 ? 5.262 5.906 -12.789 1 94.62 178 ALA B O 1
ATOM 6279 N N . ILE B 1 179 ? 3.416 6.699 -13.828 1 93.62 179 ILE B N 1
ATOM 6280 C CA . ILE B 1 179 ? 3.199 7.742 -12.836 1 93.62 179 ILE B CA 1
ATOM 6281 C C . ILE B 1 179 ? 2.455 7.164 -11.633 1 93.62 179 ILE B C 1
ATOM 6283 O O . ILE B 1 179 ? 1.354 6.629 -11.781 1 93.62 179 ILE B O 1
ATOM 6287 N N . VAL B 1 180 ? 3.09 7.234 -10.523 1 92.5 180 VAL B N 1
ATOM 6288 C CA . VAL B 1 180 ? 2.527 6.656 -9.312 1 92.5 180 VAL B CA 1
ATOM 6289 C C . VAL B 1 180 ? 1.974 7.766 -8.414 1 92.5 180 VAL B C 1
ATOM 6291 O O . VAL B 1 180 ? 2.514 8.875 -8.391 1 92.5 180 VAL B O 1
ATOM 6294 N N . GLY B 1 181 ? 0.866 7.496 -7.703 1 90.5 181 GLY B N 1
ATOM 6295 C CA . GLY B 1 181 ? 0.403 8.414 -6.676 1 90.5 181 GLY B CA 1
ATOM 6296 C C . GLY B 1 181 ? -0.842 9.18 -7.078 1 90.5 181 GLY B C 1
ATOM 6297 O O . GLY B 1 181 ? -1.227 10.148 -6.414 1 90.5 181 GLY B O 1
ATOM 6298 N N . GLY B 1 182 ? -1.455 8.875 -8.141 1 91.56 182 GLY B N 1
ATOM 6299 C CA . GLY B 1 182 ? -2.689 9.516 -8.562 1 91.56 182 GLY B CA 1
ATOM 6300 C C . GLY B 1 182 ? -2.488 10.516 -9.688 1 91.56 182 GLY B C 1
ATOM 6301 O O . GLY B 1 182 ? -1.424 10.555 -10.305 1 91.56 182 GLY B O 1
ATOM 6302 N N . ILE B 1 183 ? -3.523 11.266 -9.945 1 93.5 183 ILE B N 1
ATOM 6303 C CA . ILE B 1 183 ? -3.479 12.281 -10.992 1 93.5 183 ILE B CA 1
ATOM 6304 C C . ILE B 1 183 ? -2.449 13.352 -10.625 1 93.5 183 ILE B C 1
ATOM 6306 O O . ILE B 1 183 ? -2.314 13.711 -9.453 1 93.5 183 ILE B O 1
ATOM 6310 N N . VAL B 1 184 ? -1.734 13.789 -11.656 1 93.38 184 VAL B N 1
ATOM 6311 C CA . VAL B 1 184 ? -0.645 14.711 -11.352 1 93.38 184 VAL B CA 1
ATOM 6312 C C . VAL B 1 184 ? -0.554 15.781 -12.43 1 93.38 184 VAL B C 1
ATOM 6314 O O . VAL B 1 184 ? -0.646 15.484 -13.625 1 93.38 184 VAL B O 1
ATOM 6317 N N . SER B 1 185 ? -0.438 16.969 -11.992 1 91.69 185 SER B N 1
ATOM 6318 C CA . SER B 1 185 ? -0.193 18.078 -12.891 1 91.69 185 SER B CA 1
ATOM 6319 C C . SER B 1 185 ? 1.296 18.25 -13.18 1 91.69 185 SER B C 1
ATOM 6321 O O . SER B 1 185 ? 1.691 18.484 -14.32 1 91.69 185 SER B O 1
ATOM 6323 N N . GLU B 1 186 ? 2.08 18.125 -12.086 1 92.88 186 GLU B N 1
ATOM 6324 C CA . GLU B 1 186 ? 3.529 18.266 -12.211 1 92.88 186 GLU B CA 1
ATOM 6325 C C . GLU B 1 186 ? 4.254 17.188 -11.414 1 92.88 186 GLU B C 1
ATOM 6327 O O . GLU B 1 186 ? 4.047 17.047 -10.211 1 92.88 186 GLU B O 1
ATOM 6332 N N . GLN B 1 187 ? 5.102 16.5 -12.086 1 94.81 187 GLN B N 1
ATOM 6333 C CA . GLN B 1 187 ? 5.895 15.477 -11.414 1 94.81 187 GLN B CA 1
ATOM 6334 C C . GLN B 1 187 ? 7.152 16.078 -10.789 1 94.81 187 GLN B C 1
ATOM 6336 O O . GLN B 1 187 ? 7.656 17.094 -11.258 1 94.81 187 GLN B O 1
ATOM 6341 N N . ALA B 1 188 ? 7.613 15.469 -9.719 1 96.88 188 ALA B N 1
ATOM 6342 C CA . ALA B 1 188 ? 8.898 15.844 -9.141 1 96.88 188 ALA B CA 1
ATOM 6343 C C . ALA B 1 188 ? 10.047 15.492 -10.086 1 96.88 188 ALA B C 1
ATOM 6345 O O . ALA B 1 188 ? 9.969 14.516 -10.828 1 96.88 188 ALA B O 1
ATOM 6346 N N . LEU B 1 189 ? 11.094 16.25 -10 1 94.56 189 LEU B N 1
ATOM 6347 C CA . LEU B 1 189 ? 12.266 15.984 -10.82 1 94.56 189 LEU B CA 1
ATOM 6348 C C . LEU B 1 189 ? 12.883 14.641 -10.461 1 94.56 189 LEU B C 1
ATOM 6350 O O . LEU B 1 189 ? 13.422 13.945 -11.32 1 94.56 189 LEU B O 1
ATOM 6354 N N . MET B 1 190 ? 12.812 14.289 -9.219 1 95.94 190 MET B N 1
ATOM 6355 C CA . MET B 1 190 ? 13.375 13.031 -8.734 1 95.94 190 MET B CA 1
ATOM 6356 C C . MET B 1 190 ? 12.703 11.836 -9.391 1 95.94 190 MET B C 1
ATOM 6358 O O . MET B 1 190 ? 13.281 10.75 -9.469 1 95.94 190 MET B O 1
ATOM 6362 N N . GLU B 1 191 ? 11.5 12.016 -9.867 1 96.12 191 GLU B N 1
ATOM 6363 C CA . GLU B 1 191 ? 10.734 10.945 -10.5 1 96.12 191 GLU B CA 1
ATOM 6364 C C . GLU B 1 191 ? 11.109 10.789 -11.977 1 96.12 191 GLU B C 1
ATOM 6366 O O . GLU B 1 191 ? 10.758 9.797 -12.609 1 96.12 191 GLU B O 1
ATOM 6371 N N . LEU B 1 192 ? 11.836 11.719 -12.461 1 95.94 192 LEU B N 1
ATOM 6372 C CA . LEU B 1 192 ? 12.133 11.766 -13.891 1 95.94 192 LEU B CA 1
ATOM 6373 C C . LEU B 1 192 ? 13.617 11.531 -14.148 1 95.94 192 LEU B C 1
ATOM 6375 O O . LEU B 1 192 ? 14.453 11.859 -13.305 1 95.94 192 LEU B O 1
ATOM 6379 N N . TYR B 1 193 ? 13.828 10.906 -15.211 1 96.12 193 TYR B N 1
ATOM 6380 C CA . TYR B 1 193 ? 15.18 10.789 -15.758 1 96.12 193 TYR B CA 1
ATOM 6381 C C . TYR B 1 193 ? 15.242 11.359 -17.172 1 96.12 193 TYR B C 1
ATOM 6383 O O . TYR B 1 193 ? 14.516 10.914 -18.062 1 96.12 193 TYR B O 1
ATOM 6391 N N . PRO B 1 194 ? 16.062 12.367 -17.375 1 92.5 194 PRO B N 1
ATOM 6392 C CA . PRO B 1 194 ? 16.078 13.023 -18.688 1 92.5 194 PRO B CA 1
ATOM 6393 C C . PRO B 1 194 ? 16.297 12.039 -19.844 1 92.5 194 PRO B C 1
ATOM 6395 O O . PRO B 1 194 ? 17.219 11.211 -19.781 1 92.5 194 PRO B O 1
ATOM 6398 N N . ASN B 1 195 ? 15.469 12.062 -20.828 1 93.81 195 ASN B N 1
ATOM 6399 C CA . ASN B 1 195 ? 15.547 11.219 -22.031 1 93.81 195 ASN B CA 1
ATOM 6400 C C . ASN B 1 195 ? 15.633 9.742 -21.656 1 93.81 195 ASN B C 1
ATOM 6402 O O . ASN B 1 195 ? 16.5 9.023 -22.156 1 93.81 195 ASN B O 1
ATOM 6406 N N . SER B 1 196 ? 14.828 9.43 -20.766 1 95.69 196 SER B N 1
ATOM 6407 C CA . SER B 1 196 ? 14.859 8.07 -20.234 1 95.69 196 SER B CA 1
ATOM 6408 C C . SER B 1 196 ? 14.789 7.031 -21.344 1 95.69 196 SER B C 1
ATOM 6410 O O . SER B 1 196 ? 15.375 5.953 -21.234 1 95.69 196 SER B O 1
ATOM 6412 N N . ASP B 1 197 ? 14.148 7.309 -22.484 1 94 197 ASP B N 1
ATOM 6413 C CA . ASP B 1 197 ? 13.969 6.375 -23.594 1 94 197 ASP B CA 1
ATOM 6414 C C . ASP B 1 197 ? 15.273 6.172 -24.359 1 94 197 ASP B C 1
ATOM 6416 O O . ASP B 1 197 ? 15.414 5.199 -25.109 1 94 197 ASP B O 1
ATOM 6420 N N . LYS B 1 198 ? 16.234 6.988 -24.188 1 96.25 198 LYS B N 1
ATOM 6421 C CA . LYS B 1 198 ? 17.5 6.906 -24.906 1 96.25 198 LYS B CA 1
ATOM 6422 C C . LYS B 1 198 ? 18.641 6.465 -23.984 1 96.25 198 LYS B C 1
ATOM 6424 O O . LYS B 1 198 ? 19.75 6.215 -24.453 1 96.25 198 LYS B O 1
ATOM 6429 N N . VAL B 1 199 ? 18.297 6.383 -22.766 1 97.25 199 VAL B N 1
ATOM 6430 C CA . VAL B 1 199 ? 19.297 6 -21.781 1 97.25 199 VAL B CA 1
ATOM 6431 C C . VAL B 1 199 ? 19.641 4.52 -21.938 1 97.25 199 VAL B C 1
ATOM 6433 O O . VAL B 1 199 ? 18.75 3.697 -22.188 1 97.25 199 VAL B O 1
ATOM 6436 N N . ASP B 1 200 ? 20.891 4.152 -21.812 1 97.94 200 ASP B N 1
ATOM 6437 C CA . ASP B 1 200 ? 21.328 2.762 -21.828 1 97.94 200 ASP B CA 1
ATOM 6438 C C . ASP B 1 200 ? 21.125 2.109 -20.453 1 97.94 200 ASP B C 1
ATOM 6440 O O . ASP B 1 200 ? 22.078 1.85 -19.734 1 97.94 200 ASP B O 1
ATOM 6444 N N . TRP B 1 201 ? 19.984 1.762 -20.188 1 98.38 201 TRP B N 1
ATOM 6445 C CA . TRP B 1 201 ? 19.609 1.176 -18.906 1 98.38 201 TRP B CA 1
ATOM 6446 C C . TRP B 1 201 ? 20.297 -0.175 -18.703 1 98.38 201 TRP B C 1
ATOM 6448 O O . TRP B 1 201 ? 20.531 -0.604 -17.578 1 98.38 201 TRP B O 1
ATOM 6458 N N . VAL B 1 202 ? 20.609 -0.909 -19.766 1 97.62 202 VAL B N 1
ATOM 6459 C CA . VAL B 1 202 ? 21.328 -2.174 -19.672 1 97.62 202 VAL B CA 1
ATOM 6460 C C . VAL B 1 202 ? 22.703 -1.942 -19.047 1 97.62 202 VAL B C 1
ATOM 6462 O O . VAL B 1 202 ? 23.109 -2.674 -18.141 1 97.62 202 VAL B O 1
ATOM 6465 N N . TYR B 1 203 ? 23.312 -0.936 -19.516 1 98.12 203 TYR B N 1
ATOM 6466 C CA . TYR B 1 203 ? 24.625 -0.6 -18.984 1 98.12 203 TYR B CA 1
ATOM 6467 C C . TYR B 1 203 ? 24.531 -0.196 -17.516 1 98.12 203 TYR B C 1
ATOM 6469 O O . TYR B 1 203 ? 25.328 -0.644 -16.688 1 98.12 203 TYR B O 1
ATOM 6477 N N . ILE B 1 204 ? 23.609 0.738 -17.156 1 98.44 204 ILE B N 1
ATOM 6478 C CA . ILE B 1 204 ? 23.469 1.225 -15.797 1 98.44 204 ILE B CA 1
ATOM 6479 C C . ILE B 1 204 ? 23.156 0.055 -14.859 1 98.44 204 ILE B C 1
ATOM 6481 O O . ILE B 1 204 ? 23.719 -0.034 -13.766 1 98.44 204 ILE B O 1
ATOM 6485 N N . SER B 1 205 ? 22.281 -0.822 -15.305 1 98.31 205 SER B N 1
ATOM 6486 C CA . SER B 1 205 ? 21.953 -2.01 -14.523 1 98.31 205 SER B CA 1
ATOM 6487 C C . SER B 1 205 ? 23.172 -2.879 -14.281 1 98.31 205 SER B C 1
ATOM 6489 O O . SER B 1 205 ? 23.422 -3.305 -13.148 1 98.31 205 SER B O 1
ATOM 6491 N N . ALA B 1 206 ? 23.922 -3.158 -15.32 1 97.75 206 ALA B N 1
ATOM 6492 C CA . ALA B 1 206 ? 25.125 -3.986 -15.227 1 97.75 206 ALA B CA 1
ATOM 6493 C C . ALA B 1 206 ? 26.156 -3.342 -14.305 1 97.75 206 ALA B C 1
ATOM 6495 O O . ALA B 1 206 ? 26.844 -4.035 -13.555 1 97.75 206 ALA B O 1
ATOM 6496 N N . LYS B 1 207 ? 26.266 -2.047 -14.43 1 98.06 207 LYS B N 1
ATOM 6497 C CA . LYS B 1 207 ? 27.188 -1.285 -13.602 1 98.06 207 LYS B CA 1
ATOM 6498 C C . LYS B 1 207 ? 26.891 -1.497 -12.117 1 98.06 207 LYS B C 1
ATOM 6500 O O . LYS B 1 207 ? 27.781 -1.851 -11.344 1 98.06 207 LYS B O 1
ATOM 6505 N N . TYR B 1 208 ? 25.688 -1.245 -11.742 1 98.56 208 TYR B N 1
ATOM 6506 C CA . TYR B 1 208 ? 25.312 -1.391 -10.336 1 98.56 208 TYR B CA 1
ATOM 6507 C C . TYR B 1 208 ? 25.344 -2.854 -9.914 1 98.56 208 TYR B C 1
ATOM 6509 O O . TYR B 1 208 ? 25.672 -3.166 -8.766 1 98.56 208 TYR B O 1
ATOM 6517 N N . TYR B 1 209 ? 24.984 -3.744 -10.812 1 97.31 209 TYR B N 1
ATOM 6518 C CA . TYR B 1 209 ? 25.047 -5.172 -10.523 1 97.31 209 TYR B CA 1
ATOM 6519 C C . TYR B 1 209 ? 26.484 -5.605 -10.211 1 97.31 209 TYR B C 1
ATOM 6521 O O . TYR B 1 209 ? 26.719 -6.324 -9.234 1 97.31 209 TYR B O 1
ATOM 6529 N N . ASP B 1 210 ? 27.438 -5.18 -10.977 1 97.31 210 ASP B N 1
ATOM 6530 C CA . ASP B 1 210 ? 28.844 -5.523 -10.781 1 97.31 210 ASP B CA 1
ATOM 6531 C C . ASP B 1 210 ? 29.359 -5.016 -9.438 1 97.31 210 ASP B C 1
ATOM 6533 O O . ASP B 1 210 ? 30.094 -5.711 -8.742 1 97.31 210 ASP B O 1
ATOM 6537 N N . ARG B 1 211 ? 28.938 -3.846 -9.109 1 97.69 211 ARG B N 1
ATOM 6538 C CA . ARG B 1 211 ? 29.328 -3.287 -7.824 1 97.69 211 ARG B CA 1
ATOM 6539 C C . ARG B 1 211 ? 28.734 -4.086 -6.672 1 97.69 211 ARG B C 1
ATOM 6541 O O . ARG B 1 211 ? 29.406 -4.359 -5.68 1 97.69 211 ARG B O 1
ATOM 6548 N N . ALA B 1 212 ? 27.5 -4.434 -6.789 1 96.94 212 ALA B N 1
ATOM 6549 C CA . ALA B 1 212 ? 26.797 -5.191 -5.75 1 96.94 212 ALA B CA 1
ATOM 6550 C C . ALA B 1 212 ? 27.438 -6.562 -5.551 1 96.94 212 ALA B C 1
ATOM 6552 O O . ALA B 1 212 ? 27.672 -6.984 -4.418 1 96.94 212 ALA B O 1
ATOM 6553 N N . ILE B 1 213 ? 27.688 -7.242 -6.621 1 93.62 213 ILE B N 1
ATOM 6554 C CA . ILE B 1 213 ? 28.266 -8.586 -6.559 1 93.62 213 ILE B CA 1
ATOM 6555 C C . ILE B 1 213 ? 29.656 -8.523 -5.93 1 93.62 213 ILE B C 1
ATOM 6557 O O . ILE B 1 213 ? 30.016 -9.398 -5.137 1 93.62 213 ILE B O 1
ATOM 6561 N N . SER B 1 214 ? 30.422 -7.543 -6.312 1 95 214 SER B N 1
ATOM 6562 C CA . SER B 1 214 ? 31.75 -7.371 -5.734 1 95 214 SER B CA 1
ATOM 6563 C C . SER B 1 214 ? 31.688 -7.199 -4.219 1 95 214 SER B C 1
ATOM 6565 O O . SER B 1 214 ? 32.438 -7.824 -3.48 1 95 214 SER B O 1
ATOM 6567 N N . LEU B 1 215 ? 30.719 -6.383 -3.805 1 93.88 215 LEU B N 1
ATOM 6568 C CA . LEU B 1 215 ? 30.547 -6.145 -2.375 1 93.88 215 LEU B CA 1
ATOM 6569 C C . LEU B 1 215 ? 30.031 -7.395 -1.672 1 93.88 215 LEU B C 1
ATOM 6571 O O . LEU B 1 215 ? 30.422 -7.676 -0.534 1 93.88 215 LEU B O 1
ATOM 6575 N N . LEU B 1 216 ? 29.156 -8.078 -2.328 1 90 216 LEU B N 1
ATOM 6576 C CA . LEU B 1 216 ? 28.609 -9.305 -1.757 1 90 216 LEU B CA 1
ATOM 6577 C C . LEU B 1 216 ? 29.688 -10.344 -1.534 1 90 216 LEU B C 1
ATOM 6579 O O . LEU B 1 216 ? 29.75 -10.977 -0.477 1 90 216 LEU B O 1
ATOM 6583 N N . VAL B 1 217 ? 30.547 -10.508 -2.498 1 87.12 217 VAL B N 1
ATOM 6584 C CA . VAL B 1 217 ? 31.656 -11.453 -2.404 1 87.12 217 VAL B CA 1
ATOM 6585 C C . VAL B 1 217 ? 32.594 -11.047 -1.263 1 87.12 217 VAL B C 1
ATOM 6587 O O . VAL B 1 217 ? 33.062 -11.898 -0.5 1 87.12 217 VAL B O 1
ATOM 6590 N N . GLU B 1 218 ? 32.812 -9.805 -1.175 1 88.44 218 GLU B N 1
ATOM 6591 C CA . GLU B 1 218 ? 33.656 -9.289 -0.098 1 88.44 218 GLU B CA 1
ATOM 6592 C C . GLU B 1 218 ? 33.062 -9.609 1.27 1 88.44 218 GLU B C 1
ATOM 6594 O O . GLU B 1 218 ? 33.781 -10.023 2.184 1 88.44 218 GLU B O 1
ATOM 6599 N N . GLU B 1 219 ? 31.781 -9.336 1.372 1 83.69 219 GLU B N 1
ATOM 6600 C CA . GLU B 1 219 ? 31.094 -9.578 2.639 1 83.69 219 GLU B CA 1
ATOM 6601 C C . GLU B 1 219 ? 31.125 -11.062 3.004 1 83.69 219 GLU B C 1
ATOM 6603 O O . GLU B 1 219 ? 31.266 -11.414 4.176 1 83.69 219 GLU B O 1
ATOM 6608 N N . LEU B 1 220 ? 31 -11.891 2.059 1 78.19 220 LEU B N 1
ATOM 6609 C CA . LEU B 1 220 ? 30.969 -13.328 2.287 1 78.19 220 LEU B CA 1
ATOM 6610 C C . LEU B 1 220 ? 32.375 -13.859 2.611 1 78.19 220 LEU B C 1
ATOM 6612 O O . LEU B 1 220 ? 32.5 -14.828 3.361 1 78.19 220 LEU B O 1
ATOM 6616 N N . SER B 1 221 ? 33.375 -13.32 1.946 1 75.81 221 SER B N 1
ATOM 6617 C CA . SER B 1 221 ? 34.75 -13.719 2.211 1 75.81 221 SER B CA 1
ATOM 6618 C C . SER B 1 221 ? 35.188 -13.328 3.623 1 75.81 221 SER B C 1
ATOM 6620 O O . SER B 1 221 ? 36 -14.016 4.242 1 75.81 221 SER B O 1
ATOM 6622 N N . LYS B 1 222 ? 34.719 -12.242 4.012 1 64.81 222 LYS B N 1
ATOM 6623 C CA . LYS B 1 222 ? 35.031 -11.812 5.375 1 64.81 222 LYS B CA 1
ATOM 6624 C C . LYS B 1 222 ? 34.406 -12.758 6.398 1 64.81 222 LYS B C 1
ATOM 6626 O O . LYS B 1 222 ? 34.969 -12.992 7.465 1 64.81 222 LYS B O 1
ATOM 6631 N N . SER B 1 223 ? 33.312 -13.18 6.051 1 56.09 223 SER B N 1
ATOM 6632 C CA . SER B 1 223 ? 32.625 -14.102 6.949 1 56.09 223 SER B CA 1
ATOM 6633 C C . SER B 1 223 ? 33.25 -15.484 6.914 1 56.09 223 SER B C 1
ATOM 6635 O O . SER B 1 223 ? 33.188 -16.234 7.898 1 56.09 223 SER B O 1
ATOM 6637 N N . GLY B 1 224 ? 33.875 -15.914 5.652 1 47.25 224 GLY B N 1
ATOM 6638 C CA . GLY B 1 224 ? 34.594 -17.172 5.469 1 47.25 224 GLY B CA 1
ATOM 6639 C C . GLY B 1 224 ? 36.031 -17.125 5.922 1 47.25 224 GLY B C 1
ATOM 6640 O O . GLY B 1 224 ? 36.719 -18.141 5.875 1 47.25 224 GLY B O 1
ATOM 6641 N N . GLY B 1 225 ? 36.938 -16.078 5.879 1 39.66 225 GLY B N 1
ATOM 6642 C CA . GLY B 1 225 ? 38.344 -16.188 6.266 1 39.66 225 GLY B CA 1
ATOM 6643 C C . GLY B 1 225 ? 38.562 -16.938 7.559 1 39.66 225 GLY B C 1
ATOM 6644 O O . GLY B 1 225 ? 39.688 -17.234 7.941 1 39.66 225 GLY B O 1
ATOM 6645 N N . LYS B 1 226 ? 37.938 -16.938 8.578 1 38.06 226 LYS B N 1
ATOM 6646 C CA . LYS B 1 226 ? 38.375 -17.953 9.539 1 38.06 226 LYS B CA 1
ATOM 6647 C C . LYS B 1 226 ? 38.156 -19.359 8.992 1 38.06 226 LYS B C 1
ATOM 6649 O O . LYS B 1 226 ? 39 -20.234 9.156 1 38.06 226 LYS B O 1
ATOM 6654 N N . ASP B 1 227 ? 37.094 -20.094 8.711 1 34.59 227 ASP B N 1
ATOM 6655 C CA . ASP B 1 227 ? 37.031 -21.484 8.242 1 34.59 227 ASP B CA 1
ATOM 6656 C C . ASP B 1 227 ? 36.719 -21.547 6.754 1 34.59 227 ASP B C 1
ATOM 6658 O O . ASP B 1 227 ? 36.312 -22.594 6.246 1 34.59 227 ASP B O 1
ATOM 6662 N N . PHE B 1 228 ? 36.562 -20.453 6 1 32.59 228 PHE B N 1
ATOM 6663 C CA . PHE B 1 228 ? 36.156 -20.688 4.621 1 32.59 228 PHE B CA 1
ATOM 6664 C C . PHE B 1 228 ? 37.375 -20.875 3.725 1 32.59 228 PHE B C 1
ATOM 6666 O O . PHE B 1 228 ? 38.219 -19.969 3.621 1 32.59 228 PHE B O 1
ATOM 6673 N N . PRO B 1 229 ? 38 -22.047 3.4 1 28.94 229 PRO B N 1
ATOM 6674 C CA . PRO B 1 229 ? 39.156 -22.188 2.488 1 28.94 229 PRO B CA 1
ATOM 6675 C C . PRO B 1 229 ? 38.906 -21.516 1.14 1 28.94 229 PRO B C 1
ATOM 6677 O O . PRO B 1 229 ? 37.906 -21.75 0.498 1 28.94 229 PRO B O 1
ATOM 6680 N N . ILE B 1 230 ? 39.406 -20.391 0.89 1 29.17 230 ILE B N 1
ATOM 6681 C CA . ILE B 1 230 ? 39.5 -19.703 -0.396 1 29.17 230 ILE B CA 1
ATOM 6682 C C . ILE B 1 230 ? 40.094 -20.641 -1.434 1 29.17 230 ILE B C 1
ATOM 6684 O O . ILE B 1 230 ? 41.25 -21.078 -1.283 1 29.17 230 ILE B O 1
ATOM 6688 N N . THR B 1 231 ? 39.438 -21.484 -2.162 1 27.11 231 THR B N 1
ATOM 6689 C CA . THR B 1 231 ? 40.094 -22.266 -3.205 1 27.11 231 THR B CA 1
ATOM 6690 C C . THR B 1 231 ? 40.938 -21.359 -4.09 1 27.11 231 THR B C 1
ATOM 6692 O O . THR B 1 231 ? 40.5 -20.266 -4.488 1 27.11 231 THR B O 1
ATOM 6695 N N . PRO B 1 232 ? 42.281 -21.672 -4.355 1 25.2 232 PRO B N 1
ATOM 6696 C CA . PRO B 1 232 ? 43.344 -21.062 -5.145 1 25.2 232 PRO B CA 1
ATOM 6697 C C . PRO B 1 232 ? 42.906 -20.734 -6.57 1 25.2 232 PRO B C 1
ATOM 6699 O O . PRO B 1 232 ? 42.125 -21.469 -7.172 1 25.2 232 PRO B O 1
ATOM 6702 N N . SER B 1 233 ? 42.656 -19.516 -6.918 1 26.02 233 SER B N 1
ATOM 6703 C CA . SER B 1 233 ? 42.656 -19.078 -8.305 1 26.02 233 SER B CA 1
ATOM 6704 C C . SER B 1 233 ? 43.781 -19.75 -9.102 1 26.02 233 SER B C 1
ATOM 6706 O O . SER B 1 233 ? 44.906 -19.938 -8.586 1 26.02 233 SER B O 1
ATOM 6708 N N . ILE B 1 234 ? 43.469 -20.609 -10.078 1 24.61 234 ILE B N 1
ATOM 6709 C CA . ILE B 1 234 ? 44.406 -21.203 -11.023 1 24.61 234 ILE B CA 1
ATOM 6710 C C . ILE B 1 234 ? 45.25 -20.109 -11.672 1 24.61 234 ILE B C 1
ATOM 6712 O O . ILE B 1 234 ? 44.844 -19.484 -12.656 1 24.61 234 ILE B O 1
ATOM 6716 N N . ASP B 1 235 ? 45.656 -18.969 -11.031 1 23.31 235 ASP B N 1
ATOM 6717 C CA . ASP B 1 235 ? 46.688 -18.188 -11.703 1 23.31 235 ASP B CA 1
ATOM 6718 C C . ASP B 1 235 ? 47.906 -19.062 -12.062 1 23.31 235 ASP B C 1
ATOM 6720 O O . ASP B 1 235 ? 48.438 -19.75 -11.195 1 23.31 235 ASP B O 1
ATOM 6724 N N . GLY B 1 236 ? 48 -19.547 -13.266 1 22.83 236 GLY B N 1
ATOM 6725 C CA . GLY B 1 236 ? 49.219 -20.078 -13.867 1 22.83 236 GLY B CA 1
ATOM 6726 C C . GLY B 1 236 ? 50.438 -19.234 -13.586 1 22.83 236 GLY B C 1
ATOM 6727 O O . GLY B 1 236 ? 51.531 -19.5 -14.117 1 22.83 236 GLY B O 1
ATOM 6728 N N . HIS B 1 237 ? 50.312 -17.875 -13.367 1 21.12 237 HIS B N 1
ATOM 6729 C CA . HIS B 1 237 ? 51.656 -17.312 -13.531 1 21.12 237 HIS B CA 1
ATOM 6730 C C . HIS B 1 237 ? 52.656 -17.984 -12.602 1 21.12 237 HIS B C 1
ATOM 6732 O O . HIS B 1 237 ? 52.281 -18.594 -11.602 1 21.12 237 HIS B O 1
ATOM 6738 N N . PHE B 1 238 ? 54 -17.766 -13.031 1 19.81 238 PHE B N 1
ATOM 6739 C CA . PHE B 1 238 ? 55.438 -17.938 -12.883 1 19.81 238 PHE B CA 1
ATOM 6740 C C . PHE B 1 238 ? 55.875 -17.422 -11.523 1 19.81 238 PHE B C 1
ATOM 6742 O O . PHE B 1 238 ? 55.688 -16.25 -11.195 1 19.81 238 PHE B O 1
ATOM 6749 N N . ASN B 1 239 ? 55.938 -18.281 -10.555 1 19.41 239 ASN B N 1
ATOM 6750 C CA . ASN B 1 239 ? 56.438 -18.172 -9.188 1 19.41 239 ASN B CA 1
ATOM 6751 C C . ASN B 1 239 ? 57.844 -17.578 -9.156 1 19.41 239 ASN B C 1
ATOM 6753 O O . ASN B 1 239 ? 58.812 -18.266 -9.492 1 19.41 239 ASN B O 1
ATOM 6757 N N . SER B 1 240 ? 58.031 -16.328 -9.891 1 19.25 240 SER B N 1
ATOM 6758 C CA . SER B 1 240 ? 59.438 -16.109 -9.633 1 19.25 240 SER B CA 1
ATOM 6759 C C . SER B 1 240 ? 59.75 -16.062 -8.141 1 19.25 240 SER B C 1
ATOM 6761 O O . SER B 1 240 ? 58.906 -15.602 -7.352 1 19.25 240 SER B O 1
ATOM 6763 N N . PRO B 1 241 ? 60.781 -16.719 -7.691 1 20.73 241 PRO B N 1
ATOM 6764 C CA . PRO B 1 241 ? 61.344 -17.031 -6.371 1 20.73 241 PRO B CA 1
ATOM 6765 C C . PRO B 1 241 ? 61.719 -15.773 -5.582 1 20.73 241 PRO B C 1
ATOM 6767 O O . PRO B 1 241 ? 62.406 -15.867 -4.578 1 20.73 241 PRO B O 1
ATOM 6770 N N . VAL B 1 242 ? 60.906 -14.617 -5.781 1 19.73 242 VAL B N 1
ATOM 6771 C CA . VAL B 1 242 ? 61.719 -13.531 -5.242 1 19.73 242 VAL B CA 1
ATOM 6772 C C . VAL B 1 242 ? 62.094 -13.844 -3.797 1 19.73 242 VAL B C 1
ATOM 6774 O O . VAL B 1 242 ? 61.344 -14.477 -3.066 1 19.73 242 VAL B O 1
ATOM 6777 N N . ASN B 1 243 ? 63.312 -13.406 -3.414 1 19.62 243 ASN B N 1
ATOM 6778 C CA . ASN B 1 243 ? 64.25 -13.516 -2.32 1 19.62 243 ASN B CA 1
ATOM 6779 C C . ASN B 1 243 ? 63.688 -13.008 -1.007 1 19.62 243 ASN B C 1
ATOM 6781 O O . ASN B 1 243 ? 63.031 -11.977 -0.982 1 19.62 243 ASN B O 1
ATOM 6785 N N . ILE B 1 244 ? 63.562 -13.883 0.006 1 19.56 244 ILE B N 1
ATOM 6786 C CA . ILE B 1 244 ? 63.125 -14.039 1.389 1 19.56 244 ILE B CA 1
ATOM 6787 C C . ILE B 1 244 ? 63.844 -13.039 2.277 1 19.56 244 ILE B C 1
ATOM 6789 O O . ILE B 1 244 ? 63.969 -13.234 3.49 1 19.56 244 ILE B O 1
ATOM 6793 N N . GLU B 1 245 ? 64.312 -11.797 1.729 1 18.44 245 GLU B N 1
ATOM 6794 C CA . GLU B 1 245 ? 65.25 -11.32 2.705 1 18.44 245 GLU B CA 1
ATOM 6795 C C . GLU B 1 245 ? 64.625 -11.133 4.078 1 18.44 245 GLU B C 1
ATOM 6797 O O . GLU B 1 245 ? 63.406 -11.031 4.188 1 18.44 245 GLU B O 1
ATOM 6802 N N . SER B 1 246 ? 65.438 -10.531 5.016 1 18.84 246 SER B N 1
ATOM 6803 C CA . SER B 1 246 ? 65.938 -10.727 6.371 1 18.84 246 SER B CA 1
ATOM 6804 C C . SER B 1 246 ? 65 -10.086 7.402 1 18.84 246 SER B C 1
ATOM 6806 O O . SER B 1 246 ? 64.75 -10.664 8.453 1 18.84 246 SER B O 1
ATOM 6808 N N . PRO B 1 247 ? 64.688 -8.688 7.367 1 21.3 247 PRO B N 1
ATOM 6809 C CA . PRO B 1 247 ? 65.125 -8.023 8.578 1 21.3 247 PRO B CA 1
ATOM 6810 C C . PRO B 1 247 ? 64.188 -8.164 9.75 1 21.3 247 PRO B C 1
ATOM 6812 O O . PRO B 1 247 ? 62.969 -8.43 9.539 1 21.3 247 PRO B O 1
ATOM 6815 N N . GLN B 1 248 ? 64.562 -8 11.062 1 20.86 248 GLN B N 1
ATOM 6816 C CA . GLN B 1 248 ? 64.312 -8.195 12.492 1 20.86 248 GLN B CA 1
ATOM 6817 C C . GLN B 1 248 ? 63.281 -7.234 13.031 1 20.86 248 GLN B C 1
ATOM 6819 O O . GLN B 1 248 ? 63.062 -7.156 14.242 1 20.86 248 GLN B O 1
ATOM 6824 N N . SER B 1 249 ? 62.469 -6.508 12.141 1 21.59 249 SER B N 1
ATOM 6825 C CA . SER B 1 249 ? 62 -5.348 12.891 1 21.59 249 SER B CA 1
ATOM 6826 C C . SER B 1 249 ? 61.094 -5.762 14.047 1 21.59 249 SER B C 1
ATOM 6828 O O . SER B 1 249 ? 60.406 -6.777 13.961 1 21.59 249 SER B O 1
ATOM 6830 N N . THR B 1 250 ? 61.219 -5.062 15.188 1 23.58 250 THR B N 1
ATOM 6831 C CA . THR B 1 250 ? 60.844 -5.105 16.594 1 23.58 250 THR B CA 1
ATOM 6832 C C . THR B 1 250 ? 59.312 -4.973 16.734 1 23.58 250 THR B C 1
ATOM 6834 O O . THR B 1 250 ? 58.688 -4.152 16.047 1 23.58 250 THR B O 1
ATOM 6837 N N . PRO B 1 251 ? 58.625 -5.93 17.547 1 24.48 251 PRO B N 1
ATOM 6838 C CA . PRO B 1 251 ? 57.219 -6.234 17.797 1 24.48 251 PRO B CA 1
ATOM 6839 C C . PRO B 1 251 ? 56.469 -5.07 18.438 1 24.48 251 PRO B C 1
ATOM 6841 O O . PRO B 1 251 ? 56.75 -4.699 19.578 1 24.48 251 PRO B O 1
ATOM 6844 N N . SER B 1 252 ? 56.531 -3.789 17.828 1 24.88 252 SER B N 1
ATOM 6845 C CA . SER B 1 252 ? 55.906 -2.77 18.656 1 24.88 252 SER B CA 1
ATOM 6846 C C . SER B 1 252 ? 54.469 -3.15 19 1 24.88 252 SER B C 1
ATOM 6848 O O . SER B 1 252 ? 53.75 -3.748 18.172 1 24.88 252 SER B O 1
ATOM 6850 N N . GLN B 1 253 ? 54.094 -3.137 20.312 1 24.66 253 GLN B N 1
ATOM 6851 C CA . GLN B 1 253 ? 52.938 -3.467 21.141 1 24.66 253 GLN B CA 1
ATOM 6852 C C . GLN B 1 253 ? 51.719 -2.668 20.719 1 24.66 253 GLN B C 1
ATOM 6854 O O . GLN B 1 253 ? 51.594 -1.482 21.031 1 24.66 253 GLN B O 1
ATOM 6859 N N . SER B 1 254 ? 51.469 -2.557 19.422 1 24.03 254 SER B N 1
ATOM 6860 C CA . SER B 1 254 ? 50.344 -1.672 19.078 1 24.03 254 SER B CA 1
ATOM 6861 C C . SER B 1 254 ? 49.062 -2.076 19.812 1 24.03 254 SER B C 1
ATOM 6863 O O . SER B 1 254 ? 48.781 -3.266 19.938 1 24.03 254 SER B O 1
ATOM 6865 N N . ASN B 1 255 ? 48.625 -1.196 20.734 1 22.69 255 ASN B N 1
ATOM 6866 C CA . ASN B 1 255 ? 47.438 -1.168 21.562 1 22.69 255 ASN B CA 1
ATOM 6867 C C . ASN B 1 255 ? 46.188 -1.493 20.75 1 22.69 255 ASN B C 1
ATOM 6869 O O . ASN B 1 255 ? 45.844 -0.791 19.797 1 22.69 255 ASN B O 1
ATOM 6873 N N . LYS B 1 256 ? 45.812 -2.783 20.688 1 24.47 256 LYS B N 1
ATOM 6874 C CA . LYS B 1 256 ? 44.594 -3.334 20.094 1 24.47 256 LYS B CA 1
ATOM 6875 C C . LYS B 1 256 ? 43.344 -2.639 20.656 1 24.47 256 LYS B C 1
ATOM 6877 O O . LYS B 1 256 ? 42.938 -2.92 21.781 1 24.47 256 LYS B O 1
ATOM 6882 N N . ARG B 1 257 ? 43.188 -1.271 20.562 1 26.08 257 ARG B N 1
ATOM 6883 C CA . ARG B 1 257 ? 41.906 -0.644 20.812 1 26.08 257 ARG B CA 1
ATOM 6884 C C . ARG B 1 257 ? 40.75 -1.534 20.328 1 26.08 257 ARG B C 1
ATOM 6886 O O . ARG B 1 257 ? 40.781 -2.039 19.203 1 26.08 257 ARG B O 1
ATOM 6893 N N . ARG B 1 258 ? 40.031 -2.094 21.234 1 25.52 258 ARG B N 1
ATOM 6894 C CA . ARG B 1 258 ? 38.781 -2.869 21.172 1 25.52 258 ARG B CA 1
ATOM 6895 C C . ARG B 1 258 ? 37.812 -2.275 20.156 1 25.52 258 ARG B C 1
ATOM 6897 O O . ARG B 1 258 ? 37.281 -1.189 20.375 1 25.52 258 ARG B O 1
ATOM 6904 N N . ARG B 1 259 ? 38.25 -2.389 18.953 1 26.61 259 ARG B N 1
ATOM 6905 C CA . ARG B 1 259 ? 37.188 -2.107 18 1 26.61 259 ARG B CA 1
ATOM 6906 C C . ARG B 1 259 ? 35.844 -2.66 18.469 1 26.61 259 ARG B C 1
ATOM 6908 O O . ARG B 1 259 ? 35.719 -3.865 18.688 1 26.61 259 ARG B O 1
ATOM 6915 N N . LEU B 1 260 ? 35.188 -1.96 19.391 1 27.11 260 LEU B N 1
ATOM 6916 C CA . LEU B 1 260 ? 33.781 -2.193 19.688 1 27.11 260 LEU B CA 1
ATOM 6917 C C . LEU B 1 260 ? 33.031 -2.76 18.484 1 27.11 260 LEU B C 1
ATOM 6919 O O . LEU B 1 260 ? 33.031 -2.139 17.406 1 27.11 260 LEU B O 1
ATOM 6923 N N . SER B 1 261 ? 33 -3.99 18.359 1 27.66 261 SER B N 1
ATOM 6924 C CA . SER B 1 261 ? 32.344 -4.801 17.344 1 27.66 261 SER B CA 1
ATOM 6925 C C . SER B 1 261 ? 30.922 -4.297 17.078 1 27.66 261 SER B C 1
ATOM 6927 O O . SER B 1 261 ? 30.062 -4.309 17.984 1 27.66 261 SER B O 1
ATOM 6929 N N . LYS B 1 262 ? 30.688 -3.26 16.344 1 33.72 262 LYS B N 1
ATOM 6930 C CA . LYS B 1 262 ? 29.359 -3.025 15.789 1 33.72 262 LYS B CA 1
ATOM 6931 C C . LYS B 1 262 ? 28.594 -4.336 15.625 1 33.72 262 LYS B C 1
ATOM 6933 O O . LYS B 1 262 ? 29.156 -5.324 15.133 1 33.72 262 LYS B O 1
ATOM 6938 N N . PRO B 1 263 ? 27.5 -4.602 16.328 1 36.88 263 PRO B N 1
ATOM 6939 C CA . PRO B 1 263 ? 26.797 -5.887 16.281 1 36.88 263 PRO B CA 1
ATOM 6940 C C . PRO B 1 263 ? 26.75 -6.496 14.891 1 36.88 263 PRO B C 1
ATOM 6942 O O . PRO B 1 263 ? 26.328 -5.836 13.93 1 36.88 263 PRO B O 1
ATOM 6945 N N . ILE B 1 264 ? 27.438 -7.484 14.445 1 40.12 264 ILE B N 1
ATOM 6946 C CA . ILE B 1 264 ? 27.609 -8.438 13.359 1 40.12 264 ILE B CA 1
ATOM 6947 C C . ILE B 1 264 ? 26.234 -8.773 12.75 1 40.12 264 ILE B C 1
ATOM 6949 O O . ILE B 1 264 ? 26.141 -9.047 11.555 1 40.12 264 ILE B O 1
ATOM 6953 N N . HIS B 1 265 ? 25.031 -8.594 13.523 1 45 265 HIS B N 1
ATOM 6954 C CA . HIS B 1 265 ? 23.719 -9.094 13.172 1 45 265 HIS B CA 1
ATOM 6955 C C . HIS B 1 265 ? 23.062 -8.227 12.102 1 45 265 HIS B C 1
ATOM 6957 O O . HIS B 1 265 ? 22.391 -8.734 11.203 1 45 265 HIS B O 1
ATOM 6963 N N . ARG B 1 266 ? 23.188 -6.844 12.086 1 54.19 266 ARG B N 1
ATOM 6964 C CA . ARG B 1 266 ? 22.609 -5.941 11.109 1 54.19 266 ARG B CA 1
ATOM 6965 C C . ARG B 1 266 ? 23.219 -6.156 9.727 1 54.19 266 ARG B C 1
ATOM 6967 O O . ARG B 1 266 ? 22.5 -6.188 8.719 1 54.19 266 ARG B O 1
ATOM 6974 N N . ASP B 1 267 ? 24.312 -6.688 9.734 1 67.31 267 ASP B N 1
ATOM 6975 C CA . ASP B 1 267 ? 25.016 -6.836 8.461 1 67.31 267 ASP B CA 1
ATOM 6976 C C . ASP B 1 267 ? 24.609 -8.125 7.754 1 67.31 267 ASP B C 1
ATOM 6978 O O . ASP B 1 267 ? 24.5 -8.156 6.523 1 67.31 267 ASP B O 1
ATOM 6982 N N . ALA B 1 268 ? 24.094 -8.977 8.641 1 78 268 ALA B N 1
ATOM 6983 C CA . ALA B 1 268 ? 23.719 -10.242 8.008 1 78 268 ALA B CA 1
ATOM 6984 C C . ALA B 1 268 ? 22.359 -10.133 7.32 1 78 268 ALA B C 1
ATOM 6986 O O . ALA B 1 268 ? 22.172 -10.641 6.215 1 78 268 ALA B O 1
ATOM 6987 N N . ASP B 1 269 ? 21.453 -9.367 7.93 1 86.94 269 ASP B N 1
ATOM 6988 C CA . ASP B 1 269 ? 20.125 -9.188 7.348 1 86.94 269 ASP B CA 1
ATOM 6989 C C . ASP B 1 269 ? 20.203 -8.414 6.035 1 86.94 269 ASP B C 1
ATOM 6991 O O . ASP B 1 269 ? 19.516 -8.75 5.066 1 86.94 269 ASP B O 1
ATOM 6995 N N . GLU B 1 270 ? 21.062 -7.473 6.043 1 91.75 270 GLU B N 1
ATOM 6996 C CA . GLU B 1 270 ? 21.234 -6.664 4.84 1 91.75 270 GLU B CA 1
ATOM 6997 C C . GLU B 1 270 ? 21.859 -7.477 3.709 1 91.75 270 GLU B C 1
ATOM 6999 O O . GLU B 1 270 ? 21.484 -7.312 2.545 1 91.75 270 GLU B O 1
ATOM 7004 N N . THR B 1 271 ? 22.734 -8.328 4.125 1 90.75 271 THR B N 1
ATOM 7005 C CA . THR B 1 271 ? 23.406 -9.172 3.133 1 90.75 271 THR B CA 1
ATOM 7006 C C . THR B 1 271 ? 22.406 -10.148 2.508 1 90.75 271 THR B C 1
ATOM 7008 O O . THR B 1 271 ? 22.391 -10.336 1.29 1 90.75 271 THR B O 1
ATOM 7011 N N . ILE B 1 272 ? 21.609 -10.75 3.309 1 89.56 272 ILE B N 1
ATOM 7012 C CA . ILE B 1 272 ? 20.625 -11.711 2.814 1 89.56 272 ILE B CA 1
ATOM 7013 C C . ILE B 1 272 ? 19.594 -10.992 1.952 1 89.56 272 ILE B C 1
ATOM 7015 O O . ILE B 1 272 ? 19.141 -11.523 0.935 1 89.56 272 ILE B O 1
ATOM 7019 N N . ALA B 1 273 ? 19.219 -9.797 2.381 1 94.25 273 ALA B N 1
ATOM 7020 C CA . ALA B 1 273 ? 18.266 -9.008 1.601 1 94.25 273 ALA B CA 1
ATOM 7021 C C . ALA B 1 273 ? 18.844 -8.656 0.232 1 94.25 273 ALA B C 1
ATOM 7023 O O . ALA B 1 273 ? 18.141 -8.734 -0.781 1 94.25 273 ALA B O 1
ATOM 7024 N N . ALA B 1 274 ? 20.109 -8.281 0.253 1 95.5 274 ALA B N 1
ATOM 7025 C CA . ALA B 1 274 ? 20.781 -7.961 -1.009 1 95.5 274 ALA B CA 1
ATOM 7026 C C . ALA B 1 274 ? 20.812 -9.18 -1.929 1 95.5 274 ALA B C 1
ATOM 7028 O O . ALA B 1 274 ? 20.562 -9.07 -3.129 1 95.5 274 ALA B O 1
ATOM 7029 N N . ALA B 1 275 ? 21.125 -10.328 -1.332 1 91.31 275 ALA B N 1
ATOM 7030 C CA . ALA B 1 275 ? 21.172 -11.562 -2.109 1 91.31 275 ALA B CA 1
ATOM 7031 C C . ALA B 1 275 ? 19.797 -11.883 -2.703 1 91.31 275 ALA B C 1
ATOM 7033 O O . ALA B 1 275 ? 19.703 -12.328 -3.85 1 91.31 275 ALA B O 1
ATOM 7034 N N . ALA B 1 276 ? 18.781 -11.688 -1.927 1 92.88 276 ALA B N 1
ATOM 7035 C CA . ALA B 1 276 ? 17.422 -11.922 -2.408 1 92.88 276 ALA B CA 1
ATOM 7036 C C . ALA B 1 276 ? 17.094 -11 -3.58 1 92.88 276 ALA B C 1
ATOM 7038 O O . ALA B 1 276 ? 16.469 -11.43 -4.555 1 92.88 276 ALA B O 1
ATOM 7039 N N . ILE B 1 277 ? 17.438 -9.727 -3.527 1 96.5 277 ILE B N 1
ATOM 7040 C CA . ILE B 1 277 ? 17.172 -8.758 -4.586 1 96.5 277 ILE B CA 1
ATOM 7041 C C . ILE B 1 277 ? 17.922 -9.172 -5.855 1 96.5 277 ILE B C 1
ATOM 7043 O O . ILE B 1 277 ? 17.359 -9.133 -6.953 1 96.5 277 ILE B O 1
ATOM 7047 N N . LEU B 1 278 ? 19.141 -9.578 -5.695 1 93.06 278 LEU B N 1
ATOM 7048 C CA . LEU B 1 278 ? 19.938 -9.961 -6.848 1 93.06 278 LEU B CA 1
ATOM 7049 C C . LEU B 1 278 ? 19.406 -11.242 -7.48 1 93.06 278 LEU B C 1
ATOM 7051 O O . LEU B 1 278 ? 19.484 -11.414 -8.695 1 93.06 278 LEU B O 1
ATOM 7055 N N . CYS B 1 279 ? 18.859 -12.086 -6.66 1 90.56 279 CYS B N 1
ATOM 7056 C CA . CYS B 1 279 ? 18.219 -13.289 -7.191 1 90.56 279 CYS B CA 1
ATOM 7057 C C . CYS B 1 279 ? 17.031 -12.93 -8.07 1 90.56 279 CYS B C 1
ATOM 7059 O O . CYS B 1 279 ? 16.828 -13.539 -9.125 1 90.56 279 CYS B O 1
ATOM 7061 N N . VAL B 1 280 ? 16.234 -11.977 -7.664 1 93.19 280 VAL B N 1
ATOM 7062 C CA . VAL B 1 280 ? 15.094 -11.539 -8.453 1 93.19 280 VAL B CA 1
ATOM 7063 C C . VAL B 1 280 ? 15.578 -10.836 -9.719 1 93.19 280 VAL B C 1
ATOM 7065 O O . VAL B 1 280 ? 14.977 -10.969 -10.789 1 93.19 280 VAL B O 1
ATOM 7068 N N . TYR B 1 281 ? 16.656 -10.047 -9.586 1 94.12 281 TYR B N 1
ATOM 7069 C CA . TYR B 1 281 ? 17.312 -9.43 -10.734 1 94.12 281 TYR B CA 1
ATOM 7070 C C . TYR B 1 281 ? 17.609 -10.461 -11.82 1 94.12 281 TYR B C 1
ATOM 7072 O O . TYR B 1 281 ? 17.344 -10.219 -13 1 94.12 281 TYR B O 1
ATOM 7080 N N . GLU B 1 282 ? 18.062 -11.609 -11.406 1 89.62 282 GLU B N 1
ATOM 7081 C CA . GLU B 1 282 ? 18.438 -12.664 -12.344 1 89.62 282 GLU B CA 1
ATOM 7082 C C . GLU B 1 282 ? 17.203 -13.352 -12.914 1 89.62 282 GLU B C 1
ATOM 7084 O O . GLU B 1 282 ? 17.203 -13.789 -14.07 1 89.62 282 GLU B O 1
ATOM 7089 N N . PHE B 1 283 ? 16.234 -13.414 -12.109 1 88.62 283 PHE B N 1
ATOM 7090 C CA . PHE B 1 283 ? 15.008 -14.102 -12.5 1 88.62 283 PHE B CA 1
ATOM 7091 C C . PHE B 1 283 ? 14.203 -13.266 -13.484 1 88.62 283 PHE B C 1
ATOM 7093 O O . PHE B 1 283 ? 13.43 -13.805 -14.281 1 88.62 283 PHE B O 1
ATOM 7100 N N . LEU B 1 284 ? 14.359 -11.984 -13.531 1 92.12 284 LEU B N 1
ATOM 7101 C CA . LEU B 1 284 ? 13.531 -11.039 -14.266 1 92.12 284 LEU B CA 1
ATOM 7102 C C . LEU B 1 284 ? 13.508 -11.383 -15.75 1 92.12 284 LEU B C 1
ATOM 7104 O O . LEU B 1 284 ? 12.469 -11.289 -16.406 1 92.12 284 LEU B O 1
ATOM 7108 N N . ASP B 1 285 ? 14.602 -11.711 -16.344 1 86 285 ASP B N 1
ATOM 7109 C CA . ASP B 1 285 ? 14.625 -11.945 -17.781 1 86 285 ASP B CA 1
ATOM 7110 C C . ASP B 1 285 ? 15.031 -13.383 -18.109 1 86 285 ASP B C 1
ATOM 7112 O O . ASP B 1 285 ? 15.133 -13.758 -19.266 1 86 285 ASP B O 1
ATOM 7116 N N . ASN B 1 286 ? 15.422 -14.102 -17.078 1 73.5 286 ASN B N 1
ATOM 7117 C CA . ASN B 1 286 ? 15.914 -15.453 -17.359 1 73.5 286 ASN B CA 1
ATOM 7118 C C . ASN B 1 286 ? 15.305 -16.469 -16.391 1 73.5 286 ASN B C 1
ATOM 7120 O O . ASN B 1 286 ? 15.836 -16.688 -15.305 1 73.5 286 ASN B O 1
ATOM 7124 N N . ALA B 1 287 ? 14.297 -17 -16.859 1 64.44 287 ALA B N 1
ATOM 7125 C CA . ALA B 1 287 ? 13.617 -17.938 -15.977 1 64.44 287 ALA B CA 1
ATOM 7126 C C . ALA B 1 287 ? 14.195 -19.344 -16.109 1 64.44 287 ALA B C 1
ATOM 7128 O O . ALA B 1 287 ? 13.852 -20.25 -15.344 1 64.44 287 ALA B O 1
ATOM 7129 N N . LEU B 1 288 ? 15.25 -19.484 -16.875 1 65.81 288 LEU B N 1
ATOM 7130 C CA . LEU B 1 288 ? 15.664 -20.859 -17.172 1 65.81 288 LEU B CA 1
ATOM 7131 C C . LEU B 1 288 ? 16.812 -21.281 -16.266 1 65.81 288 LEU B C 1
ATOM 7133 O O . LEU B 1 288 ? 16.969 -20.734 -15.172 1 65.81 288 LEU B O 1
ATOM 7137 N N . HIS B 1 289 ? 17.594 -22.141 -16.594 1 66.06 289 HIS B N 1
ATOM 7138 C CA . HIS B 1 289 ? 18.5 -22.969 -15.812 1 66.06 289 HIS B CA 1
ATOM 7139 C C . HIS B 1 289 ? 19.547 -22.109 -15.094 1 66.06 289 HIS B C 1
ATOM 7141 O O . HIS B 1 289 ? 19.891 -22.391 -13.945 1 66.06 289 HIS B O 1
ATOM 7147 N N . ALA B 1 290 ? 19.891 -21 -15.547 1 65.81 290 ALA B N 1
ATOM 7148 C CA . ALA B 1 290 ? 20.922 -20.203 -14.914 1 65.81 290 ALA B CA 1
ATOM 7149 C C . ALA B 1 290 ? 20.406 -19.562 -13.625 1 65.81 290 ALA B C 1
ATOM 7151 O O . ALA B 1 290 ? 21.094 -19.562 -12.602 1 65.81 290 ALA B O 1
ATOM 7152 N N . TRP B 1 291 ? 19.203 -19.156 -13.664 1 73.56 291 TRP B N 1
ATOM 7153 C CA . TRP B 1 291 ? 18.578 -18.547 -12.484 1 73.56 291 TRP B CA 1
ATOM 7154 C C . TRP B 1 291 ? 18.438 -19.578 -11.359 1 73.56 291 TRP B C 1
ATOM 7156 O O . TRP B 1 291 ? 18.719 -19.266 -10.203 1 73.56 291 TRP B O 1
ATOM 7166 N N . SER B 1 292 ? 18.219 -20.797 -11.68 1 77.19 292 SER B N 1
ATOM 7167 C CA . SER B 1 292 ? 18 -21.859 -10.68 1 77.19 292 SER B CA 1
ATOM 7168 C C . SER B 1 292 ? 19.297 -22.172 -9.922 1 77.19 292 SER B C 1
ATOM 7170 O O . SER B 1 292 ? 19.25 -22.453 -8.727 1 77.19 292 SER B O 1
ATOM 7172 N N . ARG B 1 293 ? 20.391 -22.016 -10.578 1 74.75 293 ARG B N 1
ATOM 7173 C CA . ARG B 1 293 ? 21.688 -22.219 -9.922 1 74.75 293 ARG B CA 1
ATOM 7174 C C . ARG B 1 293 ? 21.953 -21.109 -8.906 1 74.75 293 ARG B C 1
ATOM 7176 O O . ARG B 1 293 ? 22.469 -21.375 -7.82 1 74.75 293 ARG B O 1
ATOM 7183 N N . HIS B 1 294 ? 21.547 -19.984 -9.25 1 77 294 HIS B N 1
ATOM 7184 C CA . HIS B 1 294 ? 21.734 -18.859 -8.344 1 77 294 HIS B CA 1
ATOM 7185 C C . HIS B 1 294 ? 20.828 -18.984 -7.125 1 77 294 HIS B C 1
ATOM 7187 O O . HIS B 1 294 ? 21.188 -18.547 -6.031 1 77 294 HIS B O 1
ATOM 7193 N N . LEU B 1 295 ? 19.75 -19.562 -7.332 1 81.38 295 LEU B N 1
ATOM 7194 C CA . LEU B 1 295 ? 18.828 -19.797 -6.223 1 81.38 295 LEU B CA 1
ATOM 7195 C C . LEU B 1 295 ? 19.453 -20.734 -5.191 1 81.38 295 LEU B C 1
ATOM 7197 O O . LEU B 1 295 ? 19.25 -20.562 -3.988 1 81.38 295 LEU B O 1
ATOM 7201 N N . SER B 1 296 ? 20.234 -21.719 -5.672 1 81 296 SER B N 1
ATOM 7202 C CA . SER B 1 296 ? 20.922 -22.641 -4.77 1 81 296 SER B CA 1
ATOM 7203 C C . SER B 1 296 ? 21.953 -21.922 -3.918 1 81 296 SER B C 1
ATOM 7205 O O . SER B 1 296 ? 22.125 -22.234 -2.74 1 81 296 SER B O 1
ATOM 7207 N N . GLY B 1 297 ? 22.594 -20.969 -4.527 1 74.69 297 GLY B N 1
ATOM 7208 C CA . GLY B 1 297 ? 23.531 -20.141 -3.781 1 74.69 297 GLY B CA 1
ATOM 7209 C C . GLY B 1 297 ? 22.859 -19.328 -2.684 1 74.69 297 GLY B C 1
ATOM 7210 O O . GLY B 1 297 ? 23.375 -19.25 -1.567 1 74.69 297 GLY B O 1
ATOM 7211 N N . THR B 1 298 ? 21.719 -18.797 -3.014 1 76.31 298 THR B N 1
ATOM 7212 C CA . THR B 1 298 ? 20.969 -18.016 -2.037 1 76.31 298 THR B CA 1
ATOM 7213 C C . THR B 1 298 ? 20.516 -18.891 -0.876 1 76.31 298 THR B C 1
ATOM 7215 O O . THR B 1 298 ? 20.531 -18.453 0.279 1 76.31 298 THR B O 1
ATOM 7218 N N . LYS B 1 299 ? 20.172 -20.125 -1.124 1 80.38 299 LYS B N 1
ATOM 7219 C CA . LYS B 1 299 ? 19.781 -21.062 -0.086 1 80.38 299 LYS B CA 1
ATOM 7220 C C . LYS B 1 299 ? 20.922 -21.312 0.89 1 80.38 299 LYS B C 1
ATOM 7222 O O . LYS B 1 299 ? 20.719 -21.359 2.104 1 80.38 299 LYS B O 1
ATOM 7227 N N . SER B 1 300 ? 22.031 -21.391 0.333 1 77.19 300 SER B N 1
ATOM 7228 C CA . SER B 1 300 ? 23.203 -21.641 1.159 1 77.19 300 SER B CA 1
ATOM 7229 C C . SER B 1 300 ? 23.469 -20.469 2.104 1 77.19 300 SER B C 1
ATOM 7231 O O . SER B 1 300 ? 23.906 -20.656 3.238 1 77.19 300 SER B O 1
ATOM 7233 N N . LEU B 1 301 ? 23.172 -19.266 1.618 1 72.56 301 LEU B N 1
ATOM 7234 C CA . LEU B 1 301 ? 23.328 -18.078 2.457 1 72.56 301 LEU B CA 1
ATOM 7235 C C . LEU B 1 301 ? 22.328 -18.094 3.611 1 72.56 301 LEU B C 1
ATOM 7237 O O . LEU B 1 301 ? 22.672 -17.719 4.734 1 72.56 301 LEU B O 1
ATOM 7241 N N . PHE B 1 302 ? 21.188 -18.578 3.291 1 73.88 302 PHE B N 1
ATOM 7242 C CA . PHE B 1 302 ? 20.172 -18.703 4.324 1 73.88 302 PHE B CA 1
ATOM 7243 C C . PHE B 1 302 ? 20.578 -19.719 5.375 1 73.88 302 PHE B C 1
ATOM 7245 O O . PHE B 1 302 ? 20.391 -19.5 6.574 1 73.88 302 PHE B O 1
ATOM 7252 N N . ASP B 1 303 ? 21.125 -20.781 4.926 1 74.44 303 ASP B N 1
ATOM 7253 C CA . ASP B 1 303 ? 21.562 -21.828 5.836 1 74.44 303 ASP B CA 1
ATOM 7254 C C . ASP B 1 303 ? 22.688 -21.344 6.746 1 74.44 303 ASP B C 1
ATOM 7256 O O . ASP B 1 303 ? 22.719 -21.672 7.934 1 74.44 303 ASP B O 1
ATOM 7260 N N . LEU B 1 304 ? 23.516 -20.578 6.168 1 61.75 304 LEU B N 1
ATOM 7261 C CA . LEU B 1 304 ? 24.641 -20.016 6.922 1 61.75 304 LEU B CA 1
ATOM 7262 C C . LEU B 1 304 ? 24.141 -19.031 7.973 1 61.75 304 LEU B C 1
ATOM 7264 O O . LEU B 1 304 ? 24.609 -19.047 9.109 1 61.75 304 LEU B O 1
ATOM 7268 N N . ALA B 1 305 ? 23.25 -18.172 7.508 1 63.62 305 ALA B N 1
ATOM 7269 C CA . ALA B 1 305 ? 22.703 -17.172 8.43 1 63.62 305 ALA B CA 1
ATOM 7270 C C . ALA B 1 305 ? 21.969 -17.844 9.586 1 63.62 305 ALA B C 1
ATOM 7272 O O . ALA B 1 305 ? 22 -17.359 10.719 1 63.62 305 ALA B O 1
ATOM 7273 N N . GLU B 1 306 ? 21.297 -18.844 9.258 1 61.72 306 GLU B N 1
ATOM 7274 C CA . GLU B 1 306 ? 20.578 -19.609 10.281 1 61.72 306 GLU B CA 1
ATOM 7275 C C . GLU B 1 306 ? 21.531 -20.25 11.273 1 61.72 306 GLU B C 1
ATOM 7277 O O . GLU B 1 306 ? 21.25 -20.297 12.469 1 61.72 306 GLU B O 1
ATOM 7282 N N . ARG B 1 307 ? 22.656 -20.766 10.805 1 55.97 307 ARG B N 1
ATOM 7283 C CA . ARG B 1 307 ? 23.656 -21.406 11.648 1 55.97 307 ARG B CA 1
ATOM 7284 C C . ARG B 1 307 ? 24.344 -20.375 12.555 1 55.97 307 ARG B C 1
ATOM 7286 O O . ARG B 1 307 ? 24.641 -20.672 13.711 1 55.97 307 ARG B O 1
ATOM 7293 N N . GLU B 1 308 ? 24.984 -19.312 11.906 1 49.59 308 GLU B N 1
ATOM 7294 C CA . GLU B 1 308 ? 25.703 -18.312 12.688 1 49.59 308 GLU B CA 1
ATOM 7295 C C . GLU B 1 308 ? 24.812 -17.672 13.727 1 49.59 308 GLU B C 1
ATOM 7297 O O . GLU B 1 308 ? 25.297 -17.125 14.727 1 49.59 308 GLU B O 1
ATOM 7302 N N . GLY B 1 309 ? 23.656 -17.375 13.648 1 43.91 309 GLY B N 1
ATOM 7303 C CA . GLY B 1 309 ? 22.781 -16.609 14.516 1 43.91 309 GLY B CA 1
ATOM 7304 C C . GLY B 1 309 ? 21.469 -17.312 14.789 1 43.91 309 GLY B C 1
ATOM 7305 O O . GLY B 1 309 ? 20.828 -17.078 15.82 1 43.91 309 GLY B O 1
ATOM 7306 N N . MET B 1 310 ? 20.547 -17.312 13.773 1 38.88 310 MET B N 1
ATOM 7307 C CA . MET B 1 310 ? 19.141 -16.906 13.719 1 38.88 310 MET B CA 1
ATOM 7308 C C . MET B 1 310 ? 18.25 -17.938 14.383 1 38.88 310 MET B C 1
ATOM 7310 O O . MET B 1 310 ? 17.359 -17.594 15.164 1 38.88 310 MET B O 1
ATOM 7314 N N . MET B 1 311 ? 17.656 -19.078 13.641 1 37.78 311 MET B N 1
ATOM 7315 C CA . MET B 1 311 ? 16.703 -19.781 14.492 1 37.78 311 MET B CA 1
ATOM 7316 C C . MET B 1 311 ? 17.406 -20.469 15.656 1 37.78 311 MET B C 1
ATOM 7318 O O . MET B 1 311 ? 18.266 -21.328 15.438 1 37.78 311 MET B O 1
ATOM 7322 N N . PRO B 1 312 ? 17.688 -19.812 16.688 1 36.69 312 PRO B N 1
ATOM 7323 C CA . PRO B 1 312 ? 18.234 -20.641 17.75 1 36.69 312 PRO B CA 1
ATOM 7324 C C . PRO B 1 312 ? 17.594 -22.031 17.812 1 36.69 312 PRO B C 1
ATOM 7326 O O . PRO B 1 312 ? 16.391 -22.156 18.094 1 36.69 312 PRO B O 1
ATOM 7329 N N . LEU B 1 313 ? 17.719 -22.844 16.844 1 34.25 313 LEU B N 1
ATOM 7330 C CA . LEU B 1 313 ? 17.359 -24.203 17.203 1 34.25 313 LEU B CA 1
ATOM 7331 C C . LEU B 1 313 ? 18.109 -24.656 18.453 1 34.25 313 LEU B C 1
ATOM 7333 O O . LEU B 1 313 ? 19.219 -25.172 18.359 1 34.25 313 LEU B O 1
ATOM 7337 N N . HIS B 1 314 ? 18.312 -23.875 19.453 1 33.53 314 HIS B N 1
ATOM 7338 C CA . HIS B 1 314 ? 18.844 -24.688 20.547 1 33.53 314 HIS B CA 1
ATOM 7339 C C . HIS B 1 314 ? 17.938 -25.891 20.812 1 33.53 314 HIS B C 1
ATOM 7341 O O . HIS B 1 314 ? 16.781 -25.734 21.203 1 33.53 314 HIS B O 1
ATOM 7347 N N . SER B 1 315 ? 18.031 -26.906 20.078 1 33 315 SER B N 1
ATOM 7348 C CA . SER B 1 315 ? 17.547 -28.141 20.672 1 33 315 SER B CA 1
ATOM 7349 C C . SER B 1 315 ? 17.922 -28.234 22.141 1 33 315 SER B C 1
ATOM 7351 O O . SER B 1 315 ? 19.109 -28.109 22.5 1 33 315 SER B O 1
ATOM 7353 N N . PRO B 1 316 ? 17.109 -27.859 23.109 1 33.94 316 PRO B N 1
ATOM 7354 C CA . PRO B 1 316 ? 17.609 -28.359 24.406 1 33.94 316 PRO B CA 1
ATOM 7355 C C . PRO B 1 316 ? 18.203 -29.766 24.312 1 33.94 316 PRO B C 1
ATOM 7357 O O . PRO B 1 316 ? 17.875 -30.516 23.391 1 33.94 316 PRO B O 1
ATOM 7360 N N . SER B 1 317 ? 19.438 -30 24.609 1 32.62 317 SER B N 1
ATOM 7361 C CA . SER B 1 317 ? 19.797 -31.391 24.891 1 32.62 317 SER B CA 1
ATOM 7362 C C . SER B 1 317 ? 18.594 -32.188 25.375 1 32.62 317 SER B C 1
ATOM 7364 O O . SER B 1 317 ? 17.719 -31.656 26.062 1 32.62 317 SER B O 1
ATOM 7366 N N . PRO B 1 318 ? 18.312 -33.406 24.812 1 35.44 318 PRO B N 1
ATOM 7367 C CA . PRO B 1 318 ? 17.25 -34.344 25.203 1 35.44 318 PRO B CA 1
ATOM 7368 C C . PRO B 1 318 ? 16.969 -34.344 26.703 1 35.44 318 PRO B C 1
ATOM 7370 O O . PRO B 1 318 ? 16.094 -35.062 27.188 1 35.44 318 PRO B O 1
ATOM 7373 N N . SER B 1 319 ? 18 -33.938 27.562 1 34.53 319 SER B N 1
ATOM 7374 C CA . SER B 1 319 ? 17.797 -34.344 28.953 1 34.53 319 SER B CA 1
ATOM 7375 C C . SER B 1 319 ? 16.656 -33.562 29.594 1 34.53 319 SER B C 1
ATOM 7377 O O . SER B 1 319 ? 16.031 -34 30.547 1 34.53 319 SER B O 1
ATOM 7379 N N . THR B 1 320 ? 16.844 -32.125 29.781 1 33.38 320 THR B N 1
ATOM 7380 C CA . THR B 1 320 ? 15.789 -31.609 30.656 1 33.38 320 THR B CA 1
ATOM 7381 C C . THR B 1 320 ? 14.469 -31.484 29.906 1 33.38 320 THR B C 1
ATOM 7383 O O . THR B 1 320 ? 14.398 -30.844 28.859 1 33.38 320 THR B O 1
ATOM 7386 N N . PRO B 1 321 ? 13.5 -32.406 30.047 1 37.09 321 PRO B N 1
ATOM 7387 C CA . PRO B 1 321 ? 12.078 -32.594 29.766 1 37.09 321 PRO B CA 1
ATOM 7388 C C . PRO B 1 321 ? 11.258 -31.328 30.031 1 37.09 321 PRO B C 1
ATOM 7390 O O . PRO B 1 321 ? 11.148 -30.906 31.188 1 37.09 321 PRO B O 1
ATOM 7393 N N . GLY B 1 322 ? 11.555 -30.031 29.562 1 34.75 322 GLY B N 1
ATOM 7394 C CA . GLY B 1 322 ? 10.844 -28.766 29.656 1 34.75 322 GLY B CA 1
ATOM 7395 C C . GLY B 1 322 ? 11.453 -27.656 28.797 1 34.75 322 GLY B C 1
ATOM 7396 O O . GLY B 1 322 ? 11.047 -26.5 28.891 1 34.75 322 GLY B O 1
ATOM 7397 N N . SER B 1 323 ? 12.68 -27.688 28.422 1 32.84 323 SER B N 1
ATOM 7398 C CA . SER B 1 323 ? 13.25 -26.516 27.766 1 32.84 323 SER B CA 1
ATOM 7399 C C . SER B 1 323 ? 12.625 -26.297 26.391 1 32.84 323 SER B C 1
ATOM 7401 O O . SER B 1 323 ? 12.844 -27.094 25.469 1 32.84 323 SER B O 1
ATOM 7403 N N . LEU B 1 324 ? 11.328 -25.938 26.312 1 34.22 324 LEU B N 1
ATOM 7404 C CA . LEU B 1 324 ? 10.766 -25.406 25.078 1 34.22 324 LEU B CA 1
ATOM 7405 C C . LEU B 1 324 ? 11.805 -24.578 24.312 1 34.22 324 LEU B C 1
ATOM 7407 O O . LEU B 1 324 ? 12.305 -23.578 24.844 1 34.22 324 LEU B O 1
ATOM 7411 N N . SER B 1 325 ? 12.664 -25.109 23.609 1 36.69 325 SER B N 1
ATOM 7412 C CA . SER B 1 325 ? 13.555 -24.391 22.703 1 36.69 325 SER B CA 1
ATOM 7413 C C . SER B 1 325 ? 12.867 -23.156 22.125 1 36.69 325 SER B C 1
ATOM 7415 O O . SER B 1 325 ? 11.82 -23.266 21.484 1 36.69 325 SER B O 1
ATOM 7417 N N . PHE B 1 326 ? 12.773 -22.141 22.844 1 36.34 326 PHE B N 1
ATOM 7418 C CA . PHE B 1 326 ? 12.25 -20.859 22.406 1 36.34 326 PHE B CA 1
ATOM 7419 C C . PHE B 1 326 ? 12.875 -20.438 21.078 1 36.34 326 PHE B C 1
ATOM 7421 O O . PHE B 1 326 ? 14.055 -20.094 21.031 1 36.34 326 PHE B O 1
ATOM 7428 N N . ARG B 1 327 ? 12.781 -21.25 19.984 1 44.72 327 ARG B N 1
ATOM 7429 C CA . ARG B 1 327 ? 13.203 -20.703 18.703 1 44.72 327 ARG B CA 1
ATOM 7430 C C . ARG B 1 327 ? 12.883 -19.219 18.609 1 44.72 327 ARG B C 1
ATOM 7432 O O . ARG B 1 327 ? 11.742 -18.797 18.844 1 44.72 327 ARG B O 1
ATOM 7439 N N . THR B 1 328 ? 13.852 -18.359 18.797 1 52 328 THR B N 1
ATOM 7440 C CA . THR B 1 328 ? 13.766 -16.906 18.688 1 52 328 THR B CA 1
ATOM 7441 C C . THR B 1 328 ? 13.086 -16.516 17.391 1 52 328 THR B C 1
ATOM 7443 O O . THR B 1 328 ? 13.32 -17.125 16.344 1 52 328 THR B O 1
ATOM 7446 N N . LYS B 1 329 ? 12.047 -15.836 17.328 1 65.62 329 LYS B N 1
ATOM 7447 C CA . LYS B 1 329 ? 11.297 -15.273 16.203 1 65.62 329 LYS B CA 1
ATOM 7448 C C . LYS B 1 329 ? 12.227 -14.539 15.242 1 65.62 329 LYS B C 1
ATOM 7450 O O . LYS B 1 329 ? 13.062 -13.734 15.664 1 65.62 329 LYS B O 1
ATOM 7455 N N . PRO B 1 330 ? 12.289 -15.062 13.953 1 78.75 330 PRO B N 1
ATOM 7456 C CA . PRO B 1 330 ? 13.117 -14.375 12.969 1 78.75 330 PRO B CA 1
ATOM 7457 C C . PRO B 1 330 ? 12.828 -12.875 12.898 1 78.75 330 PRO B C 1
ATOM 7459 O O . PRO B 1 330 ? 11.742 -12.438 13.273 1 78.75 330 PRO B O 1
ATOM 7462 N N . SER B 1 331 ? 13.859 -12.164 12.562 1 84.19 331 SER B N 1
ATOM 7463 C CA . SER B 1 331 ? 13.68 -10.734 12.328 1 84.19 331 SER B CA 1
ATOM 7464 C C . SER B 1 331 ? 12.711 -10.484 11.172 1 84.19 331 SER B C 1
ATOM 7466 O O . SER B 1 331 ? 12.398 -11.398 10.406 1 84.19 331 SER B O 1
ATOM 7468 N N . VAL B 1 332 ? 12.242 -9.312 11.078 1 87.31 332 VAL B N 1
ATOM 7469 C CA . VAL B 1 332 ? 11.344 -8.891 10 1 87.31 332 VAL B CA 1
ATOM 7470 C C . VAL B 1 332 ? 12.031 -9.086 8.656 1 87.31 332 VAL B C 1
ATOM 7472 O O . VAL B 1 332 ? 11.406 -9.562 7.699 1 87.31 332 VAL B O 1
ATOM 7475 N N . ALA B 1 333 ? 13.305 -8.781 8.57 1 90.38 333 ALA B N 1
ATOM 7476 C CA . ALA B 1 333 ? 14.078 -8.914 7.34 1 90.38 333 ALA B CA 1
ATOM 7477 C C . ALA B 1 333 ? 14.211 -10.375 6.934 1 90.38 333 ALA B C 1
ATOM 7479 O O . ALA B 1 333 ? 14.031 -10.719 5.758 1 90.38 333 ALA B O 1
ATOM 7480 N N . ARG B 1 334 ? 14.477 -11.188 7.828 1 89.19 334 ARG B N 1
ATOM 7481 C CA . ARG B 1 334 ? 14.68 -12.609 7.555 1 89.19 334 ARG B CA 1
ATOM 7482 C C . ARG B 1 334 ? 13.391 -13.281 7.109 1 89.19 334 ARG B C 1
ATOM 7484 O O . ARG B 1 334 ? 13.391 -14.094 6.188 1 89.19 334 ARG B O 1
ATOM 7491 N N . ARG B 1 335 ? 12.406 -12.945 7.754 1 92.25 335 ARG B N 1
ATOM 7492 C CA . ARG B 1 335 ? 11.125 -13.516 7.367 1 92.25 335 ARG B CA 1
ATOM 7493 C C . ARG B 1 335 ? 10.734 -13.094 5.953 1 92.25 335 ARG B C 1
ATOM 7495 O O . ARG B 1 335 ? 10.297 -13.922 5.152 1 92.25 335 ARG B O 1
ATOM 7502 N N . ALA B 1 336 ? 10.852 -11.812 5.664 1 94.69 336 ALA B N 1
ATOM 7503 C CA . ALA B 1 336 ? 10.539 -11.305 4.332 1 94.69 336 ALA B CA 1
ATOM 7504 C C . ALA B 1 336 ? 11.391 -11.984 3.27 1 94.69 336 ALA B C 1
ATOM 7506 O O . ALA B 1 336 ? 10.883 -12.375 2.215 1 94.69 336 ALA B O 1
ATOM 7507 N N . THR B 1 337 ? 12.688 -12.172 3.537 1 93.25 337 THR B N 1
ATOM 7508 C CA . THR B 1 337 ? 13.602 -12.781 2.578 1 93.25 337 THR B CA 1
ATOM 7509 C C . THR B 1 337 ? 13.312 -14.273 2.43 1 93.25 337 THR B C 1
ATOM 7511 O O . THR B 1 337 ? 13.43 -14.828 1.334 1 93.25 337 THR B O 1
ATOM 7514 N N . PHE B 1 338 ? 12.953 -14.969 3.557 1 93.31 338 PHE B N 1
ATOM 7515 C CA . PHE B 1 338 ? 12.609 -16.391 3.508 1 93.31 338 PHE B CA 1
ATOM 7516 C C . PHE B 1 338 ? 11.461 -16.625 2.539 1 93.31 338 PHE B C 1
ATOM 7518 O O . PHE B 1 338 ? 11.523 -17.531 1.704 1 93.31 338 PHE B O 1
ATOM 7525 N N . TRP B 1 339 ? 10.445 -15.859 2.611 1 96.19 339 TRP B N 1
ATOM 7526 C CA . TRP B 1 339 ? 9.258 -16.094 1.806 1 96.19 339 TRP B CA 1
ATOM 7527 C C . TRP B 1 339 ? 9.5 -15.719 0.349 1 96.19 339 TRP B C 1
ATOM 7529 O O . TRP B 1 339 ? 8.945 -16.344 -0.562 1 96.19 339 TRP B O 1
ATOM 7539 N N . ASN B 1 340 ? 10.297 -14.664 0.082 1 94.06 340 ASN B N 1
ATOM 7540 C CA . ASN B 1 340 ? 10.719 -14.414 -1.291 1 94.06 340 ASN B CA 1
ATOM 7541 C C . ASN B 1 340 ? 11.453 -15.609 -1.886 1 94.06 340 ASN B C 1
ATOM 7543 O O . ASN B 1 340 ? 11.195 -15.992 -3.027 1 94.06 340 ASN B O 1
ATOM 7547 N N . PHE B 1 341 ? 12.297 -16.203 -1.072 1 92.44 341 PHE B N 1
ATOM 7548 C CA . PHE B 1 341 ? 13.039 -17.375 -1.516 1 92.44 341 PHE B CA 1
ATOM 7549 C C . PHE B 1 341 ? 12.094 -18.562 -1.739 1 92.44 341 PHE B C 1
ATOM 7551 O O . PHE B 1 341 ? 12.195 -19.25 -2.748 1 92.44 341 PHE B O 1
ATOM 7558 N N . ALA B 1 342 ? 11.234 -18.75 -0.769 1 95.12 342 ALA B N 1
ATOM 7559 C CA . ALA B 1 342 ? 10.312 -19.891 -0.848 1 95.12 342 ALA B CA 1
ATOM 7560 C C . ALA B 1 342 ? 9.484 -19.828 -2.127 1 95.12 342 ALA B C 1
ATOM 7562 O O . ALA B 1 342 ? 9.25 -20.859 -2.766 1 95.12 342 ALA B O 1
ATOM 7563 N N . ARG B 1 343 ? 9.039 -18.688 -2.516 1 95.62 343 ARG B N 1
ATOM 7564 C CA . ARG B 1 343 ? 8.25 -18.547 -3.732 1 95.62 343 ARG B CA 1
ATOM 7565 C C . ARG B 1 343 ? 9.094 -18.812 -4.973 1 95.62 343 ARG B C 1
ATOM 7567 O O . ARG B 1 343 ? 8.625 -19.469 -5.91 1 95.62 343 ARG B O 1
ATOM 7574 N N . GLN B 1 344 ? 10.297 -18.344 -4.957 1 93.06 344 GLN B N 1
ATOM 7575 C CA . GLN B 1 344 ? 11.195 -18.609 -6.078 1 93.06 344 GLN B CA 1
ATOM 7576 C C . GLN B 1 344 ? 11.539 -20.094 -6.156 1 93.06 344 GLN B C 1
ATOM 7578 O O . GLN B 1 344 ? 11.672 -20.641 -7.25 1 93.06 344 GLN B O 1
ATOM 7583 N N . ASP B 1 345 ? 11.727 -20.625 -4.992 1 93.31 345 ASP B N 1
ATOM 7584 C CA . ASP B 1 345 ? 12.023 -22.047 -4.914 1 93.31 345 ASP B CA 1
ATOM 7585 C C . ASP B 1 345 ? 10.883 -22.875 -5.512 1 93.31 345 ASP B C 1
ATOM 7587 O O . ASP B 1 345 ? 11.125 -23.812 -6.285 1 93.31 345 ASP B O 1
ATOM 7591 N N . PHE B 1 346 ? 9.703 -22.562 -5.168 1 95.81 346 PHE B N 1
ATOM 7592 C CA . PHE B 1 346 ? 8.539 -23.219 -5.758 1 95.81 346 PHE B CA 1
ATOM 7593 C C . PHE B 1 346 ? 8.531 -23.062 -7.273 1 95.81 346 PHE B C 1
ATOM 7595 O O . PHE B 1 346 ? 8.328 -24.031 -8.008 1 95.81 346 PHE B O 1
ATOM 7602 N N . LEU B 1 347 ? 8.672 -21.828 -7.727 1 94.12 347 LEU B N 1
ATOM 7603 C CA . LEU B 1 347 ? 8.625 -21.531 -9.156 1 94.12 347 LEU B CA 1
ATOM 7604 C C . LEU B 1 347 ? 9.703 -22.328 -9.898 1 94.12 347 LEU B C 1
ATOM 7606 O O . LEU B 1 347 ? 9.445 -22.875 -10.977 1 94.12 347 LEU B O 1
ATOM 7610 N N . ALA B 1 348 ? 10.875 -22.344 -9.297 1 91.62 348 ALA B N 1
ATOM 7611 C CA . ALA B 1 348 ? 11.961 -23.094 -9.914 1 91.62 348 ALA B CA 1
ATOM 7612 C C . ALA B 1 348 ? 11.609 -24.578 -10.023 1 91.62 348 ALA B C 1
ATOM 7614 O O . ALA B 1 348 ? 11.859 -25.219 -11.047 1 91.62 348 ALA B O 1
ATOM 7615 N N . ALA B 1 349 ? 11.062 -25.078 -8.953 1 93.19 349 ALA B N 1
ATOM 7616 C CA . ALA B 1 349 ? 10.664 -26.484 -8.945 1 93.19 349 ALA B CA 1
ATOM 7617 C C . ALA B 1 349 ? 9.594 -26.766 -10 1 93.19 349 ALA B C 1
ATOM 7619 O O . ALA B 1 349 ? 9.656 -27.766 -10.719 1 93.19 349 ALA B O 1
ATOM 7620 N N . PHE B 1 350 ? 8.641 -25.938 -10.148 1 94.44 350 PHE B N 1
ATOM 7621 C CA . PHE B 1 350 ? 7.551 -26.109 -11.102 1 94.44 350 PHE B CA 1
ATOM 7622 C C . PHE B 1 350 ? 8.055 -25.984 -12.531 1 94.44 350 PHE B C 1
ATOM 7624 O O . PHE B 1 350 ? 7.73 -26.812 -13.383 1 94.44 350 PHE B O 1
ATOM 7631 N N . ILE B 1 351 ? 8.805 -24.906 -12.781 1 91.5 351 ILE B N 1
ATOM 7632 C CA . ILE B 1 351 ? 9.25 -24.594 -14.133 1 91.5 351 ILE B CA 1
ATOM 7633 C C . ILE B 1 351 ? 10.219 -25.672 -14.617 1 91.5 351 ILE B C 1
ATOM 7635 O O . ILE B 1 351 ? 10.148 -26.109 -15.773 1 91.5 351 ILE B O 1
ATOM 7639 N N . ASN B 1 352 ? 11.047 -26.125 -13.672 1 87.88 352 ASN B N 1
ATOM 7640 C CA . ASN B 1 352 ? 12.055 -27.109 -14.055 1 87.88 352 ASN B CA 1
ATOM 7641 C C . ASN B 1 352 ? 11.586 -28.531 -13.805 1 87.88 352 ASN B C 1
ATOM 7643 O O . ASN B 1 352 ? 12.352 -29.484 -13.961 1 87.88 352 ASN B O 1
ATOM 7647 N N . GLU B 1 353 ? 10.344 -28.766 -13.414 1 89.62 353 GLU B N 1
ATOM 7648 C CA . GLU B 1 353 ? 9.742 -30.062 -13.156 1 89.62 353 GLU B CA 1
ATOM 7649 C C . GLU B 1 353 ? 10.586 -30.891 -12.188 1 89.62 353 GLU B C 1
ATOM 7651 O O . GLU B 1 353 ? 10.93 -32.031 -12.469 1 89.62 353 GLU B O 1
ATOM 7656 N N . GLY B 1 354 ? 10.961 -30.203 -11.086 1 89.94 354 GLY B N 1
ATOM 7657 C CA . GLY B 1 354 ? 11.75 -30.812 -10.039 1 89.94 354 GLY B CA 1
ATOM 7658 C C . GLY B 1 354 ? 11.203 -30.562 -8.648 1 89.94 354 GLY B C 1
ATOM 7659 O O . GLY B 1 354 ? 10.023 -30.219 -8.492 1 89.94 354 GLY B O 1
ATOM 7660 N N . GLN B 1 355 ? 12.039 -30.859 -7.676 1 92.25 355 GLN B N 1
ATOM 7661 C CA . GLN B 1 355 ? 11.633 -30.672 -6.285 1 92.25 355 GLN B CA 1
ATOM 7662 C C . GLN B 1 355 ? 12.156 -29.359 -5.719 1 92.25 355 GLN B C 1
ATOM 7664 O O . GLN B 1 355 ? 13.125 -28.797 -6.234 1 92.25 355 GLN B O 1
ATOM 7669 N N . THR B 1 356 ? 11.469 -28.891 -4.734 1 94.56 356 THR B N 1
ATOM 7670 C CA . THR B 1 356 ? 11.906 -27.672 -4.062 1 94.56 356 THR B CA 1
ATOM 7671 C C . THR B 1 356 ? 13.172 -27.922 -3.254 1 94.56 356 THR B C 1
ATOM 7673 O O . THR B 1 356 ? 13.438 -29.062 -2.846 1 94.56 356 THR B O 1
ATOM 7676 N N . ARG B 1 357 ? 13.961 -26.922 -3.029 1 91.56 357 ARG B N 1
ATOM 7677 C CA . ARG B 1 357 ? 15.148 -26.969 -2.188 1 91.56 357 ARG B CA 1
ATOM 7678 C C . ARG B 1 357 ? 14.773 -27.016 -0.709 1 91.56 357 ARG B C 1
ATOM 7680 O O . ARG B 1 357 ? 15.438 -27.672 0.089 1 91.56 357 ARG B O 1
ATOM 7687 N N . LEU B 1 358 ? 13.711 -26.266 -0.338 1 92.94 358 LEU B N 1
ATOM 7688 C CA . LEU B 1 358 ? 13.219 -26.281 1.035 1 92.94 358 LEU B CA 1
ATOM 7689 C C . LEU B 1 358 ? 12.453 -27.562 1.326 1 92.94 358 LEU B C 1
ATOM 7691 O O . LEU B 1 358 ? 11.695 -28.047 0.481 1 92.94 358 LEU B O 1
ATOM 7695 N N . ASN B 1 359 ? 12.711 -28.156 2.496 1 93.5 359 ASN B N 1
ATOM 7696 C CA . ASN B 1 359 ? 12 -29.344 2.924 1 93.5 359 ASN B CA 1
ATOM 7697 C C . ASN B 1 359 ? 10.586 -29.016 3.412 1 93.5 359 ASN B C 1
ATOM 7699 O O . ASN B 1 359 ? 10.414 -28.453 4.488 1 93.5 359 ASN B O 1
ATOM 7703 N N . THR B 1 360 ? 9.602 -29.453 2.682 1 96.19 360 THR B N 1
ATOM 7704 C CA . THR B 1 360 ? 8.219 -29.125 2.982 1 96.19 360 THR B CA 1
ATOM 7705 C C . THR B 1 360 ? 7.734 -29.875 4.219 1 96.19 360 THR B C 1
ATOM 7707 O O . THR B 1 360 ? 6.715 -29.516 4.809 1 96.19 360 THR B O 1
ATOM 7710 N N . GLU B 1 361 ? 8.445 -30.906 4.637 1 94.06 361 GLU B N 1
ATOM 7711 C CA . GLU B 1 361 ? 8.016 -31.719 5.77 1 94.06 361 GLU B CA 1
ATOM 7712 C C . GLU B 1 361 ? 8.633 -31.219 7.074 1 94.06 361 GLU B C 1
ATOM 7714 O O . GLU B 1 361 ? 8.305 -31.719 8.156 1 94.06 361 GLU B O 1
ATOM 7719 N N . ASP B 1 362 ? 9.484 -30.234 6.977 1 92.62 362 ASP B N 1
ATOM 7720 C CA . ASP B 1 362 ? 10.055 -29.594 8.164 1 92.62 362 ASP B CA 1
ATOM 7721 C C . ASP B 1 362 ? 9.094 -28.562 8.75 1 92.62 362 ASP B C 1
ATOM 7723 O O . ASP B 1 362 ? 9.297 -27.359 8.578 1 92.62 362 ASP B O 1
ATOM 7727 N N . TRP B 1 363 ? 8.18 -29.016 9.555 1 93.81 363 TRP B N 1
ATOM 7728 C CA . TRP B 1 363 ? 7.125 -28.141 10.078 1 93.81 363 TRP B CA 1
ATOM 7729 C C . TRP B 1 363 ? 7.711 -27.031 10.938 1 93.81 363 TRP B C 1
ATOM 7731 O O . TRP B 1 363 ? 7.176 -25.922 10.977 1 93.81 363 TRP B O 1
ATOM 7741 N N . ASP B 1 364 ? 8.773 -27.328 11.594 1 88.44 364 ASP B N 1
ATOM 7742 C CA . ASP B 1 364 ? 9.383 -26.344 12.477 1 88.44 364 ASP B CA 1
ATOM 7743 C C . ASP B 1 364 ? 9.898 -25.141 11.688 1 88.44 364 ASP B C 1
ATOM 7745 O O . ASP B 1 364 ? 9.797 -24 12.148 1 88.44 364 ASP B O 1
ATOM 7749 N N . LEU B 1 365 ? 10.461 -25.438 10.57 1 89.12 365 LEU B N 1
ATOM 7750 C CA . LEU B 1 365 ? 10.945 -24.359 9.703 1 89.12 365 LEU B CA 1
ATOM 7751 C C . LEU B 1 365 ? 9.812 -23.438 9.289 1 89.12 365 LEU B C 1
ATOM 7753 O O . LEU B 1 365 ? 9.93 -22.219 9.391 1 89.12 365 LEU B O 1
ATOM 7757 N N . TRP B 1 366 ? 8.75 -24.031 8.883 1 95.12 366 TRP B N 1
ATOM 7758 C CA . TRP B 1 366 ? 7.629 -23.266 8.352 1 95.12 366 TRP B CA 1
ATOM 7759 C C . TRP B 1 366 ? 6.887 -22.547 9.477 1 95.12 366 TRP B C 1
ATOM 7761 O O . TRP B 1 366 ? 6.41 -21.422 9.297 1 95.12 366 TRP B O 1
ATOM 7771 N N . ARG B 1 367 ? 6.801 -23.141 10.664 1 93.38 367 ARG B N 1
ATOM 7772 C CA . ARG B 1 367 ? 6.242 -22.469 11.836 1 93.38 367 ARG B CA 1
ATOM 7773 C C . ARG B 1 367 ? 7.098 -21.281 12.242 1 93.38 367 ARG B C 1
ATOM 7775 O O . ARG B 1 367 ? 6.566 -20.219 12.602 1 93.38 367 ARG B O 1
ATOM 7782 N N . ALA B 1 368 ? 8.383 -21.469 12.133 1 88.69 368 ALA B N 1
ATOM 7783 C CA . ALA B 1 368 ? 9.297 -20.375 12.453 1 88.69 368 ALA B CA 1
ATOM 7784 C C . ALA B 1 368 ? 9.133 -19.219 11.484 1 88.69 368 ALA B C 1
ATOM 7786 O O . ALA B 1 368 ? 9.328 -18.062 11.859 1 88.69 368 ALA B O 1
ATOM 7787 N N . ALA B 1 369 ? 8.75 -19.594 10.305 1 92.81 369 ALA B N 1
ATOM 7788 C CA . ALA B 1 369 ? 8.555 -18.562 9.281 1 92.81 369 ALA B CA 1
ATOM 7789 C C . ALA B 1 369 ? 7.199 -17.891 9.438 1 92.81 369 ALA B C 1
ATOM 7791 O O . ALA B 1 369 ? 6.859 -16.984 8.68 1 92.81 369 ALA B O 1
ATOM 7792 N N . GLY B 1 370 ? 6.375 -18.359 10.375 1 93.12 370 GLY B N 1
ATOM 7793 C CA . GLY B 1 370 ? 5.18 -17.609 10.727 1 93.12 370 GLY B CA 1
ATOM 7794 C C . GLY B 1 370 ? 3.898 -18.391 10.523 1 93.12 370 GLY B C 1
ATOM 7795 O O . GLY B 1 370 ? 2.818 -17.938 10.906 1 93.12 370 GLY B O 1
ATOM 7796 N N . LEU B 1 371 ? 3.955 -19.562 9.977 1 96.12 371 LEU B N 1
ATOM 7797 C CA . LEU B 1 371 ? 2.744 -20.328 9.703 1 96.12 371 LEU B CA 1
ATOM 7798 C C . LEU B 1 371 ? 2.205 -20.969 10.984 1 96.12 371 LEU B C 1
ATOM 7800 O O . LEU B 1 371 ? 2.977 -21.406 11.836 1 96.12 371 LEU B O 1
ATOM 7804 N N . LEU B 1 372 ? 0.921 -20.953 11.094 1 95.56 372 LEU B N 1
ATOM 7805 C CA . LEU B 1 372 ? 0.265 -21.734 12.133 1 95.56 372 LEU B CA 1
ATOM 7806 C C . LEU B 1 372 ? -0.182 -23.094 11.602 1 95.56 372 LEU B C 1
ATOM 7808 O O . LEU B 1 372 ? -1.157 -23.172 10.852 1 95.56 372 LEU B O 1
ATOM 7812 N N . ILE B 1 373 ? 0.528 -24.094 11.953 1 95.38 373 ILE B N 1
ATOM 7813 C CA . ILE B 1 373 ? 0.295 -25.469 11.539 1 95.38 373 ILE B CA 1
ATOM 7814 C C . ILE B 1 373 ? -0.027 -26.328 12.758 1 95.38 373 ILE B C 1
ATOM 7816 O O . ILE B 1 373 ? 0.692 -26.297 13.758 1 95.38 373 ILE B O 1
ATOM 7820 N N . ASP B 1 374 ? -1.076 -27.078 12.75 1 93.88 374 ASP B N 1
ATOM 7821 C CA . ASP B 1 374 ? -1.438 -27.906 13.891 1 93.88 374 ASP B CA 1
ATOM 7822 C C . ASP B 1 374 ? -0.584 -29.172 13.938 1 93.88 374 ASP B C 1
ATOM 7824 O O . ASP B 1 374 ? 0.324 -29.344 13.117 1 93.88 374 ASP B O 1
ATOM 7828 N N . ASP B 1 375 ? -0.861 -30.062 14.828 1 92.25 375 ASP B N 1
ATOM 7829 C CA . ASP B 1 375 ? -0.006 -31.219 15.078 1 92.25 375 ASP B CA 1
ATOM 7830 C C . ASP B 1 375 ? -0.243 -32.312 14.039 1 92.25 375 ASP B C 1
ATOM 7832 O O . ASP B 1 375 ? 0.546 -33.25 13.922 1 92.25 375 ASP B O 1
ATOM 7836 N N . HIS B 1 376 ? -1.259 -32.188 13.234 1 93.31 376 HIS B N 1
ATOM 7837 C CA . HIS B 1 376 ? -1.545 -33.156 12.188 1 93.31 376 HIS B CA 1
ATOM 7838 C C . HIS B 1 376 ? -1.06 -32.688 10.828 1 93.31 376 HIS B C 1
ATOM 7840 O O . HIS B 1 376 ? -1.256 -33.344 9.812 1 93.31 376 HIS B O 1
ATOM 7846 N N . GLY B 1 377 ? -0.481 -31.453 10.805 1 93.69 377 GLY B N 1
ATOM 7847 C CA . GLY B 1 377 ? 0.09 -30.938 9.57 1 93.69 377 GLY B CA 1
ATOM 7848 C C . GLY B 1 377 ? -0.884 -30.094 8.766 1 93.69 377 GLY B C 1
ATOM 7849 O O . GLY B 1 377 ? -0.638 -29.797 7.594 1 93.69 377 GLY B O 1
ATOM 7850 N N . PHE B 1 378 ? -2.016 -29.688 9.383 1 95.88 378 PHE B N 1
ATOM 7851 C CA . PHE B 1 378 ? -2.996 -28.859 8.695 1 95.88 378 PHE B CA 1
ATOM 7852 C C . PHE B 1 378 ? -2.818 -27.391 9.07 1 95.88 378 PHE B C 1
ATOM 7854 O O . PHE B 1 378 ? -2.463 -27.078 10.211 1 95.88 378 PHE B O 1
ATOM 7861 N N . VAL B 1 379 ? -3.006 -26.547 8.094 1 96.56 379 VAL B N 1
ATOM 7862 C CA . VAL B 1 379 ? -3.02 -25.109 8.359 1 96.56 379 VAL B CA 1
ATOM 7863 C C . VAL B 1 379 ? -4.203 -24.766 9.258 1 96.56 379 VAL B C 1
ATOM 7865 O O . VAL B 1 379 ? -5.336 -25.188 8.992 1 96.56 379 VAL B O 1
ATOM 7868 N N . ILE B 1 380 ? -3.969 -24.031 10.273 1 93.88 380 ILE B N 1
ATOM 7869 C CA . ILE B 1 380 ? -5.023 -23.625 11.195 1 93.88 380 ILE B CA 1
ATOM 7870 C C . ILE B 1 380 ? -5.914 -22.578 10.523 1 93.88 380 ILE B C 1
ATOM 7872 O O . ILE B 1 380 ? -5.414 -21.656 9.867 1 93.88 380 ILE B O 1
ATOM 7876 N N . SER B 1 381 ? -7.195 -22.719 10.727 1 91.25 381 SER B N 1
ATOM 7877 C CA . SER B 1 381 ? -8.172 -21.844 10.078 1 91.25 381 SER B CA 1
ATOM 7878 C C . SER B 1 381 ? -8.078 -20.422 10.609 1 91.25 381 SER B C 1
ATOM 7880 O O . SER B 1 381 ? -7.828 -20.219 11.797 1 91.25 381 SER B O 1
ATOM 7882 N N . SER B 1 382 ? -8.336 -19.453 9.727 1 88.12 382 SER B N 1
ATOM 7883 C CA . SER B 1 382 ? -8.258 -18.047 10.102 1 88.12 382 SER B CA 1
ATOM 7884 C C . SER B 1 382 ? -9.617 -17.359 9.961 1 88.12 382 SER B C 1
ATOM 7886 O O . SER B 1 382 ? -9.719 -16.141 10.109 1 88.12 382 SER B O 1
ATOM 7888 N N . ASN B 1 383 ? -10.641 -18.047 9.656 1 82 383 ASN B N 1
ATOM 7889 C CA . ASN B 1 383 ? -11.953 -17.438 9.523 1 82 383 ASN B CA 1
ATOM 7890 C C . ASN B 1 383 ? -12.672 -17.344 10.867 1 82 383 ASN B C 1
ATOM 7892 O O . ASN B 1 383 ? -12.25 -17.969 11.844 1 82 383 ASN B O 1
ATOM 7896 N N . LYS B 1 384 ? -13.5 -16.312 11.078 1 65.56 384 LYS B N 1
ATOM 7897 C CA . LYS B 1 384 ? -14.18 -15.922 12.312 1 65.56 384 LYS B CA 1
ATOM 7898 C C . LYS B 1 384 ? -14.922 -17.094 12.93 1 65.56 384 LYS B C 1
ATOM 7900 O O . LYS B 1 384 ? -15.039 -17.203 14.148 1 65.56 384 LYS B O 1
ATOM 7905 N N . GLU B 1 385 ? -15.461 -17.875 12.148 1 52.38 385 GLU B N 1
ATOM 7906 C CA . GLU B 1 385 ? -16.25 -18.984 12.672 1 52.38 385 GLU B CA 1
ATOM 7907 C C . GLU B 1 385 ? -15.391 -19.938 13.508 1 52.38 385 GLU B C 1
ATOM 7909 O O . GLU B 1 385 ? -15.883 -20.562 14.445 1 52.38 385 GLU B O 1
ATOM 7914 N N . SER B 1 386 ? -14.242 -20.031 13.125 1 44.78 386 SER B N 1
ATOM 7915 C CA . SER B 1 386 ? -13.352 -21 13.758 1 44.78 386 SER B CA 1
ATOM 7916 C C . SER B 1 386 ? -12.531 -20.344 14.867 1 44.78 386 SER B C 1
ATOM 7918 O O . SER B 1 386 ? -11.875 -21.047 15.641 1 44.78 386 SER B O 1
ATOM 7920 N N . SER B 1 387 ? -12.398 -19 14.758 1 47.16 387 SER B N 1
ATOM 7921 C CA . SER B 1 387 ? -11.438 -18.406 15.672 1 47.16 387 SER B CA 1
ATOM 7922 C C . SER B 1 387 ? -11.945 -18.438 17.109 1 47.16 387 SER B C 1
ATOM 7924 O O . SER B 1 387 ? -13.023 -17.922 17.406 1 47.16 387 SER B O 1
ATOM 7926 N N . TYR B 1 388 ? -11.734 -19.5 17.797 1 38.69 388 TYR B N 1
ATOM 7927 C CA . TYR B 1 388 ? -11.953 -19.5 19.234 1 38.69 388 TYR B CA 1
ATOM 7928 C C . TYR B 1 388 ? -11.594 -18.156 19.844 1 38.69 388 TYR B C 1
ATOM 7930 O O . TYR B 1 388 ? -10.477 -17.656 19.672 1 38.69 388 TYR B O 1
ATOM 7938 N N . PRO B 1 389 ? -12.57 -17.484 20.297 1 44.09 389 PRO B N 1
ATOM 7939 C CA . PRO B 1 389 ? -12.383 -16.141 20.875 1 44.09 389 PRO B CA 1
ATOM 7940 C C . PRO B 1 389 ? -11.117 -16.047 21.734 1 44.09 389 PRO B C 1
ATOM 7942 O O . PRO B 1 389 ? -10.477 -14.992 21.75 1 44.09 389 PRO B O 1
ATOM 7945 N N . GLU B 1 390 ? -10.992 -17.094 22.5 1 40.88 390 GLU B N 1
ATOM 7946 C CA . GLU B 1 390 ? -9.969 -17.094 23.531 1 40.88 390 GLU B CA 1
ATOM 7947 C C . GLU B 1 390 ? -8.562 -17.172 22.938 1 40.88 390 GLU B C 1
ATOM 7949 O O . GLU B 1 390 ? -7.59 -16.75 23.562 1 40.88 390 GLU B O 1
ATOM 7954 N N . LEU B 1 391 ? -8.352 -18.188 22.031 1 45.41 391 LEU B N 1
ATOM 7955 C CA . LEU B 1 391 ? -7.027 -18.469 21.484 1 45.41 391 LEU B CA 1
ATOM 7956 C C . LEU B 1 391 ? -6.73 -17.547 20.297 1 45.41 391 LEU B C 1
ATOM 7958 O O . LEU B 1 391 ? -7.188 -17.812 19.188 1 45.41 391 LEU B O 1
ATOM 7962 N N . GLN B 1 392 ? -6.789 -16.328 20.312 1 51.5 392 GLN B N 1
ATOM 7963 C CA . GLN B 1 392 ? -6.664 -15.047 19.641 1 51.5 392 GLN B CA 1
ATOM 7964 C C . GLN B 1 392 ? -5.617 -15.109 18.531 1 51.5 392 GLN B C 1
ATOM 7966 O O . GLN B 1 392 ? -5.195 -14.078 18 1 51.5 392 GLN B O 1
ATOM 7971 N N . MET B 1 393 ? -4.992 -16.375 18.188 1 63.38 393 MET B N 1
ATOM 7972 C CA . MET B 1 393 ? -3.883 -16.281 17.234 1 63.38 393 MET B CA 1
ATOM 7973 C C . MET B 1 393 ? -4.355 -16.562 15.82 1 63.38 393 MET B C 1
ATOM 7975 O O . MET B 1 393 ? -4.773 -17.672 15.5 1 63.38 393 MET B O 1
ATOM 7979 N N . SER B 1 394 ? -4.84 -15.703 15.055 1 81.25 394 SER B N 1
ATOM 7980 C CA . SER B 1 394 ? -5.156 -15.891 13.641 1 81.25 394 SER B CA 1
ATOM 7981 C C . SER B 1 394 ? -4.113 -15.227 12.75 1 81.25 394 SER B C 1
ATOM 7983 O O . SER B 1 394 ? -3.5 -14.227 13.133 1 81.25 394 SER B O 1
ATOM 7985 N N . MET B 1 395 ? -3.855 -16.078 11.68 1 91.56 395 MET B N 1
ATOM 7986 C CA . MET B 1 395 ? -2.959 -15.508 10.68 1 91.56 395 MET B CA 1
ATOM 7987 C C . MET B 1 395 ? -3.645 -14.383 9.906 1 91.56 395 MET B C 1
ATOM 7989 O O . MET B 1 395 ? -4.852 -14.438 9.672 1 91.56 395 MET B O 1
ATOM 7993 N N . ARG B 1 396 ? -2.889 -13.43 9.625 1 93.06 396 ARG B N 1
ATOM 7994 C CA . ARG B 1 396 ? -3.383 -12.383 8.734 1 93.06 396 ARG B CA 1
ATOM 7995 C C . ARG B 1 396 ? -3.26 -12.805 7.273 1 93.06 396 ARG B C 1
ATOM 7997 O O . ARG B 1 396 ? -2.764 -13.891 6.973 1 93.06 396 ARG B O 1
ATOM 8004 N N . GLU B 1 397 ? -3.691 -12.055 6.379 1 96.62 397 GLU B N 1
ATOM 8005 C CA . GLU B 1 397 ? -3.811 -12.414 4.969 1 96.62 397 GLU B CA 1
ATOM 8006 C C . GLU B 1 397 ? -2.465 -12.844 4.391 1 96.62 397 GLU B C 1
ATOM 8008 O O . GLU B 1 397 ? -2.402 -13.734 3.547 1 96.62 397 GLU B O 1
ATOM 8013 N N . ASP B 1 398 ? -1.371 -12.188 4.832 1 96.81 398 ASP B N 1
ATOM 8014 C CA . ASP B 1 398 ? -0.071 -12.523 4.258 1 96.81 398 ASP B CA 1
ATOM 8015 C C . ASP B 1 398 ? 0.333 -13.953 4.617 1 96.81 398 ASP B C 1
ATOM 8017 O O . ASP B 1 398 ? 0.673 -14.75 3.734 1 96.81 398 ASP B O 1
ATOM 8021 N N . MET B 1 399 ? 0.18 -14.328 5.898 1 96.81 399 MET B N 1
ATOM 8022 C CA . MET B 1 399 ? 0.568 -15.68 6.301 1 96.81 399 MET B CA 1
ATOM 8023 C C . MET B 1 399 ? -0.403 -16.719 5.742 1 96.81 399 MET B C 1
ATOM 8025 O O . MET B 1 399 ? -0.006 -17.844 5.426 1 96.81 399 MET B O 1
ATOM 8029 N N . ILE B 1 400 ? -1.653 -16.328 5.594 1 98.06 400 ILE B N 1
ATOM 8030 C CA . ILE B 1 400 ? -2.613 -17.219 4.945 1 98.06 400 ILE B CA 1
ATOM 8031 C C . ILE B 1 400 ? -2.178 -17.484 3.508 1 98.06 400 ILE B C 1
ATOM 8033 O O . ILE B 1 400 ? -2.189 -18.641 3.053 1 98.06 400 ILE B O 1
ATOM 8037 N N . SER B 1 401 ? -1.81 -16.453 2.809 1 98.62 401 SER B N 1
ATOM 8038 C CA . SER B 1 401 ? -1.32 -16.562 1.439 1 98.62 401 SER B CA 1
ATOM 8039 C C . SER B 1 401 ? -0.042 -17.391 1.373 1 98.62 401 SER B C 1
ATOM 8041 O O . SER B 1 401 ? 0.121 -18.219 0.476 1 98.62 401 SER B O 1
ATOM 8043 N N . ASN B 1 402 ? 0.85 -17.156 2.33 1 98.44 402 ASN B N 1
ATOM 8044 C CA . ASN B 1 402 ? 2.109 -17.891 2.383 1 98.44 402 ASN B CA 1
ATOM 8045 C C . ASN B 1 402 ? 1.885 -19.375 2.67 1 98.44 402 ASN B C 1
ATOM 8047 O O . ASN B 1 402 ? 2.641 -20.219 2.195 1 98.44 402 ASN B O 1
ATOM 8051 N N . ALA B 1 403 ? 0.885 -19.672 3.406 1 98.56 403 ALA B N 1
ATOM 8052 C CA . ALA B 1 403 ? 0.543 -21.078 3.652 1 98.56 403 ALA B CA 1
ATOM 8053 C C . ALA B 1 403 ? 0.219 -21.797 2.35 1 98.56 403 ALA B C 1
ATOM 8055 O O . ALA B 1 403 ? 0.53 -22.984 2.193 1 98.56 403 ALA B O 1
ATOM 8056 N N . LEU B 1 404 ? -0.389 -21.078 1.465 1 98.75 404 LEU B N 1
ATOM 8057 C CA . LEU B 1 404 ? -0.671 -21.703 0.176 1 98.75 404 LEU B CA 1
ATOM 8058 C C . LEU B 1 404 ? 0.622 -22.031 -0.565 1 98.75 404 LEU B C 1
ATOM 8060 O O . LEU B 1 404 ? 0.713 -23.062 -1.24 1 98.75 404 LEU B O 1
ATOM 8064 N N . ILE B 1 405 ? 1.613 -21.203 -0.469 1 98.44 405 ILE B N 1
ATOM 8065 C CA . ILE B 1 405 ? 2.895 -21.453 -1.116 1 98.44 405 ILE B CA 1
ATOM 8066 C C . ILE B 1 405 ? 3.51 -22.734 -0.557 1 98.44 405 ILE B C 1
ATOM 8068 O O . ILE B 1 405 ? 4.086 -23.531 -1.301 1 98.44 405 ILE B O 1
ATOM 8072 N N . TRP B 1 406 ? 3.395 -22.891 0.724 1 98.5 406 TRP B N 1
ATOM 8073 C CA . TRP B 1 406 ? 3.85 -24.125 1.369 1 98.5 406 TRP B CA 1
ATOM 8074 C C . TRP B 1 406 ? 3.115 -25.344 0.811 1 98.5 406 TRP B C 1
ATOM 8076 O O . TRP B 1 406 ? 3.738 -26.344 0.463 1 98.5 406 TRP B O 1
ATOM 8086 N N . LEU B 1 407 ? 1.844 -25.25 0.651 1 98.62 407 LEU B N 1
ATOM 8087 C CA . LEU B 1 407 ? 1.035 -26.344 0.118 1 98.62 407 LEU B CA 1
ATOM 8088 C C . LEU B 1 407 ? 1.371 -26.609 -1.347 1 98.62 407 LEU B C 1
ATOM 8090 O O . LEU B 1 407 ? 1.461 -27.766 -1.771 1 98.62 407 LEU B O 1
ATOM 8094 N N . MET B 1 408 ? 1.503 -25.547 -2.09 1 98.56 408 MET B N 1
ATOM 8095 C CA . MET B 1 408 ? 1.879 -25.672 -3.494 1 98.56 408 MET B CA 1
ATOM 8096 C C . MET B 1 408 ? 3.227 -26.375 -3.637 1 98.56 408 MET B C 1
ATOM 8098 O O . MET B 1 408 ? 3.42 -27.172 -4.551 1 98.56 408 MET B O 1
ATOM 8102 N N . SER B 1 409 ? 4.156 -26.031 -2.719 1 98.19 409 SER B N 1
ATOM 8103 C CA . SER B 1 409 ? 5.461 -26.688 -2.723 1 98.19 409 SER B CA 1
ATOM 8104 C C . SER B 1 409 ? 5.332 -28.188 -2.475 1 98.19 409 SER B C 1
ATOM 8106 O O . SER B 1 409 ? 6.02 -28.984 -3.115 1 98.19 409 SER B O 1
ATOM 8108 N N . LYS B 1 410 ? 4.445 -28.578 -1.591 1 97.44 410 LYS B N 1
ATOM 8109 C CA . LYS B 1 410 ? 4.176 -29.984 -1.341 1 97.44 410 LYS B CA 1
ATOM 8110 C C . LYS B 1 410 ? 3.648 -30.672 -2.596 1 97.44 410 LYS B C 1
ATOM 8112 O O . LYS B 1 410 ? 4.066 -31.781 -2.924 1 97.44 410 LYS B O 1
ATOM 8117 N N . ILE B 1 411 ? 2.799 -30.047 -3.238 1 97 411 ILE B N 1
ATOM 8118 C CA . ILE B 1 411 ? 2.111 -30.625 -4.387 1 97 411 ILE B CA 1
ATOM 8119 C C . ILE B 1 411 ? 3.082 -30.75 -5.559 1 97 411 ILE B C 1
ATOM 8121 O O . ILE B 1 411 ? 3.105 -31.766 -6.25 1 97 411 ILE B O 1
ATOM 8125 N N . VAL B 1 412 ? 3.883 -29.703 -5.766 1 96.69 412 VAL B N 1
ATOM 8126 C CA . VAL B 1 412 ? 4.852 -29.766 -6.855 1 96.69 412 VAL B CA 1
ATOM 8127 C C . VAL B 1 412 ? 5.867 -30.875 -6.582 1 96.69 412 VAL B C 1
ATOM 8129 O O . VAL B 1 412 ? 6.301 -31.562 -7.508 1 96.69 412 VAL B O 1
ATOM 8132 N N . ASN B 1 413 ? 6.285 -31.016 -5.324 1 95.19 413 ASN B N 1
ATOM 8133 C CA . ASN B 1 413 ? 7.176 -32.125 -4.957 1 95.19 413 ASN B CA 1
ATOM 8134 C C . ASN B 1 413 ? 6.539 -33.469 -5.234 1 95.19 413 ASN B C 1
ATOM 8136 O O . ASN B 1 413 ? 7.215 -34.406 -5.691 1 95.19 413 ASN B O 1
ATOM 8140 N N . PHE B 1 414 ? 5.293 -33.656 -4.957 1 94.31 414 PHE B N 1
ATOM 8141 C CA . PHE B 1 414 ? 4.551 -34.875 -5.246 1 94.31 414 PHE B CA 1
ATOM 8142 C C . PHE B 1 414 ? 4.555 -35.156 -6.742 1 94.31 414 PHE B C 1
ATOM 8144 O O . PHE B 1 414 ? 4.801 -36.312 -7.16 1 94.31 414 PHE B O 1
ATOM 8151 N N . ILE B 1 415 ? 4.273 -34.156 -7.523 1 93.12 415 ILE B N 1
ATOM 8152 C CA . ILE B 1 415 ? 4.207 -34.281 -8.977 1 93.12 415 ILE B CA 1
ATOM 8153 C C . ILE B 1 415 ? 5.582 -34.656 -9.516 1 93.12 415 ILE B C 1
ATOM 8155 O O . ILE B 1 415 ? 5.695 -35.5 -10.422 1 93.12 415 ILE B O 1
ATOM 8159 N N . ALA B 1 416 ? 6.578 -34.094 -8.969 1 91.31 416 ALA B N 1
ATOM 8160 C CA . ALA B 1 416 ? 7.945 -34.312 -9.43 1 91.31 416 ALA B CA 1
ATOM 8161 C C . ALA B 1 416 ? 8.391 -35.75 -9.125 1 91.31 416 ALA B C 1
ATOM 8163 O O . ALA B 1 416 ? 9.258 -36.281 -9.812 1 91.31 416 ALA B O 1
ATOM 8164 N N . THR B 1 417 ? 7.918 -36.312 -8.094 1 83.25 417 THR B N 1
ATOM 8165 C CA . THR B 1 417 ? 8.297 -37.656 -7.703 1 83.25 417 THR B CA 1
ATOM 8166 C C . THR B 1 417 ? 7.789 -38.688 -8.719 1 83.25 417 THR B C 1
ATOM 8168 O O . THR B 1 417 ? 8.406 -39.719 -8.914 1 83.25 417 THR B O 1
ATOM 8171 N N . GLY B 1 418 ? 6.895 -38.312 -9.578 1 70.5 418 GLY B N 1
ATOM 8172 C CA . GLY B 1 418 ? 6.375 -39.219 -10.617 1 70.5 418 GLY B CA 1
ATOM 8173 C C . GLY B 1 418 ? 5.98 -40.562 -10.094 1 70.5 418 GLY B C 1
ATOM 8174 O O . GLY B 1 418 ? 5.469 -40.688 -8.984 1 70.5 418 GLY B O 1
ATOM 8175 N N . ASP B 1 419 ? 6.027 -41.688 -10.961 1 59.28 419 ASP B N 1
ATOM 8176 C CA . ASP B 1 419 ? 5.699 -43.062 -10.633 1 59.28 419 ASP B CA 1
ATOM 8177 C C . ASP B 1 419 ? 6.82 -43.719 -9.828 1 59.28 419 ASP B C 1
ATOM 8179 O O . ASP B 1 419 ? 6.672 -44.844 -9.352 1 59.28 419 ASP B O 1
ATOM 8183 N N . SER B 1 420 ? 7.961 -43.062 -9.727 1 54.94 420 SER B N 1
ATOM 8184 C CA . SER B 1 420 ? 9.086 -43.688 -9.039 1 54.94 420 SER B CA 1
ATOM 8185 C C . SER B 1 420 ? 9 -43.5 -7.531 1 54.94 420 SER B C 1
ATOM 8187 O O . SER B 1 420 ? 9.383 -42.438 -7.023 1 54.94 420 SER B O 1
ATOM 8189 N N . ILE B 1 421 ? 8.031 -43.969 -6.902 1 48.81 421 ILE B N 1
ATOM 8190 C CA . ILE B 1 421 ? 7.887 -43.875 -5.453 1 48.81 421 ILE B CA 1
ATOM 8191 C C . ILE B 1 421 ? 9.18 -44.312 -4.777 1 48.81 421 ILE B C 1
ATOM 8193 O O . ILE B 1 421 ? 9.281 -44.312 -3.549 1 48.81 421 ILE B O 1
ATOM 8197 N N . ASP B 1 422 ? 10.062 -44.938 -5.496 1 45.66 422 ASP B N 1
ATOM 8198 C CA . ASP B 1 422 ? 11.227 -45.5 -4.832 1 45.66 422 ASP B CA 1
ATOM 8199 C C . ASP B 1 422 ? 11.875 -44.5 -3.885 1 45.66 422 ASP B C 1
ATOM 8201 O O . ASP B 1 422 ? 12.477 -44.875 -2.879 1 45.66 422 ASP B O 1
ATOM 8205 N N . ASN B 1 423 ? 11.992 -43.375 -4.246 1 41.38 423 ASN B N 1
ATOM 8206 C CA . ASN B 1 423 ? 12.758 -42.469 -3.398 1 41.38 423 ASN B CA 1
ATOM 8207 C C . ASN B 1 423 ? 11.977 -42.062 -2.143 1 41.38 423 ASN B C 1
ATOM 8209 O O . ASN B 1 423 ? 12.555 -41.562 -1.179 1 41.38 423 ASN B O 1
ATOM 8213 N N . VAL B 1 424 ? 10.695 -41.938 -2.164 1 43.62 424 VAL B N 1
ATOM 8214 C CA . VAL B 1 424 ? 9.992 -41.531 -0.954 1 43.62 424 VAL B CA 1
ATOM 8215 C C . VAL B 1 424 ? 9.719 -42.75 -0.078 1 43.62 424 VAL B C 1
ATOM 8217 O O . VAL B 1 424 ? 9.82 -42.688 1.148 1 43.62 424 VAL B O 1
ATOM 8220 N N . TYR B 1 425 ? 9.273 -44.031 -0.629 1 38 425 TYR B N 1
ATOM 8221 C CA . TYR B 1 425 ? 9.141 -45.312 0.077 1 38 425 TYR B CA 1
ATOM 8222 C C . TYR B 1 425 ? 10.078 -46.375 -0.514 1 38 425 TYR B C 1
ATOM 8224 O O . TYR B 1 425 ? 9.789 -46.938 -1.566 1 38 425 TYR B O 1
ATOM 8232 N N . PRO B 1 426 ? 11.359 -46.406 -0.09 1 38.06 426 PRO B N 1
ATOM 8233 C CA . PRO B 1 426 ? 12.281 -47.438 -0.598 1 38.06 426 PRO B CA 1
ATOM 8234 C C . PRO B 1 426 ? 11.688 -48.844 -0.564 1 38.06 426 PRO B C 1
ATOM 8236 O O . PRO B 1 426 ? 11.352 -49.344 0.51 1 38.06 426 PRO B O 1
ATOM 8239 N N . GLN B 1 427 ? 10.766 -49.219 -1.379 1 38.44 427 GLN B N 1
ATOM 8240 C CA . GLN B 1 427 ? 10.32 -50.625 -1.361 1 38.44 427 GLN B CA 1
ATOM 8241 C C . GLN B 1 427 ? 11.422 -51.562 -1.835 1 38.44 427 GLN B C 1
ATOM 8243 O O . GLN B 1 427 ? 12.312 -51.156 -2.58 1 38.44 427 GLN B O 1
ATOM 8248 N N . ASP B 1 428 ? 11.484 -52.75 -1.213 1 37.91 428 ASP B N 1
ATOM 8249 C CA . ASP B 1 428 ? 12.328 -53.875 -1.598 1 37.91 428 ASP B CA 1
ATOM 8250 C C . ASP B 1 428 ? 12.148 -54.219 -3.076 1 37.91 428 ASP B C 1
ATOM 8252 O O . ASP B 1 428 ? 11.023 -54.406 -3.541 1 37.91 428 ASP B O 1
ATOM 8256 N N . ARG B 1 429 ? 13.008 -54.094 -3.994 1 44 429 ARG B N 1
ATOM 8257 C CA . ARG B 1 429 ? 13.164 -54.375 -5.418 1 44 429 ARG B CA 1
ATOM 8258 C C . ARG B 1 429 ? 12.602 -55.75 -5.766 1 44 429 ARG B C 1
ATOM 8260 O O . ARG B 1 429 ? 12.586 -56.156 -6.934 1 44 429 ARG B O 1
ATOM 8267 N N . GLY B 1 430 ? 12.578 -56.75 -4.926 1 38.19 430 GLY B N 1
ATOM 8268 C CA . GLY B 1 430 ? 12.273 -58.094 -5.379 1 38.19 430 GLY B CA 1
ATOM 8269 C C . GLY B 1 430 ? 10.859 -58.25 -5.902 1 38.19 430 GLY B C 1
ATOM 8270 O O . GLY B 1 430 ? 10.5 -59.281 -6.449 1 38.19 430 GLY B O 1
ATOM 8271 N N . SER B 1 431 ? 9.75 -58.062 -5.215 1 37.94 431 SER B N 1
ATOM 8272 C CA . SER B 1 431 ? 8.469 -58.531 -5.723 1 37.94 431 SER B CA 1
ATOM 8273 C C . SER B 1 431 ? 7.926 -57.625 -6.809 1 37.94 431 SER B C 1
ATOM 8275 O O . SER B 1 431 ? 7.719 -56.438 -6.57 1 37.94 431 SER B O 1
ATOM 8277 N N . PRO B 1 432 ? 8.031 -58.031 -8.094 1 40.12 432 PRO B N 1
ATOM 8278 C CA . PRO B 1 432 ? 7.68 -57.281 -9.305 1 40.12 432 PRO B CA 1
ATOM 8279 C C . PRO B 1 432 ? 6.336 -56.562 -9.18 1 40.12 432 PRO B C 1
ATOM 8281 O O . PRO B 1 432 ? 6.191 -55.438 -9.656 1 40.12 432 PRO B O 1
ATOM 8284 N N . THR B 1 433 ? 5.215 -57.406 -9.266 1 41.94 433 THR B N 1
ATOM 8285 C CA . THR B 1 433 ? 3.824 -57 -9.414 1 41.94 433 THR B CA 1
ATOM 8286 C C . THR B 1 433 ? 3.436 -56 -8.312 1 41.94 433 THR B C 1
ATOM 8288 O O . THR B 1 433 ? 2.461 -55.281 -8.445 1 41.94 433 THR B O 1
ATOM 8291 N N . ALA B 1 434 ? 3.674 -56.344 -7.082 1 42.44 434 ALA B N 1
ATOM 8292 C CA . ALA B 1 434 ? 3.277 -55.75 -5.809 1 42.44 434 ALA B CA 1
ATOM 8293 C C . ALA B 1 434 ? 3.754 -54.312 -5.707 1 42.44 434 ALA B C 1
ATOM 8295 O O . ALA B 1 434 ? 3.145 -53.5 -5.008 1 42.44 434 ALA B O 1
ATOM 8296 N N . VAL B 1 435 ? 4.766 -54 -6.387 1 42.31 435 VAL B N 1
ATOM 8297 C CA . VAL B 1 435 ? 5.512 -52.75 -6.277 1 42.31 435 VAL B CA 1
ATOM 8298 C C . VAL B 1 435 ? 4.777 -51.656 -7.031 1 42.31 435 VAL B C 1
ATOM 8300 O O . VAL B 1 435 ? 4.645 -50.531 -6.527 1 42.31 435 VAL B O 1
ATOM 8303 N N . PHE B 1 436 ? 4.352 -52.062 -8.211 1 43.38 436 PHE B N 1
ATOM 8304 C CA . PHE B 1 436 ? 3.674 -51.062 -9.016 1 43.38 436 PHE B CA 1
ATOM 8305 C C . PHE B 1 436 ? 2.367 -50.625 -8.352 1 43.38 436 PHE B C 1
ATOM 8307 O O . PHE B 1 436 ? 2.045 -49.438 -8.305 1 43.38 436 PHE B O 1
ATOM 8314 N N . GLY B 1 437 ? 1.491 -51.656 -7.938 1 46.16 437 GLY B N 1
ATOM 8315 C CA . GLY B 1 437 ? 0.18 -51.469 -7.34 1 46.16 437 GLY B CA 1
ATOM 8316 C C . GLY B 1 437 ? 0.228 -50.688 -6.039 1 46.16 437 GLY B C 1
ATOM 8317 O O . GLY B 1 437 ? -0.629 -49.844 -5.789 1 46.16 437 GLY B O 1
ATOM 8318 N N . ILE B 1 438 ? 1.093 -51.094 -5.16 1 50.31 438 ILE B N 1
ATOM 8319 C CA . ILE B 1 438 ? 1.271 -50.5 -3.846 1 50.31 438 ILE B CA 1
ATOM 8320 C C . ILE B 1 438 ? 1.745 -49.062 -4.004 1 50.31 438 ILE B C 1
ATOM 8322 O O . ILE B 1 438 ? 1.289 -48.156 -3.283 1 50.31 438 ILE B O 1
ATOM 8326 N N . ASN B 1 439 ? 2.453 -48.875 -5.234 1 61.56 439 ASN B N 1
ATOM 8327 C CA . ASN B 1 439 ? 3.014 -47.562 -5.5 1 61.56 439 ASN B CA 1
ATOM 8328 C C . ASN B 1 439 ? 1.939 -46.594 -5.957 1 61.56 439 ASN B C 1
ATOM 8330 O O . ASN B 1 439 ? 1.882 -45.438 -5.473 1 61.56 439 ASN B O 1
ATOM 8334 N N . GLN B 1 440 ? 0.955 -47.281 -6.609 1 67.69 440 GLN B N 1
ATOM 8335 C CA . GLN B 1 440 ? -0.114 -46.406 -7.105 1 67.69 440 GLN B CA 1
ATOM 8336 C C . GLN B 1 440 ? -1.102 -46.062 -5.996 1 67.69 440 GLN B C 1
ATOM 8338 O O . GLN B 1 440 ? -1.612 -44.938 -5.941 1 67.69 440 GLN B O 1
ATOM 8343 N N . MET B 1 441 ? -1.323 -47.125 -5.188 1 73.94 441 MET B N 1
ATOM 8344 C CA . MET B 1 441 ? -2.234 -46.875 -4.074 1 73.94 441 MET B CA 1
ATOM 8345 C C . MET B 1 441 ? -1.639 -45.844 -3.102 1 73.94 441 MET B C 1
ATOM 8347 O O . MET B 1 441 ? -2.352 -45 -2.584 1 73.94 441 MET B O 1
ATOM 8351 N N . THR B 1 442 ? -0.375 -46 -2.943 1 81.12 442 THR B N 1
ATOM 8352 C CA . THR B 1 442 ? 0.301 -45.062 -2.057 1 81.12 442 THR B CA 1
ATOM 8353 C C . THR B 1 442 ? 0.297 -43.656 -2.654 1 81.12 442 THR B C 1
ATOM 8355 O O . THR B 1 442 ? 0.112 -42.688 -1.937 1 81.12 442 THR B O 1
ATOM 8358 N N . LEU B 1 443 ? 0.42 -43.688 -3.971 1 85.94 443 LEU B N 1
ATOM 8359 C CA . LEU B 1 443 ? 0.397 -42.406 -4.648 1 85.94 443 LEU B CA 1
ATOM 8360 C C . LEU B 1 443 ? -0.992 -41.781 -4.586 1 85.94 443 LEU B C 1
ATOM 8362 O O . LEU B 1 443 ? -1.125 -40.562 -4.41 1 85.94 443 LEU B O 1
ATOM 8366 N N . LEU B 1 444 ? -1.932 -42.594 -4.746 1 89.25 444 LEU B N 1
ATOM 8367 C CA . LEU B 1 444 ? -3.307 -42.125 -4.688 1 89.25 444 LEU B CA 1
ATOM 8368 C C . LEU B 1 444 ? -3.652 -41.625 -3.281 1 89.25 444 LEU B C 1
ATOM 8370 O O . LEU B 1 444 ? -4.363 -40.656 -3.115 1 89.25 444 LEU B O 1
ATOM 8374 N N . GLU B 1 445 ? -3.195 -42.344 -2.303 1 91.06 445 GLU B N 1
ATOM 8375 C CA . GLU B 1 445 ? -3.41 -41.938 -0.918 1 91.06 445 GLU B CA 1
ATOM 8376 C C . GLU B 1 445 ? -2.752 -40.594 -0.637 1 91.06 445 GLU B C 1
ATOM 8378 O O . GLU B 1 445 ? -3.348 -39.719 0.013 1 91.06 445 GLU B O 1
ATOM 8383 N N . ARG B 1 446 ? -1.549 -40.469 -1.083 1 92.5 446 ARG B N 1
ATOM 8384 C CA . ARG B 1 446 ? -0.857 -39.188 -0.896 1 92.5 446 ARG B CA 1
ATOM 8385 C C . ARG B 1 446 ? -1.584 -38.062 -1.617 1 92.5 446 ARG B C 1
ATOM 8387 O O . ARG B 1 446 ? -1.67 -36.938 -1.104 1 92.5 446 ARG B O 1
ATOM 8394 N N . TRP B 1 447 ? -2.051 -38.344 -2.785 1 94.31 447 TRP B N 1
ATOM 8395 C CA . TRP B 1 447 ? -2.838 -37.375 -3.529 1 94.31 447 TRP B CA 1
ATOM 8396 C C . TRP B 1 447 ? -4.043 -36.906 -2.715 1 94.31 447 TRP B C 1
ATOM 8398 O O . TRP B 1 447 ? -4.312 -35.719 -2.619 1 94.31 447 TRP B O 1
ATOM 8408 N N . HIS B 1 448 ? -4.738 -37.875 -2.139 1 95.25 448 HIS B N 1
ATOM 8409 C CA . HIS B 1 448 ? -5.914 -37.531 -1.339 1 95.25 448 HIS B CA 1
ATOM 8410 C C . HIS B 1 448 ? -5.535 -36.719 -0.106 1 95.25 448 HIS B C 1
ATOM 8412 O O . HIS B 1 448 ? -6.285 -35.844 0.314 1 95.25 448 HIS B O 1
ATOM 8418 N N . GLU B 1 449 ? -4.418 -37.031 0.423 1 96.19 449 GLU B N 1
ATOM 8419 C CA . GLU B 1 449 ? -3.932 -36.25 1.571 1 96.19 449 GLU B CA 1
ATOM 8420 C C . GLU B 1 449 ? -3.676 -34.812 1.198 1 96.19 449 GLU B C 1
ATOM 8422 O O . GLU B 1 449 ? -4.09 -33.906 1.919 1 96.19 449 GLU B O 1
ATOM 8427 N N . LEU B 1 450 ? -2.986 -34.625 0.1 1 97.25 450 LEU B N 1
ATOM 8428 C CA . LEU B 1 450 ? -2.668 -33.281 -0.356 1 97.25 450 LEU B CA 1
ATOM 8429 C C . LEU B 1 450 ? -3.936 -32.5 -0.72 1 97.25 450 LEU B C 1
ATOM 8431 O O . LEU B 1 450 ? -4.066 -31.328 -0.397 1 97.25 450 LEU B O 1
ATOM 8435 N N . ALA B 1 451 ? -4.875 -33.219 -1.352 1 97.56 451 ALA B N 1
ATOM 8436 C CA . ALA B 1 451 ? -6.156 -32.594 -1.692 1 97.56 451 ALA B CA 1
ATOM 8437 C C . ALA B 1 451 ? -6.906 -32.156 -0.437 1 97.56 451 ALA B C 1
ATOM 8439 O O . ALA B 1 451 ? -7.52 -31.094 -0.411 1 97.56 451 ALA B O 1
ATOM 8440 N N . ASN B 1 452 ? -6.855 -33.031 0.497 1 97.69 452 ASN B N 1
ATOM 8441 C CA . ASN B 1 452 ? -7.52 -32.719 1.758 1 97.69 452 ASN B CA 1
ATOM 8442 C C . ASN B 1 452 ? -6.863 -31.516 2.451 1 97.69 452 ASN B C 1
ATOM 8444 O O . ASN B 1 452 ? -7.551 -30.672 3.02 1 97.69 452 ASN B O 1
ATOM 8448 N N . GLU B 1 453 ? -5.523 -31.453 2.49 1 98 453 GLU B N 1
ATOM 8449 C CA . GLU B 1 453 ? -4.812 -30.328 3.07 1 98 453 GLU B CA 1
ATOM 8450 C C . GLU B 1 453 ? -5.215 -29.016 2.391 1 98 453 GLU B C 1
ATOM 8452 O O . GLU B 1 453 ? -5.418 -28 3.061 1 98 453 GLU B O 1
ATOM 8457 N N . LEU B 1 454 ? -5.273 -29.031 1.094 1 98.44 454 LEU B N 1
ATOM 8458 C CA . LEU B 1 454 ? -5.668 -27.859 0.336 1 98.44 454 LEU B CA 1
ATOM 8459 C C . LEU B 1 454 ? -7.102 -27.453 0.664 1 98.44 454 LEU B C 1
ATOM 8461 O O . LEU B 1 454 ? -7.402 -26.266 0.795 1 98.44 454 LEU B O 1
ATOM 8465 N N . ASP B 1 455 ? -7.98 -28.453 0.809 1 97.94 455 ASP B N 1
ATOM 8466 C CA . ASP B 1 455 ? -9.383 -28.188 1.118 1 97.94 455 ASP B CA 1
ATOM 8467 C C . ASP B 1 455 ? -9.531 -27.578 2.506 1 97.94 455 ASP B C 1
ATOM 8469 O O . ASP B 1 455 ? -10.344 -26.672 2.705 1 97.94 455 ASP B O 1
ATOM 8473 N N . VAL B 1 456 ? -8.797 -28.078 3.428 1 97.38 456 VAL B N 1
ATOM 8474 C CA . VAL B 1 456 ? -8.836 -27.562 4.789 1 97.38 456 VAL B CA 1
ATOM 8475 C C . VAL B 1 456 ? -8.398 -26.094 4.789 1 97.38 456 VAL B C 1
ATOM 8477 O O . VAL B 1 456 ? -9.008 -25.25 5.453 1 97.38 456 VAL B O 1
ATOM 8480 N N . TRP B 1 457 ? -7.328 -25.797 4.09 1 98.06 457 TRP B N 1
ATOM 8481 C CA . TRP B 1 457 ? -6.871 -24.422 3.965 1 98.06 457 TRP B CA 1
ATOM 8482 C C . TRP B 1 457 ? -7.953 -23.531 3.352 1 98.06 457 TRP B C 1
ATOM 8484 O O . TRP B 1 457 ? -8.25 -22.453 3.867 1 98.06 457 TRP B O 1
ATOM 8494 N N . TYR B 1 458 ? -8.562 -23.969 2.305 1 98.19 458 TYR B N 1
ATOM 8495 C CA . TYR B 1 458 ? -9.562 -23.203 1.58 1 98.19 458 TYR B CA 1
ATOM 8496 C C . TYR B 1 458 ? -10.781 -22.938 2.453 1 98.19 458 TYR B C 1
ATOM 8498 O O . TYR B 1 458 ? -11.312 -21.812 2.471 1 98.19 458 TYR B O 1
ATOM 8506 N N . GLN B 1 459 ? -11.227 -23.938 3.131 1 96.5 459 GLN B N 1
ATOM 8507 C CA . GLN B 1 459 ? -12.414 -23.828 3.967 1 96.5 459 GLN B CA 1
ATOM 8508 C C . GLN B 1 459 ? -12.172 -22.891 5.152 1 96.5 459 GLN B C 1
ATOM 8510 O O . GLN B 1 459 ? -13.117 -22.375 5.742 1 96.5 459 GLN B O 1
ATOM 8515 N N . GLY B 1 460 ? -10.875 -22.703 5.461 1 95.62 460 GLY B N 1
ATOM 8516 C CA . GLY B 1 460 ? -10.516 -21.844 6.586 1 95.62 460 GLY B CA 1
ATOM 8517 C C . GLY B 1 460 ? -10.273 -20.406 6.195 1 95.62 460 GLY B C 1
ATOM 8518 O O . GLY B 1 460 ? -9.875 -19.594 7.027 1 95.62 460 GLY B O 1
ATOM 8519 N N . LEU B 1 461 ? -10.555 -19.969 5.004 1 97.06 461 LEU B N 1
ATOM 8520 C CA . LEU B 1 461 ? -10.25 -18.625 4.508 1 97.06 461 LEU B CA 1
ATOM 8521 C C . LEU B 1 461 ? -11.258 -17.609 5.043 1 97.06 461 LEU B C 1
ATOM 8523 O O . LEU B 1 461 ? -12.445 -17.906 5.141 1 97.06 461 LEU B O 1
ATOM 8527 N N . PRO B 1 462 ? -10.82 -16.438 5.465 1 95.06 462 PRO B N 1
ATOM 8528 C CA . PRO B 1 462 ? -11.734 -15.336 5.773 1 95.06 462 PRO B CA 1
ATOM 8529 C C . PRO B 1 462 ? -12.328 -14.695 4.52 1 95.06 462 PRO B C 1
ATOM 8531 O O . PRO B 1 462 ? -11.906 -15.016 3.402 1 95.06 462 PRO B O 1
ATOM 8534 N N . ASP B 1 463 ? -13.203 -13.703 4.68 1 94.12 463 ASP B N 1
ATOM 8535 C CA . ASP B 1 463 ? -13.922 -13.062 3.578 1 94.12 463 ASP B CA 1
ATOM 8536 C C . ASP B 1 463 ? -12.984 -12.172 2.76 1 94.12 463 ASP B C 1
ATOM 8538 O O . ASP B 1 463 ? -13.32 -11.773 1.642 1 94.12 463 ASP B O 1
ATOM 8542 N N . THR B 1 464 ? -11.859 -11.906 3.326 1 95.88 464 THR B N 1
ATOM 8543 C CA . THR B 1 464 ? -10.906 -11.062 2.617 1 95.88 464 THR B CA 1
ATOM 8544 C C . THR B 1 464 ? -10.414 -11.75 1.348 1 95.88 464 THR B C 1
ATOM 8546 O O . THR B 1 464 ? -9.828 -11.102 0.472 1 95.88 464 THR B O 1
ATOM 8549 N N . PHE B 1 465 ? -10.68 -13.031 1.204 1 97.94 465 PHE B N 1
ATOM 8550 C CA . PHE B 1 465 ? -10.234 -13.781 0.037 1 97.94 465 PHE B CA 1
ATOM 8551 C C . PHE B 1 465 ? -11.375 -13.969 -0.952 1 97.94 465 PHE B C 1
ATOM 8553 O O . PHE B 1 465 ? -11.281 -14.773 -1.881 1 97.94 465 PHE B O 1
ATOM 8560 N N . LYS B 1 466 ? -12.422 -13.188 -0.791 1 96.94 466 LYS B N 1
ATOM 8561 C CA . LYS B 1 466 ? -13.531 -13.18 -1.742 1 96.94 466 LYS B CA 1
ATOM 8562 C C . LYS B 1 466 ? -13.461 -11.953 -2.652 1 96.94 466 LYS B C 1
ATOM 8564 O O . LYS B 1 466 ? -13.008 -10.891 -2.234 1 96.94 466 LYS B O 1
ATOM 8569 N N . PRO B 1 467 ? -13.898 -12.156 -3.904 1 97.81 467 PRO B N 1
ATOM 8570 C CA . PRO B 1 467 ? -13.898 -11.008 -4.805 1 97.81 467 PRO B CA 1
ATOM 8571 C C . PRO B 1 467 ? -14.945 -9.953 -4.426 1 97.81 467 PRO B C 1
ATOM 8573 O O . PRO B 1 467 ? -16.016 -10.305 -3.938 1 97.81 467 PRO B O 1
ATOM 8576 N N . CYS B 1 468 ? -14.695 -8.727 -4.66 1 98.12 468 CYS B N 1
ATOM 8577 C CA . CYS B 1 468 ? -15.617 -7.629 -4.391 1 98.12 468 CYS B CA 1
ATOM 8578 C C . CYS B 1 468 ? -16.547 -7.398 -5.574 1 98.12 468 CYS B C 1
ATOM 8580 O O . CYS B 1 468 ? -17.688 -6.977 -5.398 1 98.12 468 CYS B O 1
ATOM 8582 N N . ALA B 1 469 ? -16.016 -7.668 -6.746 1 98.44 469 ALA B N 1
ATOM 8583 C CA . ALA B 1 469 ? -16.812 -7.445 -7.949 1 98.44 469 ALA B CA 1
ATOM 8584 C C . ALA B 1 469 ? -16.547 -8.523 -8.992 1 98.44 469 ALA B C 1
ATOM 8586 O O . ALA B 1 469 ? -15.43 -9.047 -9.078 1 98.44 469 ALA B O 1
ATOM 8587 N N . ARG B 1 470 ? -17.5 -8.906 -9.719 1 97.88 470 ARG B N 1
ATOM 8588 C CA . ARG B 1 470 ? -17.469 -9.836 -10.844 1 97.88 470 ARG B CA 1
ATOM 8589 C C . ARG B 1 470 ? -18.375 -9.367 -11.969 1 97.88 470 ARG B C 1
ATOM 8591 O O . ARG B 1 470 ? -19.609 -9.461 -11.867 1 97.88 470 ARG B O 1
ATOM 8598 N N . LEU B 1 471 ? -17.812 -8.812 -12.984 1 97.38 471 LEU B N 1
ATOM 8599 C CA . LEU B 1 471 ? -18.594 -8.445 -14.164 1 97.38 471 LEU B CA 1
ATOM 8600 C C . LEU B 1 471 ? -18.734 -9.633 -15.109 1 97.38 471 LEU B C 1
ATOM 8602 O O . LEU B 1 471 ? -17.734 -10.203 -15.555 1 97.38 471 LEU B O 1
ATOM 8606 N N . SER B 1 472 ? -19.875 -9.953 -15.43 1 95.69 472 SER B N 1
ATOM 8607 C CA . SER B 1 472 ? -20.156 -11.109 -16.281 1 95.69 472 SER B CA 1
ATOM 8608 C C . SER B 1 472 ? -19.719 -10.859 -17.719 1 95.69 472 SER B C 1
ATOM 8610 O O . SER B 1 472 ? -19.484 -9.719 -18.109 1 95.69 472 SER B O 1
ATOM 8612 N N . ILE B 1 473 ? -19.625 -11.914 -18.406 1 95.88 473 ILE B N 1
ATOM 8613 C CA . ILE B 1 473 ? -19.281 -11.859 -19.828 1 95.88 473 ILE B CA 1
ATOM 8614 C C . ILE B 1 473 ? -20.312 -11.031 -20.578 1 95.88 473 ILE B C 1
ATOM 8616 O O . ILE B 1 473 ? -21.5 -11.031 -20.234 1 95.88 473 ILE B O 1
ATOM 8620 N N . VAL B 1 474 ? -19.859 -10.367 -21.594 1 94.31 474 VAL B N 1
ATOM 8621 C CA . VAL B 1 474 ? -20.75 -9.539 -22.406 1 94.31 474 VAL B CA 1
ATOM 8622 C C . VAL B 1 474 ? -21.156 -10.305 -23.656 1 94.31 474 VAL B C 1
ATOM 8624 O O . VAL B 1 474 ? -20.328 -10.586 -24.516 1 94.31 474 VAL B O 1
ATOM 8627 N N . THR B 1 475 ? -22.422 -10.578 -23.812 1 91.81 475 THR B N 1
ATOM 8628 C CA . THR B 1 475 ? -22.891 -11.391 -24.922 1 91.81 475 THR B CA 1
ATOM 8629 C C . THR B 1 475 ? -23.922 -10.633 -25.75 1 91.81 475 THR B C 1
ATOM 8631 O O . THR B 1 475 ? -24.516 -11.195 -26.672 1 91.81 475 THR B O 1
ATOM 8634 N N . ASP B 1 476 ? -24.125 -9.344 -25.5 1 91.31 476 ASP B N 1
ATOM 8635 C CA . ASP B 1 476 ? -25.203 -8.609 -26.141 1 91.31 476 ASP B CA 1
ATOM 8636 C C . ASP B 1 476 ? -24.734 -8 -27.469 1 91.31 476 ASP B C 1
ATOM 8638 O O . ASP B 1 476 ? -25.469 -7.238 -28.094 1 91.31 476 ASP B O 1
ATOM 8642 N N . GLY B 1 477 ? -23.594 -8.203 -27.891 1 89.94 477 GLY B N 1
ATOM 8643 C CA . GLY B 1 477 ? -23.094 -7.719 -29.172 1 89.94 477 GLY B CA 1
ATOM 8644 C C . GLY B 1 477 ? -22.547 -6.305 -29.109 1 89.94 477 GLY B C 1
ATOM 8645 O O . GLY B 1 477 ? -22.141 -5.738 -30.125 1 89.94 477 GLY B O 1
ATOM 8646 N N . SER B 1 478 ? -22.453 -5.82 -27.922 1 90.19 478 SER B N 1
ATOM 8647 C CA . SER B 1 478 ? -21.984 -4.445 -27.75 1 90.19 478 SER B CA 1
ATOM 8648 C C . SER B 1 478 ? -20.484 -4.352 -27.938 1 90.19 478 SER B C 1
ATOM 8650 O O . SER B 1 478 ? -19.953 -3.273 -28.203 1 90.19 478 SER B O 1
ATOM 8652 N N . LEU B 1 479 ? -19.812 -5.543 -27.844 1 92.56 479 LEU B N 1
ATOM 8653 C CA . LEU B 1 479 ? -18.359 -5.578 -28 1 92.56 479 LEU B CA 1
ATOM 8654 C C . LEU B 1 479 ? -17.953 -6.418 -29.203 1 92.56 479 LEU B C 1
ATOM 8656 O O . LEU B 1 479 ? -18.703 -7.293 -29.625 1 92.56 479 LEU B O 1
ATOM 8660 N N . PRO B 1 480 ? -16.812 -6.027 -29.719 1 91.56 480 PRO B N 1
ATOM 8661 C CA . PRO B 1 480 ? -16.297 -6.883 -30.797 1 91.56 480 PRO B CA 1
ATOM 8662 C C . PRO B 1 480 ? -16.125 -8.336 -30.359 1 91.56 480 PRO B C 1
ATOM 8664 O O . PRO B 1 480 ? -15.852 -8.609 -29.188 1 91.56 480 PRO B O 1
ATOM 8667 N N . LYS B 1 481 ? -16.25 -9.18 -31.312 1 87.56 481 LYS B N 1
ATOM 8668 C CA . LYS B 1 481 ? -16.203 -10.617 -31.062 1 87.56 481 LYS B CA 1
ATOM 8669 C C . LYS B 1 481 ? -14.859 -11.031 -30.469 1 87.56 481 LYS B C 1
ATOM 8671 O O . LYS B 1 481 ? -14.781 -12 -29.703 1 87.56 481 LYS B O 1
ATOM 8676 N N . ASP B 1 482 ? -13.859 -10.312 -30.734 1 88.62 482 ASP B N 1
ATOM 8677 C CA . ASP B 1 482 ? -12.523 -10.703 -30.281 1 88.62 482 ASP B CA 1
ATOM 8678 C C . ASP B 1 482 ? -12.195 -10.078 -28.938 1 88.62 482 ASP B C 1
ATOM 8680 O O . ASP B 1 482 ? -11.102 -10.258 -28.406 1 88.62 482 ASP B O 1
ATOM 8684 N N . SER B 1 483 ? -13.203 -9.445 -28.391 1 93.75 483 SER B N 1
ATOM 8685 C CA . SER B 1 483 ? -12.984 -8.859 -27.062 1 93.75 483 SER B CA 1
ATOM 8686 C C . SER B 1 483 ? -12.875 -9.938 -26 1 93.75 483 SER B C 1
ATOM 8688 O O . SER B 1 483 ? -13.664 -10.883 -25.969 1 93.75 483 SER B O 1
ATOM 8690 N N . PRO B 1 484 ? -11.852 -9.797 -25.125 1 96 484 PRO B N 1
ATOM 8691 C CA . PRO B 1 484 ? -11.727 -10.773 -24.031 1 96 484 PRO B CA 1
ATOM 8692 C C . PRO B 1 484 ? -12.977 -10.859 -23.156 1 96 484 PRO B C 1
ATOM 8694 O O . PRO B 1 484 ? -13.258 -11.906 -22.578 1 96 484 PRO B O 1
ATOM 8697 N N . ARG B 1 485 ? -13.82 -9.812 -23.203 1 96.06 485 ARG B N 1
ATOM 8698 C CA . ARG B 1 485 ? -14.992 -9.734 -22.328 1 96.06 485 ARG B CA 1
ATOM 8699 C C . ARG B 1 485 ? -16.141 -10.57 -22.891 1 96.06 485 ARG B C 1
ATOM 8701 O O . ARG B 1 485 ? -17.125 -10.836 -22.188 1 96.06 485 ARG B O 1
ATOM 8708 N N . THR B 1 486 ? -15.992 -11.023 -24.062 1 95.62 486 THR B N 1
ATOM 8709 C CA . THR B 1 486 ? -17 -11.898 -24.641 1 95.62 486 THR B CA 1
ATOM 8710 C C . THR B 1 486 ? -16.781 -13.344 -24.203 1 95.62 486 THR B C 1
ATOM 8712 O O . THR B 1 486 ? -17.656 -14.195 -24.359 1 95.62 486 THR B O 1
ATOM 8715 N N . VAL B 1 487 ? -15.586 -13.625 -23.641 1 95.12 487 VAL B N 1
ATOM 8716 C CA . VAL B 1 487 ? -15.242 -15.016 -23.328 1 95.12 487 VAL B CA 1
ATOM 8717 C C . VAL B 1 487 ? -15.055 -15.188 -21.828 1 95.12 487 VAL B C 1
ATOM 8719 O O . VAL B 1 487 ? -15.383 -16.234 -21.266 1 95.12 487 VAL B O 1
ATOM 8722 N N . PHE B 1 488 ? -14.492 -14.156 -21.172 1 97.75 488 PHE B N 1
ATOM 8723 C CA . PHE B 1 488 ? -14.18 -14.273 -19.75 1 97.75 488 PHE B CA 1
ATOM 8724 C C . PHE B 1 488 ? -14.812 -13.133 -18.969 1 97.75 488 PHE B C 1
ATOM 8726 O O . PHE B 1 488 ? -15.016 -12.039 -19.5 1 97.75 488 PHE B O 1
ATOM 8733 N N . PRO B 1 489 ? -15.148 -13.359 -17.625 1 97.62 489 PRO B N 1
ATOM 8734 C CA . PRO B 1 489 ? -15.531 -12.258 -16.75 1 97.62 489 PRO B CA 1
ATOM 8735 C C . PRO B 1 489 ? -14.328 -11.422 -16.297 1 97.62 489 PRO B C 1
ATOM 8737 O O . PRO B 1 489 ? -13.188 -11.773 -16.594 1 97.62 489 PRO B O 1
ATOM 8740 N N . GLU B 1 490 ? -14.641 -10.32 -15.719 1 98.38 490 GLU B N 1
ATOM 8741 C CA . GLU B 1 490 ? -13.648 -9.578 -14.953 1 98.38 490 GLU B CA 1
ATOM 8742 C C . GLU B 1 490 ? -13.906 -9.695 -13.453 1 98.38 490 GLU B C 1
ATOM 8744 O O . GLU B 1 490 ? -15.031 -9.508 -13 1 98.38 490 GLU B O 1
ATOM 8749 N N . ILE B 1 491 ? -12.922 -10.055 -12.766 1 98.69 491 ILE B N 1
ATOM 8750 C CA . ILE B 1 491 ? -13.047 -10.273 -11.336 1 98.69 491 ILE B CA 1
ATOM 8751 C C . ILE B 1 491 ? -12.086 -9.344 -10.586 1 98.69 491 ILE B C 1
ATOM 8753 O O . ILE B 1 491 ? -10.914 -9.227 -10.953 1 98.69 491 ILE B O 1
ATOM 8757 N N . TRP B 1 492 ? -12.594 -8.672 -9.5 1 98.5 492 TRP B N 1
ATOM 8758 C CA . TRP B 1 492 ? -11.766 -7.723 -8.758 1 98.5 492 TRP B CA 1
ATOM 8759 C C . TRP B 1 492 ? -11.75 -8.062 -7.273 1 98.5 492 TRP B C 1
ATOM 8761 O O . TRP B 1 492 ? -12.797 -8.32 -6.676 1 98.5 492 TRP B O 1
ATOM 8771 N N . TYR B 1 493 ? -10.531 -8.172 -6.734 1 98.5 493 TYR B N 1
ATOM 8772 C CA . TYR B 1 493 ? -10.281 -8.273 -5.301 1 98.5 493 TYR B CA 1
ATOM 8773 C C . TYR B 1 493 ? -9.727 -6.961 -4.754 1 98.5 493 TYR B C 1
ATOM 8775 O O . TYR B 1 493 ? -8.797 -6.387 -5.316 1 98.5 493 TYR B O 1
ATOM 8783 N N . SER B 1 494 ? -10.242 -6.457 -3.65 1 97.75 494 SER B N 1
ATOM 8784 C CA . SER B 1 494 ? -9.789 -5.195 -3.076 1 97.75 494 SER B CA 1
ATOM 8785 C C . SER B 1 494 ? -8.391 -5.328 -2.482 1 97.75 494 SER B C 1
ATOM 8787 O O . SER B 1 494 ? -7.672 -4.336 -2.35 1 97.75 494 SER B O 1
ATOM 8789 N N . ILE B 1 495 ? -8.039 -6.523 -2.064 1 97.88 495 ILE B N 1
ATOM 8790 C CA . ILE B 1 495 ? -6.703 -6.805 -1.558 1 97.88 495 ILE B CA 1
ATOM 8791 C C . ILE B 1 495 ? -5.906 -7.574 -2.607 1 97.88 495 ILE B C 1
ATOM 8793 O O . ILE B 1 495 ? -6.133 -8.773 -2.814 1 97.88 495 ILE B O 1
ATOM 8797 N N . PRO B 1 496 ? -4.914 -6.938 -3.213 1 97.81 496 PRO B N 1
ATOM 8798 C CA . PRO B 1 496 ? -4.184 -7.578 -4.309 1 97.81 496 PRO B CA 1
ATOM 8799 C C . PRO B 1 496 ? -3.584 -8.922 -3.91 1 97.81 496 PRO B C 1
ATOM 8801 O O . PRO B 1 496 ? -3.66 -9.891 -4.676 1 97.81 496 PRO B O 1
ATOM 8804 N N . MET B 1 497 ? -3.027 -8.992 -2.764 1 97.94 497 MET B N 1
ATOM 8805 C CA . MET B 1 497 ? -2.438 -10.234 -2.283 1 97.94 497 MET B CA 1
ATOM 8806 C C . MET B 1 497 ? -3.473 -11.359 -2.271 1 97.94 497 MET B C 1
ATOM 8808 O O . MET B 1 497 ? -3.172 -12.492 -2.66 1 97.94 497 MET B O 1
ATOM 8812 N N . CYS B 1 498 ? -4.664 -11.078 -1.852 1 98.56 498 CYS B N 1
ATOM 8813 C CA . CYS B 1 498 ? -5.711 -12.094 -1.772 1 98.56 498 CYS B CA 1
ATOM 8814 C C . CYS B 1 498 ? -6.148 -12.531 -3.164 1 98.56 498 CYS B C 1
ATOM 8816 O O . CYS B 1 498 ? -6.398 -13.719 -3.396 1 98.56 498 CYS B O 1
ATOM 8818 N N . GLY B 1 499 ? -6.258 -11.555 -4.07 1 98.56 499 GLY B N 1
ATOM 8819 C CA . GLY B 1 499 ? -6.551 -11.922 -5.445 1 98.56 499 GLY B CA 1
ATOM 8820 C C . GLY B 1 499 ? -5.508 -12.836 -6.059 1 98.56 499 GLY B C 1
ATOM 8821 O O . GLY B 1 499 ? -5.848 -13.828 -6.707 1 98.56 499 GLY B O 1
ATOM 8822 N N . SER B 1 500 ? -4.246 -12.508 -5.859 1 98.75 500 SER B N 1
ATOM 8823 C CA . SER B 1 500 ? -3.15 -13.328 -6.359 1 98.75 500 SER B CA 1
ATOM 8824 C C . SER B 1 500 ? -3.186 -14.727 -5.742 1 98.75 500 SER B C 1
ATOM 8826 O O . SER B 1 500 ? -2.938 -15.719 -6.43 1 98.75 500 SER B O 1
ATOM 8828 N N . THR B 1 501 ? -3.453 -14.742 -4.461 1 98.81 501 THR B N 1
ATOM 8829 C CA . THR B 1 501 ? -3.521 -16.016 -3.74 1 98.81 501 THR B CA 1
ATOM 8830 C C . THR B 1 501 ? -4.633 -16.891 -4.305 1 98.81 501 THR B C 1
ATOM 8832 O O . THR B 1 501 ? -4.43 -18.094 -4.527 1 98.81 501 THR B O 1
ATOM 8835 N N . MET B 1 502 ? -5.777 -16.328 -4.574 1 98.81 502 MET B N 1
ATOM 8836 C CA . MET B 1 502 ? -6.898 -17.094 -5.094 1 98.81 502 MET B CA 1
ATOM 8837 C C . MET B 1 502 ? -6.617 -17.562 -6.52 1 98.81 502 MET B C 1
ATOM 8839 O O . MET B 1 502 ? -7.039 -18.656 -6.914 1 98.81 502 MET B O 1
ATOM 8843 N N . GLN B 1 503 ? -5.961 -16.734 -7.25 1 98.81 503 GLN B N 1
ATOM 8844 C CA . GLN B 1 503 ? -5.543 -17.188 -8.57 1 98.81 503 GLN B CA 1
ATOM 8845 C C . GLN B 1 503 ? -4.598 -18.391 -8.461 1 98.81 503 GLN B C 1
ATOM 8847 O O . GLN B 1 503 ? -4.723 -19.344 -9.219 1 98.81 503 GLN B O 1
ATOM 8852 N N . SER B 1 504 ? -3.652 -18.391 -7.547 1 98.75 504 SER B N 1
ATOM 8853 C CA . SER B 1 504 ? -2.74 -19.5 -7.289 1 98.75 504 SER B CA 1
ATOM 8854 C C . SER B 1 504 ? -3.492 -20.719 -6.797 1 98.75 504 SER B C 1
ATOM 8856 O O . SER B 1 504 ? -3.105 -21.859 -7.094 1 98.75 504 SER B O 1
ATOM 8858 N N . TYR B 1 505 ? -4.52 -20.5 -6.023 1 98.81 505 TYR B N 1
ATOM 8859 C CA . TYR B 1 505 ? -5.359 -21.609 -5.578 1 98.81 505 TYR B CA 1
ATOM 8860 C C . TYR B 1 505 ? -5.965 -22.344 -6.762 1 98.81 505 TYR B C 1
ATOM 8862 O O . TYR B 1 505 ? -5.922 -23.578 -6.824 1 98.81 505 TYR B O 1
ATOM 8870 N N . HIS B 1 506 ? -6.559 -21.594 -7.699 1 98.75 506 HIS B N 1
ATOM 8871 C CA . HIS B 1 506 ? -7.152 -22.203 -8.883 1 98.75 506 HIS B CA 1
ATOM 8872 C C . HIS B 1 506 ? -6.102 -22.938 -9.703 1 98.75 506 HIS B C 1
ATOM 8874 O O . HIS B 1 506 ? -6.367 -24.031 -10.211 1 98.75 506 HIS B O 1
ATOM 8880 N N . PHE B 1 507 ? -4.957 -22.344 -9.789 1 98.62 507 PHE B N 1
ATOM 8881 C CA . PHE B 1 507 ? -3.805 -22.984 -10.422 1 98.62 507 PHE B CA 1
ATOM 8882 C C . PHE B 1 507 ? -3.479 -24.297 -9.742 1 98.62 507 PHE B C 1
ATOM 8884 O O . PHE B 1 507 ? -3.293 -25.312 -10.414 1 98.62 507 PHE B O 1
ATOM 8891 N N . THR B 1 508 ? -3.447 -24.281 -8.469 1 98.5 508 THR B N 1
ATOM 8892 C CA . THR B 1 508 ? -3.094 -25.453 -7.676 1 98.5 508 THR B CA 1
ATOM 8893 C C . THR B 1 508 ? -4.148 -26.547 -7.82 1 98.5 508 THR B C 1
ATOM 8895 O O . THR B 1 508 ? -3.818 -27.734 -7.883 1 98.5 508 THR B O 1
ATOM 8898 N N . ARG B 1 509 ? -5.371 -26.172 -7.91 1 98.31 509 ARG B N 1
ATOM 8899 C CA . ARG B 1 509 ? -6.465 -27.125 -8.109 1 98.31 509 ARG B CA 1
ATOM 8900 C C . ARG B 1 509 ? -6.328 -27.844 -9.445 1 98.31 509 ARG B C 1
ATOM 8902 O O . ARG B 1 509 ? -6.551 -29.062 -9.531 1 98.31 509 ARG B O 1
ATOM 8909 N N . ILE B 1 510 ? -6.008 -27.125 -10.43 1 98 510 ILE B N 1
ATOM 8910 C CA . ILE B 1 510 ? -5.812 -27.719 -11.742 1 98 510 ILE B CA 1
ATOM 8911 C C . ILE B 1 510 ? -4.672 -28.75 -11.68 1 98 510 ILE B C 1
ATOM 8913 O O . ILE B 1 510 ? -4.797 -29.859 -12.195 1 98 510 ILE B O 1
ATOM 8917 N N . LEU B 1 511 ? -3.564 -28.375 -11.016 1 97 511 LEU B N 1
ATOM 8918 C CA . LEU B 1 511 ? -2.422 -29.281 -10.891 1 97 511 LEU B CA 1
ATOM 8919 C C . LEU B 1 511 ? -2.818 -30.562 -10.188 1 97 511 LEU B C 1
ATOM 8921 O O . LEU B 1 511 ? -2.422 -31.656 -10.609 1 97 511 LEU B O 1
ATOM 8925 N N . LEU B 1 512 ? -3.592 -30.453 -9.148 1 96.38 512 LEU B N 1
ATOM 8926 C CA . LEU B 1 512 ? -4.023 -31.625 -8.414 1 96.38 512 LEU B CA 1
ATOM 8927 C C . LEU B 1 512 ? -4.941 -32.5 -9.266 1 96.38 512 LEU B C 1
ATOM 8929 O O . LEU B 1 512 ? -4.766 -33.719 -9.328 1 96.38 512 LEU B O 1
ATOM 8933 N N . LEU B 1 513 ? -5.863 -31.891 -9.93 1 95.06 513 LEU B N 1
ATOM 8934 C CA . LEU B 1 513 ? -6.859 -32.625 -10.703 1 95.06 513 LEU B CA 1
ATOM 8935 C C . LEU B 1 513 ? -6.211 -33.344 -11.883 1 95.06 513 LEU B C 1
ATOM 8937 O O . LEU B 1 513 ? -6.539 -34.5 -12.172 1 95.06 513 LEU B O 1
ATOM 8941 N N . THR B 1 514 ? -5.289 -32.719 -12.523 1 93.06 514 THR B N 1
ATOM 8942 C CA . THR B 1 514 ? -4.688 -33.25 -13.734 1 93.06 514 THR B CA 1
ATOM 8943 C C . THR B 1 514 ? -3.605 -34.281 -13.391 1 93.06 514 THR B C 1
ATOM 8945 O O . THR B 1 514 ? -3.145 -35 -14.266 1 93.06 514 THR B O 1
ATOM 8948 N N . ASN B 1 515 ? -3.199 -34.312 -12.141 1 91.25 515 ASN B N 1
ATOM 8949 C CA . ASN B 1 515 ? -2.172 -35.281 -11.734 1 91.25 515 ASN B CA 1
ATOM 8950 C C . ASN B 1 515 ? -2.719 -36.312 -10.75 1 91.25 515 ASN B C 1
ATOM 8952 O O . ASN B 1 515 ? -1.965 -36.875 -9.961 1 91.25 515 ASN B O 1
ATOM 8956 N N . LYS B 1 516 ? -3.992 -36.5 -10.75 1 89.19 516 LYS B N 1
ATOM 8957 C CA . LYS B 1 516 ? -4.59 -37.531 -9.945 1 89.19 516 LYS B CA 1
ATOM 8958 C C . LYS B 1 516 ? -4.215 -38.938 -10.484 1 89.19 516 LYS B C 1
ATOM 8960 O O . LYS B 1 516 ? -4.473 -39.219 -11.648 1 89.19 516 LYS B O 1
ATOM 8965 N N . PRO B 1 517 ? -3.58 -39.688 -9.609 1 85.31 517 PRO B N 1
ATOM 8966 C CA . PRO B 1 517 ? -3.256 -41.062 -10.078 1 85.31 517 PRO B CA 1
ATOM 8967 C C . PRO B 1 517 ? -4.5 -41.875 -10.375 1 85.31 517 PRO B C 1
ATOM 8969 O O . PRO B 1 517 ? -5.547 -41.688 -9.766 1 85.31 517 PRO B O 1
ATOM 8972 N N . HIS B 1 518 ? -4.375 -42.75 -11.5 1 74.38 518 HIS B N 1
ATOM 8973 C CA . HIS B 1 518 ? -5.488 -43.625 -11.875 1 74.38 518 HIS B CA 1
ATOM 8974 C C . HIS B 1 518 ? -5.797 -44.625 -10.781 1 74.38 518 HIS B C 1
ATOM 8976 O O . HIS B 1 518 ? -4.879 -45.188 -10.148 1 74.38 518 HIS B O 1
ATOM 8982 N N . GLU B 1 519 ? -7.082 -44.625 -10.375 1 61.5 519 GLU B N 1
ATOM 8983 C CA . GLU B 1 519 ? -7.488 -45.688 -9.438 1 61.5 519 GLU B CA 1
ATOM 8984 C C . GLU B 1 519 ? -7.176 -47.062 -9.984 1 61.5 519 GLU B C 1
ATOM 8986 O O . GLU B 1 519 ? -7.211 -47.281 -11.195 1 61.5 519 GLU B O 1
ATOM 8991 N N . SER B 1 520 ? -6.312 -47.906 -9.414 1 52.94 520 SER B N 1
ATOM 8992 C CA . SER B 1 520 ? -5.961 -49.25 -9.844 1 52.94 520 SER B CA 1
ATOM 8993 C C . SER B 1 520 ? -7.117 -49.906 -10.594 1 52.94 520 SER B C 1
ATOM 8995 O O . SER B 1 520 ? -8.281 -49.688 -10.258 1 52.94 520 SER B O 1
ATOM 8997 N N . THR B 1 521 ? -6.852 -50.156 -11.945 1 47.91 521 THR B N 1
ATOM 8998 C CA . THR B 1 521 ? -7.711 -50.969 -12.797 1 47.91 521 THR B CA 1
ATOM 8999 C C . THR B 1 521 ? -8.234 -52.156 -12.039 1 47.91 521 THR B C 1
ATOM 9001 O O . THR B 1 521 ? -9.062 -52.938 -12.555 1 47.91 521 THR B O 1
ATOM 9004 N N . THR B 1 522 ? -7.488 -52.469 -11.047 1 47 522 THR B N 1
ATOM 9005 C CA . THR B 1 522 ? -8.008 -53.75 -10.508 1 47 522 THR B CA 1
ATOM 9006 C C . THR B 1 522 ? -9.461 -53.594 -10.086 1 47 522 THR B C 1
ATOM 9008 O O . THR B 1 522 ? -10.156 -54.562 -9.844 1 47 522 THR B O 1
ATOM 9011 N N . LYS B 1 523 ? -9.773 -52.438 -9.539 1 50.31 523 LYS B N 1
ATOM 9012 C CA . LYS B 1 523 ? -11.195 -52.375 -9.227 1 50.31 523 LYS B CA 1
ATOM 9013 C C . LYS B 1 523 ? -12.023 -52.062 -10.461 1 50.31 523 LYS B C 1
ATOM 9015 O O . LYS B 1 523 ? -11.625 -51.219 -11.273 1 50.31 523 LYS B O 1
ATOM 9020 N N . ARG B 1 524 ? -12.836 -52.875 -10.82 1 53.72 524 ARG B N 1
ATOM 9021 C CA . ARG B 1 524 ? -13.797 -53 -11.906 1 53.72 524 ARG B CA 1
ATOM 9022 C C . ARG B 1 524 ? -14.531 -51.719 -12.172 1 53.72 524 ARG B C 1
ATOM 9024 O O . ARG B 1 524 ? -15.656 -51.5 -11.719 1 53.72 524 ARG B O 1
ATOM 9031 N N . THR B 1 525 ? -13.711 -50.469 -12.164 1 60.5 525 THR B N 1
ATOM 9032 C CA . THR B 1 525 ? -14.531 -49.344 -12.578 1 60.5 525 THR B CA 1
ATOM 9033 C C . THR B 1 525 ? -14.969 -49.469 -14.031 1 60.5 525 THR B C 1
ATOM 9035 O O . THR B 1 525 ? -14.258 -50.094 -14.844 1 60.5 525 THR B O 1
ATOM 9038 N N . THR B 1 526 ? -16.234 -49.312 -14.289 1 69.94 526 THR B N 1
ATOM 9039 C CA . THR B 1 526 ? -16.781 -49.406 -15.641 1 69.94 526 THR B CA 1
ATOM 9040 C C . THR B 1 526 ? -16.25 -48.25 -16.5 1 69.94 526 THR B C 1
ATOM 9042 O O . THR B 1 526 ? -15.711 -47.281 -15.984 1 69.94 526 THR B O 1
ATOM 9045 N N . VAL B 1 527 ? -16.156 -48.469 -17.766 1 76 527 VAL B N 1
ATOM 9046 C CA . VAL B 1 527 ? -15.82 -47.438 -18.75 1 76 527 VAL B CA 1
ATOM 9047 C C . VAL B 1 527 ? -16.656 -46.188 -18.5 1 76 527 VAL B C 1
ATOM 9049 O O . VAL B 1 527 ? -16.141 -45.062 -18.594 1 76 527 VAL B O 1
ATOM 9052 N N . SER B 1 528 ? -17.875 -46.406 -18.109 1 77.19 528 SER B N 1
ATOM 9053 C CA . SER B 1 528 ? -18.781 -45.312 -17.859 1 77.19 528 SER B CA 1
ATOM 9054 C C . SER B 1 528 ? -18.328 -44.469 -16.656 1 77.19 528 SER B C 1
ATOM 9056 O O . SER B 1 528 ? -18.359 -43.25 -16.703 1 77.19 528 SER B O 1
ATOM 9058 N N . ASN B 1 529 ? -17.859 -45.094 -15.711 1 74.06 529 ASN B N 1
ATOM 9059 C CA . ASN B 1 529 ? -17.406 -44.406 -14.516 1 74.06 529 ASN B CA 1
ATOM 9060 C C . ASN B 1 529 ? -16.125 -43.594 -14.789 1 74.06 529 ASN B C 1
ATOM 9062 O O . ASN B 1 529 ? -15.977 -42.469 -14.297 1 74.06 529 ASN B O 1
ATOM 9066 N N . ARG B 1 530 ? -15.273 -44.188 -15.547 1 75.5 530 ARG B N 1
ATOM 9067 C CA . ARG B 1 530 ? -14.039 -43.5 -15.906 1 75.5 530 ARG B CA 1
ATOM 9068 C C . ARG B 1 530 ? -14.32 -42.281 -16.766 1 75.5 530 ARG B C 1
ATOM 9070 O O . ARG B 1 530 ? -13.742 -41.219 -16.531 1 75.5 530 ARG B O 1
ATOM 9077 N N . LEU B 1 531 ? -15.227 -42.469 -17.656 1 80 531 LEU B N 1
ATOM 9078 C CA . LEU B 1 531 ? -15.57 -41.375 -18.531 1 80 531 LEU B CA 1
ATOM 9079 C C . LEU B 1 531 ? -16.234 -40.25 -17.734 1 80 531 LEU B C 1
ATOM 9081 O O . LEU B 1 531 ? -16 -39.062 -18 1 80 531 LEU B O 1
ATOM 9085 N N . HIS B 1 532 ? -17.031 -40.656 -16.859 1 81.12 532 HIS B N 1
ATOM 9086 C CA . HIS B 1 532 ? -17.688 -39.656 -15.992 1 81.12 532 HIS B CA 1
ATOM 9087 C C . HIS B 1 532 ? -16.656 -38.906 -15.148 1 81.12 532 HIS B C 1
ATOM 9089 O O . HIS B 1 532 ? -16.781 -37.719 -14.938 1 81.12 532 HIS B O 1
ATOM 9095 N N . SER B 1 533 ? -15.781 -39.656 -14.68 1 80.88 533 SER B N 1
ATOM 9096 C CA . SER B 1 533 ? -14.711 -39.062 -13.891 1 80.88 533 SER B CA 1
ATOM 9097 C C . SER B 1 533 ? -13.898 -38.062 -14.719 1 80.88 533 SER B C 1
ATOM 9099 O O . SER B 1 533 ? -13.594 -36.969 -14.266 1 80.88 533 SER B O 1
ATOM 9101 N N . TYR B 1 534 ? -13.625 -38.438 -15.883 1 84.56 534 TYR B N 1
ATOM 9102 C CA . TYR B 1 534 ? -12.852 -37.562 -16.781 1 84.56 534 TYR B CA 1
ATOM 9103 C C . TYR B 1 534 ? -13.633 -36.312 -17.125 1 84.56 534 TYR B C 1
ATOM 9105 O O . TYR B 1 534 ? -13.062 -35.219 -17.156 1 84.56 534 TYR B O 1
ATOM 9113 N N . ARG B 1 535 ? -14.906 -36.5 -17.375 1 88.19 535 ARG B N 1
ATOM 9114 C CA . ARG B 1 535 ? -15.734 -35.344 -17.688 1 88.19 535 ARG B CA 1
ATOM 9115 C C . ARG B 1 535 ? -15.844 -34.375 -16.516 1 88.19 535 ARG B C 1
ATOM 9117 O O . ARG B 1 535 ? -15.828 -33.156 -16.688 1 88.19 535 ARG B O 1
ATOM 9124 N N . SER B 1 536 ? -15.953 -34.938 -15.414 1 89.38 536 SER B N 1
ATOM 9125 C CA . SER B 1 536 ? -16.031 -34.125 -14.203 1 89.38 536 SER B CA 1
ATOM 9126 C C . SER B 1 536 ? -14.734 -33.344 -13.992 1 89.38 536 SER B C 1
ATOM 9128 O O . SER B 1 536 ? -14.773 -32.156 -13.664 1 89.38 536 SER B O 1
ATOM 9130 N N . ILE B 1 537 ? -13.672 -33.969 -14.156 1 91.62 537 ILE B N 1
ATOM 9131 C CA . ILE B 1 537 ? -12.375 -33.312 -14.016 1 91.62 537 ILE B CA 1
ATOM 9132 C C . ILE B 1 537 ? -12.234 -32.219 -15.062 1 91.62 537 ILE B C 1
ATOM 9134 O O . ILE B 1 537 ? -11.773 -31.109 -14.758 1 91.62 537 ILE B O 1
ATOM 9138 N N . GLU B 1 538 ? -12.68 -32.5 -16.219 1 93.25 538 GLU B N 1
ATOM 9139 C CA . GLU B 1 538 ? -12.594 -31.516 -17.297 1 93.25 538 GLU B CA 1
ATOM 9140 C C . GLU B 1 538 ? -13.422 -30.266 -16.984 1 93.25 538 GLU B C 1
ATOM 9142 O O . GLU B 1 538 ? -12.984 -29.141 -17.219 1 93.25 538 GLU B O 1
ATOM 9147 N N . MET B 1 539 ? -14.555 -30.484 -16.453 1 94.81 539 MET B N 1
ATOM 9148 C CA . MET B 1 539 ? -15.43 -29.359 -16.094 1 94.81 539 MET B CA 1
ATOM 9149 C C . MET B 1 539 ? -14.812 -28.531 -14.984 1 94.81 539 MET B C 1
ATOM 9151 O O . MET B 1 539 ? -14.859 -27.297 -15.031 1 94.81 539 MET B O 1
ATOM 9155 N N . GLU B 1 540 ? -14.25 -29.172 -14.055 1 96.06 540 GLU B N 1
ATOM 9156 C CA . GLU B 1 540 ? -13.617 -28.453 -12.945 1 96.06 540 GLU B CA 1
ATOM 9157 C C . GLU B 1 540 ? -12.383 -27.688 -13.406 1 96.06 540 GLU B C 1
ATOM 9159 O O . GLU B 1 540 ? -12.164 -26.547 -12.992 1 96.06 540 GLU B O 1
ATOM 9164 N N . VAL B 1 541 ? -11.633 -28.359 -14.188 1 97.12 541 VAL B N 1
ATOM 9165 C CA . VAL B 1 541 ? -10.43 -27.734 -14.719 1 97.12 541 VAL B CA 1
ATOM 9166 C C . VAL B 1 541 ? -10.805 -26.5 -15.539 1 97.12 541 VAL B C 1
ATOM 9168 O O . VAL B 1 541 ? -10.141 -25.469 -15.461 1 97.12 541 VAL B O 1
ATOM 9171 N N . ARG B 1 542 ? -11.867 -26.594 -16.312 1 97.12 542 ARG B N 1
ATOM 9172 C CA . ARG B 1 542 ? -12.336 -25.453 -17.109 1 97.12 542 ARG B CA 1
ATOM 9173 C C . ARG B 1 542 ? -12.773 -24.297 -16.203 1 97.12 542 ARG B C 1
ATOM 9175 O O . ARG B 1 542 ? -12.453 -23.141 -16.469 1 97.12 542 ARG B O 1
ATOM 9182 N N . HIS B 1 543 ? -13.469 -24.609 -15.172 1 97.31 543 HIS B N 1
ATOM 9183 C CA . HIS B 1 543 ? -13.914 -23.594 -14.227 1 97.31 543 HIS B CA 1
ATOM 9184 C C . HIS B 1 543 ? -12.727 -22.844 -13.625 1 97.31 543 HIS B C 1
ATOM 9186 O O . HIS B 1 543 ? -12.703 -21.609 -13.609 1 97.31 543 HIS B O 1
ATOM 9192 N N . HIS B 1 544 ? -11.781 -23.594 -13.141 1 98.5 544 HIS B N 1
ATOM 9193 C CA . HIS B 1 544 ? -10.602 -22.984 -12.531 1 98.5 544 HIS B CA 1
ATOM 9194 C C . HIS B 1 544 ? -9.82 -22.156 -13.547 1 98.5 544 HIS B C 1
ATOM 9196 O O . HIS B 1 544 ? -9.273 -21.109 -13.211 1 98.5 544 HIS B O 1
ATOM 9202 N N . SER B 1 545 ? -9.727 -22.641 -14.773 1 98.69 545 SER B N 1
ATOM 9203 C CA . SER B 1 545 ? -9.047 -21.906 -15.828 1 98.69 545 SER B CA 1
ATOM 9204 C C . SER B 1 545 ? -9.742 -20.578 -16.109 1 98.69 545 SER B C 1
ATOM 9206 O O . SER B 1 545 ? -9.086 -19.547 -16.281 1 98.69 545 SER B O 1
ATOM 9208 N N . HIS B 1 546 ? -11.07 -20.578 -16.062 1 98.44 546 HIS B N 1
ATOM 9209 C CA . HIS B 1 546 ? -11.844 -19.359 -16.297 1 98.44 546 HIS B CA 1
ATOM 9210 C C . HIS B 1 546 ? -11.672 -18.375 -15.141 1 98.44 546 HIS B C 1
ATOM 9212 O O . HIS B 1 546 ? -11.617 -17.156 -15.367 1 98.44 546 HIS B O 1
ATOM 9218 N N . GLU B 1 547 ? -11.578 -18.891 -13.93 1 98.56 547 GLU B N 1
ATOM 9219 C CA . GLU B 1 547 ? -11.336 -18.016 -12.781 1 98.56 547 GLU B CA 1
ATOM 9220 C C . GLU B 1 547 ? -9.969 -17.344 -12.883 1 98.56 547 GLU B C 1
ATOM 9222 O O . GLU B 1 547 ? -9.844 -16.156 -12.578 1 98.56 547 GLU B O 1
ATOM 9227 N N . ILE B 1 548 ? -8.961 -18.109 -13.281 1 98.88 548 ILE B N 1
ATOM 9228 C CA . ILE B 1 548 ? -7.617 -17.578 -13.453 1 98.88 548 ILE B CA 1
ATOM 9229 C C . ILE B 1 548 ? -7.641 -16.422 -14.461 1 98.88 548 ILE B C 1
ATOM 9231 O O . ILE B 1 548 ? -7.105 -15.352 -14.195 1 98.88 548 ILE B O 1
ATOM 9235 N N . CYS B 1 549 ? -8.328 -16.656 -15.578 1 98.75 549 CYS B N 1
ATOM 9236 C CA . CYS B 1 549 ? -8.383 -15.656 -16.641 1 98.75 549 CYS B CA 1
ATOM 9237 C C . CYS B 1 549 ? -9.219 -14.453 -16.219 1 98.75 549 CYS B C 1
ATOM 9239 O O . CYS B 1 549 ? -8.875 -13.312 -16.531 1 98.75 549 CYS B O 1
ATOM 9241 N N . GLY B 1 550 ? -10.344 -14.727 -15.492 1 98.69 550 GLY B N 1
ATOM 9242 C CA . GLY B 1 550 ? -11.164 -13.633 -15 1 98.69 550 GLY B CA 1
ATOM 9243 C C . GLY B 1 550 ? -10.43 -12.703 -14.062 1 98.69 550 GLY B C 1
ATOM 9244 O O . GLY B 1 550 ? -10.57 -11.484 -14.156 1 98.69 550 GLY B O 1
ATOM 9245 N N . ILE B 1 551 ? -9.609 -13.227 -13.164 1 98.75 551 ILE B N 1
ATOM 9246 C CA . ILE B 1 551 ? -8.812 -12.43 -12.234 1 98.75 551 ILE B CA 1
ATOM 9247 C C . ILE B 1 551 ? -7.77 -11.633 -13.016 1 98.75 551 ILE B C 1
ATOM 9249 O O . ILE B 1 551 ? -7.539 -10.453 -12.727 1 98.75 551 ILE B O 1
ATOM 9253 N N . ALA B 1 552 ? -7.164 -12.273 -14.023 1 98.69 552 ALA B N 1
ATOM 9254 C CA . ALA B 1 552 ? -6.168 -11.594 -14.844 1 98.69 552 ALA B CA 1
ATOM 9255 C C . ALA B 1 552 ? -6.793 -10.43 -15.617 1 98.69 552 ALA B C 1
ATOM 9257 O O . ALA B 1 552 ? -6.199 -9.352 -15.711 1 98.69 552 ALA B O 1
ATOM 9258 N N . LEU B 1 553 ? -8 -10.625 -16.125 1 98.44 553 LEU B N 1
ATOM 9259 C CA . LEU B 1 553 ? -8.664 -9.609 -16.938 1 98.44 553 LEU B CA 1
ATOM 9260 C C . LEU B 1 553 ? -9.125 -8.438 -16.062 1 98.44 553 LEU B C 1
ATOM 9262 O O . LEU B 1 553 ? -9.383 -7.348 -16.578 1 98.44 553 LEU B O 1
ATOM 9266 N N . GLY B 1 554 ? -9.234 -8.703 -14.742 1 97.94 554 GLY B N 1
ATOM 9267 C CA . GLY B 1 554 ? -9.477 -7.598 -13.828 1 97.94 554 GLY B CA 1
ATOM 9268 C C . GLY B 1 554 ? -8.305 -6.645 -13.719 1 97.94 554 GLY B C 1
ATOM 9269 O O . GLY B 1 554 ? -8.414 -5.578 -13.109 1 97.94 554 GLY B O 1
ATOM 9270 N N . ARG B 1 555 ? -7.188 -6.938 -14.234 1 97.5 555 ARG B N 1
ATOM 9271 C CA . ARG B 1 555 ? -5.945 -6.172 -14.32 1 97.5 555 ARG B CA 1
ATOM 9272 C C . ARG B 1 555 ? -5.52 -5.668 -12.945 1 97.5 555 ARG B C 1
ATOM 9274 O O . ARG B 1 555 ? -5.406 -4.461 -12.734 1 97.5 555 ARG B O 1
ATOM 9281 N N . PRO B 1 556 ? -5.242 -6.594 -12.086 1 97.44 556 PRO B N 1
ATOM 9282 C CA . PRO B 1 556 ? -4.688 -6.176 -10.797 1 97.44 556 PRO B CA 1
ATOM 9283 C C . PRO B 1 556 ? -3.33 -5.488 -10.93 1 97.44 556 PRO B C 1
ATOM 9285 O O . PRO B 1 556 ? -2.818 -5.34 -12.047 1 97.44 556 PRO B O 1
ATOM 9288 N N . GLU B 1 557 ? -2.795 -4.98 -9.859 1 96.62 557 GLU B N 1
ATOM 9289 C CA . GLU B 1 557 ? -1.537 -4.238 -9.875 1 96.62 557 GLU B CA 1
ATOM 9290 C C . GLU B 1 557 ? -0.383 -5.117 -10.352 1 96.62 557 GLU B C 1
ATOM 9292 O O . GLU B 1 557 ? -0.49 -6.344 -10.352 1 96.62 557 GLU B O 1
ATOM 9297 N N . GLY B 1 558 ? 0.714 -4.504 -10.719 1 97.31 558 GLY B N 1
ATOM 9298 C CA . GLY B 1 558 ? 1.848 -5.168 -11.344 1 97.31 558 GLY B CA 1
ATOM 9299 C C . GLY B 1 558 ? 2.389 -6.32 -10.523 1 97.31 558 GLY B C 1
ATOM 9300 O O . GLY B 1 558 ? 2.803 -7.344 -11.07 1 97.31 558 GLY B O 1
ATOM 9301 N N . SER B 1 559 ? 2.416 -6.172 -9.211 1 97.25 559 SER B N 1
ATOM 9302 C CA . SER B 1 559 ? 2.924 -7.23 -8.336 1 97.25 559 SER B CA 1
ATOM 9303 C C . SER B 1 559 ? 2.127 -8.516 -8.516 1 97.25 559 SER B C 1
ATOM 9305 O O . SER B 1 559 ? 2.689 -9.609 -8.461 1 97.25 559 SER B O 1
ATOM 9307 N N . VAL B 1 560 ? 0.807 -8.438 -8.711 1 98.44 560 VAL B N 1
ATOM 9308 C CA . VAL B 1 560 ? -0.041 -9.609 -8.914 1 98.44 560 VAL B CA 1
ATOM 9309 C C . VAL B 1 560 ? 0.201 -10.18 -10.312 1 98.44 560 VAL B C 1
ATOM 9311 O O . VAL B 1 560 ? 0.279 -11.398 -10.484 1 98.44 560 VAL B O 1
ATOM 9314 N N . ARG B 1 561 ? 0.317 -9.312 -11.312 1 98.12 561 ARG B N 1
ATOM 9315 C CA . ARG B 1 561 ? 0.417 -9.727 -12.703 1 98.12 561 ARG B CA 1
ATOM 9316 C C . ARG B 1 561 ? 1.676 -10.555 -12.945 1 98.12 561 ARG B C 1
ATOM 9318 O O . ARG B 1 561 ? 1.662 -11.5 -13.734 1 98.12 561 ARG B O 1
ATOM 9325 N N . ILE B 1 562 ? 2.762 -10.234 -12.297 1 97.06 562 ILE B N 1
ATOM 9326 C CA . ILE B 1 562 ? 3.982 -11.008 -12.508 1 97.06 562 ILE B CA 1
ATOM 9327 C C . ILE B 1 562 ? 3.812 -12.414 -11.945 1 97.06 562 ILE B C 1
ATOM 9329 O O . ILE B 1 562 ? 4.434 -13.359 -12.43 1 97.06 562 ILE B O 1
ATOM 9333 N N . HIS B 1 563 ? 2.949 -12.57 -10.938 1 97.19 563 HIS B N 1
ATOM 9334 C CA . HIS B 1 563 ? 2.707 -13.891 -10.359 1 97.19 563 HIS B CA 1
ATOM 9335 C C . HIS B 1 563 ? 1.649 -14.656 -11.141 1 97.19 563 HIS B C 1
ATOM 9337 O O . HIS B 1 563 ? 1.39 -15.828 -10.867 1 97.19 563 HIS B O 1
ATOM 9343 N N . GLN B 1 564 ? 1.092 -14.047 -12.211 1 97.81 564 GLN B N 1
ATOM 9344 C CA . GLN B 1 564 ? 0.031 -14.68 -12.984 1 97.81 564 GLN B CA 1
ATOM 9345 C C . GLN B 1 564 ? 0.61 -15.547 -14.102 1 97.81 564 GLN B C 1
ATOM 9347 O O . GLN B 1 564 ? -0.11 -16.328 -14.719 1 97.81 564 GLN B O 1
ATOM 9352 N N . VAL B 1 565 ? 1.88 -15.484 -14.305 1 97.5 565 VAL B N 1
ATOM 9353 C CA . VAL B 1 565 ? 2.506 -16.094 -15.477 1 97.5 565 VAL B CA 1
ATOM 9354 C C . VAL B 1 565 ? 2.238 -17.594 -15.492 1 97.5 565 VAL B C 1
ATOM 9356 O O . VAL B 1 565 ? 1.731 -18.125 -16.484 1 97.5 565 VAL B O 1
ATOM 9359 N N . GLN B 1 566 ? 2.523 -18.281 -14.422 1 97.62 566 GLN B N 1
ATOM 9360 C CA . GLN B 1 566 ? 2.377 -19.734 -14.391 1 97.62 566 GLN B CA 1
ATOM 9361 C C . GLN B 1 566 ? 0.906 -20.141 -14.367 1 97.62 566 GLN B C 1
ATOM 9363 O O . GLN B 1 566 ? 0.502 -21.062 -15.078 1 97.62 566 GLN B O 1
ATOM 9368 N N . PRO B 1 567 ? 0.04 -19.438 -13.586 1 98.62 567 PRO B N 1
ATOM 9369 C CA . PRO B 1 567 ? -1.391 -19.734 -13.656 1 98.62 567 PRO B CA 1
ATOM 9370 C C . PRO B 1 567 ? -1.96 -19.578 -15.07 1 98.62 567 PRO B C 1
ATOM 9372 O O . PRO B 1 567 ? -2.713 -20.438 -15.531 1 98.62 567 PRO B O 1
ATOM 9375 N N . LEU B 1 568 ? -1.609 -18.547 -15.75 1 98.69 568 LEU B N 1
ATOM 9376 C CA . LEU B 1 568 ? -2.098 -18.328 -17.109 1 98.69 568 LEU B CA 1
ATOM 9377 C C . LEU B 1 568 ? -1.568 -19.406 -18.062 1 98.69 568 LEU B C 1
ATOM 9379 O O . LEU B 1 568 ? -2.289 -19.859 -18.938 1 98.69 568 LEU B O 1
ATOM 9383 N N . PHE B 1 569 ? -0.336 -19.797 -17.891 1 98.25 569 PHE B N 1
ATOM 9384 C CA . PHE B 1 569 ? 0.262 -20.859 -18.703 1 98.25 569 PHE B CA 1
ATOM 9385 C C . PHE B 1 569 ? -0.525 -22.156 -18.578 1 98.25 569 PHE B C 1
ATOM 9387 O O . PHE B 1 569 ? -0.875 -22.781 -19.578 1 98.25 569 PHE B O 1
ATOM 9394 N N . ILE B 1 570 ? -0.833 -22.5 -17.328 1 98.25 570 ILE B N 1
ATOM 9395 C CA . ILE B 1 570 ? -1.547 -23.75 -17.078 1 98.25 570 ILE B CA 1
ATOM 9396 C C . ILE B 1 570 ? -2.967 -23.656 -17.625 1 98.25 570 ILE B C 1
ATOM 9398 O O . ILE B 1 570 ? -3.482 -24.609 -18.203 1 98.25 570 ILE B O 1
ATOM 9402 N N . ALA B 1 571 ? -3.604 -22.531 -17.438 1 98.38 571 ALA B N 1
ATOM 9403 C CA . ALA B 1 571 ? -4.922 -22.312 -18.031 1 98.38 571 ALA B CA 1
ATOM 9404 C C . ALA B 1 571 ? -4.863 -22.469 -19.562 1 98.38 571 ALA B C 1
ATOM 9406 O O . ALA B 1 571 ? -5.766 -23.047 -20.156 1 98.38 571 ALA B O 1
ATOM 9407 N N . GLY B 1 572 ? -3.805 -21.938 -20.141 1 98.06 572 GLY B N 1
ATOM 9408 C CA . GLY B 1 572 ? -3.619 -22.047 -21.578 1 98.06 572 GLY B CA 1
ATOM 9409 C C . GLY B 1 572 ? -3.465 -23.484 -22.062 1 98.06 572 GLY B C 1
ATOM 9410 O O . GLY B 1 572 ? -3.869 -23.812 -23.172 1 98.06 572 GLY B O 1
ATOM 9411 N N . GLN B 1 573 ? -2.881 -24.312 -21.234 1 96.88 573 GLN B N 1
ATOM 9412 C CA . GLN B 1 573 ? -2.729 -25.719 -21.578 1 96.88 573 GLN B CA 1
ATOM 9413 C C . GLN B 1 573 ? -4.062 -26.453 -21.5 1 96.88 573 GLN B C 1
ATOM 9415 O O . GLN B 1 573 ? -4.281 -27.438 -22.219 1 96.88 573 GLN B O 1
ATOM 9420 N N . CYS B 1 574 ? -4.957 -25.906 -20.703 1 96.56 574 CYS B N 1
ATOM 9421 C CA . CYS B 1 574 ? -6.203 -26.609 -20.406 1 96.56 574 CYS B CA 1
ATOM 9422 C C . CYS B 1 574 ? -7.301 -26.203 -21.391 1 96.56 574 CYS B C 1
ATOM 9424 O O . CYS B 1 574 ? -8.172 -27 -21.719 1 96.56 574 CYS B O 1
ATOM 9426 N N . LEU B 1 575 ? -7.277 -24.969 -21.797 1 96.25 575 LEU B N 1
ATOM 9427 C CA . LEU B 1 575 ? -8.359 -24.453 -22.641 1 96.25 575 LEU B CA 1
ATOM 9428 C C . LEU B 1 575 ? -8.102 -24.766 -24.109 1 96.25 575 LEU B C 1
ATOM 9430 O O . LEU B 1 575 ? -6.957 -24.75 -24.562 1 96.25 575 LEU B O 1
ATOM 9434 N N . THR B 1 576 ? -9.219 -25.016 -24.859 1 94.19 576 THR B N 1
ATOM 9435 C CA . THR B 1 576 ? -9.055 -25.5 -26.219 1 94.19 576 THR B CA 1
ATOM 9436 C C . THR B 1 576 ? -9.617 -24.5 -27.234 1 94.19 576 THR B C 1
ATOM 9438 O O . THR B 1 576 ? -9.242 -24.516 -28.406 1 94.19 576 THR B O 1
ATOM 9441 N N . GLU B 1 577 ? -10.484 -23.625 -26.797 1 94.69 577 GLU B N 1
ATOM 9442 C CA . GLU B 1 577 ? -11.07 -22.672 -27.719 1 94.69 577 GLU B CA 1
ATOM 9443 C C . GLU B 1 577 ? -10.047 -21.609 -28.156 1 94.69 577 GLU B C 1
ATOM 9445 O O . GLU B 1 577 ? -9.336 -21.047 -27.312 1 94.69 577 GLU B O 1
ATOM 9450 N N . THR B 1 578 ? -10.031 -21.312 -29.422 1 94.69 578 THR B N 1
ATOM 9451 C CA . THR B 1 578 ? -9.039 -20.406 -30.016 1 94.69 578 THR B CA 1
ATOM 9452 C C . THR B 1 578 ? -9.148 -19.016 -29.391 1 94.69 578 THR B C 1
ATOM 9454 O O . THR B 1 578 ? -8.141 -18.375 -29.109 1 94.69 578 THR B O 1
ATOM 9457 N N . ARG B 1 579 ? -10.328 -18.531 -29.234 1 95 579 ARG B N 1
ATOM 9458 C CA . ARG B 1 579 ? -10.531 -17.203 -28.688 1 95 579 ARG B CA 1
ATOM 9459 C C . ARG B 1 579 ? -9.992 -17.109 -27.266 1 95 579 ARG B C 1
ATOM 9461 O O . ARG B 1 579 ? -9.375 -16.109 -26.891 1 95 579 ARG B O 1
ATOM 9468 N N . GLU B 1 580 ? -10.25 -18.141 -26.484 1 96.94 580 GLU B N 1
ATOM 9469 C CA . GLU B 1 580 ? -9.742 -18.188 -25.109 1 96.94 580 GLU B CA 1
ATOM 9470 C C . GLU B 1 580 ? -8.219 -18.203 -25.094 1 96.94 580 GLU B C 1
ATOM 9472 O O . GLU B 1 580 ? -7.594 -17.5 -24.297 1 96.94 580 GLU B O 1
ATOM 9477 N N . ARG B 1 581 ? -7.617 -19.016 -25.953 1 97 581 ARG B N 1
ATOM 9478 C CA . ARG B 1 581 ? -6.168 -19.156 -26.047 1 97 581 ARG B CA 1
ATOM 9479 C C . ARG B 1 581 ? -5.512 -17.844 -26.469 1 97 581 ARG B C 1
ATOM 9481 O O . ARG B 1 581 ? -4.465 -17.469 -25.938 1 97 581 ARG B O 1
ATOM 9488 N N . LYS B 1 582 ? -6.148 -17.094 -27.359 1 96.62 582 LYS B N 1
ATOM 9489 C CA . LYS B 1 582 ? -5.629 -15.805 -27.797 1 96.62 582 LYS B CA 1
ATOM 9490 C C . LYS B 1 582 ? -5.598 -14.797 -26.656 1 96.62 582 LYS B C 1
ATOM 9492 O O . LYS B 1 582 ? -4.648 -14.023 -26.531 1 96.62 582 LYS B O 1
ATOM 9497 N N . VAL B 1 583 ? -6.672 -14.797 -25.844 1 97.31 583 VAL B N 1
ATOM 9498 C CA . VAL B 1 583 ? -6.723 -13.891 -24.688 1 97.31 583 VAL B CA 1
ATOM 9499 C C . VAL B 1 583 ? -5.562 -14.195 -23.75 1 97.31 583 VAL B C 1
ATOM 9501 O O . VAL B 1 583 ? -4.91 -13.281 -23.234 1 97.31 583 VAL B O 1
ATOM 9504 N N . ILE B 1 584 ? -5.285 -15.453 -23.5 1 98.19 584 ILE B N 1
ATOM 9505 C CA . ILE B 1 584 ? -4.227 -15.867 -22.594 1 98.19 584 ILE B CA 1
ATOM 9506 C C . ILE B 1 584 ? -2.873 -15.422 -23.141 1 98.19 584 ILE B C 1
ATOM 9508 O O . ILE B 1 584 ? -2.039 -14.898 -22.391 1 98.19 584 ILE B O 1
ATOM 9512 N N . LEU B 1 585 ? -2.645 -15.586 -24.453 1 97.38 585 LEU B N 1
ATOM 9513 C CA . LEU B 1 585 ? -1.397 -15.148 -25.078 1 97.38 585 LEU B CA 1
ATOM 9514 C C . LEU B 1 585 ? -1.207 -13.648 -24.922 1 97.38 585 LEU B C 1
ATOM 9516 O O . LEU B 1 585 ? -0.108 -13.188 -24.594 1 97.38 585 LEU B O 1
ATOM 9520 N N . ASP B 1 586 ? -2.273 -12.93 -25.125 1 97.31 586 ASP B N 1
ATOM 9521 C CA . ASP B 1 586 ? -2.197 -11.477 -25.016 1 97.31 586 ASP B CA 1
ATOM 9522 C C . ASP B 1 586 ? -1.886 -11.047 -23.578 1 97.31 586 ASP B C 1
ATOM 9524 O O . ASP B 1 586 ? -1.105 -10.125 -23.359 1 97.31 586 ASP B O 1
ATOM 9528 N N . LEU B 1 587 ? -2.537 -11.711 -22.641 1 97.88 587 LEU B N 1
ATOM 9529 C CA . LEU B 1 587 ? -2.293 -11.406 -21.234 1 97.88 587 LEU B CA 1
ATOM 9530 C C . LEU B 1 587 ? -0.836 -11.664 -20.859 1 97.88 587 LEU B C 1
ATOM 9532 O O . LEU B 1 587 ? -0.216 -10.859 -20.156 1 97.88 587 LEU B O 1
ATOM 9536 N N . LEU B 1 588 ? -0.276 -12.781 -21.297 1 98 588 LEU B N 1
ATOM 9537 C CA . LEU B 1 588 ? 1.122 -13.102 -21.031 1 98 588 LEU B CA 1
ATOM 9538 C C . LEU B 1 588 ? 2.051 -12.086 -21.688 1 98 588 LEU B C 1
ATOM 9540 O O . LEU B 1 588 ? 2.984 -11.594 -21.047 1 98 588 LEU B O 1
ATOM 9544 N N . LYS B 1 589 ? 1.787 -11.734 -22.906 1 97.56 589 LYS B N 1
ATOM 9545 C CA . LYS B 1 589 ? 2.604 -10.758 -23.609 1 97.56 589 LYS B CA 1
ATOM 9546 C C . LYS B 1 589 ? 2.539 -9.391 -22.938 1 97.56 589 LYS B C 1
ATOM 9548 O O . LYS B 1 589 ? 3.549 -8.688 -22.844 1 97.56 589 LYS B O 1
ATOM 9553 N N . ASP B 1 590 ? 1.359 -9.047 -22.484 1 97.56 590 ASP B N 1
ATOM 9554 C CA . ASP B 1 590 ? 1.176 -7.758 -21.828 1 97.56 590 ASP B CA 1
ATOM 9555 C C . ASP B 1 590 ? 2.016 -7.664 -20.562 1 97.56 590 ASP B C 1
ATOM 9557 O O . ASP B 1 590 ? 2.5 -6.586 -20.203 1 97.56 590 ASP B O 1
ATOM 9561 N N . VAL B 1 591 ? 2.119 -8.75 -19.812 1 97.5 591 VAL B N 1
ATOM 9562 C CA . VAL B 1 591 ? 2.943 -8.742 -18.609 1 97.5 591 VAL B CA 1
ATOM 9563 C C . VAL B 1 591 ? 4.379 -8.359 -18.969 1 97.5 591 VAL B C 1
ATOM 9565 O O . VAL B 1 591 ? 4.996 -7.543 -18.297 1 97.5 591 VAL B O 1
ATOM 9568 N N . GLU B 1 592 ? 4.891 -8.914 -20.031 1 96.94 592 GLU B N 1
ATOM 9569 C CA . GLU B 1 592 ? 6.266 -8.625 -20.438 1 96.94 592 GLU B CA 1
ATOM 9570 C C . GLU B 1 592 ? 6.395 -7.211 -20.984 1 96.94 592 GLU B C 1
ATOM 9572 O O . GLU B 1 592 ? 7.336 -6.492 -20.656 1 96.94 592 GLU B O 1
ATOM 9577 N N . ILE B 1 593 ? 5.492 -6.766 -21.75 1 97.31 593 ILE B N 1
ATOM 9578 C CA . ILE B 1 593 ? 5.535 -5.453 -22.391 1 97.31 593 ILE B CA 1
ATOM 9579 C C . ILE B 1 593 ? 5.383 -4.363 -21.328 1 97.31 593 ILE B C 1
ATOM 9581 O O . ILE B 1 593 ? 6.102 -3.359 -21.359 1 97.31 593 ILE B O 1
ATOM 9585 N N . ASP B 1 594 ? 4.449 -4.605 -20.453 1 97.88 594 ASP B N 1
ATOM 9586 C CA . ASP B 1 594 ? 4.102 -3.586 -19.469 1 97.88 594 ASP B CA 1
ATOM 9587 C C . ASP B 1 594 ? 5.113 -3.564 -18.328 1 97.88 594 ASP B C 1
ATOM 9589 O O . ASP B 1 594 ? 5.465 -2.494 -17.812 1 97.88 594 ASP B O 1
ATOM 9593 N N . LEU B 1 595 ? 5.57 -4.715 -17.859 1 97.69 595 LEU B N 1
ATOM 9594 C CA . LEU B 1 595 ? 6.254 -4.797 -16.578 1 97.69 595 LEU B CA 1
ATOM 9595 C C . LEU B 1 595 ? 7.703 -5.23 -16.766 1 97.69 595 LEU B C 1
ATOM 9597 O O . LEU B 1 595 ? 8.516 -5.098 -15.844 1 97.69 595 LEU B O 1
ATOM 9601 N N . GLY B 1 596 ? 8.047 -5.73 -17.891 1 97.12 596 GLY B N 1
ATOM 9602 C CA . GLY B 1 596 ? 9.414 -6.164 -18.141 1 97.12 596 GLY B CA 1
ATOM 9603 C C . GLY B 1 596 ? 9.711 -7.551 -17.609 1 97.12 596 GLY B C 1
ATOM 9604 O O . GLY B 1 596 ? 10.852 -8.008 -17.656 1 97.12 596 GLY B O 1
ATOM 9605 N N . TRP B 1 597 ? 8.734 -8.25 -17.078 1 96.81 597 TRP B N 1
ATOM 9606 C CA . TRP B 1 597 ? 8.891 -9.609 -16.578 1 96.81 597 TRP B CA 1
ATOM 9607 C C . TRP B 1 597 ? 8.781 -10.633 -17.703 1 96.81 597 TRP B C 1
ATOM 9609 O O . TRP B 1 597 ? 7.762 -10.688 -18.391 1 96.81 597 TRP B O 1
ATOM 9619 N N . ALA B 1 598 ? 9.734 -11.438 -17.875 1 95.19 598 ALA B N 1
ATOM 9620 C CA . ALA B 1 598 ? 9.812 -12.32 -19.031 1 95.19 598 ALA B CA 1
ATOM 9621 C C . ALA B 1 598 ? 8.695 -13.367 -19 1 95.19 598 ALA B C 1
ATOM 9623 O O . ALA B 1 598 ? 8.516 -14.055 -18 1 95.19 598 ALA B O 1
ATOM 9624 N N . THR B 1 599 ? 7.945 -13.461 -20.062 1 96.06 599 THR B N 1
ATOM 9625 C CA . THR B 1 599 ? 6.902 -14.469 -20.219 1 96.06 599 THR B CA 1
ATOM 9626 C C . THR B 1 599 ? 7.051 -15.195 -21.547 1 96.06 599 THR B C 1
ATOM 9628 O O . THR B 1 599 ? 6.32 -16.156 -21.812 1 96.06 599 THR B O 1
ATOM 9631 N N . ASP B 1 600 ? 8.008 -14.844 -22.359 1 93.56 600 ASP B N 1
ATOM 9632 C CA . ASP B 1 600 ? 8.172 -15.336 -23.719 1 93.56 600 ASP B CA 1
ATOM 9633 C C . ASP B 1 600 ? 8.375 -16.844 -23.75 1 93.56 600 ASP B C 1
ATOM 9635 O O . ASP B 1 600 ? 7.91 -17.531 -24.656 1 93.56 600 ASP B O 1
ATOM 9639 N N . TYR B 1 601 ? 9.102 -17.406 -22.797 1 91.88 601 TYR B N 1
ATOM 9640 C CA . TYR B 1 601 ? 9.344 -18.844 -22.75 1 91.88 601 TYR B CA 1
ATOM 9641 C C . TYR B 1 601 ? 8.039 -19.609 -22.625 1 91.88 601 TYR B C 1
ATOM 9643 O O . TYR B 1 601 ? 7.891 -20.688 -23.219 1 91.88 601 TYR B O 1
ATOM 9651 N N . ARG B 1 602 ? 7.055 -19.078 -21.953 1 95.19 602 ARG B N 1
ATOM 9652 C CA . ARG B 1 602 ? 5.762 -19.734 -21.812 1 95.19 602 ARG B CA 1
ATOM 9653 C C . ARG B 1 602 ? 4.887 -19.484 -23.047 1 95.19 602 ARG B C 1
ATOM 9655 O O . ARG B 1 602 ? 4.141 -20.359 -23.469 1 95.19 602 ARG B O 1
ATOM 9662 N N . VAL B 1 603 ? 4.98 -18.266 -23.578 1 96.12 603 VAL B N 1
ATOM 9663 C CA . VAL B 1 603 ? 4.258 -17.969 -24.797 1 96.12 603 VAL B CA 1
ATOM 9664 C C . VAL B 1 603 ? 4.688 -18.938 -25.906 1 96.12 603 VAL B C 1
ATOM 9666 O O . VAL B 1 603 ? 3.846 -19.547 -26.562 1 96.12 603 VAL B O 1
ATOM 9669 N N . LYS B 1 604 ? 5.953 -19.125 -26.062 1 94.19 604 LYS B N 1
ATOM 9670 C CA . LYS B 1 604 ? 6.496 -20.016 -27.078 1 94.19 604 LYS B CA 1
ATOM 9671 C C . LYS B 1 604 ? 6.059 -21.453 -26.828 1 94.19 604 LYS B C 1
ATOM 9673 O O . LYS B 1 604 ? 5.711 -22.188 -27.766 1 94.19 604 LYS B O 1
ATOM 9678 N N . GLN B 1 605 ? 6.086 -21.859 -25.594 1 94.38 605 GLN B N 1
ATOM 9679 C CA . GLN B 1 605 ? 5.684 -23.219 -25.25 1 94.38 605 GLN B CA 1
ATOM 9680 C C . GLN B 1 605 ? 4.211 -23.453 -25.578 1 94.38 605 GLN B C 1
ATOM 9682 O O . GLN B 1 605 ? 3.852 -24.516 -26.109 1 94.38 605 GLN B O 1
ATOM 9687 N N . LEU B 1 606 ? 3.365 -22.484 -25.281 1 96.56 606 LEU B N 1
ATOM 9688 C CA . LEU B 1 606 ? 1.94 -22.625 -25.562 1 96.56 606 LEU B CA 1
ATOM 9689 C C . LEU B 1 606 ? 1.688 -22.688 -27.078 1 96.56 606 LEU B C 1
ATOM 9691 O O . LEU B 1 606 ? 0.91 -23.531 -27.531 1 96.56 606 LEU B O 1
ATOM 9695 N N . VAL B 1 607 ? 2.361 -21.875 -27.781 1 95.88 607 VAL B N 1
ATOM 9696 C CA . VAL B 1 607 ? 2.195 -21.859 -29.234 1 95.88 607 VAL B CA 1
ATOM 9697 C C . VAL B 1 607 ? 2.598 -23.203 -29.812 1 95.88 607 VAL B C 1
ATOM 9699 O O . VAL B 1 607 ? 1.928 -23.734 -30.719 1 95.88 607 VAL B O 1
ATOM 9702 N N . LYS B 1 608 ? 3.643 -23.75 -29.297 1 94.06 608 LYS B N 1
ATOM 9703 C CA . LYS B 1 608 ? 4.09 -25.078 -29.719 1 94.06 608 LYS B CA 1
ATOM 9704 C C . LYS B 1 608 ? 3.08 -26.141 -29.328 1 94.06 608 LYS B C 1
ATOM 9706 O O . LYS B 1 608 ? 2.711 -26.984 -30.141 1 94.06 608 LYS B O 1
ATOM 9711 N N . ASP B 1 609 ? 2.607 -26.078 -28.109 1 94.38 609 ASP B N 1
ATOM 9712 C CA . ASP B 1 609 ? 1.658 -27.062 -27.594 1 94.38 609 ASP B CA 1
ATOM 9713 C C . ASP B 1 609 ? 0.353 -27.016 -28.391 1 94.38 609 ASP B C 1
ATOM 9715 O O . ASP B 1 609 ? -0.312 -28.047 -28.547 1 94.38 609 ASP B O 1
ATOM 9719 N N . TRP B 1 610 ? 0.027 -25.781 -28.828 1 94.94 610 TRP B N 1
ATOM 9720 C CA . TRP B 1 610 ? -1.231 -25.594 -29.547 1 94.94 610 TRP B CA 1
ATOM 9721 C C . TRP B 1 610 ? -1.059 -25.891 -31.031 1 94.94 610 TRP B C 1
ATOM 9723 O O . TRP B 1 610 ? -2.021 -25.828 -31.812 1 94.94 610 TRP B O 1
ATOM 9733 N N . ASN B 1 611 ? 0.128 -26.203 -31.5 1 92.88 611 ASN B N 1
ATOM 9734 C CA . ASN B 1 611 ? 0.448 -26.406 -32.906 1 92.88 611 ASN B CA 1
ATOM 9735 C C . ASN B 1 611 ? 0.074 -25.188 -33.75 1 92.88 611 ASN B C 1
ATOM 9737 O O . ASN B 1 611 ? -0.528 -25.328 -34.812 1 92.88 611 ASN B O 1
ATOM 9741 N N . TRP B 1 612 ? 0.201 -24.094 -33.094 1 90 612 TRP B N 1
ATOM 9742 C CA . TRP B 1 612 ? -0.007 -22.828 -33.812 1 90 612 TRP B CA 1
ATOM 9743 C C . TRP B 1 612 ? 1.252 -22.422 -34.562 1 90 612 TRP B C 1
ATOM 9745 O O . TRP B 1 612 ? 2.363 -22.781 -34.188 1 90 612 TRP B O 1
ATOM 9755 N N . HIS B 1 613 ? 1.108 -21.766 -35.781 1 79.19 613 HIS B N 1
ATOM 9756 C CA . HIS B 1 613 ? 2.256 -21.234 -36.5 1 79.19 613 HIS B CA 1
ATOM 9757 C C . HIS B 1 613 ? 2.691 -19.891 -35.906 1 79.19 613 HIS B C 1
ATOM 9759 O O . HIS B 1 613 ? 1.858 -19.109 -35.438 1 79.19 613 HIS B O 1
ATOM 9765 N N . GLU B 1 614 ? 3.93 -19.766 -35.844 1 68.38 614 GLU B N 1
ATOM 9766 C CA . GLU B 1 614 ? 4.531 -18.594 -35.219 1 68.38 614 GLU B CA 1
ATOM 9767 C C . GLU B 1 614 ? 3.938 -17.312 -35.781 1 68.38 614 GLU B C 1
ATOM 9769 O O . GLU B 1 614 ? 3.867 -16.297 -35.094 1 68.38 614 GLU B O 1
ATOM 9774 N N . THR B 1 615 ? 3.449 -17.312 -36.969 1 59.09 615 THR B N 1
ATOM 9775 C CA . THR B 1 615 ? 2.887 -16.125 -37.594 1 59.09 615 THR B CA 1
ATOM 9776 C C . THR B 1 615 ? 1.568 -15.734 -36.938 1 59.09 615 THR B C 1
ATOM 9778 O O . THR B 1 615 ? 1.06 -14.633 -37.156 1 59.09 615 THR B O 1
ATOM 9781 N N . MET B 1 616 ? 1.086 -16.531 -36.219 1 55.03 616 MET B N 1
ATOM 9782 C CA . MET B 1 616 ? -0.221 -16.266 -35.625 1 55.03 616 MET B CA 1
ATOM 9783 C C . MET B 1 616 ? -0.074 -15.531 -34.281 1 55.03 616 MET B C 1
ATOM 9785 O O . MET B 1 616 ? -1.066 -15.266 -33.625 1 55.03 616 MET B O 1
ATOM 9789 N N . ILE B 1 617 ? 1.091 -15.273 -33.969 1 57.94 617 ILE B N 1
ATOM 9790 C CA . ILE B 1 617 ? 1.336 -14.648 -32.656 1 57.94 617 ILE B CA 1
ATOM 9791 C C . ILE B 1 617 ? 1.484 -13.133 -32.844 1 57.94 617 ILE B C 1
ATOM 9793 O O . ILE B 1 617 ? 2.273 -12.672 -33.688 1 57.94 617 ILE B O 1
#

Foldseek 3Di:
DDDDDDDDPDDDDDDDDDPCPPDPPPPVPPPPDPPQPCQLVVLLVLVPPPPPPPDDPDPPPDDDDDDDDDDDDYDDDDDDDDDDDDDDDDDDDDPDPPPPDPPVPPPPPPPLQADDDLLLLQLLQLLLQFVLVLLCLLPPVSCRNPPLSNVVSPPLLSSLLSSLLSLLLCQLQQQDDDDPDDDDDDDDPSNDDPPSNPDPSVVSNVVSLVVNSVVLVVLVVVVCVVPNPPPDDPPPDDPPVPDPDDDDDDPPPPDPPPPPPPPPLVVLLSSLLSLLSVLVSCCQADVDDSSVSSLSSSVVSLVVSCVVDAQPPPPPDVPDDPPPSPRDQGDSSSLSSVLSSLLSQLSNCQVVLHAGPDDLPPVVVLVSSPFDADPVGAGQFQAPVRPPPVNPDHDDLSNLLSVVSSLSNVLSNLRSCPQVCCVVPVDDPPDPPCSSQVSLVVSLVVLVVSVVRLVRSVVRDYCLLPWPDKAAADCPPPDDPLDPSNPAIATHHPSLSSLLSLLVSLLSLLSSLVRRRDDPVVPVDDPVNVVVSVVVSLVSNQVSLRSLLNHLVNPDDLSSLLSSLSSLLSSLLNDQDPSSNVSSLVSLVCNCNPRVGDNVVSSVVSCVSNVHDPVVD/DDDDDDDDDDDDDDDDDDPPPCPPPPPPVPPPDPPQPCQLVVLLVLVPPPPPPPDDPDPDPDDDDDDDDDDDDDDDDDDDDDDDDDDDDDDPDDPDPPPPPPPVPPPPPPPLQADDDLLLLQLLQLLLQFVLVLLCLLPPVSCRNPPLSNVVSPPLLSSLLSSLLSLLLCQLQQQDDDDPDDDDDDDDPSNDDPPSNPDPSVVSNVVSLVVNSVVLVVLVVVVPVVPNPPPDDPPPDDPPVPDPDDDDDDPPPPDPPPPPPPPPLVVLLSSLLSLLSVLVSCCQADVDDSSVSSLSSSVVSLVVSCVVDAQPPPPPDVPDPDPPSPRDQGDSSSLSSVLSSLLSQLSNCQVVLHAGPDDLPPVVVLVSSPFDADPVGAGDFQAPVRPPPVNPDHDDLSNLLSVVSSLSNVLSNLRSCPQVCCVVPVDDPPDPPCSSQVSLVVSLVVLVVSVVRLVRSVVRDYCLLPWPDKAAADCPPPDDPLDPSNPAIATHHPSLSSLLSLLVSLLSLLSSLVRRRDDPVVPVDDPVNVVVSVVVSLVSNQVSLRSLLNHLVNPDDLSSLLSSLSSLLSSLLNDQDPSSNVSSLVSLVCNCNPRVGDNVVSSVVSCVSNVHDPVVD

pLDDT: mean 70.62, std 31.64, range [14.2, 98.88]

Solvent-accessible surface area (backbone atoms only — not comparable to full-atom values): 72609 Å² total; per-residue (Å²): 138,87,91,86,90,90,87,88,82,84,80,84,80,80,83,82,80,73,80,78,76,67,78,78,74,62,78,70,74,74,68,76,73,78,68,76,69,58,63,50,49,49,44,27,55,61,58,62,67,68,62,69,76,77,74,81,77,73,79,71,75,77,79,84,76,87,81,86,81,92,83,90,84,87,92,83,96,85,86,97,85,92,81,85,90,84,86,90,82,83,78,81,79,85,79,76,83,76,79,75,75,76,75,73,75,76,72,67,79,70,74,87,66,35,35,55,53,63,70,59,35,27,25,42,49,48,16,32,74,41,58,22,39,40,72,19,51,66,35,89,77,27,54,51,13,39,47,42,47,52,50,22,58,82,30,65,46,37,34,23,24,42,33,12,37,32,26,39,40,26,42,53,35,54,39,63,73,58,72,75,43,54,51,71,88,71,81,27,68,60,80,52,58,89,62,35,69,74,53,64,29,58,56,57,11,51,52,25,38,53,53,17,51,53,44,48,51,51,57,51,46,65,73,24,63,83,84,44,80,76,77,79,74,86,66,76,78,79,79,71,75,76,80,77,78,78,83,78,83,75,84,71,82,71,79,77,71,74,70,74,72,69,75,71,65,66,55,49,47,47,49,51,46,26,49,52,43,47,51,48,47,44,40,34,75,32,80,51,72,70,34,54,49,38,50,54,22,51,49,48,51,50,54,47,49,36,68,78,62,47,53,37,70,50,66,56,65,90,72,67,91,74,63,72,52,68,52,49,77,61,52,73,60,50,41,55,44,50,53,52,46,52,53,49,34,37,50,45,12,58,77,66,62,30,58,48,84,70,66,77,82,45,58,66,60,47,39,60,64,60,42,58,61,49,96,86,71,40,57,60,53,44,17,75,90,66,46,49,80,83,66,72,78,57,65,51,71,34,45,54,45,50,48,47,52,53,51,50,39,48,50,41,33,55,61,44,45,58,88,57,44,51,80,85,53,75,65,77,84,74,61,73,75,65,48,57,55,53,42,42,52,50,46,36,50,50,48,51,49,53,52,47,47,53,47,49,43,59,74,18,53,44,70,73,63,44,46,32,23,42,37,70,53,52,81,83,68,88,58,61,84,84,38,59,44,54,76,34,35,34,29,39,42,60,36,56,48,34,42,43,39,50,34,48,48,32,39,49,50,39,54,50,65,77,62,56,61,74,73,64,76,80,55,83,66,50,73,66,53,52,50,50,50,50,51,51,50,50,53,50,41,50,52,30,31,48,49,39,49,8,42,56,46,35,48,60,37,51,44,39,50,68,65,38,52,64,41,47,50,54,28,46,73,70,52,81,54,66,69,62,42,51,46,45,49,51,53,42,50,43,40,22,60,35,62,24,41,64,36,61,75,54,50,52,49,48,37,56,75,65,69,50,61,77,84,76,106,137,88,79,86,95,84,90,86,90,83,88,84,88,83,78,80,84,78,83,72,84,71,77,80,71,67,79,69,76,72,69,75,74,78,69,77,70,57,62,51,48,51,44,27,57,63,58,64,67,68,65,67,76,76,75,82,77,74,81,73,78,76,83,84,84,80,90,83,83,92,82,88,84,83,93,77,99,80,84,91,91,89,81,83,87,84,86,89,82,82,77,80,76,84,78,75,80,75,79,74,73,76,75,73,74,75,72,67,79,70,74,86,66,34,33,55,52,63,70,59,35,27,26,44,50,46,16,33,73,42,59,21,40,40,70,17,51,66,36,88,76,27,52,50,13,40,48,43,48,50,50,20,55,82,30,64,46,37,34,22,23,42,33,13,36,31,26,40,40,25,42,51,33,56,38,63,73,59,72,75,42,54,51,71,88,72,80,26,68,61,80,52,57,88,63,34,69,74,51,63,29,60,56,55,10,51,52,25,37,53,52,17,52,55,44,48,50,49,56,51,46,65,71,22,63,82,83,42,81,76,77,78,73,84,68,77,78,80,78,70,76,76,79,81,77,81,82,80,81,76,84,73,82,71,80,79,70,74,70,74,72,70,73,71,64,67,56,49,47,48,48,52,46,26,50,50,43,45,50,49,46,45,41,35,75,33,80,50,73,69,35,53,46,39,50,54,23,50,49,50,51,51,54,47,49,36,68,79,62,45,54,37,69,48,67,52,64,88,72,68,90,70,60,70,50,69,51,50,75,59,52,74,60,51,42,56,44,49,52,51,45,51,54,50,34,38,48,47,11,59,77,65,62,31,59,48,86,70,65,77,83,45,57,65,62,47,39,59,64,62,42,58,61,49,98,87,71,39,58,59,54,44,16,74,91,65,46,48,80,83,66,74,78,58,63,51,70,36,45,52,45,49,48,49,53,53,51,50,40,47,50,40,34,55,61,44,45,58,90,57,42,52,82,83,54,74,64,79,84,75,59,73,76,62,49,59,54,52,41,41,52,49,46,37,50,50,49,51,49,53,52,46,46,53,47,50,44,59,74,18,52,43,72,73,63,46,46,31,22,41,36,70,53,53,81,83,70,86,58,63,84,84,38,59,44,53,78,33,34,33,29,38,43,61,35,57,49,36,42,41,39,50,34,50,48,32,38,48,50,39,55,50,63,76,62,56,62,72,74,63,75,80,53,83,67,49,73,66,53,52,49,50,50,50,52,51,48,50,53,49,42,50,51,30,31,47,50,37,50,8,42,56,46,34,50,61,37,51,47,41,49,69,66,38,53,63,41,46,48,54,29,46,71,70,53,80,53,66,71,60,43,50,45,44,50,49,54,43,50,44,41,22,60,36,61,24,41,65,38,60,76,56,50,54,48,49,36,57,76,66,69,50,60,77,83,76,108

Organism: Botryotinia fuckeliana (strain T4) (NCBI:txid999810)

Radius of gyration: 38.54 Å; Cα contacts (8 Å, |Δi|>4): 1363; chains: 2; bounding box: 130×147×157 Å

Nearest PDB structures (foldseek):
  8ow1-assembly1_ce  TM=3.681E-01  e=4.365E-02  Saccharomyces cerevisiae
  2quq-assembly1_A-2  TM=4.009E-01  e=7.744E-01  Saccharomyces cerevisiae
  5dgr-assembly1_A  TM=2.505E-01  e=3.327E+00  Photobacterium profundum
  8ow1-assembly1_ce  TM=3.673E-01  e=3.916E-02  Saccharomyces cerevisiae
  2quq-assembly1_A-2  TM=3.878E-01  e=8.432E-01  Saccharomyces cerevisiae